Protein AF-0000000080650358 (afdb_homodimer)

Foldseek 3Di:
DVVVVVVVVVVVVVLVLQLLSVLVVVLVVLLVQQQDLFFFAAFFLQLLLLLLLVLLLQVVVVHFELQWADEPFFCPLSVLLNVSCVVRVNGQRLQSSLQSLCVQLSVLLSLLSVLQPPVPSVLNVLLSVLLCLLSRFQDFLFDLDDDFGGDNPQSLVSSLLSLLLSLLSLLLRHAEDLSSLCSLLSSLLSNRRRHPLSNVLSVLLVVLSPVQVSYDPVSPVSSVVSNVVVVVVVCVVSRNVVSNVVLVVVLCVLPVPDLVVLLVCLCVLQVQQLVLLVVLLVLQVVVCVVPPDPVGDPSRGLSNSSVSLSVSQSSSCSVRPGGNRSQSSSSSLSSVLVVPVPDDPVSNVSSVVSVCSNHVSSSCSSVVSRVVRVVCQVQWDFAPFDQCRSVSSYTHHPVLNVLLVVLLVVQLVVLVVQVVQLVVQHGPDNSQSRDPSNVNNVVVVVRLLLVQVVVVCVVQVFDQQEEAELDQRDSNCSSVVHHYQIHFYHSDQLSRRGDAQDPVSLVSLLPGFKYKQFPGNNHNSSVSSCVRNVVSLPPFDWADSDSGMIIRGRPPRHRDD/DVVVVVVVVVVVVLLVLQLLSVLVVVLVVLLVQQQDLFFFAAFFLQLLLLLLLVLLLQVVVVHFELQWADEPFFCPLSVLLNVSCVVRVNGQRLQSSLQSLCVQLSVLLSLLSVLQPPVPSVLNVLLSVLLCLLSRFQDFLFDLDDDFGGDNPQSLLSSLLSLLLSLLSLLLRHAEDLSSLCSLLSSLLSNRRRHPLSNVLSVLLVVLSPVQVSYDPVSPVSSVVSNVVVVVVVCVVSRNVVSNVVLVVVLCVLPVPDLVVLLVCLCVQLVQQLVLLVVLLVLQVVVCVVPPDPVGDPSRGLSNSSVSLSVSVSSSCSVRPRGSLSQSSSSSLSSVLVVPVPDDPVSNVSSVVSVCSNHVSSSCSSVVSRVSRVVCQVQWDFAPFDQQRSVRSYTHHPVLNVLLVVLLVVQLVVLVVQVVQLVVQHGPDNSQSRDPSNVNNVVVVVRLLLVQVVVVCVVQVFDQQEEAELDQRDSNCSSVVHHYQIHFYHSDQLSRRGDAQDPVNLVSLLPGFKYKQFPGNNHNSSVSSCVRNVVSLPPFDWADSDSGMIIRGRPPRHRDD

Sequence (1122 aa):
MNSFILSGRLGYAEIFKSPVFWLCLILVVLAGLLAMPLAVPIGPMYWDTYIYLDAAQRIKMGQIPGADFSTPVGPLGYYLFTAGLALFPKAQLLLLAQWSMLAAAAPLMAVVLGAIGPQRRALAFALLVPFLIFGIFPANVQAFHTYPGLDGFGIYNRQTSLLIYVLVSGLMFIREGRKLAVFCAIAMLCLFLTKITGFLVGGLIGLAALLAGRISVRSTILAAVLFLAVLAILELNGHMMTAYLADIARLVALNEEALLPRFLTVMSGKLDVILPSGLLVLALFWIDMTRPNRSIRFFDSNWIWLGVTLLGGIILETQNTGSQEFIFLWPVLLMIFQRIKLLDEKAKLAFLALAAIAVIPTFTQVMHKTLRAMAVAPTYIEPPTSNLKNMARVLARRDIMERASLLKDHYAKQNAAYMDLAEKGQLPSFRLYAELDFQVFWLLSADTMLKAPTQFETQNGIRLQSLMTLDFADPFPWLLGRDATRLIQIGADPFRTVPKMTPDVKAAVEATDGVLRPNCPATTAHYKLQEIYADALQNREVVKLNDCWDLLLRPGLKKAEMNSFILSGRLGYAEIFKSPVFWLCLILVVLAGLLAMPLAVPIGPMYWDTYIYLDAAQRIKMGQIPGADFSTPVGPLGYYLFTAGLALFPKAQLLLLAQWSMLAAAAPLMAVVLGAIGPQRRALAFALLVPFLIFGIFPANVQAFHTYPGLDGFGIYNRQTSLLIYVLVSGLMFIREGRKLAVFCAIAMLCLFLTKITGFLVGGLIGLAALLAGRISVRSTILAAVLFLAVLAILELNGHMMTAYLADIARLVALNEEALLPRFLTVMSGKLDVILPSGLLVLALFWIDMTRPNRSIRFFDSNWIWLGVTLLGGIILETQNTGSQEFIFLWPVLLMIFQRIKLLDEKAKLAFLALAAIAVIPTFTQVMHKTLRAMAVAPTYIEPPTSNLKNMARVLARRDIMERASLLKDHYAKQNAAYMDLAEKGQLPSFRLYAELDFQVFWLLSADTMLKAPTQFETQNGIRLQSLMTLDFADPFPWLLGRDATRLIQIGADPFRTVPKMTPDVKAAVEATDGVLRPNCPATTAHYKLQEIYADALQNREVVKLNDCWDLLLRPGLKKAE

pLDDT: mean 93.13, std 9.45, range [34.09, 98.81]

Organism: NCBI:txid520456

Solvent-accessible surface area (backbone atoms only — not comparable to full-atom values): 56700 Å² total; per-residue (Å²): 118,69,70,62,54,58,58,50,54,56,50,53,59,51,44,74,64,35,59,58,49,52,54,52,52,50,51,51,51,49,52,55,51,35,60,34,76,46,61,44,32,54,19,33,36,36,62,54,45,33,35,50,44,29,44,26,39,34,43,72,73,68,43,43,66,33,57,33,25,38,53,91,54,34,55,48,59,41,53,39,30,36,54,45,42,69,76,22,74,47,22,26,58,61,59,42,56,48,44,34,52,43,73,62,45,46,61,54,43,42,53,34,46,59,53,54,36,83,88,38,43,69,61,37,40,64,53,45,52,58,50,48,49,64,49,65,41,59,42,36,56,55,63,71,57,76,68,67,26,41,42,25,53,48,55,68,39,41,50,37,45,51,46,43,28,44,45,46,36,33,64,72,50,33,63,69,46,69,68,41,16,53,49,48,19,52,43,45,45,52,24,44,30,39,31,58,59,45,27,51,34,49,46,53,49,48,50,46,33,41,69,32,59,51,37,49,71,67,32,50,49,51,13,50,51,52,36,51,52,53,49,53,56,46,28,72,56,72,38,25,52,63,25,39,52,49,43,51,54,50,43,52,63,58,56,64,62,70,64,64,63,34,48,52,48,37,54,44,75,40,34,54,37,50,50,37,44,50,52,41,27,53,49,36,40,51,48,50,69,75,55,63,56,85,88,51,47,77,54,50,31,65,25,48,52,50,42,50,50,50,50,32,40,55,58,41,25,47,79,32,72,60,28,52,71,53,68,41,49,51,49,55,51,55,56,44,43,72,63,39,69,77,52,60,70,66,64,35,49,54,49,50,51,30,51,43,55,29,46,46,42,50,53,44,41,25,49,33,45,41,50,31,19,60,68,47,40,84,77,32,41,62,66,98,65,86,62,47,70,49,76,46,37,31,22,39,48,62,70,44,51,51,49,18,59,51,44,58,57,46,29,51,76,38,30,66,50,28,40,56,31,15,77,71,70,33,56,86,38,97,59,45,64,35,34,54,39,51,53,50,26,51,51,53,51,51,37,63,49,62,55,36,60,58,49,49,23,66,76,33,52,36,78,70,56,22,33,46,47,50,45,45,53,47,41,57,26,50,70,69,73,36,41,55,52,49,53,43,54,54,56,36,37,58,84,58,61,44,72,82,69,45,72,68,39,35,52,33,52,48,66,28,36,29,34,38,39,68,53,53,64,32,36,40,61,39,51,47,40,48,60,60,45,39,84,39,55,58,83,39,49,79,41,78,60,52,88,39,34,33,34,38,32,32,72,80,68,63,54,47,128,117,69,71,60,52,59,59,49,54,57,49,53,58,51,45,74,63,34,58,60,48,52,54,51,50,49,51,52,51,52,52,54,51,33,60,34,76,47,64,44,33,54,18,32,37,36,61,54,45,31,34,49,43,30,44,27,40,33,43,73,73,67,41,43,65,31,58,32,25,37,54,91,53,35,54,47,60,42,53,38,31,36,54,44,42,69,77,22,76,47,23,28,58,62,59,42,58,46,45,34,51,44,75,61,46,47,62,55,42,42,53,34,46,59,54,54,36,81,88,38,44,69,60,38,41,64,52,45,53,58,51,48,47,65,49,67,42,58,42,35,55,53,65,72,57,75,66,69,26,40,42,25,51,46,53,69,36,38,50,37,35,51,44,43,30,43,46,46,36,32,65,73,51,33,64,68,47,69,68,40,15,54,50,49,18,53,44,46,45,53,27,46,29,38,30,60,60,44,27,51,34,48,46,53,50,49,49,44,33,42,68,31,61,52,35,50,70,67,31,49,50,52,14,50,51,53,36,51,52,53,48,54,55,45,28,71,56,74,38,25,50,64,25,38,53,50,43,50,53,49,43,52,64,57,56,63,61,70,64,64,62,34,48,53,47,38,55,43,74,41,33,51,36,51,50,35,43,50,52,41,27,52,49,36,42,52,48,50,70,75,54,65,57,85,88,51,47,76,53,51,31,65,26,48,50,52,43,50,47,48,50,32,38,54,59,44,30,47,78,33,72,58,26,41,64,58,64,42,49,50,50,55,51,54,56,44,44,72,62,40,70,75,53,59,69,67,61,35,48,53,49,51,52,31,50,44,54,29,47,46,43,50,54,45,41,27,49,33,44,41,51,30,20,60,69,47,39,83,76,33,41,63,66,99,65,87,64,49,69,50,75,47,37,32,23,38,49,63,68,43,51,51,49,16,60,52,45,58,58,45,28,52,75,38,31,66,51,29,40,56,32,16,76,70,70,32,55,85,38,96,58,44,63,36,34,52,39,52,53,50,26,52,51,53,51,50,36,64,51,60,56,35,59,58,50,50,24,66,76,30,56,38,79,68,56,24,34,44,49,49,46,44,54,46,41,58,24,49,69,69,72,35,41,55,54,49,54,43,53,53,57,36,37,58,84,56,62,42,72,82,70,44,73,68,38,35,53,34,52,47,66,28,35,29,34,37,38,66,55,52,64,31,36,40,59,39,53,47,41,48,59,60,44,40,84,40,54,58,83,39,48,78,42,76,60,53,88,38,34,33,33,37,32,32,71,77,68,63,55,49,128

Radius of gyration: 32.13 Å; Cα contacts (8 Å, |Δi|>4): 1823; chains: 2; bounding box: 90×107×82 Å

Secondary structure (DSSP, 8-state):
--HHHHHHHHHHHHHTT-HHHHHHHHHHHHHHHHHS---EEB-TTGGGHHHHHHHHHHHHTT--BTTTBB-SS-SHHHHHHHHHHHH-TT--HHHHHHHTTHHHHHHHHHHHHHHH-GGGHHHHHHHHHHHHHHHH----SS-S-SS--B--TTHHHHHHHHHHHHHHHHHHHSPSSHHHHHHHHHHHHHHHTT-HHHHHHHHHHHHHHHHHTSS-HHHHHHHHHHHHHHHHHHHTTTSHHHHHHHHHHHHHHHT---HHHHHHHHHHHTHHHHHHHHHHHHHHHHHHHHS--TTS-GGG-HHHHHHHHHHHHHHHHHHSTTT---TTHHHHHHHHHHHHTTS-HHHHHHHHHHHHHHHHHHHHHHHHHHHHHHHHGGGSB----SS-GGGG-EEB-HHHHHHHHHHHHHHHHTHHHHHHHHHTT--SSTTGGG-HHHHHHHHHHHHHHHHHHHHHHHHHT----EEEESSS---HHHHHT-EEPTTPBSS--TTTT--PPPHHHHHHHHH-SEEEEE-SS--HHHHHHHHHTGGGSTTPEEEEEETTEEEEEPTT-----/-HHHHHHHHHHHHHHHT-HHHHHHHHHHHHHHHHHS---EEB-TTGGGGHHHHHHHHHHHTT--BTTTBB-SS-SHHHHHHHHHHHH-TT--HHHHHHHTTHHHHHHHHHHHHHHH-GGGHHHHHHHHHHHHHHHH----SS---SS--B--TTHHHHHHHHHHHHHHHHHHHSPSSHHHHHHHHHHHHHHHTT-HHHHHHHHHHHHHHHHHTSS-HHHHHHHHHHHHHHHHHHHTTTTHHHHHHHHHHHHHHHT-S-HHHHHHHHHHHTHHHHHHHHHHHHHHHHHHHHS--TTS-GGG-HHHHHHHHHHHHHHHHHHSTTT-TTTTHHHHHHHHHHHHTTS-HHHHHHHHHHHHHHHHHHHHHHHHHHHHHHHHGGGSB----SS-GGGG-EEB-HHHHHHHHHHHHHHHHTHHHHHHHHHTT--SSTTGGG-HHHHHHHHHHHHHHTHHHHHHHHHHT----EEEESSS---HHHHHT-EEPTTPBSS--TTTT--PPPHHHHHHHHH-SEEEEE-SS--HHHHHHHHHTGGGSTT-EEEEEETTEEEEEPTT-----

Structure (mmCIF, N/CA/C/O backbone):
data_AF-0000000080650358-model_v1
#
loop_
_entity.id
_entity.type
_entity.pdbx_description
1 polymer 'Uncharacterized protein'
#
loop_
_atom_site.group_PDB
_atom_site.id
_atom_site.type_symbol
_atom_site.label_atom_id
_atom_site.label_alt_id
_atom_site.label_comp_id
_atom_site.label_asym_id
_atom_site.label_entity_id
_atom_site.label_seq_id
_atom_site.pdbx_PDB_ins_code
_atom_site.Cartn_x
_atom_site.Cartn_y
_atom_site.Cartn_z
_atom_site.occupancy
_atom_site.B_iso_or_equiv
_atom_site.auth_seq_id
_atom_site.auth_comp_id
_atom_site.auth_asym_id
_atom_site.auth_atom_id
_atom_site.pdbx_PDB_model_num
ATOM 1 N N . MET A 1 1 ? 33 -15.414 -51.156 1 34.09 1 MET A N 1
ATOM 2 C CA . MET A 1 1 ? 32.406 -14.172 -50.656 1 34.09 1 MET A CA 1
ATOM 3 C C . MET A 1 1 ? 31.109 -14.438 -49.906 1 34.09 1 MET A C 1
ATOM 5 O O . MET A 1 1 ? 30.672 -13.609 -49.125 1 34.09 1 MET A O 1
ATOM 9 N N . ASN A 1 2 ? 30.391 -15.477 -50.406 1 39.25 2 ASN A N 1
ATOM 10 C CA . ASN A 1 2 ? 29.125 -15.836 -49.781 1 39.25 2 ASN A CA 1
ATOM 11 C C . ASN A 1 2 ? 29.344 -16.469 -48.406 1 39.25 2 ASN A C 1
ATOM 13 O O . ASN A 1 2 ? 28.391 -16.609 -47.625 1 39.25 2 ASN A O 1
ATOM 17 N N . SER A 1 3 ? 30.5 -17.219 -48.25 1 42.69 3 SER A N 1
ATOM 18 C CA . SER A 1 3 ? 30.688 -17.891 -46.969 1 42.69 3 SER A CA 1
ATOM 19 C C . SER A 1 3 ? 30.906 -16.891 -45.875 1 42.69 3 SER A C 1
ATOM 21 O O . SER A 1 3 ? 30.922 -17.25 -44.688 1 42.69 3 SER A O 1
ATOM 23 N N . PHE A 1 4 ? 31.531 -15.695 -46.25 1 41.53 4 PHE A N 1
ATOM 24 C CA . PHE A 1 4 ? 31.812 -14.719 -45.219 1 41.53 4 PHE A CA 1
ATOM 25 C C . PHE A 1 4 ? 30.531 -14.062 -44.719 1 41.53 4 PHE A C 1
ATOM 27 O O . PHE A 1 4 ? 30.5 -13.445 -43.656 1 41.53 4 PHE A O 1
ATOM 34 N N . ILE A 1 5 ? 29.484 -13.961 -45.656 1 39.5 5 ILE A N 1
ATOM 35 C CA . ILE A 1 5 ? 28.266 -13.266 -45.25 1 39.5 5 ILE A CA 1
ATOM 36 C C . ILE A 1 5 ? 27.484 -14.141 -44.25 1 39.5 5 ILE A C 1
ATOM 38 O O . ILE A 1 5 ? 26.75 -13.633 -43.406 1 39.5 5 ILE A O 1
ATOM 42 N N . LEU A 1 6 ? 27.438 -15.492 -44.469 1 42.5 6 LEU A N 1
ATOM 43 C CA . LEU A 1 6 ? 26.703 -16.359 -43.562 1 42.5 6 LEU A CA 1
ATOM 44 C C . LEU A 1 6 ? 27.375 -16.406 -42.188 1 42.5 6 LEU A C 1
ATOM 46 O O . LEU A 1 6 ? 26.719 -16.656 -41.188 1 42.5 6 LEU A O 1
ATOM 50 N N . SER A 1 7 ? 28.719 -16.297 -42.156 1 46.25 7 SER A N 1
ATOM 51 C CA . SER A 1 7 ? 29.391 -16.328 -40.844 1 46.25 7 SER A CA 1
ATOM 52 C C . SER A 1 7 ? 29.078 -15.07 -40.031 1 46.25 7 SER A C 1
ATOM 54 O O . SER A 1 7 ? 29.156 -15.086 -38.812 1 46.25 7 SER A O 1
ATOM 56 N N . GLY A 1 8 ? 28.812 -13.922 -40.688 1 46.19 8 GLY A N 1
ATOM 57 C CA . GLY A 1 8 ? 28.547 -12.664 -40 1 46.19 8 GLY A CA 1
ATOM 58 C C . GLY A 1 8 ? 27.156 -12.594 -39.375 1 46.19 8 GLY A C 1
ATOM 59 O O . GLY A 1 8 ? 26.906 -11.773 -38.5 1 46.19 8 GLY A O 1
ATOM 60 N N . ARG A 1 9 ? 26.156 -13.031 -40.062 1 47.53 9 ARG A N 1
ATOM 61 C CA . ARG A 1 9 ? 24.781 -13.047 -39.594 1 47.53 9 ARG A CA 1
ATOM 62 C C . ARG A 1 9 ? 24.625 -13.938 -38.375 1 47.53 9 ARG A C 1
ATOM 64 O O . ARG A 1 9 ? 23.844 -13.641 -37.469 1 47.53 9 ARG A O 1
ATOM 71 N N . LEU A 1 10 ? 25.281 -15.039 -38.438 1 52.06 10 LEU A N 1
ATOM 72 C CA . LEU A 1 10 ? 25.266 -15.93 -37.281 1 52.06 10 LEU A CA 1
ATOM 73 C C . LEU A 1 10 ? 25.891 -15.25 -36.062 1 52.06 10 LEU A C 1
ATOM 75 O O . LEU A 1 10 ? 25.422 -15.438 -34.938 1 52.06 10 LEU A O 1
ATOM 79 N N . GLY A 1 11 ? 26.844 -14.258 -36.375 1 59.12 11 GLY A N 1
ATOM 80 C CA . GLY A 1 11 ? 27.578 -13.57 -35.344 1 59.12 11 GLY A CA 1
ATOM 81 C C . GLY A 1 11 ? 26.766 -12.539 -34.594 1 59.12 11 GLY A C 1
ATOM 82 O O . GLY A 1 11 ? 26.859 -12.422 -33.375 1 59.12 11 GLY A O 1
ATOM 83 N N . TYR A 1 12 ? 25.953 -11.836 -35.438 1 63.22 12 TYR A N 1
ATOM 84 C CA . TYR A 1 12 ? 25.141 -10.812 -34.781 1 63.22 12 TYR A CA 1
ATOM 85 C C . TYR A 1 12 ? 23.969 -11.43 -34.031 1 63.22 12 TYR A C 1
ATOM 87 O O . TYR A 1 12 ? 23.641 -10.977 -32.906 1 63.22 12 TYR A O 1
ATOM 95 N N . ALA A 1 13 ? 23.375 -12.383 -34.625 1 72.38 13 ALA A N 1
ATOM 96 C CA . ALA A 1 13 ? 22.266 -13.047 -33.938 1 72.38 13 ALA A CA 1
ATOM 97 C C . ALA A 1 13 ? 22.719 -13.664 -32.625 1 72.38 13 ALA A C 1
ATOM 99 O O . ALA A 1 13 ? 21.969 -13.711 -31.656 1 72.38 13 ALA A O 1
ATOM 100 N N . GLU A 1 14 ? 23.953 -14.094 -32.594 1 80.88 14 GLU A N 1
ATOM 101 C CA . GLU A 1 14 ? 24.5 -14.688 -31.375 1 80.88 14 GLU A CA 1
ATOM 102 C C . GLU A 1 14 ? 24.75 -13.625 -30.312 1 80.88 14 GLU A C 1
ATOM 104 O O . GLU A 1 14 ? 24.656 -13.914 -29.109 1 80.88 14 GLU A O 1
ATOM 109 N N . ILE A 1 15 ? 24.969 -12.43 -30.797 1 83.12 15 ILE A N 1
ATOM 110 C CA . ILE A 1 15 ? 25.219 -11.328 -29.875 1 83.12 15 ILE A CA 1
ATOM 111 C C . ILE A 1 15 ? 23.953 -11.023 -29.078 1 83.12 15 ILE A C 1
ATOM 113 O O . ILE A 1 15 ? 24 -10.766 -27.875 1 83.12 15 ILE A O 1
ATOM 117 N N . PHE A 1 16 ? 22.859 -11.148 -29.734 1 87.56 16 PHE A N 1
ATOM 118 C CA . PHE A 1 16 ? 21.578 -10.82 -29.109 1 87.56 16 PHE A CA 1
ATOM 119 C C . PHE A 1 16 ? 21.141 -11.914 -28.156 1 87.56 16 PHE A C 1
ATOM 121 O O . PHE A 1 16 ? 20.234 -11.711 -27.344 1 87.56 16 PHE A O 1
ATOM 128 N N . LYS A 1 17 ? 21.828 -12.953 -28.234 1 90.62 17 LYS A N 1
ATOM 129 C CA . LYS A 1 17 ? 21.5 -14.039 -27.312 1 90.62 17 LYS A CA 1
ATOM 130 C C . LYS A 1 17 ? 22.344 -13.953 -26.031 1 90.62 17 LYS A C 1
ATOM 132 O O . LYS A 1 17 ? 22.078 -14.672 -25.078 1 90.62 17 LYS A O 1
ATOM 137 N N . SER A 1 18 ? 23.297 -13.07 -26.047 1 93.25 18 SER A N 1
ATOM 138 C CA . SER A 1 18 ? 24.188 -12.938 -24.906 1 93.25 18 SER A CA 1
ATOM 139 C C . SER A 1 18 ? 23.562 -12.062 -23.812 1 93.25 18 SER A C 1
ATOM 141 O O . SER A 1 18 ? 23.219 -10.906 -24.062 1 93.25 18 SER A O 1
ATOM 143 N N . PRO A 1 19 ? 23.438 -12.531 -22.562 1 96 19 PRO A N 1
ATOM 144 C CA . PRO A 1 19 ? 22.938 -11.711 -21.453 1 96 19 PRO A CA 1
ATOM 145 C C . PRO A 1 19 ? 23.797 -10.477 -21.188 1 96 19 PRO A C 1
ATOM 147 O O . PRO A 1 19 ? 23.281 -9.422 -20.828 1 96 19 PRO A O 1
ATOM 150 N N . VAL A 1 20 ? 25.062 -10.602 -21.391 1 96.19 20 VAL A N 1
ATOM 151 C CA . VAL A 1 20 ? 25.969 -9.492 -21.141 1 96.19 20 VAL A CA 1
ATOM 152 C C . VAL A 1 20 ? 25.703 -8.375 -22.156 1 96.19 20 VAL A C 1
ATOM 154 O O . VAL A 1 20 ? 25.812 -7.188 -21.812 1 96.19 20 VAL A O 1
ATOM 157 N N . PHE A 1 21 ? 25.391 -8.734 -23.391 1 96.06 21 PHE A N 1
ATOM 158 C CA . PHE A 1 21 ? 25.031 -7.742 -24.391 1 96.06 21 PHE A CA 1
ATOM 159 C C . PHE A 1 21 ? 23.844 -6.91 -23.922 1 96.06 21 PHE A C 1
ATOM 161 O O . PHE A 1 21 ? 23.859 -5.68 -24 1 96.06 21 PHE A O 1
ATOM 168 N N . TRP A 1 22 ? 22.844 -7.609 -23.438 1 97.19 22 TRP A N 1
ATOM 169 C CA . TRP A 1 22 ? 21.641 -6.918 -22.984 1 97.19 22 TRP A CA 1
ATOM 170 C C . TRP A 1 22 ? 21.922 -6.055 -21.766 1 97.19 22 TRP A C 1
ATOM 172 O O . TRP A 1 22 ? 21.375 -4.965 -21.609 1 97.19 22 TRP A O 1
ATOM 182 N N . LEU A 1 23 ? 22.75 -6.551 -20.859 1 98.31 23 LEU A N 1
ATOM 183 C CA . LEU A 1 23 ? 23.172 -5.746 -19.719 1 98.31 23 LEU A CA 1
ATOM 184 C C . LEU A 1 23 ? 23.828 -4.449 -20.188 1 98.31 23 LEU A C 1
ATOM 186 O O . LEU A 1 23 ? 23.469 -3.365 -19.719 1 98.31 23 LEU A O 1
ATOM 190 N N . CYS A 1 24 ? 24.75 -4.543 -21.141 1 97.94 24 CYS A N 1
ATOM 191 C CA . CYS A 1 24 ? 25.453 -3.377 -21.656 1 97.94 24 CYS A CA 1
ATOM 192 C C . CYS A 1 24 ? 24.5 -2.436 -22.375 1 97.94 24 CYS A C 1
ATOM 194 O O . CYS A 1 24 ? 24.578 -1.219 -22.203 1 97.94 24 CYS A O 1
ATOM 196 N N . LEU A 1 25 ? 23.672 -3.008 -23.234 1 98.06 25 LEU A N 1
ATOM 197 C CA . LEU A 1 25 ? 22.719 -2.199 -23.969 1 98.06 25 LEU A CA 1
ATOM 198 C C . LEU A 1 25 ? 21.828 -1.397 -23.031 1 98.06 25 LEU A C 1
ATOM 200 O O . LEU A 1 25 ? 21.594 -0.209 -23.25 1 98.06 25 LEU A O 1
ATOM 204 N N . ILE A 1 26 ? 21.359 -2.039 -22 1 98.38 26 ILE A N 1
ATOM 205 C CA . ILE A 1 26 ? 20.469 -1.38 -21.047 1 98.38 26 ILE A CA 1
ATOM 206 C C . ILE A 1 26 ? 21.219 -0.268 -20.312 1 98.38 26 ILE A C 1
ATOM 208 O O . ILE A 1 26 ? 20.656 0.8 -20.062 1 98.38 26 ILE A O 1
ATOM 212 N N . LEU A 1 27 ? 22.484 -0.512 -19.969 1 98.5 27 LEU A N 1
ATOM 213 C CA . LEU A 1 27 ? 23.281 0.526 -19.328 1 98.5 27 LEU A CA 1
ATOM 214 C C . LEU A 1 27 ? 23.422 1.742 -20.234 1 98.5 27 LEU A C 1
ATOM 216 O O . LEU A 1 27 ? 23.359 2.883 -19.766 1 98.5 27 LEU A O 1
ATOM 220 N N . VAL A 1 28 ? 23.594 1.512 -21.547 1 98.25 28 VAL A N 1
ATOM 221 C CA . VAL A 1 28 ? 23.703 2.596 -22.516 1 98.25 28 VAL A CA 1
ATOM 222 C C . VAL A 1 28 ? 22.391 3.365 -22.578 1 98.25 28 VAL A C 1
ATOM 224 O O . VAL A 1 28 ? 22.391 4.598 -22.625 1 98.25 28 VAL A O 1
ATOM 227 N N . VAL A 1 29 ? 21.328 2.641 -22.594 1 98.5 29 VAL A N 1
ATOM 228 C CA . VAL A 1 29 ? 20 3.268 -22.641 1 98.5 29 VAL A CA 1
ATOM 229 C C . VAL A 1 29 ? 19.797 4.117 -21.391 1 98.5 29 VAL A C 1
ATOM 231 O O . VAL A 1 29 ? 19.281 5.238 -21.469 1 98.5 29 VAL A O 1
ATOM 234 N N . LEU A 1 30 ? 20.141 3.615 -20.219 1 98.62 30 LEU A N 1
ATOM 235 C CA . LEU A 1 30 ? 19.984 4.352 -18.969 1 98.62 30 LEU A CA 1
ATOM 236 C C . LEU A 1 30 ? 20.844 5.609 -18.969 1 98.62 30 LEU A C 1
ATOM 238 O O . LEU A 1 30 ? 20.406 6.66 -18.484 1 98.62 30 LEU A O 1
ATOM 242 N N . ALA A 1 31 ? 22.062 5.469 -19.469 1 98.38 31 ALA A N 1
ATOM 243 C CA . ALA A 1 31 ? 22.922 6.641 -19.609 1 98.38 31 ALA A CA 1
ATOM 244 C C . ALA A 1 31 ? 22.281 7.691 -20.516 1 98.38 31 ALA A C 1
ATOM 246 O O . ALA A 1 31 ? 22.344 8.891 -20.219 1 98.38 31 ALA A O 1
ATOM 247 N N . GLY A 1 32 ? 21.734 7.227 -21.625 1 98.31 32 GLY A N 1
ATOM 248 C CA . GLY A 1 32 ? 21.016 8.133 -22.5 1 98.31 32 GLY A CA 1
ATOM 249 C C . GLY A 1 32 ? 19.844 8.82 -21.828 1 98.31 32 GLY A C 1
ATOM 250 O O . GLY A 1 32 ? 19.625 10.016 -22.031 1 98.31 32 GLY A O 1
ATOM 251 N N . LEU A 1 33 ? 19.125 8.094 -21 1 98.25 33 LEU A N 1
ATOM 252 C CA . LEU A 1 33 ? 17.984 8.656 -20.281 1 98.25 33 LEU A CA 1
ATOM 253 C C . LEU A 1 33 ? 18.453 9.672 -19.234 1 98.25 33 LEU A C 1
ATOM 255 O O . LEU A 1 33 ? 17.781 10.688 -19.016 1 98.25 33 LEU A O 1
ATOM 259 N N . LEU A 1 34 ? 19.562 9.406 -18.594 1 98.38 34 LEU A N 1
ATOM 260 C CA . LEU A 1 34 ? 20.094 10.336 -17.609 1 98.38 34 LEU A CA 1
ATOM 261 C C . LEU A 1 34 ? 20.562 11.625 -18.281 1 98.38 34 LEU A C 1
ATOM 263 O O . LEU A 1 34 ? 20.656 12.672 -17.625 1 98.38 34 LEU A O 1
ATOM 267 N N . ALA A 1 35 ? 20.891 11.539 -19.547 1 98.06 35 ALA A N 1
ATOM 268 C CA . ALA A 1 35 ? 21.359 12.711 -20.281 1 98.06 35 ALA A CA 1
ATOM 269 C C . ALA A 1 35 ? 20.188 13.617 -20.672 1 98.06 35 ALA A C 1
ATOM 271 O O . ALA A 1 35 ? 20.391 14.789 -21 1 98.06 35 ALA A O 1
ATOM 272 N N . MET A 1 36 ? 19.031 13.117 -20.609 1 97.31 36 MET A N 1
ATOM 273 C CA . MET A 1 36 ? 17.828 13.875 -20.953 1 97.31 36 MET A CA 1
ATOM 274 C C . MET A 1 36 ? 17.188 14.469 -19.703 1 97.31 36 MET A C 1
ATOM 276 O O . MET A 1 36 ? 17.297 13.898 -18.609 1 97.31 36 MET A O 1
ATOM 280 N N . PRO A 1 37 ? 16.609 15.57 -19.828 1 96.19 37 PRO A N 1
ATOM 281 C CA . PRO A 1 37 ? 15.914 16.172 -18.688 1 96.19 37 PRO A CA 1
ATOM 282 C C . PRO A 1 37 ? 14.555 15.539 -18.422 1 96.19 37 PRO A C 1
ATOM 284 O O . PRO A 1 37 ? 13.523 16.203 -18.531 1 96.19 37 PRO A O 1
ATOM 287 N N . LEU A 1 38 ? 14.594 14.32 -17.953 1 97.31 38 LEU A N 1
ATOM 288 C CA . LEU A 1 38 ? 13.367 13.586 -17.656 1 97.31 38 LEU A CA 1
ATOM 289 C C . LEU A 1 38 ? 12.727 14.086 -16.375 1 97.31 38 LEU A C 1
ATOM 291 O O . LEU A 1 38 ? 13.414 14.602 -15.492 1 97.31 38 LEU A O 1
ATOM 295 N N . ALA A 1 39 ? 11.406 14.07 -16.312 1 98.12 39 ALA A N 1
ATOM 296 C CA . ALA A 1 39 ? 10.648 14.305 -15.094 1 98.12 39 ALA A CA 1
ATOM 297 C C . ALA A 1 39 ? 9.875 13.055 -14.68 1 98.12 39 ALA A C 1
ATOM 299 O O . ALA A 1 39 ? 9.406 12.297 -15.531 1 98.12 39 ALA A O 1
ATOM 300 N N . VAL A 1 40 ? 9.789 12.812 -13.422 1 98.06 40 VAL A N 1
ATOM 301 C CA . VAL A 1 40 ? 9.109 11.609 -12.961 1 98.06 40 VAL A CA 1
ATOM 302 C C . VAL A 1 40 ? 8.047 11.984 -11.93 1 98.06 40 VAL A C 1
ATOM 304 O O . VAL A 1 40 ? 8.141 13.031 -11.289 1 98.06 40 VAL A O 1
ATOM 307 N N . PRO A 1 41 ? 6.977 11.125 -11.727 1 98.06 41 PRO A N 1
ATOM 308 C CA . PRO A 1 41 ? 5.973 11.375 -10.688 1 98.06 41 PRO A CA 1
ATOM 309 C C . PRO A 1 41 ? 6.555 11.336 -9.281 1 98.06 41 PRO A C 1
ATOM 311 O O . PRO A 1 41 ? 7.223 10.367 -8.914 1 98.06 41 PRO A O 1
ATOM 314 N N . ILE A 1 42 ? 6.262 12.344 -8.516 1 97.94 42 ILE A N 1
ATOM 315 C CA . ILE A 1 42 ? 6.797 12.477 -7.16 1 97.94 42 ILE A CA 1
ATOM 316 C C . ILE A 1 42 ? 6.109 11.477 -6.234 1 97.94 42 ILE A C 1
ATOM 318 O O . ILE A 1 42 ? 4.906 11.234 -6.359 1 97.94 42 ILE A O 1
ATOM 322 N N . GLY A 1 43 ? 6.898 10.758 -5.445 1 96.69 43 GLY A N 1
ATOM 323 C CA . GLY A 1 43 ? 6.367 9.781 -4.512 1 96.69 43 GLY A CA 1
ATOM 324 C C . GLY A 1 43 ? 6.617 10.141 -3.061 1 96.69 43 GLY A C 1
ATOM 325 O O . GLY A 1 43 ? 7.004 11.273 -2.754 1 96.69 43 GLY A O 1
ATOM 326 N N . PRO A 1 44 ? 6.363 9.211 -2.139 1 95.38 44 PRO A N 1
ATOM 327 C CA . PRO A 1 44 ? 6.527 9.461 -0.705 1 95.38 44 PRO A CA 1
ATOM 328 C C . PRO A 1 44 ? 7.988 9.68 -0.309 1 95.38 44 PRO A C 1
ATOM 330 O O . PRO A 1 44 ? 8.891 9.109 -0.927 1 95.38 44 PRO A O 1
ATOM 333 N N . MET A 1 45 ? 8.234 10.5 0.759 1 95.94 45 MET A N 1
ATOM 334 C CA . MET A 1 45 ? 9.555 10.836 1.288 1 95.94 45 MET A CA 1
ATOM 335 C C . MET A 1 45 ? 10.516 11.203 0.161 1 95.94 45 MET A C 1
ATOM 337 O O . MET A 1 45 ? 11.68 10.812 0.184 1 95.94 45 MET A O 1
ATOM 341 N N . TYR A 1 46 ? 9.961 11.867 -0.771 1 97.06 46 TYR A N 1
ATOM 342 C CA . TYR A 1 46 ? 10.75 12.172 -1.959 1 97.06 46 TYR A CA 1
ATOM 343 C C . TYR A 1 46 ? 11.938 13.062 -1.61 1 97.06 46 TYR A C 1
ATOM 345 O O . TYR A 1 46 ? 12.984 13 -2.26 1 97.06 46 TYR A O 1
ATOM 353 N N . TRP A 1 47 ? 11.852 13.875 -0.531 1 96.94 47 TRP A N 1
ATOM 354 C CA . TRP A 1 47 ? 12.898 14.812 -0.135 1 96.94 47 TRP A CA 1
ATOM 355 C C . TRP A 1 47 ? 14.156 14.062 0.308 1 96.94 47 TRP A C 1
ATOM 357 O O . TRP A 1 47 ? 15.227 14.656 0.433 1 96.94 47 TRP A O 1
ATOM 367 N N . ASP A 1 48 ? 14.078 12.734 0.492 1 95.25 48 ASP A N 1
ATOM 368 C CA . ASP A 1 48 ? 15.273 11.93 0.761 1 95.25 48 ASP A CA 1
ATOM 369 C C . ASP A 1 48 ? 16.266 12.016 -0.394 1 95.25 48 ASP A C 1
ATOM 371 O O . ASP A 1 48 ? 17.469 11.852 -0.196 1 95.25 48 ASP A O 1
ATOM 375 N N . THR A 1 49 ? 15.781 12.273 -1.574 1 96.69 49 THR A N 1
ATOM 376 C CA . THR A 1 49 ? 16.641 12.414 -2.746 1 96.69 49 THR A CA 1
ATOM 377 C C . THR A 1 49 ? 17.547 13.633 -2.613 1 96.69 49 THR A C 1
ATOM 379 O O . THR A 1 49 ? 18.656 13.641 -3.133 1 96.69 49 THR A O 1
ATOM 382 N N . TYR A 1 50 ? 17.141 14.609 -1.827 1 97.44 50 TYR A N 1
ATOM 383 C CA . TYR A 1 50 ? 17.891 15.867 -1.736 1 97.44 50 TYR A CA 1
ATOM 384 C C . TYR A 1 50 ? 19.094 15.727 -0.809 1 97.44 50 TYR A C 1
ATOM 386 O O . TYR A 1 50 ? 19.984 16.578 -0.817 1 97.44 50 TYR A O 1
ATOM 394 N N . ILE A 1 51 ? 19.078 14.672 -0.046 1 97.31 51 ILE A N 1
ATOM 395 C CA . ILE A 1 51 ? 20.234 14.375 0.777 1 97.31 51 ILE A CA 1
ATOM 396 C C . ILE A 1 51 ? 21.453 14.125 -0.117 1 97.31 51 ILE A C 1
ATOM 398 O O . ILE A 1 51 ? 22.578 14.508 0.223 1 97.31 51 ILE A O 1
ATOM 402 N N . TYR A 1 52 ? 21.203 13.523 -1.266 1 97.81 52 TYR A N 1
ATOM 403 C CA . TYR A 1 52 ? 22.266 13.25 -2.215 1 97.81 52 TYR A CA 1
ATOM 404 C C . TYR A 1 52 ? 22.797 14.539 -2.83 1 97.81 52 TYR A C 1
ATOM 406 O O . TYR A 1 52 ? 24 14.648 -3.121 1 97.81 52 TYR A O 1
ATOM 414 N N . LEU A 1 53 ? 21.953 15.5 -3.004 1 97.62 53 LEU A N 1
ATOM 415 C CA . LEU A 1 53 ? 22.375 16.797 -3.51 1 97.62 53 LEU A CA 1
ATOM 416 C C . LEU A 1 53 ? 23.234 17.531 -2.482 1 97.62 53 LEU A C 1
ATOM 418 O O . LEU A 1 53 ? 24.234 18.156 -2.84 1 97.62 53 LEU A O 1
ATOM 422 N N . ASP A 1 54 ? 22.734 17.438 -1.268 1 98.12 54 ASP A N 1
ATOM 423 C CA . ASP A 1 54 ? 23.516 18.016 -0.177 1 98.12 54 ASP A CA 1
ATOM 424 C C . ASP A 1 54 ? 24.922 17.406 -0.13 1 98.12 54 ASP A C 1
ATOM 426 O O . ASP A 1 54 ? 25.922 18.141 -0.078 1 98.12 54 ASP A O 1
ATOM 430 N N . ALA A 1 55 ? 25.031 16.141 -0.213 1 98.12 55 ALA A N 1
ATOM 431 C CA . ALA A 1 55 ? 26.312 15.43 -0.2 1 98.12 55 ALA A CA 1
ATOM 432 C C . ALA A 1 55 ? 27.156 15.812 -1.41 1 98.12 55 ALA A C 1
ATOM 434 O O . ALA A 1 55 ? 28.375 16.016 -1.288 1 98.12 55 ALA A O 1
ATOM 435 N N . ALA A 1 56 ? 26.531 15.875 -2.508 1 98.25 56 ALA A N 1
ATOM 436 C CA . ALA A 1 56 ? 27.25 16.203 -3.734 1 98.25 56 ALA A CA 1
ATOM 437 C C . ALA A 1 56 ? 27.906 17.578 -3.631 1 98.25 56 ALA A C 1
ATOM 439 O O . ALA A 1 56 ? 29.047 17.766 -4.062 1 98.25 56 ALA A O 1
ATOM 440 N N . GLN A 1 57 ? 27.188 18.531 -3.107 1 98.19 57 GLN A N 1
ATOM 441 C CA . GLN A 1 57 ? 27.719 19.875 -2.947 1 98.19 57 GLN A CA 1
ATOM 442 C C . GLN A 1 57 ? 28.906 19.875 -1.975 1 98.19 57 GLN A C 1
ATOM 444 O O . GLN A 1 57 ? 29.922 20.516 -2.234 1 98.19 57 GLN A O 1
ATOM 449 N N . ARG A 1 58 ? 28.766 19.203 -0.89 1 98.19 58 ARG A N 1
ATOM 450 C CA . ARG A 1 58 ? 29.828 19.109 0.11 1 98.19 58 ARG A CA 1
ATOM 451 C C . ARG A 1 58 ? 31.094 18.484 -0.481 1 98.19 58 ARG A C 1
ATOM 453 O O . ARG A 1 58 ? 32.188 19 -0.283 1 98.19 58 ARG A O 1
ATOM 460 N N . ILE A 1 59 ? 30.891 17.438 -1.205 1 97.62 59 ILE A N 1
ATOM 461 C CA . ILE A 1 59 ? 32 16.75 -1.841 1 97.62 59 ILE A CA 1
ATOM 462 C C . ILE A 1 59 ? 32.688 17.672 -2.859 1 97.62 59 ILE A C 1
ATOM 464 O O . ILE A 1 59 ? 33.906 17.734 -2.934 1 97.62 59 ILE A O 1
ATOM 468 N N . LYS A 1 60 ? 31.891 18.312 -3.607 1 97.12 60 LYS A N 1
ATOM 469 C CA . LYS A 1 60 ? 32.406 19.25 -4.586 1 97.12 60 LYS A CA 1
ATOM 470 C C . LYS A 1 60 ? 33.25 20.344 -3.906 1 97.12 60 LYS A C 1
ATOM 472 O O . LYS A 1 60 ? 34.219 20.828 -4.477 1 97.12 60 LYS A O 1
ATOM 477 N N . MET A 1 61 ? 32.844 20.734 -2.699 1 96 61 MET A N 1
ATOM 478 C CA . MET A 1 61 ? 33.531 21.781 -1.947 1 96 61 MET A CA 1
ATOM 479 C C . MET A 1 61 ? 34.75 21.219 -1.221 1 96 61 MET A C 1
ATOM 481 O O . MET A 1 61 ? 35.375 21.922 -0.419 1 96 61 MET A O 1
ATOM 485 N N . GLY A 1 62 ? 34.969 19.922 -1.433 1 95.25 62 GLY A N 1
ATOM 486 C CA . GLY A 1 62 ? 36.188 19.312 -0.907 1 95.25 62 GLY A CA 1
ATOM 487 C C . GLY A 1 62 ? 35.969 18.641 0.433 1 95.25 62 GLY A C 1
ATOM 488 O O . GLY A 1 62 ? 36.938 18.141 1.038 1 95.25 62 GLY A O 1
ATOM 489 N N . GLN A 1 63 ? 34.75 18.609 0.903 1 96.5 63 GLN A N 1
ATOM 490 C CA . GLN A 1 63 ? 34.469 17.922 2.162 1 96.5 63 GLN A CA 1
ATOM 491 C C . GLN A 1 63 ? 34.469 16.406 1.972 1 96.5 63 GLN A C 1
ATOM 493 O O . GLN A 1 63 ? 34.031 15.906 0.936 1 96.5 63 GLN A O 1
ATOM 498 N N . ILE A 1 64 ? 34.938 15.719 2.951 1 96.06 64 ILE A N 1
ATOM 499 C CA . ILE A 1 64 ? 35.031 14.266 2.936 1 96.06 64 ILE A CA 1
ATOM 500 C C . ILE A 1 64 ? 33.938 13.672 3.828 1 96.06 64 ILE A C 1
ATOM 502 O O . ILE A 1 64 ? 33.844 14.008 5.012 1 96.06 64 ILE A O 1
ATOM 506 N N . PRO A 1 65 ? 33.094 12.758 3.225 1 95.31 65 PRO A N 1
ATOM 507 C CA . PRO A 1 65 ? 32.062 12.109 4.051 1 95.31 65 PRO A CA 1
ATOM 508 C C . PRO A 1 65 ? 32.656 11.406 5.273 1 95.31 65 PRO A C 1
ATOM 510 O O . PRO A 1 65 ? 33.656 10.703 5.164 1 95.31 65 PRO A O 1
ATOM 513 N N . GLY A 1 66 ? 32 11.539 6.402 1 92.81 66 GLY A N 1
ATOM 514 C CA . GLY A 1 66 ? 32.5 10.977 7.652 1 92.81 66 GLY A CA 1
ATOM 515 C C . GLY A 1 66 ? 33.438 11.906 8.391 1 92.81 66 GLY A C 1
ATOM 516 O O . GLY A 1 66 ? 33.281 12.156 9.586 1 92.81 66 GLY A O 1
ATOM 517 N N . ALA A 1 67 ? 34.375 12.492 7.688 1 94.06 67 ALA A N 1
ATOM 518 C CA . ALA A 1 67 ? 35.406 13.32 8.305 1 94.06 67 ALA A CA 1
ATOM 519 C C . ALA A 1 67 ? 34.906 14.766 8.453 1 94.06 67 ALA A C 1
ATOM 521 O O . ALA A 1 67 ? 35.156 15.398 9.484 1 94.06 67 ALA A O 1
ATOM 522 N N . ASP A 1 68 ? 34.281 15.258 7.383 1 95.94 68 ASP A N 1
ATOM 523 C CA . ASP A 1 68 ? 33.938 16.672 7.363 1 95.94 68 ASP A CA 1
ATOM 524 C C . ASP A 1 68 ? 32.406 16.844 7.527 1 95.94 68 ASP A C 1
ATOM 526 O O . ASP A 1 68 ? 31.938 17.953 7.805 1 95.94 68 ASP A O 1
ATOM 530 N N . PHE A 1 69 ? 31.688 15.883 7.32 1 95.88 69 PHE A N 1
ATOM 531 C CA . PHE A 1 69 ? 30.266 15.875 7.621 1 95.88 69 PHE A CA 1
ATOM 532 C C . PHE A 1 69 ? 29.781 14.453 7.906 1 95.88 69 PHE A C 1
ATOM 534 O O . PHE A 1 69 ? 30.344 13.484 7.402 1 95.88 69 PHE A O 1
ATOM 541 N N . SER A 1 70 ? 28.766 14.336 8.672 1 94.25 70 SER A N 1
ATOM 542 C CA . SER A 1 70 ? 28.234 13.031 9.07 1 94.25 70 SER A CA 1
ATOM 543 C C . SER A 1 70 ? 27.188 12.531 8.078 1 94.25 70 SER A C 1
ATOM 545 O O . SER A 1 70 ? 26.406 13.32 7.543 1 94.25 70 SER A O 1
ATOM 547 N N . THR A 1 71 ? 27.25 11.242 7.832 1 92.88 71 THR A N 1
ATOM 548 C CA . THR A 1 71 ? 26.312 10.602 6.918 1 92.88 71 THR A CA 1
ATOM 549 C C . THR A 1 71 ? 25.609 9.43 7.598 1 92.88 71 THR A C 1
ATOM 551 O O . THR A 1 71 ? 26.172 8.797 8.492 1 92.88 71 THR A O 1
ATOM 554 N N . PRO A 1 72 ? 24.422 9.172 7.137 1 88 72 PRO A N 1
ATOM 555 C CA . PRO A 1 72 ? 23.703 8.031 7.715 1 88 72 PRO A CA 1
ATOM 556 C C . PRO A 1 72 ? 24.172 6.691 7.145 1 88 72 PRO A C 1
ATOM 558 O O . PRO A 1 72 ? 23.922 5.641 7.734 1 88 72 PRO A O 1
ATOM 561 N N . VAL A 1 73 ? 24.812 6.707 6.031 1 92.62 73 VAL A N 1
ATOM 562 C CA . VAL A 1 73 ? 25.266 5.48 5.375 1 92.62 73 VAL A CA 1
ATOM 563 C C . VAL A 1 73 ? 26.672 5.672 4.824 1 92.62 73 VAL A C 1
ATOM 565 O O . VAL A 1 73 ? 27.328 6.672 5.121 1 92.62 73 VAL A O 1
ATOM 568 N N . GLY A 1 74 ? 27.234 4.648 4.105 1 94.94 74 GLY A N 1
ATOM 569 C CA . GLY A 1 74 ? 28.594 4.707 3.576 1 94.94 74 GLY A CA 1
ATOM 570 C C . GLY A 1 74 ? 28.75 5.695 2.436 1 94.94 74 GLY A C 1
ATOM 571 O O . GLY A 1 74 ? 27.75 6.16 1.873 1 94.94 74 GLY A O 1
ATOM 572 N N . PRO A 1 75 ? 29.906 6.012 2.111 1 96.44 75 PRO A N 1
ATOM 573 C CA . PRO A 1 75 ? 30.188 7.125 1.2 1 96.44 75 PRO A CA 1
ATOM 574 C C . PRO A 1 75 ? 30.016 6.742 -0.268 1 96.44 75 PRO A C 1
ATOM 576 O O . PRO A 1 75 ? 29.922 7.621 -1.131 1 96.44 75 PRO A O 1
ATOM 579 N N . LEU A 1 76 ? 29.969 5.484 -0.608 1 97.69 76 LEU A N 1
ATOM 580 C CA . LEU A 1 76 ? 30.031 5.055 -2 1 97.69 76 LEU A CA 1
ATOM 581 C C . LEU A 1 76 ? 28.891 5.668 -2.809 1 97.69 76 LEU A C 1
ATOM 583 O O . LEU A 1 76 ? 29.109 6.227 -3.885 1 97.69 76 LEU A O 1
ATOM 587 N N . GLY A 1 77 ? 27.656 5.543 -2.291 1 97.62 77 GLY A N 1
ATOM 588 C CA . GLY A 1 77 ? 26.516 6.082 -3 1 97.62 77 GLY A CA 1
ATOM 589 C C . GLY A 1 77 ? 26.609 7.57 -3.264 1 97.62 77 GLY A C 1
ATOM 590 O O . GLY A 1 77 ? 26.188 8.055 -4.316 1 97.62 77 GLY A O 1
ATOM 591 N N . TYR A 1 78 ? 27.156 8.359 -2.363 1 97.88 78 TYR A N 1
ATOM 592 C CA . TYR A 1 78 ? 27.297 9.805 -2.496 1 97.88 78 TYR A CA 1
ATOM 593 C C . TYR A 1 78 ? 28.344 10.156 -3.537 1 97.88 78 TYR A C 1
ATOM 595 O O . TYR A 1 78 ? 28.156 11.078 -4.332 1 97.88 78 TYR A O 1
ATOM 603 N N . TYR A 1 79 ? 29.453 9.398 -3.525 1 97.88 79 TYR A N 1
ATOM 604 C CA . TYR A 1 79 ? 30.484 9.648 -4.523 1 97.88 79 TYR A CA 1
ATOM 605 C C . TYR A 1 79 ? 29.984 9.305 -5.922 1 97.88 79 TYR A C 1
ATOM 607 O O . TYR A 1 79 ? 30.25 10.047 -6.879 1 97.88 79 TYR A O 1
ATOM 615 N N . LEU A 1 80 ? 29.328 8.164 -6.02 1 98.62 80 LEU A N 1
ATOM 616 C CA . LEU A 1 80 ? 28.797 7.762 -7.316 1 98.62 80 LEU A CA 1
ATOM 617 C C . LEU A 1 80 ? 27.766 8.773 -7.82 1 98.62 80 LEU A C 1
ATOM 619 O O . LEU A 1 80 ? 27.75 9.117 -9.008 1 98.62 80 LEU A O 1
ATOM 623 N N . PHE A 1 81 ? 26.906 9.227 -6.98 1 98.5 81 PHE A N 1
ATOM 624 C CA . PHE A 1 81 ? 25.906 10.234 -7.34 1 98.5 81 PHE A CA 1
ATOM 625 C C . PHE A 1 81 ? 26.594 11.523 -7.789 1 98.5 81 PHE A C 1
ATOM 627 O O . PHE A 1 81 ? 26.188 12.125 -8.789 1 98.5 81 PHE A O 1
ATOM 634 N N . THR A 1 82 ? 27.594 11.969 -7.02 1 98.62 82 THR A N 1
ATOM 635 C CA . THR A 1 82 ? 28.328 13.195 -7.336 1 98.62 82 THR A CA 1
ATOM 636 C C . THR A 1 82 ? 28.984 13.094 -8.711 1 98.62 82 THR A C 1
ATOM 638 O O . THR A 1 82 ? 28.891 14.016 -9.516 1 98.62 82 THR A O 1
ATOM 641 N N . ALA A 1 83 ? 29.625 11.961 -8.953 1 98.44 83 ALA A N 1
ATOM 642 C CA . ALA A 1 83 ? 30.234 11.727 -10.266 1 98.44 83 ALA A CA 1
ATOM 643 C C . ALA A 1 83 ? 29.172 11.703 -11.359 1 98.44 83 ALA A C 1
ATOM 645 O O . ALA A 1 83 ? 29.391 12.242 -12.453 1 98.44 83 ALA A O 1
ATOM 646 N N . GLY A 1 84 ? 28.062 11.078 -11.086 1 98.5 84 GLY A N 1
ATOM 647 C CA . GLY A 1 84 ? 26.969 11.031 -12.039 1 98.5 84 GLY A CA 1
ATOM 648 C C . GLY A 1 84 ? 26.391 12.398 -12.352 1 98.5 84 GLY A C 1
ATOM 649 O O . GLY A 1 84 ? 26.062 12.695 -13.508 1 98.5 84 GLY A O 1
ATOM 650 N N . LEU A 1 85 ? 26.266 13.172 -11.305 1 97.94 85 LEU A N 1
ATOM 651 C CA . LEU A 1 85 ? 25.719 14.516 -11.484 1 97.94 85 LEU A CA 1
ATOM 652 C C . LEU A 1 85 ? 26.656 15.367 -12.344 1 97.94 85 LEU A C 1
ATOM 654 O O . LEU A 1 85 ? 26.203 16.219 -13.109 1 97.94 85 LEU A O 1
ATOM 658 N N . ALA A 1 86 ? 27.922 15.18 -12.188 1 97.56 86 ALA A N 1
ATOM 659 C CA . ALA A 1 86 ? 28.906 15.875 -13.016 1 97.56 86 ALA A CA 1
ATOM 660 C C . ALA A 1 86 ? 28.812 15.43 -14.469 1 97.56 86 ALA A C 1
ATOM 662 O O . ALA A 1 86 ? 28.922 16.25 -15.383 1 97.56 86 ALA A O 1
ATOM 663 N N . LEU A 1 87 ? 28.625 14.156 -14.695 1 98.06 87 LEU A N 1
ATOM 664 C CA . LEU A 1 87 ? 28.547 13.578 -16.031 1 98.06 87 LEU A CA 1
ATOM 665 C C . LEU A 1 87 ? 27.234 13.93 -16.703 1 98.06 87 LEU A C 1
ATOM 667 O O . LEU A 1 87 ? 27.188 14.094 -17.922 1 98.06 87 LEU A O 1
ATOM 671 N N . PHE A 1 88 ? 26.156 13.992 -15.953 1 98.31 88 PHE A N 1
ATOM 672 C CA . PHE A 1 88 ? 24.812 14.273 -16.453 1 98.31 88 PHE A CA 1
ATOM 673 C C . PHE A 1 88 ? 24.188 15.43 -15.68 1 98.31 88 PHE A C 1
ATOM 675 O O . PHE A 1 88 ? 23.297 15.227 -14.859 1 98.31 88 PHE A O 1
ATOM 682 N N . PRO A 1 89 ? 24.5 16.641 -16 1 96.88 89 PRO A N 1
ATOM 683 C CA . PRO A 1 89 ? 24.094 17.812 -15.211 1 96.88 89 PRO A CA 1
ATOM 684 C C . PRO A 1 89 ? 22.578 18.031 -15.219 1 96.88 89 PRO A C 1
ATOM 686 O O . PRO A 1 89 ? 22.047 18.688 -14.328 1 96.88 89 PRO A O 1
ATOM 689 N N . LYS A 1 90 ? 21.906 17.438 -16.172 1 96.56 90 LYS A N 1
ATOM 690 C CA . LYS A 1 90 ? 20.469 17.641 -16.25 1 96.56 90 LYS A CA 1
ATOM 691 C C . LYS A 1 90 ? 19.703 16.406 -15.812 1 96.56 90 LYS A C 1
ATOM 693 O O . LYS A 1 90 ? 18.484 16.328 -16 1 96.56 90 LYS A O 1
ATOM 698 N N . ALA A 1 91 ? 20.344 15.523 -15.141 1 98.31 91 ALA A N 1
ATOM 699 C CA . ALA A 1 91 ? 19.766 14.219 -14.805 1 98.31 91 ALA A CA 1
ATOM 700 C C . ALA A 1 91 ? 18.641 14.367 -13.789 1 98.31 91 ALA A C 1
ATOM 702 O O . ALA A 1 91 ? 18.672 15.266 -12.938 1 98.31 91 ALA A O 1
ATOM 703 N N . GLN A 1 92 ? 17.594 13.516 -13.984 1 98.31 92 GLN A N 1
ATOM 704 C CA . GLN A 1 92 ? 16.609 13.344 -12.922 1 98.31 92 GLN A CA 1
ATOM 705 C C . GLN A 1 92 ? 17.234 12.781 -11.656 1 98.31 92 GLN A C 1
ATOM 707 O O . GLN A 1 92 ? 17.906 11.734 -11.703 1 98.31 92 GLN A O 1
ATOM 712 N N . LEU A 1 93 ? 17.031 13.375 -10.531 1 98.25 93 LEU A N 1
ATOM 713 C CA . LEU A 1 93 ? 17.828 13.148 -9.328 1 98.25 93 LEU A CA 1
ATOM 714 C C . LEU A 1 93 ? 17.562 11.758 -8.75 1 98.25 93 LEU A C 1
ATOM 716 O O . LEU A 1 93 ? 18.484 11.062 -8.336 1 98.25 93 LEU A O 1
ATOM 720 N N . LEU A 1 94 ? 16.297 11.367 -8.656 1 98.19 94 LEU A N 1
ATOM 721 C CA . LEU A 1 94 ? 15.969 10.062 -8.094 1 98.19 94 LEU A CA 1
ATOM 722 C C . LEU A 1 94 ? 16.547 8.938 -8.945 1 98.19 94 LEU A C 1
ATOM 724 O O . LEU A 1 94 ? 17.109 7.977 -8.422 1 98.19 94 LEU A O 1
ATOM 728 N N . LEU A 1 95 ? 16.375 9.039 -10.266 1 98.38 95 LEU A N 1
ATOM 729 C CA . LEU A 1 95 ? 16.891 8.031 -11.18 1 98.38 95 LEU A CA 1
ATOM 730 C C . LEU A 1 95 ? 18.422 7.957 -11.094 1 98.38 95 LEU A C 1
ATOM 732 O O . LEU A 1 95 ? 18.984 6.867 -11.086 1 98.38 95 LEU A O 1
ATOM 736 N N . LEU A 1 96 ? 19.016 9.102 -11.031 1 98.62 96 LEU A N 1
ATOM 737 C CA . LEU A 1 96 ? 20.469 9.141 -10.914 1 98.62 96 LEU A CA 1
ATOM 738 C C . LEU A 1 96 ? 20.922 8.461 -9.625 1 98.62 96 LEU A C 1
ATOM 740 O O . LEU A 1 96 ? 21.859 7.664 -9.633 1 98.62 96 LEU A O 1
ATOM 744 N N . ALA A 1 97 ? 20.281 8.844 -8.523 1 97.94 97 ALA A N 1
ATOM 745 C CA . ALA A 1 97 ? 20.641 8.227 -7.246 1 97.94 97 ALA A CA 1
ATOM 746 C C . ALA A 1 97 ? 20.484 6.715 -7.301 1 97.94 97 ALA A C 1
ATOM 748 O O . ALA A 1 97 ? 21.344 5.977 -6.828 1 97.94 97 ALA A O 1
ATOM 749 N N . GLN A 1 98 ? 19.438 6.242 -7.871 1 96.94 98 GLN A N 1
ATOM 750 C CA . GLN A 1 98 ? 19.156 4.812 -7.98 1 96.94 98 GLN A CA 1
ATOM 751 C C . GLN A 1 98 ? 20.125 4.129 -8.945 1 96.94 98 GLN A C 1
ATOM 753 O O . GLN A 1 98 ? 20.719 3.105 -8.609 1 96.94 98 GLN A O 1
ATOM 758 N N . TRP A 1 99 ? 20.344 4.684 -10.117 1 98.38 99 TRP A N 1
ATOM 759 C CA . TRP A 1 99 ? 21.062 4.027 -11.211 1 98.38 99 TRP A CA 1
ATOM 760 C C . TRP A 1 99 ? 22.578 4.156 -11.031 1 98.38 99 TRP A C 1
ATOM 762 O O . TRP A 1 99 ? 23.344 3.391 -11.617 1 98.38 99 TRP A O 1
ATOM 772 N N . SER A 1 100 ? 23 5.109 -10.227 1 98.25 100 SER A N 1
ATOM 773 C CA . SER A 1 100 ? 24.438 5.309 -10.055 1 98.25 100 SER A CA 1
ATOM 774 C C . SER A 1 100 ? 25.109 4.055 -9.5 1 98.25 100 SER A C 1
ATOM 776 O O . SER A 1 100 ? 26.25 3.758 -9.836 1 98.25 100 SER A O 1
ATOM 778 N N . MET A 1 101 ? 24.359 3.271 -8.703 1 98.25 101 MET A N 1
ATOM 779 C CA . MET A 1 101 ? 24.938 2.072 -8.102 1 98.25 101 MET A CA 1
ATOM 780 C C . MET A 1 101 ? 25.234 1.017 -9.164 1 98.25 101 MET A C 1
ATOM 782 O O . MET A 1 101 ? 26 0.082 -8.914 1 98.25 101 MET A O 1
ATOM 786 N N . LEU A 1 102 ? 24.594 1.145 -10.32 1 98.62 102 LEU A N 1
ATOM 787 C CA . LEU A 1 102 ? 24.844 0.195 -11.398 1 98.62 102 LEU A CA 1
ATOM 788 C C . LEU A 1 102 ? 26.281 0.305 -11.898 1 98.62 102 LEU A C 1
ATOM 790 O O . LEU A 1 102 ? 26.812 -0.639 -12.492 1 98.62 102 LEU A O 1
ATOM 794 N N . ALA A 1 103 ? 26.938 1.461 -11.664 1 98.31 103 ALA A N 1
ATOM 795 C CA . ALA A 1 103 ? 28.344 1.596 -12.023 1 98.31 103 ALA A CA 1
ATOM 796 C C . ALA A 1 103 ? 29.188 0.567 -11.297 1 98.31 103 ALA A C 1
ATOM 798 O O . ALA A 1 103 ? 30.203 0.105 -11.828 1 98.31 103 ALA A O 1
ATOM 799 N N . ALA A 1 104 ? 28.797 0.183 -10.094 1 98.31 104 ALA A N 1
ATOM 800 C CA . ALA A 1 104 ? 29.5 -0.824 -9.305 1 98.31 104 ALA A CA 1
ATOM 801 C C . ALA A 1 104 ? 28.875 -2.207 -9.508 1 98.31 104 ALA A C 1
ATOM 803 O O . ALA A 1 104 ? 29.594 -3.188 -9.711 1 98.31 104 ALA A O 1
ATOM 804 N N . ALA A 1 105 ? 27.562 -2.311 -9.531 1 98.75 105 ALA A N 1
ATOM 805 C CA . ALA A 1 105 ? 26.859 -3.586 -9.5 1 98.75 105 ALA A CA 1
ATOM 806 C C . ALA A 1 105 ? 26.891 -4.262 -10.867 1 98.75 105 ALA A C 1
ATOM 808 O O . ALA A 1 105 ? 27 -5.484 -10.961 1 98.75 105 ALA A O 1
ATOM 809 N N . ALA A 1 106 ? 26.766 -3.461 -11.945 1 98.81 106 ALA A N 1
ATOM 810 C CA . ALA A 1 106 ? 26.609 -4.027 -13.281 1 98.81 106 ALA A CA 1
ATOM 811 C C . ALA A 1 106 ? 27.875 -4.77 -13.711 1 98.81 106 ALA A C 1
ATOM 813 O O . ALA A 1 106 ? 27.797 -5.875 -14.25 1 98.81 106 ALA A O 1
ATOM 814 N N . PRO A 1 107 ? 29.125 -4.188 -13.555 1 98.56 107 PRO A N 1
ATOM 815 C CA . PRO A 1 107 ? 30.328 -4.945 -13.906 1 98.56 107 PRO A CA 1
ATOM 816 C C . PRO A 1 107 ? 30.438 -6.258 -13.133 1 98.56 107 PRO A C 1
ATOM 818 O O . PRO A 1 107 ? 30.875 -7.27 -13.688 1 98.56 107 PRO A O 1
ATOM 821 N N . LEU A 1 108 ? 30.078 -6.234 -11.859 1 98.81 108 LEU A N 1
ATOM 822 C CA . LEU A 1 108 ? 30.109 -7.457 -11.055 1 98.81 108 LEU A CA 1
ATOM 823 C C . LEU A 1 108 ? 29.109 -8.477 -11.586 1 98.81 108 LEU A C 1
ATOM 825 O O . LEU A 1 108 ? 29.422 -9.664 -11.68 1 98.81 108 LEU A O 1
ATOM 829 N N . MET A 1 109 ? 27.891 -8 -11.961 1 98.75 109 MET A N 1
ATOM 830 C CA . MET A 1 109 ? 26.875 -8.906 -12.516 1 98.75 109 MET A CA 1
ATOM 831 C C . MET A 1 109 ? 27.359 -9.484 -13.844 1 98.75 109 MET A C 1
ATOM 833 O O . MET A 1 109 ? 27.062 -10.641 -14.164 1 98.75 109 MET A O 1
ATOM 837 N N . ALA A 1 110 ? 28.078 -8.641 -14.602 1 98.44 110 ALA A N 1
ATOM 838 C CA . ALA A 1 110 ? 28.656 -9.125 -15.859 1 98.44 110 ALA A CA 1
ATOM 839 C C . ALA A 1 110 ? 29.594 -10.297 -15.625 1 98.44 110 ALA A C 1
ATOM 841 O O . ALA A 1 110 ? 29.641 -11.242 -16.422 1 98.44 110 ALA A O 1
ATOM 842 N N . VAL A 1 111 ? 30.391 -10.234 -14.578 1 98.25 111 VAL A N 1
ATOM 843 C CA . VAL A 1 111 ? 31.312 -11.312 -14.227 1 98.25 111 VAL A CA 1
ATOM 844 C C . VAL A 1 111 ? 30.531 -12.586 -13.938 1 98.25 111 VAL A C 1
ATOM 846 O O . VAL A 1 111 ? 30.906 -13.672 -14.383 1 98.25 111 VAL A O 1
ATOM 849 N N . VAL A 1 112 ? 29.406 -12.477 -13.195 1 98.56 112 VAL A N 1
ATOM 850 C CA . VAL A 1 112 ? 28.562 -13.625 -12.875 1 98.56 112 VAL A CA 1
ATOM 851 C C . VAL A 1 112 ? 27.984 -14.227 -14.156 1 98.56 112 VAL A C 1
ATOM 853 O O . VAL A 1 112 ? 28.062 -15.438 -14.359 1 98.56 112 VAL A O 1
ATOM 856 N N . LEU A 1 113 ? 27.438 -13.352 -15.008 1 98.12 113 LEU A N 1
ATOM 857 C CA . LEU A 1 113 ? 26.844 -13.805 -16.25 1 98.12 113 LEU A CA 1
ATOM 858 C C . LEU A 1 113 ? 27.875 -14.484 -17.141 1 98.12 113 LEU A C 1
ATOM 860 O O . LEU A 1 113 ? 27.578 -15.492 -17.797 1 98.12 113 LEU A O 1
ATOM 864 N N . GLY A 1 114 ? 29.109 -13.914 -17.188 1 95.56 114 GLY A N 1
ATOM 865 C CA . GLY A 1 114 ? 30.203 -14.516 -17.953 1 95.56 114 GLY A CA 1
ATOM 866 C C . GLY A 1 114 ? 30.609 -15.883 -17.422 1 95.56 114 GLY A C 1
ATOM 867 O O . GLY A 1 114 ? 30.969 -16.766 -18.203 1 95.56 114 GLY A O 1
ATOM 868 N N . ALA A 1 115 ? 30.531 -16.062 -16.125 1 96 115 ALA A N 1
ATOM 869 C CA . ALA A 1 115 ? 30.906 -17.328 -15.484 1 96 115 ALA A CA 1
ATOM 870 C C . ALA A 1 115 ? 29.906 -18.422 -15.812 1 96 115 ALA A C 1
ATOM 872 O O . ALA A 1 115 ? 30.281 -19.594 -15.898 1 96 115 ALA A O 1
ATOM 873 N N . ILE A 1 116 ? 28.641 -18.141 -15.891 1 94.38 116 ILE A N 1
ATOM 874 C CA . ILE A 1 116 ? 27.609 -19.109 -16.219 1 94.38 116 ILE A CA 1
ATOM 875 C C . ILE A 1 116 ? 27.812 -19.609 -17.656 1 94.38 116 ILE A C 1
ATOM 877 O O . ILE A 1 116 ? 27.625 -20.797 -17.938 1 94.38 116 ILE A O 1
ATOM 881 N N . GLY A 1 117 ? 28.312 -18.828 -18.578 1 85.88 117 GLY A N 1
ATOM 882 C CA . GLY A 1 117 ? 28.688 -19.25 -19.922 1 85.88 117 GLY A CA 1
ATOM 883 C C . GLY A 1 117 ? 27.516 -19.328 -20.875 1 85.88 117 GLY A C 1
ATOM 884 O O . GLY A 1 117 ? 26.359 -19.219 -20.469 1 85.88 117 GLY A O 1
ATOM 885 N N . PRO A 1 118 ? 27.797 -19.547 -22.047 1 86.88 118 PRO A N 1
ATOM 886 C CA . PRO A 1 118 ? 26.766 -19.516 -23.094 1 86.88 118 PRO A CA 1
ATOM 887 C C . PRO A 1 118 ? 25.906 -20.781 -23.109 1 86.88 118 PRO A C 1
ATOM 889 O O . PRO A 1 118 ? 24.859 -20.797 -23.75 1 86.88 118 PRO A O 1
ATOM 892 N N . GLN A 1 119 ? 26.312 -21.812 -22.359 1 88.12 119 GLN A N 1
ATOM 893 C CA . GLN A 1 119 ? 25.594 -23.078 -22.391 1 88.12 119 GLN A CA 1
ATOM 894 C C . GLN A 1 119 ? 24.328 -23.016 -21.531 1 88.12 119 GLN A C 1
ATOM 896 O O . GLN A 1 119 ? 23.406 -23.812 -21.703 1 88.12 119 GLN A O 1
ATOM 901 N N . ARG A 1 120 ? 24.312 -22.094 -20.688 1 93.31 120 ARG A N 1
ATOM 902 C CA . ARG A 1 120 ? 23.172 -21.953 -19.781 1 93.31 120 ARG A CA 1
ATOM 903 C C . ARG A 1 120 ? 22.594 -20.547 -19.844 1 93.31 120 ARG A C 1
ATOM 905 O O . ARG A 1 120 ? 22.422 -19.906 -18.797 1 93.31 120 ARG A O 1
ATOM 912 N N . ARG A 1 121 ? 22.156 -20.172 -20.969 1 92.62 121 ARG A N 1
ATOM 913 C CA . ARG A 1 121 ? 21.688 -18.812 -21.219 1 92.62 121 ARG A CA 1
ATOM 914 C C . ARG A 1 121 ? 20.391 -18.531 -20.453 1 92.62 121 ARG A C 1
ATOM 916 O O . ARG A 1 121 ? 20.188 -17.422 -19.953 1 92.62 121 ARG A O 1
ATOM 923 N N . ALA A 1 122 ? 19.547 -19.547 -20.391 1 91.69 122 ALA A N 1
ATOM 924 C CA . ALA A 1 122 ? 18.281 -19.375 -19.672 1 91.69 122 ALA A CA 1
ATOM 925 C C . ALA A 1 122 ? 18.531 -19.016 -18.219 1 91.69 122 ALA A C 1
ATOM 927 O O . ALA A 1 122 ? 17.844 -18.172 -17.641 1 91.69 122 ALA A O 1
ATOM 928 N N . LEU A 1 123 ? 19.484 -19.672 -17.656 1 95.25 123 LEU A N 1
ATOM 929 C CA . LEU A 1 123 ? 19.859 -19.406 -16.266 1 95.25 123 LEU A CA 1
ATOM 930 C C . LEU A 1 123 ? 20.422 -18 -16.125 1 95.25 123 LEU A C 1
ATOM 932 O O . LEU A 1 123 ? 20.094 -17.281 -15.172 1 95.25 123 LEU A O 1
ATOM 936 N N . ALA A 1 124 ? 21.266 -17.625 -17.078 1 97.19 124 ALA A N 1
ATOM 937 C CA . ALA A 1 124 ? 21.859 -16.297 -17.062 1 97.19 124 ALA A CA 1
ATOM 938 C C . ALA A 1 124 ? 20.797 -15.203 -17.156 1 97.19 124 ALA A C 1
ATOM 940 O O . ALA A 1 124 ? 20.844 -14.219 -16.422 1 97.19 124 ALA A O 1
ATOM 941 N N . PHE A 1 125 ? 19.828 -15.414 -18 1 96.5 125 PHE A N 1
ATOM 942 C CA . PHE A 1 125 ? 18.766 -14.438 -18.156 1 96.5 125 PHE A CA 1
ATOM 943 C C . PHE A 1 125 ? 17.875 -14.43 -16.906 1 96.5 125 PHE A C 1
ATOM 945 O O . PHE A 1 125 ? 17.344 -13.375 -16.531 1 96.5 125 PHE A O 1
ATOM 952 N N . ALA A 1 126 ? 17.672 -15.641 -16.328 1 96 126 ALA A N 1
ATOM 953 C CA . ALA A 1 126 ? 16.875 -15.727 -15.117 1 96 126 ALA A CA 1
ATOM 954 C C . ALA A 1 126 ? 17.484 -14.914 -13.984 1 96 126 ALA A C 1
ATOM 956 O O . ALA A 1 126 ? 16.781 -14.43 -13.102 1 96 126 ALA A O 1
ATOM 957 N N . LEU A 1 127 ? 18.781 -14.711 -14.008 1 97.81 127 LEU A N 1
ATOM 958 C CA . LEU A 1 127 ? 19.469 -13.891 -13.016 1 97.81 127 LEU A CA 1
ATOM 959 C C . LEU A 1 127 ? 19.469 -12.422 -13.438 1 97.81 127 LEU A C 1
ATOM 961 O O . LEU A 1 127 ? 19.297 -11.531 -12.602 1 97.81 127 LEU A O 1
ATOM 965 N N . LEU A 1 128 ? 19.609 -12.188 -14.711 1 98.31 128 LEU A N 1
ATOM 966 C CA . LEU A 1 128 ? 19.797 -10.836 -15.234 1 98.31 128 LEU A CA 1
ATOM 967 C C . LEU A 1 128 ? 18.5 -10.039 -15.141 1 98.31 128 LEU A C 1
ATOM 969 O O . LEU A 1 128 ? 18.516 -8.867 -14.75 1 98.31 128 LEU A O 1
ATOM 973 N N . VAL A 1 129 ? 17.375 -10.633 -15.461 1 96.75 129 VAL A N 1
ATOM 974 C CA . VAL A 1 129 ? 16.109 -9.914 -15.586 1 96.75 129 VAL A CA 1
ATOM 975 C C . VAL A 1 129 ? 15.727 -9.328 -14.227 1 96.75 129 VAL A C 1
ATOM 977 O O . VAL A 1 129 ? 15.477 -8.125 -14.117 1 96.75 129 VAL A O 1
ATOM 980 N N . PRO A 1 130 ? 15.68 -10.156 -13.148 1 96.81 130 PRO A N 1
ATOM 981 C CA . PRO A 1 130 ? 15.375 -9.547 -11.852 1 96.81 130 PRO A CA 1
ATOM 982 C C . PRO A 1 130 ? 16.422 -8.516 -11.43 1 96.81 130 PRO A C 1
ATOM 984 O O . PRO A 1 130 ? 16.078 -7.48 -10.844 1 96.81 130 PRO A O 1
ATOM 987 N N . PHE A 1 131 ? 17.719 -8.758 -11.742 1 98.06 131 PHE A N 1
ATOM 988 C CA . PHE A 1 131 ? 18.766 -7.797 -11.43 1 98.06 131 PHE A CA 1
ATOM 989 C C . PHE A 1 131 ? 18.469 -6.438 -12.047 1 98.06 131 PHE A C 1
ATOM 991 O O . PHE A 1 131 ? 18.547 -5.406 -11.375 1 98.06 131 PHE A O 1
ATOM 998 N N . LEU A 1 132 ? 18.062 -6.477 -13.312 1 98.19 132 LEU A N 1
ATOM 999 C CA . LEU A 1 132 ? 17.781 -5.242 -14.039 1 98.19 132 LEU A CA 1
ATOM 1000 C C . LEU A 1 132 ? 16.516 -4.578 -13.508 1 98.19 132 LEU A C 1
ATOM 1002 O O . LEU A 1 132 ? 16.484 -3.359 -13.312 1 98.19 132 LEU A O 1
ATOM 1006 N N . ILE A 1 133 ? 15.547 -5.355 -13.227 1 96.62 133 ILE A N 1
ATOM 1007 C CA . ILE A 1 133 ? 14.289 -4.793 -12.742 1 96.62 133 ILE A CA 1
ATOM 1008 C C . ILE A 1 133 ? 14.523 -4.09 -11.406 1 96.62 133 ILE A C 1
ATOM 1010 O O . ILE A 1 133 ? 14.141 -2.93 -11.234 1 96.62 133 ILE A O 1
ATOM 1014 N N . PHE A 1 134 ? 15.18 -4.727 -10.461 1 96.44 134 PHE A N 1
ATOM 1015 C CA . PHE A 1 134 ? 15.391 -4.172 -9.125 1 96.44 134 PHE A CA 1
ATOM 1016 C C . PHE A 1 134 ? 16.438 -3.059 -9.164 1 96.44 134 PHE A C 1
ATOM 1018 O O . PHE A 1 134 ? 16.406 -2.143 -8.344 1 96.44 134 PHE A O 1
ATOM 1025 N N . GLY A 1 135 ? 17.359 -3.156 -10.156 1 97.06 135 GLY A N 1
ATOM 1026 C CA . GLY A 1 135 ? 18.359 -2.115 -10.297 1 97.06 135 GLY A CA 1
ATOM 1027 C C . GLY A 1 135 ? 17.828 -0.854 -10.953 1 97.06 135 GLY A C 1
ATOM 1028 O O . GLY A 1 135 ? 18.281 0.249 -10.648 1 97.06 135 GLY A O 1
ATOM 1029 N N . ILE A 1 136 ? 16.828 -1.007 -11.812 1 97.44 136 ILE A N 1
ATOM 1030 C CA . ILE A 1 136 ? 16.359 0.105 -12.625 1 97.44 136 ILE A CA 1
ATOM 1031 C C . ILE A 1 136 ? 15.133 0.745 -11.961 1 97.44 136 ILE A C 1
ATOM 1033 O O . ILE A 1 136 ? 15.008 1.972 -11.945 1 97.44 136 ILE A O 1
ATOM 1037 N N . PHE A 1 137 ? 14.203 -0.023 -11.359 1 96.19 137 PHE A N 1
ATOM 1038 C CA . PHE A 1 137 ? 12.922 0.473 -10.867 1 96.19 137 PHE A CA 1
ATOM 1039 C C . PHE A 1 137 ? 13.062 1.063 -9.469 1 96.19 137 PHE A C 1
ATOM 1041 O O . PHE A 1 137 ? 13.375 0.345 -8.516 1 96.19 137 PHE A O 1
ATOM 1048 N N . PRO A 1 138 ? 12.852 2.363 -9.344 1 95.38 138 PRO A N 1
ATOM 1049 C CA . PRO A 1 138 ? 13.023 3.021 -8.047 1 95.38 138 PRO A CA 1
ATOM 1050 C C . PRO A 1 138 ? 11.781 2.92 -7.16 1 95.38 138 PRO A C 1
ATOM 1052 O O . PRO A 1 138 ? 11.234 3.943 -6.742 1 95.38 138 PRO A O 1
ATOM 1055 N N . ALA A 1 139 ? 11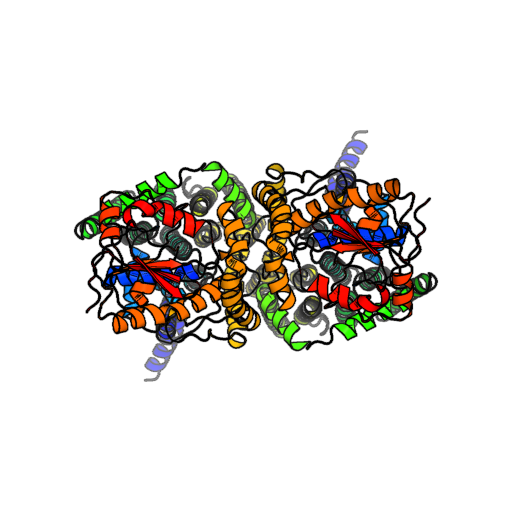.352 1.709 -6.891 1 94.5 139 ALA A N 1
ATOM 1056 C CA . ALA A 1 139 ? 10.156 1.481 -6.078 1 94.5 139 ALA A CA 1
ATOM 1057 C C . ALA A 1 139 ? 10.461 0.559 -4.902 1 94.5 139 ALA A C 1
ATOM 1059 O O . ALA A 1 139 ? 11.203 -0.414 -5.043 1 94.5 139 ALA A O 1
ATOM 1060 N N . ASN A 1 140 ? 9.992 0.962 -3.734 1 93.56 140 ASN A N 1
ATOM 1061 C CA . ASN A 1 140 ? 10.016 0.081 -2.57 1 93.56 140 ASN A CA 1
ATOM 1062 C C . ASN A 1 140 ? 8.898 -0.962 -2.635 1 93.56 140 ASN A C 1
ATOM 1064 O O . ASN A 1 140 ? 7.918 -0.783 -3.354 1 93.56 140 ASN A O 1
ATOM 1068 N N . VAL A 1 141 ? 9.078 -1.994 -1.946 1 91.25 141 VAL A N 1
ATOM 1069 C CA . VAL A 1 141 ? 8.055 -3.035 -1.924 1 91.25 141 VAL A CA 1
ATOM 1070 C C . VAL A 1 141 ? 6.867 -2.574 -1.087 1 91.25 141 VAL A C 1
ATOM 1072 O O . VAL A 1 141 ? 5.715 -2.766 -1.479 1 91.25 141 VAL A O 1
ATOM 1075 N N . GLN A 1 142 ? 7.121 -1.984 -0.023 1 88.12 142 GLN A N 1
ATOM 1076 C CA . GLN A 1 142 ? 6.051 -1.469 0.826 1 88.12 142 GLN A CA 1
ATOM 1077 C C . GLN A 1 142 ? 5.422 -0.218 0.219 1 88.12 142 GLN A C 1
ATOM 1079 O O . GLN A 1 142 ? 6.125 0.652 -0.294 1 88.12 142 GLN A O 1
ATOM 1084 N N . ALA A 1 143 ? 4.105 -0.171 0.263 1 86.06 143 ALA A N 1
ATOM 1085 C CA . ALA A 1 143 ? 3.391 0.993 -0.252 1 86.06 143 ALA A CA 1
ATOM 1086 C C . ALA A 1 143 ? 3.145 2.018 0.851 1 86.06 143 ALA A C 1
ATOM 1088 O O . ALA A 1 143 ? 2.609 1.683 1.91 1 86.06 143 ALA A O 1
ATOM 1089 N N . PHE A 1 144 ? 3.482 3.24 0.521 1 88.81 144 PHE A N 1
ATOM 1090 C CA . PHE A 1 144 ? 3.314 4.297 1.511 1 88.81 144 PHE A CA 1
ATOM 1091 C C . PHE A 1 144 ? 2.225 5.27 1.082 1 88.81 144 PHE A C 1
ATOM 1093 O O . PHE A 1 144 ? 1.79 6.113 1.872 1 88.81 144 PHE A O 1
ATOM 1100 N N . HIS A 1 145 ? 1.84 5.184 -0.17 1 91.06 145 HIS A N 1
ATOM 1101 C CA . HIS A 1 145 ? 0.774 6.02 -0.711 1 91.06 145 HIS A CA 1
ATOM 1102 C C . HIS A 1 145 ? -0.001 5.289 -1.802 1 91.06 145 HIS A C 1
ATOM 1104 O O . HIS A 1 145 ? 0.56 4.449 -2.51 1 91.06 145 HIS A O 1
ATOM 1110 N N . THR A 1 146 ? -1.264 5.629 -1.982 1 88.5 146 THR A N 1
ATOM 1111 C CA . THR A 1 146 ? -2.098 4.898 -2.93 1 88.5 146 THR A CA 1
ATOM 1112 C C . THR A 1 146 ? -1.957 5.48 -4.332 1 88.5 146 THR A C 1
ATOM 1114 O O . THR A 1 146 ? -2.115 4.77 -5.328 1 88.5 146 THR A O 1
ATOM 1117 N N . TYR A 1 147 ? -1.671 6.777 -4.441 1 92.62 147 TYR A N 1
ATOM 1118 C CA . TYR A 1 147 ? -1.486 7.414 -5.742 1 92.62 147 TYR A CA 1
ATOM 1119 C C . TYR A 1 147 ? -0.104 7.105 -6.309 1 92.62 147 TYR A C 1
ATOM 1121 O O . TYR A 1 147 ? 0.859 6.941 -5.555 1 92.62 147 TYR A O 1
ATOM 1129 N N . PRO A 1 148 ? -0.085 6.992 -7.559 1 93.75 148 PRO A N 1
ATOM 1130 C CA . PRO A 1 148 ? 1.167 6.547 -8.172 1 93.75 148 PRO A CA 1
ATOM 1131 C C . PRO A 1 148 ? 2.283 7.582 -8.055 1 93.75 148 PRO A C 1
ATOM 1133 O O . PRO A 1 148 ? 2.039 8.781 -8.211 1 93.75 148 PRO A O 1
ATOM 1136 N N . GLY A 1 149 ? 3.43 7.184 -7.777 1 95.69 149 GLY A N 1
ATOM 1137 C CA . GLY A 1 149 ? 4.672 7.934 -7.668 1 95.69 149 GLY A CA 1
ATOM 1138 C C . GLY A 1 149 ? 5.879 7.059 -7.406 1 95.69 149 GLY A C 1
ATOM 1139 O O . GLY A 1 149 ? 5.738 5.871 -7.102 1 95.69 149 GLY A O 1
ATOM 1140 N N . LEU A 1 150 ? 7.059 7.609 -7.605 1 96.31 150 LEU A N 1
ATOM 1141 C CA . LEU A 1 150 ? 8.297 6.875 -7.359 1 96.31 150 LEU A CA 1
ATOM 1142 C C . LEU A 1 150 ? 8.875 7.234 -5.996 1 96.31 150 LEU A C 1
ATOM 1144 O O . LEU A 1 150 ? 8.883 8.406 -5.605 1 96.31 150 LEU A O 1
ATOM 1148 N N . ASP A 1 151 ? 9.375 6.285 -5.289 1 93.69 151 ASP A N 1
ATOM 1149 C CA . ASP A 1 151 ? 9.719 6.422 -3.879 1 93.69 151 ASP A CA 1
ATOM 1150 C C . ASP A 1 151 ? 11.078 7.102 -3.709 1 93.69 151 ASP A C 1
ATOM 1152 O O . ASP A 1 151 ? 12.086 6.625 -4.234 1 93.69 151 ASP A O 1
ATOM 1156 N N . GLY A 1 152 ? 11.078 8.117 -2.916 1 92.44 152 GLY A N 1
ATOM 1157 C CA . GLY A 1 152 ? 12.352 8.734 -2.561 1 92.44 152 GLY A CA 1
ATOM 1158 C C . GLY A 1 152 ? 13 8.094 -1.348 1 92.44 152 GLY A C 1
ATOM 1159 O O . GLY A 1 152 ? 14.195 8.289 -1.107 1 92.44 152 GLY A O 1
ATOM 1160 N N . PHE A 1 153 ? 12.234 7.27 -0.716 1 88.5 153 PHE A N 1
ATOM 1161 C CA . PHE A 1 153 ? 12.641 6.645 0.537 1 88.5 153 PHE A CA 1
ATOM 1162 C C . PHE A 1 153 ? 13.43 5.367 0.274 1 88.5 153 PHE A C 1
ATOM 1164 O O . PHE A 1 153 ? 13.102 4.609 -0.642 1 88.5 153 PHE A O 1
ATOM 1171 N N . GLY A 1 154 ? 14.508 5.109 0.999 1 90.5 154 GLY A N 1
ATOM 1172 C CA . GLY A 1 154 ? 15.164 3.814 1.057 1 90.5 154 GLY A CA 1
ATOM 1173 C C . GLY A 1 154 ? 16.031 3.527 -0.156 1 90.5 154 GLY A C 1
ATOM 1174 O O . GLY A 1 154 ? 16.203 2.369 -0.539 1 90.5 154 GLY A O 1
ATOM 1175 N N . ILE A 1 155 ? 16.641 4.535 -0.767 1 94.81 155 ILE A N 1
ATOM 1176 C CA . ILE A 1 155 ? 17.453 4.348 -1.961 1 94.81 155 ILE A CA 1
ATOM 1177 C C . ILE A 1 155 ? 18.672 3.486 -1.624 1 94.81 155 ILE A C 1
ATOM 1179 O O . ILE A 1 155 ? 18.938 2.49 -2.299 1 94.81 155 ILE A O 1
ATOM 1183 N N . TYR A 1 156 ? 19.375 3.832 -0.562 1 94.31 156 TYR A N 1
ATOM 1184 C CA . TYR A 1 156 ? 20.578 3.084 -0.193 1 94.31 156 TYR A CA 1
ATOM 1185 C C . TYR A 1 156 ? 20.219 1.669 0.249 1 94.31 156 TYR A C 1
ATOM 1187 O O . TYR A 1 156 ? 21.031 0.749 0.122 1 94.31 156 TYR A O 1
ATOM 1195 N N . ASN A 1 157 ? 19 1.478 0.784 1 94.75 157 ASN A N 1
ATOM 1196 C CA . ASN A 1 157 ? 18.547 0.131 1.122 1 94.75 157 ASN A CA 1
ATOM 1197 C C . ASN A 1 157 ? 18.344 -0.723 -0.127 1 94.75 157 ASN A C 1
ATOM 1199 O O . ASN A 1 157 ? 18.734 -1.895 -0.151 1 94.75 157 ASN A O 1
ATOM 1203 N N . ARG A 1 158 ? 17.75 -0.152 -1.142 1 95.12 158 ARG A N 1
ATOM 1204 C CA . ARG A 1 158 ? 17.594 -0.855 -2.41 1 95.12 158 ARG A CA 1
ATOM 1205 C C . ARG A 1 158 ? 18.953 -1.187 -3.023 1 95.12 158 ARG A C 1
ATOM 1207 O O . ARG A 1 158 ? 19.141 -2.289 -3.539 1 95.12 158 ARG A O 1
ATOM 1214 N N . GLN A 1 159 ? 19.844 -0.232 -2.93 1 96.12 159 GLN A N 1
ATOM 1215 C CA . GLN A 1 159 ? 21.203 -0.436 -3.455 1 96.12 159 GLN A CA 1
ATOM 1216 C C . GLN A 1 159 ? 21.906 -1.578 -2.73 1 96.12 159 GLN A C 1
ATOM 1218 O O . GLN A 1 159 ? 22.547 -2.416 -3.365 1 96.12 159 GLN A O 1
ATOM 1223 N N . THR A 1 160 ? 21.734 -1.595 -1.442 1 96.38 160 THR A N 1
ATOM 1224 C CA . THR A 1 160 ? 22.344 -2.639 -0.629 1 96.38 160 THR A CA 1
ATOM 1225 C C . THR A 1 160 ? 21.781 -4.012 -0.997 1 96.38 160 THR A C 1
ATOM 1227 O O . THR A 1 160 ? 22.547 -4.969 -1.162 1 96.38 160 THR A O 1
ATOM 1230 N N . SER A 1 161 ? 20.516 -4.066 -1.135 1 96.44 161 SER A N 1
ATOM 1231 C CA . SER A 1 161 ? 19.891 -5.324 -1.511 1 96.44 161 SER A CA 1
ATOM 1232 C C . SER A 1 161 ? 20.359 -5.793 -2.883 1 96.44 161 SER A C 1
ATOM 1234 O O . SER A 1 161 ? 20.562 -6.992 -3.096 1 96.44 161 SER A O 1
ATOM 1236 N N . LEU A 1 162 ? 20.5 -4.855 -3.789 1 97.25 162 LEU A N 1
ATOM 1237 C CA . LEU A 1 162 ? 20.984 -5.188 -5.129 1 97.25 162 LEU A CA 1
ATOM 1238 C C . LEU A 1 162 ? 22.391 -5.762 -5.074 1 97.25 162 LEU A C 1
ATOM 1240 O O . LEU A 1 162 ? 22.703 -6.73 -5.77 1 97.25 162 LEU A O 1
ATOM 1244 N N . LEU A 1 163 ? 23.234 -5.188 -4.238 1 98.31 163 LEU A N 1
ATOM 1245 C CA . LEU A 1 163 ? 24.609 -5.648 -4.109 1 98.31 163 LEU A CA 1
ATOM 1246 C C . LEU A 1 163 ? 24.656 -7.035 -3.48 1 98.31 163 LEU A C 1
ATOM 1248 O O . LEU A 1 163 ? 25.484 -7.867 -3.867 1 98.31 163 LEU A O 1
ATOM 1252 N N . ILE A 1 164 ? 23.781 -7.273 -2.525 1 98.31 164 ILE A N 1
ATOM 1253 C CA . ILE A 1 164 ? 23.734 -8.609 -1.942 1 98.31 164 ILE A CA 1
ATOM 1254 C C . ILE A 1 164 ? 23.266 -9.617 -2.994 1 98.31 164 ILE A C 1
ATOM 1256 O O . ILE A 1 164 ? 23.766 -10.742 -3.049 1 98.31 164 ILE A O 1
ATOM 1260 N N . TYR A 1 165 ? 22.25 -9.195 -3.781 1 98.31 165 TYR A N 1
ATOM 1261 C CA . TYR A 1 165 ? 21.812 -10.039 -4.887 1 98.31 165 TYR A CA 1
ATOM 1262 C C . TYR A 1 165 ? 22.984 -10.453 -5.766 1 98.31 165 TYR A C 1
ATOM 1264 O O . TYR A 1 165 ? 23.109 -11.625 -6.121 1 98.31 165 TYR A O 1
ATOM 1272 N N . VAL A 1 166 ? 23.844 -9.547 -6.09 1 98.75 166 VAL A N 1
ATOM 1273 C CA . VAL A 1 166 ? 25.016 -9.781 -6.934 1 98.75 166 VAL A CA 1
ATOM 1274 C C . VAL A 1 166 ? 25.984 -10.711 -6.215 1 98.75 166 VAL A C 1
ATOM 1276 O O . VAL A 1 166 ? 26.484 -11.68 -6.797 1 98.75 166 VAL A O 1
ATOM 1279 N N . LEU A 1 167 ? 26.281 -10.391 -4.941 1 98.81 167 LEU A N 1
ATOM 1280 C CA . LEU A 1 167 ? 27.203 -11.211 -4.16 1 98.81 167 LEU A CA 1
ATOM 1281 C C . LEU A 1 167 ? 26.734 -12.664 -4.121 1 98.81 167 LEU A C 1
ATOM 1283 O O . LEU A 1 167 ? 27.516 -13.578 -4.383 1 98.81 167 LEU A O 1
ATOM 1287 N N . VAL A 1 168 ? 25.438 -12.828 -3.789 1 98.75 168 VAL A N 1
ATOM 1288 C CA . VAL A 1 168 ? 24.891 -14.18 -3.666 1 98.75 168 VAL A CA 1
ATOM 1289 C C . VAL A 1 168 ? 24.922 -14.875 -5.02 1 98.75 168 VAL A C 1
ATOM 1291 O O . VAL A 1 168 ? 25.219 -16.078 -5.102 1 98.75 168 VAL A O 1
ATOM 1294 N N . SER A 1 169 ? 24.625 -14.164 -6.094 1 98.75 169 SER A N 1
ATOM 1295 C CA . SER A 1 169 ? 24.703 -14.727 -7.434 1 98.75 169 SER A CA 1
ATOM 1296 C C . SER A 1 169 ? 26.125 -15.227 -7.727 1 98.75 169 SER A C 1
ATOM 1298 O O . SER A 1 169 ? 26.297 -16.312 -8.289 1 98.75 169 SER A O 1
ATOM 1300 N N . GLY A 1 170 ? 27.156 -14.414 -7.375 1 98.5 170 GLY A N 1
ATOM 1301 C CA . GLY A 1 170 ? 28.531 -14.844 -7.566 1 98.5 170 GLY A CA 1
ATOM 1302 C C . GLY A 1 170 ? 28.906 -16.062 -6.75 1 98.5 170 GLY A C 1
ATOM 1303 O O . GLY A 1 170 ? 29.516 -17 -7.27 1 98.5 170 GLY A O 1
ATOM 1304 N N . LEU A 1 171 ? 28.484 -16.109 -5.492 1 98.19 171 LEU A N 1
ATOM 1305 C CA . LEU A 1 171 ? 28.781 -17.219 -4.602 1 98.19 171 LEU A CA 1
ATOM 1306 C C . LEU A 1 171 ? 28.141 -18.516 -5.109 1 98.19 171 LEU A C 1
ATOM 1308 O O . LEU A 1 171 ? 28.688 -19.594 -4.914 1 98.19 171 LEU A O 1
ATOM 1312 N N . MET A 1 172 ? 27.016 -18.391 -5.789 1 97.56 172 MET A N 1
ATOM 1313 C CA . MET A 1 172 ? 26.281 -19.562 -6.254 1 97.56 172 MET A CA 1
ATOM 1314 C C . MET A 1 172 ? 26.828 -20.031 -7.598 1 97.56 172 MET A C 1
ATOM 1316 O O . MET A 1 172 ? 26.797 -21.234 -7.891 1 97.56 172 MET A O 1
ATOM 1320 N N . PHE A 1 173 ? 27.391 -19.125 -8.445 1 97.44 173 PHE A N 1
ATOM 1321 C CA . PHE A 1 173 ? 27.5 -19.547 -9.836 1 97.44 173 PHE A CA 1
ATOM 1322 C C . PHE A 1 173 ? 28.906 -19.312 -10.375 1 97.44 173 PHE A C 1
ATOM 1324 O O . PHE A 1 173 ? 29.234 -19.719 -11.484 1 97.44 173 PHE A O 1
ATOM 1331 N N . ILE A 1 174 ? 29.75 -18.594 -9.641 1 97.75 174 ILE A N 1
ATOM 1332 C CA . ILE A 1 174 ? 31.141 -18.484 -10.031 1 97.75 174 ILE A CA 1
ATOM 1333 C C . ILE A 1 174 ? 31.953 -19.625 -9.422 1 97.75 174 ILE A C 1
ATOM 1335 O O . ILE A 1 174 ? 31.797 -19.938 -8.234 1 97.75 174 ILE A O 1
ATOM 1339 N N . ARG A 1 175 ? 32.75 -20.25 -10.219 1 96.19 175 ARG A N 1
ATOM 1340 C CA . ARG A 1 175 ? 33.562 -21.375 -9.75 1 96.19 175 ARG A CA 1
ATOM 1341 C C . ARG A 1 175 ? 34.594 -20.891 -8.75 1 96.19 175 ARG A C 1
ATOM 1343 O O . ARG A 1 175 ? 35.125 -19.781 -8.883 1 96.19 175 ARG A O 1
ATOM 1350 N N . GLU A 1 176 ? 34.875 -21.734 -7.859 1 95.62 176 GLU A N 1
ATOM 1351 C CA . GLU A 1 176 ? 35.906 -21.453 -6.871 1 95.62 176 GLU A CA 1
ATOM 1352 C C . GLU A 1 176 ? 37.25 -21.109 -7.543 1 95.62 176 GLU A C 1
ATOM 1354 O O . GLU A 1 176 ? 37.625 -21.75 -8.531 1 95.62 176 GLU A O 1
ATOM 1359 N N . GLY A 1 177 ? 37.969 -20.094 -6.988 1 96 177 GLY A N 1
ATOM 1360 C CA . GLY A 1 177 ? 39.25 -19.672 -7.508 1 96 177 GLY A CA 1
ATOM 1361 C C . GLY A 1 177 ? 39.531 -18.188 -7.301 1 96 177 GLY A C 1
ATOM 1362 O O . GLY A 1 177 ? 38.844 -17.531 -6.535 1 96 177 GLY A O 1
ATOM 1363 N N . ARG A 1 178 ? 40.531 -17.703 -7.973 1 96.62 178 ARG A N 1
ATOM 1364 C CA . ARG A 1 178 ? 40.969 -16.312 -7.824 1 96.62 178 ARG A CA 1
ATOM 1365 C C . ARG A 1 178 ? 39.875 -15.344 -8.297 1 96.62 178 ARG A C 1
ATOM 1367 O O . ARG A 1 178 ? 39.719 -14.266 -7.727 1 96.62 178 ARG A O 1
ATOM 1374 N N . LYS A 1 179 ? 39.219 -15.773 -9.305 1 97.31 179 LYS A N 1
ATOM 1375 C CA . LYS A 1 179 ? 38.156 -14.93 -9.828 1 97.31 179 LYS A CA 1
ATOM 1376 C C . LYS A 1 179 ? 37.062 -14.695 -8.781 1 97.31 179 LYS A C 1
ATOM 1378 O O . LYS A 1 179 ? 36.625 -13.562 -8.586 1 97.31 179 LYS A O 1
ATOM 1383 N N . LEU A 1 180 ? 36.656 -15.742 -8.117 1 98.44 180 LEU A N 1
ATOM 1384 C CA . LEU A 1 180 ? 35.625 -15.625 -7.07 1 98.44 180 LEU A CA 1
ATOM 1385 C C . LEU A 1 180 ? 36.156 -14.805 -5.895 1 98.44 180 LEU A C 1
ATOM 1387 O O . LEU A 1 180 ? 35.406 -14.016 -5.309 1 98.44 180 LEU A O 1
ATOM 1391 N N . ALA A 1 181 ? 37.406 -15 -5.559 1 98.38 181 ALA A N 1
ATOM 1392 C CA . ALA A 1 181 ? 38.031 -14.258 -4.461 1 98.38 181 ALA A CA 1
ATOM 1393 C C . ALA A 1 181 ? 38 -12.758 -4.738 1 98.38 181 ALA A C 1
ATOM 1395 O O . ALA A 1 181 ? 37.594 -11.969 -3.883 1 98.38 181 ALA A O 1
ATOM 1396 N N . VAL A 1 182 ? 38.469 -12.375 -5.941 1 98.5 182 VAL A N 1
ATOM 1397 C CA . VAL A 1 182 ? 38.5 -10.969 -6.324 1 98.5 182 VAL A CA 1
ATOM 1398 C C . VAL A 1 182 ? 37.062 -10.414 -6.398 1 98.5 182 VAL A C 1
ATOM 1400 O O . VAL A 1 182 ? 36.812 -9.297 -5.949 1 98.5 182 VAL A O 1
ATOM 1403 N N . PHE A 1 183 ? 36.188 -11.211 -6.949 1 98.69 183 PHE A N 1
ATOM 1404 C CA . PHE A 1 183 ? 34.781 -10.844 -7.035 1 98.69 183 PHE A CA 1
ATOM 1405 C C . PHE A 1 183 ? 34.219 -10.547 -5.652 1 98.69 183 PHE A C 1
ATOM 1407 O O . PHE A 1 183 ? 33.594 -9.508 -5.441 1 98.69 183 PHE A O 1
ATOM 1414 N N . CYS A 1 184 ? 34.438 -11.438 -4.691 1 98.75 184 CYS A N 1
ATOM 1415 C CA . CYS A 1 184 ? 33.906 -11.281 -3.332 1 98.75 184 CYS A CA 1
ATOM 1416 C C . CYS A 1 184 ? 34.531 -10.062 -2.654 1 98.75 184 CYS A C 1
ATOM 1418 O O . CYS A 1 184 ? 33.844 -9.352 -1.916 1 98.75 184 CYS A O 1
ATOM 1420 N N . ALA A 1 185 ? 35.812 -9.844 -2.91 1 98.75 185 ALA A N 1
ATOM 1421 C CA . ALA A 1 185 ? 36.469 -8.688 -2.326 1 98.75 185 ALA A CA 1
ATOM 1422 C C . ALA A 1 185 ? 35.812 -7.391 -2.77 1 98.75 185 ALA A C 1
ATOM 1424 O O . ALA A 1 185 ? 35.531 -6.52 -1.944 1 98.75 185 ALA A O 1
ATOM 1425 N N . ILE A 1 186 ? 35.531 -7.258 -4.078 1 98.81 186 ILE A N 1
ATOM 1426 C CA . ILE A 1 186 ? 34.969 -6.035 -4.625 1 98.81 186 ILE A CA 1
ATOM 1427 C C . ILE A 1 186 ? 33.531 -5.891 -4.168 1 98.81 186 ILE A C 1
ATOM 1429 O O . ILE A 1 186 ? 33.094 -4.805 -3.77 1 98.81 186 ILE A O 1
ATOM 1433 N N . ALA A 1 187 ? 32.75 -6.988 -4.199 1 98.81 187 ALA A N 1
ATOM 1434 C CA . ALA A 1 187 ? 31.344 -6.949 -3.777 1 98.81 187 ALA A CA 1
ATOM 1435 C C . ALA A 1 187 ? 31.219 -6.559 -2.307 1 98.81 187 ALA A C 1
ATOM 1437 O O . ALA A 1 187 ? 30.391 -5.719 -1.945 1 98.81 187 ALA A O 1
ATOM 1438 N N . MET A 1 188 ? 32.062 -7.16 -1.477 1 98.81 188 MET A N 1
ATOM 1439 C CA . MET A 1 188 ? 32.031 -6.871 -0.046 1 98.81 188 MET A CA 1
ATOM 1440 C C . MET A 1 188 ? 32.5 -5.445 0.231 1 98.81 188 MET A C 1
ATOM 1442 O O . MET A 1 188 ? 32.031 -4.797 1.157 1 98.81 188 MET A O 1
ATOM 1446 N N . LEU A 1 189 ? 33.469 -5 -0.538 1 98.62 189 LEU A N 1
ATOM 1447 C CA . LEU A 1 189 ? 33.906 -3.611 -0.417 1 98.62 189 LEU A CA 1
ATOM 1448 C C . LEU A 1 189 ? 32.75 -2.656 -0.736 1 98.62 189 LEU A C 1
ATOM 1450 O O . LEU A 1 189 ? 32.531 -1.689 -0.006 1 98.62 189 LEU A O 1
ATOM 1454 N N . CYS A 1 190 ? 32.031 -2.914 -1.828 1 98.75 190 CYS A N 1
ATOM 1455 C CA . CYS A 1 190 ? 30.891 -2.092 -2.201 1 98.75 190 CYS A CA 1
ATOM 1456 C C . CYS A 1 190 ? 29.828 -2.111 -1.11 1 98.75 190 CYS A C 1
ATOM 1458 O O . CYS A 1 190 ? 29.25 -1.073 -0.784 1 98.75 190 CYS A O 1
ATOM 1460 N N . LEU A 1 191 ? 29.578 -3.293 -0.549 1 98.5 191 LEU A N 1
ATOM 1461 C CA . LEU A 1 191 ? 28.594 -3.406 0.529 1 98.5 191 LEU A CA 1
ATOM 1462 C C . LEU A 1 191 ? 29.031 -2.594 1.744 1 98.5 191 LEU A C 1
ATOM 1464 O O . LEU A 1 191 ? 28.234 -1.852 2.32 1 98.5 191 LEU A O 1
ATOM 1468 N N . PHE A 1 192 ? 30.312 -2.707 2.082 1 97.94 192 PHE A N 1
ATOM 1469 C CA . PHE A 1 192 ? 30.859 -1.996 3.232 1 97.94 192 PHE A CA 1
ATOM 1470 C C . PHE A 1 192 ? 30.734 -0.489 3.051 1 97.94 192 PHE A C 1
ATOM 1472 O O . PHE A 1 192 ? 30.375 0.226 3.988 1 97.94 192 PHE A O 1
ATOM 1479 N N . LEU A 1 193 ? 30.953 -0.034 1.877 1 97.81 193 LEU A N 1
ATOM 1480 C CA . LEU A 1 193 ? 30.969 1.396 1.586 1 97.81 193 LEU A CA 1
ATOM 1481 C C . LEU A 1 193 ? 29.578 1.896 1.23 1 97.81 193 LEU A C 1
ATOM 1483 O O . LEU A 1 193 ? 29.406 3.064 0.882 1 97.81 193 LEU A O 1
ATOM 1487 N N . THR A 1 194 ? 28.578 1.079 1.234 1 96.81 194 THR A N 1
ATOM 1488 C CA . THR A 1 194 ? 27.188 1.493 1.007 1 96.81 194 THR A CA 1
ATOM 1489 C C . THR A 1 194 ? 26.406 1.507 2.316 1 96.81 194 THR A C 1
ATOM 1491 O O . THR A 1 194 ? 25.844 2.533 2.693 1 96.81 194 THR A O 1
ATOM 1494 N N . LYS A 1 195 ? 26.438 0.401 2.957 1 94.69 195 LYS A N 1
ATOM 1495 C CA . LYS A 1 195 ? 25.75 0.277 4.238 1 94.69 195 LYS A CA 1
ATOM 1496 C C . LYS A 1 195 ? 26.312 -0.88 5.055 1 94.69 195 LYS A C 1
ATOM 1498 O O . LYS A 1 195 ? 26.391 -2.012 4.574 1 94.69 195 LYS A O 1
ATOM 1503 N N . ILE A 1 196 ? 26.594 -0.719 6.289 1 94.88 196 ILE A N 1
ATOM 1504 C CA . ILE A 1 196 ? 27.281 -1.672 7.148 1 94.88 196 ILE A CA 1
ATOM 1505 C C . ILE A 1 196 ? 26.406 -2.908 7.355 1 94.88 196 ILE A C 1
ATOM 1507 O O . ILE A 1 196 ? 26.922 -4.023 7.48 1 94.88 196 ILE A O 1
ATOM 1511 N N . THR A 1 197 ? 25.125 -2.742 7.465 1 93.56 197 THR A N 1
ATOM 1512 C CA . THR A 1 197 ? 24.25 -3.879 7.695 1 93.56 197 THR A CA 1
ATOM 1513 C C . THR A 1 197 ? 24.281 -4.848 6.516 1 93.56 197 THR A C 1
ATOM 1515 O O . THR A 1 197 ? 24.203 -6.062 6.699 1 93.56 197 THR A O 1
ATOM 1518 N N . GLY A 1 198 ? 24.375 -4.297 5.301 1 95.69 198 GLY A N 1
ATOM 1519 C CA . GLY A 1 198 ? 24.562 -5.156 4.137 1 95.69 198 GLY A CA 1
ATOM 1520 C C . GLY A 1 198 ? 25.859 -5.934 4.16 1 95.69 198 GLY A C 1
ATOM 1521 O O . GLY A 1 198 ? 25.891 -7.102 3.773 1 95.69 198 GLY A O 1
ATOM 1522 N N . PHE A 1 199 ? 26.922 -5.277 4.617 1 97.25 199 PHE A N 1
ATOM 1523 C CA . PHE A 1 199 ? 28.219 -5.906 4.746 1 97.25 199 PHE A CA 1
ATOM 1524 C C . PHE A 1 199 ? 28.172 -7.078 5.719 1 97.25 199 PHE A C 1
ATOM 1526 O O . PHE A 1 199 ? 28.719 -8.148 5.445 1 97.25 199 PHE A O 1
ATOM 1533 N N . LEU A 1 200 ? 27.469 -6.895 6.809 1 96.69 200 LEU A N 1
ATOM 1534 C CA . LEU A 1 200 ? 27.344 -7.941 7.82 1 96.69 200 LEU A CA 1
ATOM 1535 C C . LEU A 1 200 ? 26.547 -9.125 7.281 1 96.69 200 LEU A C 1
ATOM 1537 O O . LEU A 1 200 ? 26.938 -10.281 7.477 1 96.69 200 LEU A O 1
ATOM 1541 N N . VAL A 1 201 ? 25.5 -8.867 6.613 1 97.44 201 VAL A N 1
ATOM 1542 C CA . VAL A 1 201 ? 24.688 -9.93 6.035 1 97.44 201 VAL A CA 1
ATOM 1543 C C . VAL A 1 201 ? 25.469 -10.641 4.93 1 97.44 201 VAL A C 1
ATOM 1545 O O . VAL A 1 201 ? 25.422 -11.867 4.816 1 97.44 201 VAL A O 1
ATOM 1548 N N . GLY A 1 202 ? 26.109 -9.812 4.062 1 98.19 202 GLY A N 1
ATOM 1549 C CA . GLY A 1 202 ? 27 -10.43 3.084 1 98.19 202 GLY A CA 1
ATOM 1550 C C . GLY A 1 202 ? 28.031 -11.352 3.709 1 98.19 202 GLY A C 1
ATOM 1551 O O . GLY A 1 202 ? 28.328 -12.422 3.174 1 98.19 202 GLY A O 1
ATOM 1552 N N . GLY A 1 203 ? 28.578 -10.93 4.844 1 98.19 203 GLY A N 1
ATOM 1553 C CA . GLY A 1 203 ? 29.516 -11.758 5.582 1 98.19 203 GLY A CA 1
ATOM 1554 C C . GLY A 1 203 ? 28.906 -13.047 6.086 1 98.19 203 GLY A C 1
ATOM 1555 O O . GLY A 1 203 ? 29.547 -14.102 6.043 1 98.19 203 GLY A O 1
ATOM 1556 N N . LEU A 1 204 ? 27.719 -12.961 6.57 1 98.19 204 LEU A N 1
ATOM 1557 C CA . LEU A 1 204 ? 27.016 -14.148 7.039 1 98.19 204 LEU A CA 1
ATOM 1558 C C . LEU A 1 204 ? 26.844 -15.156 5.91 1 98.19 204 LEU A C 1
ATOM 1560 O O . LEU A 1 204 ? 27.109 -16.344 6.098 1 98.19 204 LEU A O 1
ATOM 1564 N N . ILE A 1 205 ? 26.453 -14.719 4.785 1 98.44 205 ILE A N 1
ATOM 1565 C CA . ILE A 1 205 ? 26.266 -15.594 3.637 1 98.44 205 ILE A CA 1
ATOM 1566 C C . ILE A 1 205 ? 27.609 -16.109 3.146 1 98.44 205 ILE A C 1
ATOM 1568 O O . ILE A 1 205 ? 27.719 -17.281 2.75 1 98.44 205 ILE A O 1
ATOM 1572 N N . GLY A 1 206 ? 28.641 -15.234 3.174 1 98.25 206 GLY A N 1
ATOM 1573 C CA . GLY A 1 206 ? 29.984 -15.664 2.848 1 98.25 206 GLY A CA 1
ATOM 1574 C C . GLY A 1 206 ? 30.516 -16.75 3.77 1 98.25 206 GLY A C 1
ATOM 1575 O O . GLY A 1 206 ? 31.172 -17.688 3.32 1 98.25 206 GLY A O 1
ATOM 1576 N N . LEU A 1 207 ? 30.188 -16.594 5.047 1 98.06 207 LEU A N 1
ATOM 1577 C CA . LEU A 1 207 ? 30.578 -17.625 6.008 1 98.06 207 LEU A CA 1
ATOM 1578 C C . LEU A 1 207 ? 29.922 -18.953 5.676 1 98.06 207 LEU A C 1
ATOM 1580 O O . LEU A 1 207 ? 30.562 -20.016 5.762 1 98.06 207 LEU A O 1
ATOM 1584 N N . ALA A 1 208 ? 28.656 -18.875 5.34 1 98.06 208 ALA A N 1
ATOM 1585 C CA . ALA A 1 208 ? 27.969 -20.094 4.914 1 98.06 208 ALA A CA 1
ATOM 1586 C C . ALA A 1 208 ? 28.641 -20.703 3.686 1 98.06 208 ALA A C 1
ATOM 1588 O O . ALA A 1 208 ? 28.766 -21.922 3.578 1 98.06 208 ALA A O 1
ATOM 1589 N N . ALA A 1 209 ? 29.047 -19.828 2.77 1 98.19 209 ALA A N 1
ATOM 1590 C CA . ALA A 1 209 ? 29.719 -20.297 1.563 1 98.19 209 ALA A CA 1
ATOM 1591 C C . ALA A 1 209 ? 31.047 -20.969 1.906 1 98.19 209 ALA A C 1
ATOM 1593 O O . ALA A 1 209 ? 31.406 -21.984 1.302 1 98.19 209 ALA A O 1
ATOM 1594 N N . LEU A 1 210 ? 31.734 -20.438 2.844 1 97.75 210 LEU A N 1
ATOM 1595 C CA . LEU A 1 210 ? 33 -21.016 3.303 1 97.75 210 LEU A CA 1
ATOM 1596 C C . LEU A 1 210 ? 32.75 -22.375 3.945 1 97.75 210 LEU A C 1
ATOM 1598 O O . LEU A 1 210 ? 33.469 -23.344 3.625 1 97.75 210 LEU A O 1
ATOM 1602 N N . LEU A 1 211 ? 31.766 -22.453 4.801 1 97.56 211 LEU A N 1
ATOM 1603 C CA . LEU A 1 211 ? 31.453 -23.703 5.484 1 97.56 211 LEU A CA 1
ATOM 1604 C C . LEU A 1 211 ? 30.938 -24.75 4.5 1 97.56 211 LEU A C 1
ATOM 1606 O O . LEU A 1 211 ? 31.188 -25.953 4.68 1 97.56 211 LEU A O 1
ATOM 1610 N N . ALA A 1 212 ? 30.312 -24.297 3.494 1 96.81 212 ALA A N 1
ATOM 1611 C CA . ALA A 1 212 ? 29.766 -25.188 2.471 1 96.81 212 ALA A CA 1
ATOM 1612 C C . ALA A 1 212 ? 30.844 -25.656 1.511 1 96.81 212 ALA A C 1
ATOM 1614 O O . ALA A 1 212 ? 30.641 -26.594 0.742 1 96.81 212 ALA A O 1
ATOM 1615 N N . GLY A 1 213 ? 32.031 -25.016 1.529 1 94.94 213 GLY A N 1
ATOM 1616 C CA . GLY A 1 213 ? 33.094 -25.375 0.638 1 94.94 213 GLY A CA 1
ATOM 1617 C C . GLY A 1 213 ? 33 -24.75 -0.736 1 94.94 213 GLY A C 1
ATOM 1618 O O . GLY A 1 213 ? 33.688 -25.141 -1.666 1 94.94 213 GLY A O 1
ATOM 1619 N N . ARG A 1 214 ? 32.125 -23.859 -0.866 1 94.69 214 ARG A N 1
ATOM 1620 C CA . ARG A 1 214 ? 31.953 -23.188 -2.143 1 94.69 214 ARG A CA 1
ATOM 1621 C C . ARG A 1 214 ? 33.094 -22.188 -2.389 1 94.69 214 ARG A C 1
ATOM 1623 O O . ARG A 1 214 ? 33.438 -21.891 -3.537 1 94.69 214 ARG A O 1
ATOM 1630 N N . ILE A 1 215 ? 33.562 -21.609 -1.338 1 97.12 215 ILE A N 1
ATOM 1631 C CA . ILE A 1 215 ? 34.75 -20.766 -1.4 1 97.12 215 ILE A CA 1
ATOM 1632 C C . ILE A 1 215 ? 35.812 -21.297 -0.436 1 97.12 215 ILE A C 1
ATOM 1634 O O . ILE A 1 215 ? 35.5 -21.688 0.685 1 97.12 215 ILE A O 1
ATOM 1638 N N . SER A 1 216 ? 37.031 -21.375 -0.845 1 97.69 216 SER A N 1
ATOM 1639 C CA . SER A 1 216 ? 38.094 -21.938 -0.025 1 97.69 216 SER A CA 1
ATOM 1640 C C . SER A 1 216 ? 38.625 -20.906 0.981 1 97.69 216 SER A C 1
ATOM 1642 O O . SER A 1 216 ? 38.375 -19.719 0.832 1 97.69 216 SER A O 1
ATOM 1644 N N . VAL A 1 217 ? 39.281 -21.375 1.972 1 97.81 217 VAL A N 1
ATOM 1645 C CA . VAL A 1 217 ? 39.906 -20.516 2.965 1 97.81 217 VAL A CA 1
ATOM 1646 C C . VAL A 1 217 ? 40.938 -19.609 2.285 1 97.81 217 VAL A C 1
ATOM 1648 O O . VAL A 1 217 ? 41.062 -18.438 2.613 1 97.81 217 VAL A O 1
ATOM 1651 N N . ARG A 1 218 ? 41.656 -20.156 1.348 1 97.75 218 ARG A N 1
ATOM 1652 C CA . ARG A 1 218 ? 42.656 -19.406 0.604 1 97.75 218 ARG A CA 1
ATOM 1653 C C . ARG A 1 218 ? 42.031 -18.234 -0.145 1 97.75 218 ARG A C 1
ATOM 1655 O O . ARG A 1 218 ? 42.531 -17.109 -0.097 1 97.75 218 ARG A O 1
ATOM 1662 N N . SER A 1 219 ? 40.969 -18.531 -0.845 1 97.75 219 SER A N 1
ATOM 1663 C CA . SER A 1 219 ? 40.25 -17.5 -1.576 1 97.75 219 SER A CA 1
ATOM 1664 C C . SER A 1 219 ? 39.656 -16.453 -0.628 1 97.75 219 SER A C 1
ATOM 1666 O O . SER A 1 219 ? 39.625 -15.273 -0.953 1 97.75 219 SER A O 1
ATOM 1668 N N . THR A 1 220 ? 39.188 -16.938 0.502 1 98.19 220 THR A N 1
ATOM 1669 C CA . THR A 1 220 ? 38.625 -16.016 1.496 1 98.19 220 THR A CA 1
ATOM 1670 C C . THR A 1 220 ? 39.719 -15.078 2.031 1 98.19 220 THR A C 1
ATOM 1672 O O . THR A 1 220 ? 39.469 -13.883 2.197 1 98.19 220 THR A O 1
ATOM 1675 N N . ILE A 1 221 ? 40.844 -15.633 2.293 1 98.19 221 ILE A N 1
ATOM 1676 C CA . ILE A 1 221 ? 41.969 -14.828 2.773 1 98.19 221 ILE A CA 1
ATOM 1677 C C . ILE A 1 221 ? 42.375 -13.828 1.695 1 98.19 221 ILE A C 1
ATOM 1679 O O . ILE A 1 221 ? 42.625 -12.656 1.988 1 98.19 221 ILE A O 1
ATOM 1683 N N . LEU A 1 222 ? 42.5 -14.266 0.489 1 98.25 222 LEU A N 1
ATOM 1684 C CA . LEU A 1 222 ? 42.812 -13.383 -0.619 1 98.25 222 LEU A CA 1
ATOM 1685 C C . LEU A 1 222 ? 41.812 -12.242 -0.722 1 98.25 222 LEU A C 1
ATOM 1687 O O . LEU A 1 222 ? 42.188 -11.078 -0.902 1 98.25 222 LEU A O 1
ATOM 1691 N N . ALA A 1 223 ? 40.531 -12.539 -0.649 1 98.5 223 ALA A N 1
ATOM 1692 C CA . ALA A 1 223 ? 39.5 -11.523 -0.693 1 98.5 223 ALA A CA 1
ATOM 1693 C C . ALA A 1 223 ? 39.656 -10.523 0.448 1 98.5 223 ALA A C 1
ATOM 1695 O O . ALA A 1 223 ? 39.5 -9.312 0.247 1 98.5 223 ALA A O 1
ATOM 1696 N N . ALA A 1 224 ? 39.906 -11.055 1.644 1 98.25 224 ALA A N 1
ATOM 1697 C CA . ALA A 1 224 ? 40.062 -10.203 2.82 1 98.25 224 ALA A CA 1
ATOM 1698 C C . ALA A 1 224 ? 41.281 -9.266 2.664 1 98.25 224 ALA A C 1
ATOM 1700 O O . ALA A 1 224 ? 41.188 -8.086 3.023 1 98.25 224 ALA A O 1
ATOM 1701 N N . VAL A 1 225 ? 42.344 -9.789 2.162 1 98.31 225 VAL A N 1
ATOM 1702 C CA . VAL A 1 225 ? 43.562 -8.992 1.978 1 98.31 225 VAL A CA 1
ATOM 1703 C C . VAL A 1 225 ? 43.312 -7.891 0.956 1 98.31 225 VAL A C 1
ATOM 1705 O O . VAL A 1 225 ? 43.719 -6.738 1.166 1 98.31 225 VAL A O 1
ATOM 1708 N N . LEU A 1 226 ? 42.688 -8.203 -0.119 1 98.25 226 LEU A N 1
ATOM 1709 C CA . LEU A 1 226 ? 42.375 -7.215 -1.136 1 98.25 226 LEU A CA 1
ATOM 1710 C C . LEU A 1 226 ? 41.438 -6.145 -0.572 1 98.25 226 LEU A C 1
ATOM 1712 O O . LEU A 1 226 ? 41.625 -4.953 -0.82 1 98.25 226 LEU A O 1
ATOM 1716 N N . PHE A 1 227 ? 40.469 -6.543 0.154 1 97.81 227 PHE A N 1
ATOM 1717 C CA . PHE A 1 227 ? 39.5 -5.66 0.823 1 97.81 227 PHE A CA 1
ATOM 1718 C C . PHE A 1 227 ? 40.219 -4.691 1.751 1 97.81 227 PHE A C 1
ATOM 1720 O O . PHE A 1 227 ? 40.031 -3.477 1.661 1 97.81 227 PHE A O 1
ATOM 1727 N N . LEU A 1 228 ? 41.062 -5.234 2.574 1 97.5 228 LEU A N 1
ATOM 1728 C CA . LEU A 1 228 ? 41.812 -4.43 3.553 1 97.5 228 LEU A CA 1
ATOM 1729 C C . LEU A 1 228 ? 42.781 -3.502 2.863 1 97.5 228 LEU A C 1
ATOM 1731 O O . LEU A 1 228 ? 43.031 -2.387 3.332 1 97.5 228 LEU A O 1
ATOM 1735 N N . ALA A 1 229 ? 43.375 -3.934 1.792 1 97.62 229 ALA A N 1
ATOM 1736 C CA . ALA A 1 229 ? 44.312 -3.102 1.043 1 97.62 229 ALA A CA 1
ATOM 1737 C C . ALA A 1 229 ? 43.625 -1.853 0.501 1 97.62 229 ALA A C 1
ATOM 1739 O O . ALA A 1 229 ? 44.188 -0.75 0.585 1 97.62 229 ALA A O 1
ATOM 1740 N N . VAL A 1 230 ? 42.469 -2.008 -0.02 1 96.94 230 VAL A N 1
ATOM 1741 C CA . VAL A 1 230 ? 41.719 -0.865 -0.556 1 96.94 230 VAL A CA 1
ATOM 1742 C C . VAL A 1 230 ? 41.312 0.058 0.584 1 96.94 230 VAL A C 1
ATOM 1744 O O . VAL A 1 230 ? 41.344 1.283 0.45 1 96.94 230 VAL A O 1
ATOM 1747 N N . LEU A 1 231 ? 40.875 -0.487 1.695 1 96.5 231 LEU A N 1
ATOM 1748 C CA . LEU A 1 231 ? 40.5 0.322 2.846 1 96.5 231 LEU A CA 1
ATOM 1749 C C . LEU A 1 231 ? 41.656 1.148 3.35 1 96.5 231 LEU A C 1
ATOM 1751 O O . LEU A 1 231 ? 41.5 2.297 3.764 1 96.5 231 LEU A O 1
ATOM 1755 N N . ALA A 1 232 ? 42.844 0.534 3.336 1 95.75 232 ALA A N 1
ATOM 1756 C CA . ALA A 1 232 ? 44.062 1.243 3.76 1 95.75 232 ALA A CA 1
ATOM 1757 C C . ALA A 1 232 ? 44.344 2.436 2.852 1 95.75 232 ALA A C 1
ATOM 1759 O O . ALA A 1 232 ? 44.75 3.502 3.322 1 95.75 232 ALA A O 1
ATOM 1760 N N . ILE A 1 233 ? 44.125 2.248 1.661 1 95.19 233 ILE A N 1
ATOM 1761 C CA . ILE A 1 233 ? 44.312 3.33 0.703 1 95.19 233 ILE A CA 1
ATOM 1762 C C . ILE A 1 233 ? 43.312 4.438 0.96 1 95.19 233 ILE A C 1
ATOM 1764 O O . ILE A 1 233 ? 43.656 5.621 0.951 1 95.19 233 ILE A O 1
ATOM 1768 N N . LEU A 1 234 ? 42.031 4.082 1.192 1 94.06 234 LEU A N 1
ATOM 1769 C CA . LEU A 1 234 ? 40.969 5.055 1.442 1 94.06 234 LEU A CA 1
ATOM 1770 C C . LEU A 1 234 ? 41.219 5.793 2.754 1 94.06 234 LEU A C 1
ATOM 1772 O O . LEU A 1 234 ? 40.844 6.961 2.889 1 94.06 234 LEU A O 1
ATOM 1776 N N . GLU A 1 235 ? 41.844 5.105 3.691 1 94 235 GLU A N 1
ATOM 1777 C CA . GLU A 1 235 ? 42.188 5.723 4.973 1 94 235 GLU A CA 1
ATOM 1778 C C . GLU A 1 235 ? 43.156 6.875 4.789 1 94 235 GLU A C 1
ATOM 1780 O O . GLU A 1 235 ? 43.125 7.844 5.555 1 94 235 GLU A O 1
ATOM 1785 N N . LEU A 1 236 ? 44.031 6.805 3.801 1 91.81 236 LEU A N 1
ATOM 1786 C CA . LEU A 1 236 ? 45 7.855 3.52 1 91.81 236 LEU A CA 1
ATOM 1787 C C . LEU A 1 236 ? 44.312 9.109 2.994 1 91.81 236 LEU A C 1
ATOM 1789 O O . LEU A 1 236 ? 44.906 10.195 2.994 1 91.81 236 LEU A O 1
ATOM 1793 N N . ASN A 1 237 ? 43.156 8.93 2.637 1 87.69 237 ASN A N 1
ATOM 1794 C CA . ASN A 1 237 ? 42.344 10.062 2.189 1 87.69 237 ASN A CA 1
ATOM 1795 C C . ASN A 1 237 ? 41.625 10.727 3.355 1 87.69 237 ASN A C 1
ATOM 1797 O O . ASN A 1 237 ? 40.375 10.695 3.43 1 87.69 237 ASN A O 1
ATOM 1801 N N . GLY A 1 238 ? 42.281 11.469 4.238 1 87.5 238 GLY A N 1
ATOM 1802 C CA . GLY A 1 238 ? 41.688 12.234 5.316 1 87.5 238 GLY A CA 1
ATOM 1803 C C . GLY A 1 238 ? 41.062 11.367 6.398 1 87.5 238 GLY A C 1
ATOM 1804 O O . GLY A 1 238 ? 40.062 11.727 6.98 1 87.5 238 GLY A O 1
ATOM 1805 N N . HIS A 1 239 ? 41.5 10.086 6.527 1 91.31 239 HIS A N 1
ATOM 1806 C CA . HIS A 1 239 ? 41.031 9.164 7.551 1 91.31 239 HIS A CA 1
ATOM 1807 C C . HIS A 1 239 ? 39.531 8.859 7.367 1 91.31 239 HIS A C 1
ATOM 1809 O O . HIS A 1 239 ? 38.781 8.789 8.344 1 91.31 239 HIS A O 1
ATOM 1815 N N . MET A 1 240 ? 39.156 8.734 6.16 1 91.31 240 MET A N 1
ATOM 1816 C CA . MET A 1 240 ? 37.75 8.523 5.773 1 91.31 240 MET A CA 1
ATOM 1817 C C . MET A 1 240 ? 37.188 7.281 6.449 1 91.31 240 MET A C 1
ATOM 1819 O O . MET A 1 240 ? 36.062 7.297 6.938 1 91.31 240 MET A O 1
ATOM 1823 N N . MET A 1 241 ? 37.938 6.254 6.535 1 93 241 MET A N 1
ATOM 1824 C CA . MET A 1 241 ? 37.406 4.988 7.031 1 93 241 MET A CA 1
ATOM 1825 C C . MET A 1 241 ? 37.25 5.016 8.547 1 93 241 MET A C 1
ATOM 1827 O O . MET A 1 241 ? 36.25 4.527 9.086 1 93 241 MET A O 1
ATOM 1831 N N . THR A 1 242 ? 38.25 5.547 9.195 1 93.88 242 THR A N 1
ATOM 1832 C CA . THR A 1 242 ? 38.125 5.707 10.641 1 93.88 242 THR A CA 1
ATOM 1833 C C . THR A 1 242 ? 36.938 6.609 10.992 1 93.88 242 THR A C 1
ATOM 1835 O O . THR A 1 242 ? 36.188 6.336 11.93 1 93.88 242 THR A O 1
ATOM 1838 N N . ALA A 1 243 ? 36.781 7.633 10.227 1 92.62 243 ALA A N 1
ATOM 1839 C CA . ALA A 1 243 ? 35.656 8.547 10.422 1 92.62 243 ALA A CA 1
ATOM 1840 C C . ALA A 1 243 ? 34.312 7.848 10.156 1 92.62 243 ALA A C 1
ATOM 1842 O O . ALA A 1 243 ? 33.344 8.07 10.867 1 92.62 243 ALA A O 1
ATOM 1843 N N . TYR A 1 244 ? 34.375 7.086 9.117 1 92.94 244 TYR A N 1
ATOM 1844 C CA . TYR A 1 244 ? 33.188 6.32 8.773 1 92.94 244 TYR A CA 1
ATOM 1845 C C . TYR A 1 244 ? 32.812 5.371 9.906 1 92.94 244 TYR A C 1
ATOM 1847 O O . TYR A 1 244 ? 31.641 5.301 10.297 1 92.94 244 TYR A O 1
ATOM 1855 N N . LEU A 1 245 ? 33.688 4.684 10.461 1 93.12 245 LEU A N 1
ATOM 1856 C CA . LEU A 1 245 ? 33.438 3.756 11.562 1 93.12 245 LEU A CA 1
ATOM 1857 C C . LEU A 1 245 ? 32.969 4.504 12.812 1 93.12 245 LEU A C 1
ATOM 1859 O O . LEU A 1 245 ? 32.156 3.996 13.57 1 93.12 245 LEU A O 1
ATOM 1863 N N . ALA A 1 246 ? 33.469 5.668 12.977 1 90.88 246 ALA A N 1
ATOM 1864 C CA . ALA A 1 246 ? 33.031 6.504 14.086 1 90.88 246 ALA A CA 1
ATOM 1865 C C . ALA A 1 246 ? 31.562 6.91 13.906 1 90.88 246 ALA A C 1
ATOM 1867 O O . ALA A 1 246 ? 30.812 6.941 14.867 1 90.88 246 ALA A O 1
ATOM 1868 N N . ASP A 1 247 ? 31.234 7.215 12.695 1 90.19 247 ASP A N 1
ATOM 1869 C CA . ASP A 1 247 ? 29.844 7.539 12.391 1 90.19 247 ASP A CA 1
ATOM 1870 C C . ASP A 1 247 ? 28.938 6.359 12.703 1 90.19 247 ASP A C 1
ATOM 1872 O O . ASP A 1 247 ? 27.844 6.539 13.266 1 90.19 247 ASP A O 1
ATOM 1876 N N . ILE A 1 248 ? 29.359 5.234 12.312 1 90.38 248 ILE A N 1
ATOM 1877 C CA . ILE A 1 248 ? 28.578 4.027 12.555 1 90.38 248 ILE A CA 1
ATOM 1878 C C . ILE A 1 248 ? 28.391 3.824 14.062 1 90.38 248 ILE A C 1
ATOM 1880 O O . ILE A 1 248 ? 27.297 3.535 14.531 1 90.38 248 ILE A O 1
ATOM 1884 N N . ALA A 1 249 ? 29.438 3.965 14.773 1 89.94 249 ALA A N 1
ATOM 1885 C CA . ALA A 1 249 ? 29.391 3.797 16.219 1 89.94 249 ALA A CA 1
ATOM 1886 C C . ALA A 1 249 ? 28.406 4.785 16.859 1 89.94 249 ALA A C 1
ATOM 1888 O O . ALA A 1 249 ? 27.656 4.426 17.75 1 89.94 249 ALA A O 1
ATOM 1889 N N . ARG A 1 250 ? 28.422 5.949 16.391 1 87.56 250 ARG A N 1
ATOM 1890 C CA . ARG A 1 250 ? 27.516 6.977 16.891 1 87.56 250 ARG A CA 1
ATOM 1891 C C . ARG A 1 250 ? 26.062 6.633 16.562 1 87.56 250 ARG A C 1
ATOM 1893 O O . ARG A 1 250 ? 25.188 6.789 17.422 1 87.56 250 ARG A O 1
ATOM 1900 N N . LEU A 1 251 ? 25.844 6.25 15.359 1 84.81 251 LEU A N 1
ATOM 1901 C CA . LEU A 1 251 ? 24.484 5.926 14.93 1 84.81 251 LEU A CA 1
ATOM 1902 C C . LEU A 1 251 ? 23.953 4.727 15.703 1 84.81 251 LEU A C 1
ATOM 1904 O O . LEU A 1 251 ? 22.766 4.68 16.047 1 84.81 251 LEU A O 1
ATOM 1908 N N . VAL A 1 252 ? 24.797 3.768 15.961 1 83.06 252 VAL A N 1
ATOM 1909 C CA . VAL A 1 252 ? 24.422 2.602 16.75 1 83.06 252 VAL A CA 1
ATOM 1910 C C . VAL A 1 252 ? 24.047 3.031 18.172 1 83.06 252 VAL A C 1
ATOM 1912 O O . VAL A 1 252 ? 23.078 2.545 18.75 1 83.06 252 VAL A O 1
ATOM 1915 N N . ALA A 1 253 ? 24.766 3.961 18.672 1 83 253 ALA A N 1
ATOM 1916 C CA . ALA A 1 253 ? 24.531 4.461 20.031 1 83 253 ALA A CA 1
ATOM 1917 C C . ALA A 1 253 ? 23.203 5.223 20.109 1 83 253 ALA A C 1
ATOM 1919 O O . ALA A 1 253 ? 22.5 5.156 21.109 1 83 253 ALA A O 1
ATOM 1920 N N . LEU A 1 254 ? 22.891 5.906 19.125 1 78.88 254 LEU A N 1
ATOM 1921 C CA . LEU A 1 254 ? 21.672 6.711 19.078 1 78.88 254 LEU A CA 1
ATOM 1922 C C . LEU A 1 254 ? 20.438 5.828 18.891 1 78.88 254 LEU A C 1
ATOM 1924 O O . LEU A 1 254 ? 19.328 6.223 19.234 1 78.88 254 LEU A O 1
ATOM 1928 N N . ASN A 1 255 ? 20.609 4.656 18.344 1 73.44 255 ASN A N 1
ATOM 1929 C CA . ASN A 1 255 ? 19.484 3.799 18 1 73.44 255 ASN A CA 1
ATOM 1930 C C . ASN A 1 255 ? 19.438 2.551 18.875 1 73.44 255 ASN A C 1
ATOM 1932 O O . ASN A 1 255 ? 19.078 1.47 18.406 1 73.44 255 ASN A O 1
ATOM 1936 N N . GLU A 1 256 ? 19.844 2.691 20.047 1 68.56 256 GLU A N 1
ATOM 1937 C CA . GLU A 1 256 ? 19.953 1.535 20.938 1 68.56 256 GLU A CA 1
ATOM 1938 C C . GLU A 1 256 ? 18.578 1.068 21.406 1 68.56 256 GLU A C 1
ATOM 1940 O O . GLU A 1 256 ? 18.469 0.113 22.172 1 68.56 256 GLU A O 1
ATOM 1945 N N . GLU A 1 257 ? 17.641 1.234 20.672 1 67.38 257 GLU A N 1
ATOM 1946 C CA . GLU A 1 257 ? 16.344 0.678 21.094 1 67.38 257 GLU A CA 1
ATOM 1947 C C . GLU A 1 257 ? 16.359 -0.845 20.984 1 67.38 257 GLU A C 1
ATOM 1949 O O . GLU A 1 257 ? 17.219 -1.432 20.344 1 67.38 257 GLU A O 1
ATOM 1954 N N . ALA A 1 258 ? 15.391 -1.413 21.609 1 67.25 258 ALA A N 1
ATOM 1955 C CA . ALA A 1 258 ? 15.25 -2.857 21.766 1 67.25 258 ALA A CA 1
ATOM 1956 C C . ALA A 1 258 ? 15.164 -3.555 20.422 1 67.25 258 ALA A C 1
ATOM 1958 O O . ALA A 1 258 ? 14.406 -3.129 19.531 1 67.25 258 ALA A O 1
ATOM 1959 N N . LEU A 1 259 ? 16.094 -4.461 20.062 1 74.31 259 LEU A N 1
ATOM 1960 C CA . LEU A 1 259 ? 16.234 -5.258 18.859 1 74.31 259 LEU A CA 1
ATOM 1961 C C . LEU A 1 259 ? 15.008 -6.148 18.641 1 74.31 259 LEU A C 1
ATOM 1963 O O . LEU A 1 259 ? 14.531 -6.301 17.516 1 74.31 259 LEU A O 1
ATOM 1967 N N . LEU A 1 260 ? 14.414 -6.582 19.719 1 76.75 260 LEU A N 1
ATOM 1968 C CA . LEU A 1 260 ? 13.344 -7.566 19.625 1 76.75 260 LEU A CA 1
ATOM 1969 C C . LEU A 1 260 ? 12.109 -6.977 18.953 1 76.75 260 LEU A C 1
ATOM 1971 O O . LEU A 1 260 ? 11.555 -7.578 18.016 1 76.75 260 LEU A O 1
ATOM 1975 N N . PRO A 1 261 ? 11.742 -5.766 19.297 1 80.81 261 PRO A N 1
ATOM 1976 C CA . PRO A 1 261 ? 10.578 -5.184 18.609 1 80.81 261 PRO A CA 1
ATOM 1977 C C . PRO A 1 261 ? 10.812 -4.988 17.125 1 80.81 261 PRO A C 1
ATOM 1979 O O . PRO A 1 261 ? 9.875 -5.109 16.328 1 80.81 261 PRO A O 1
ATOM 1982 N N . ARG A 1 262 ? 11.945 -4.758 16.734 1 85.06 262 ARG A N 1
ATOM 1983 C CA . ARG A 1 262 ? 12.258 -4.582 15.312 1 85.06 262 ARG A CA 1
ATOM 1984 C C . ARG A 1 262 ? 12.125 -5.898 14.555 1 85.06 262 ARG A C 1
ATOM 1986 O O . ARG A 1 262 ? 11.664 -5.918 13.414 1 85.06 262 ARG A O 1
ATOM 1993 N N . PHE A 1 263 ? 12.539 -6.965 15.242 1 86.88 263 PHE A N 1
ATOM 1994 C CA . PHE A 1 263 ? 12.391 -8.281 14.625 1 86.88 263 PHE A CA 1
ATOM 1995 C C . PHE A 1 263 ? 10.914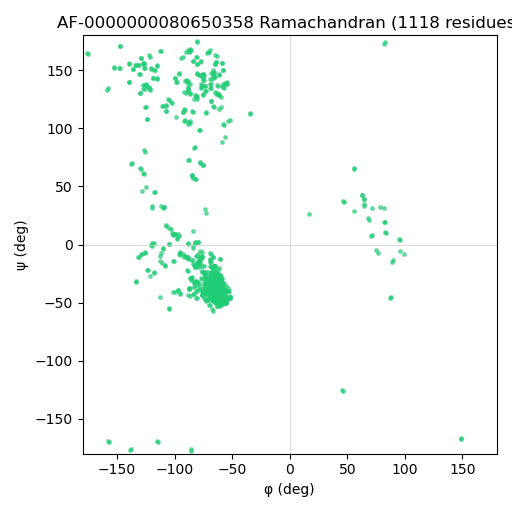 -8.625 14.445 1 86.88 263 PHE A C 1
ATOM 1997 O O . PHE A 1 263 ? 10.523 -9.172 13.414 1 86.88 263 PHE A O 1
ATOM 2004 N N . LEU A 1 264 ? 10.164 -8.305 15.438 1 83.94 264 LEU A N 1
ATOM 2005 C CA . LEU A 1 264 ? 8.734 -8.578 15.344 1 83.94 264 LEU A CA 1
ATOM 2006 C C . LEU A 1 264 ? 8.094 -7.758 14.227 1 83.94 264 LEU A C 1
ATOM 2008 O O . LEU A 1 264 ? 7.219 -8.25 13.508 1 83.94 264 LEU A O 1
ATOM 2012 N N . THR A 1 265 ? 8.57 -6.559 14.094 1 85.81 265 THR A N 1
ATOM 2013 C CA . THR A 1 265 ? 8.062 -5.691 13.039 1 85.81 265 THR A CA 1
ATOM 2014 C C . THR A 1 265 ? 8.391 -6.266 11.664 1 85.81 265 THR A C 1
ATOM 2016 O O . THR A 1 265 ? 7.535 -6.285 10.773 1 85.81 265 THR A O 1
ATOM 2019 N N . VAL A 1 266 ? 9.562 -6.754 11.578 1 88.88 266 VAL A N 1
ATOM 2020 C CA . VAL A 1 266 ? 9.977 -7.324 10.297 1 88.88 266 VAL A CA 1
ATOM 2021 C C . VAL A 1 266 ? 9.195 -8.609 10.031 1 88.88 266 VAL A C 1
ATOM 2023 O O . VAL A 1 266 ? 8.727 -8.844 8.914 1 88.88 266 VAL A O 1
ATOM 2026 N N . MET A 1 267 ? 9.031 -9.422 11.062 1 89.06 267 MET A N 1
ATOM 2027 C CA . MET A 1 267 ? 8.328 -10.688 10.922 1 89.06 267 MET A CA 1
ATOM 2028 C C . MET A 1 267 ? 6.887 -10.469 10.469 1 89.06 267 MET A C 1
ATOM 2030 O O . MET A 1 267 ? 6.379 -11.203 9.625 1 89.06 267 MET A O 1
ATOM 2034 N N . SER A 1 268 ? 6.348 -9.43 10.961 1 88.5 268 SER A N 1
ATOM 2035 C CA . SER A 1 268 ? 4.973 -9.133 10.578 1 88.5 268 SER A CA 1
ATOM 2036 C C . SER A 1 268 ? 4.918 -8.391 9.25 1 88.5 268 SER A C 1
ATOM 2038 O O . SER A 1 268 ? 4.078 -8.695 8.398 1 88.5 268 SER A O 1
ATOM 2040 N N . GLY A 1 269 ? 5.797 -7.461 9.086 1 88.88 269 GLY A N 1
ATOM 2041 C CA . GLY A 1 269 ? 5.785 -6.613 7.906 1 88.88 269 GLY A CA 1
ATOM 2042 C C . GLY A 1 269 ? 6.113 -7.363 6.629 1 88.88 269 GLY A C 1
ATOM 2043 O O . GLY A 1 269 ? 5.637 -7.004 5.551 1 88.88 269 GLY A O 1
ATOM 2044 N N . LYS A 1 270 ? 6.918 -8.43 6.773 1 92 270 LYS A N 1
ATOM 2045 C CA . LYS A 1 270 ? 7.34 -9.195 5.609 1 92 270 LYS A CA 1
ATOM 2046 C C . LYS A 1 270 ? 6.875 -10.648 5.707 1 92 270 LYS A C 1
ATOM 2048 O O . LYS A 1 270 ? 7.527 -11.547 5.18 1 92 270 LYS A O 1
ATOM 2053 N N . LEU A 1 271 ? 5.773 -10.773 6.336 1 91.5 271 LEU A N 1
ATOM 2054 C CA . LEU A 1 271 ? 5.215 -12.109 6.523 1 91.5 271 LEU A CA 1
ATOM 2055 C C . LEU A 1 271 ? 4.969 -12.789 5.184 1 91.5 271 LEU A C 1
ATOM 2057 O O . LEU A 1 271 ? 5.094 -14.008 5.07 1 91.5 271 LEU A O 1
ATOM 2061 N N . ASP A 1 272 ? 4.703 -12.039 4.152 1 90.56 272 ASP A N 1
ATOM 2062 C CA . ASP A 1 272 ? 4.371 -12.578 2.836 1 90.56 272 ASP A CA 1
ATOM 2063 C C . ASP A 1 272 ? 5.574 -13.273 2.203 1 90.56 272 ASP A C 1
ATOM 2065 O O . ASP A 1 272 ? 5.422 -14.133 1.335 1 90.56 272 ASP A O 1
ATOM 2069 N N . VAL A 1 273 ? 6.773 -12.938 2.586 1 94.5 273 VAL A N 1
ATOM 2070 C CA . VAL A 1 273 ? 7.984 -13.578 2.082 1 94.5 273 VAL A CA 1
ATOM 2071 C C . VAL A 1 273 ? 8.5 -14.586 3.107 1 94.5 273 VAL A C 1
ATOM 2073 O O . VAL A 1 273 ? 8.875 -15.703 2.752 1 94.5 273 VAL A O 1
ATOM 2076 N N . ILE A 1 274 ? 8.453 -14.211 4.387 1 95.5 274 ILE A N 1
ATOM 2077 C CA . ILE A 1 274 ? 9.086 -14.992 5.445 1 95.5 274 ILE A CA 1
ATOM 2078 C C . ILE A 1 274 ? 8.32 -16.297 5.652 1 95.5 274 ILE A C 1
ATOM 2080 O O . ILE A 1 274 ? 8.93 -17.359 5.805 1 95.5 274 ILE A O 1
ATOM 2084 N N . LEU A 1 275 ? 7.035 -16.219 5.605 1 95.31 275 LEU A N 1
ATOM 2085 C CA . LEU A 1 275 ? 6.23 -17.406 5.855 1 95.31 275 LEU A CA 1
ATOM 2086 C C . LEU A 1 275 ? 6.434 -18.438 4.754 1 95.31 275 LEU A C 1
ATOM 2088 O O . LEU A 1 275 ? 6.809 -19.594 5.027 1 95.31 275 LEU A O 1
ATOM 2092 N N . PRO A 1 276 ? 6.195 -18.141 3.492 1 96.62 276 PRO A N 1
ATOM 2093 C CA . PRO A 1 276 ? 6.418 -19.156 2.461 1 96.62 276 PRO A CA 1
ATOM 2094 C C . PRO A 1 276 ? 7.871 -19.609 2.379 1 96.62 276 PRO A C 1
ATOM 2096 O O . PRO A 1 276 ? 8.141 -20.781 2.115 1 96.62 276 PRO A O 1
ATOM 2099 N N . SER A 1 277 ? 8.836 -18.688 2.561 1 98 277 SER A N 1
ATOM 2100 C CA . SER A 1 277 ? 10.242 -19.062 2.551 1 98 277 SER A CA 1
ATOM 2101 C C . SER A 1 277 ? 10.57 -20 3.715 1 98 277 SER A C 1
ATOM 2103 O O . SER A 1 277 ? 11.352 -20.938 3.561 1 98 277 SER A O 1
ATOM 2105 N N . GLY A 1 278 ? 10 -19.656 4.883 1 97.94 278 GLY A N 1
ATOM 2106 C CA . GLY A 1 278 ? 10.188 -20.547 6.02 1 97.94 278 GLY A CA 1
ATOM 2107 C C . GLY A 1 278 ? 9.625 -21.938 5.793 1 97.94 278 GLY A C 1
ATOM 2108 O O . GLY A 1 278 ? 10.273 -22.922 6.109 1 97.94 278 GLY A O 1
ATOM 2109 N N . LEU A 1 279 ? 8.445 -22.016 5.254 1 97.88 279 LEU A N 1
ATOM 2110 C CA . LEU A 1 279 ? 7.844 -23.297 4.914 1 97.88 279 LEU A CA 1
ATOM 2111 C C . LEU A 1 279 ? 8.695 -24.047 3.889 1 97.88 279 LEU A C 1
ATOM 2113 O O . LEU A 1 279 ? 8.812 -25.266 3.949 1 97.88 279 LEU A O 1
ATOM 2117 N N . LEU A 1 280 ? 9.227 -23.266 2.959 1 98.25 280 LEU A N 1
ATOM 2118 C CA . LEU A 1 280 ? 10.078 -23.875 1.946 1 98.25 280 LEU A CA 1
ATOM 2119 C C . LEU A 1 280 ? 11.352 -24.438 2.574 1 98.25 280 LEU A C 1
ATOM 2121 O O . LEU A 1 280 ? 11.836 -25.484 2.17 1 98.25 280 LEU A O 1
ATOM 2125 N N . VAL A 1 281 ? 11.93 -23.719 3.529 1 98.44 281 VAL A N 1
ATOM 2126 C CA . VAL A 1 281 ? 13.094 -24.219 4.254 1 98.44 281 VAL A CA 1
ATOM 2127 C C . VAL A 1 281 ? 12.758 -25.562 4.895 1 98.44 281 VAL A C 1
ATOM 2129 O O . VAL A 1 281 ? 13.531 -26.516 4.797 1 98.44 281 VAL A O 1
ATOM 2132 N N . LEU A 1 282 ? 11.609 -25.688 5.539 1 97.88 282 LEU A N 1
ATOM 2133 C CA . LEU A 1 282 ? 11.18 -26.922 6.172 1 97.88 282 LEU A CA 1
ATOM 2134 C C . LEU A 1 282 ? 10.977 -28.016 5.137 1 97.88 282 LEU A C 1
ATOM 2136 O O . LEU A 1 282 ? 11.375 -29.172 5.355 1 97.88 282 LEU A O 1
ATOM 2140 N N . ALA A 1 283 ? 10.359 -27.656 4.047 1 96.69 283 ALA A N 1
ATOM 2141 C CA . ALA A 1 283 ? 10.164 -28.625 2.973 1 96.69 283 ALA A CA 1
ATOM 2142 C C . ALA A 1 283 ? 11.5 -29.141 2.436 1 96.69 283 ALA A C 1
ATOM 2144 O O . ALA A 1 283 ? 11.656 -30.328 2.193 1 96.69 283 ALA A O 1
ATOM 2145 N N . LEU A 1 284 ? 12.414 -28.219 2.203 1 96.88 284 LEU A N 1
ATOM 2146 C CA . LEU A 1 284 ? 13.727 -28.594 1.698 1 96.88 284 LEU A CA 1
ATOM 2147 C C . LEU A 1 284 ? 14.477 -29.453 2.715 1 96.88 284 LEU A C 1
ATOM 2149 O O . LEU A 1 284 ? 15.219 -30.359 2.342 1 96.88 284 LEU A O 1
ATOM 2153 N N . PHE A 1 285 ? 14.328 -29.094 3.98 1 96.25 285 PHE A N 1
ATOM 2154 C CA . PHE A 1 285 ? 14.914 -29.938 5.027 1 96.25 285 PHE A CA 1
ATOM 2155 C C . PHE A 1 285 ? 14.398 -31.359 4.93 1 96.25 285 PHE A C 1
ATOM 2157 O O . PHE A 1 285 ? 15.18 -32.312 4.973 1 96.25 285 PHE A O 1
ATOM 2164 N N . TRP A 1 286 ? 13.117 -31.469 4.82 1 94.62 286 TRP A N 1
ATOM 2165 C CA . TRP A 1 286 ? 12.508 -32.781 4.676 1 94.62 286 TRP A CA 1
ATOM 2166 C C . TRP A 1 286 ? 13.031 -33.5 3.438 1 94.62 286 TRP A C 1
ATOM 2168 O O . TRP A 1 286 ? 13.375 -34.688 3.494 1 94.62 286 TRP A O 1
ATOM 2178 N N . ILE A 1 287 ? 13.102 -32.812 2.336 1 92.31 287 ILE A N 1
ATOM 2179 C CA . ILE A 1 287 ? 13.57 -33.406 1.08 1 92.31 287 ILE A CA 1
ATOM 2180 C C . ILE A 1 287 ? 15.031 -33.812 1.218 1 92.31 287 ILE A C 1
ATOM 2182 O O . ILE A 1 287 ? 15.398 -34.938 0.836 1 92.31 287 ILE A O 1
ATOM 2186 N N . ASP A 1 288 ? 15.891 -32.938 1.783 1 91.81 288 ASP A N 1
ATOM 2187 C CA . ASP A 1 288 ? 17.312 -33.219 1.922 1 91.81 288 ASP A CA 1
ATOM 2188 C C . ASP A 1 288 ? 17.562 -34.375 2.887 1 91.81 288 ASP A C 1
ATOM 2190 O O . ASP A 1 288 ? 18.5 -35.156 2.715 1 91.81 288 ASP A O 1
ATOM 2194 N N . MET A 1 289 ? 16.672 -34.531 3.855 1 91.44 289 MET A N 1
ATOM 2195 C CA . MET A 1 289 ? 16.844 -35.594 4.848 1 91.44 289 MET A CA 1
ATOM 2196 C C . MET A 1 289 ? 16.312 -36.938 4.324 1 91.44 289 MET A C 1
ATOM 2198 O O . MET A 1 289 ? 16.828 -38 4.688 1 91.44 289 MET A O 1
ATOM 2202 N N . THR A 1 290 ? 15.289 -36.938 3.516 1 90.75 290 THR A N 1
ATOM 2203 C CA . THR A 1 290 ? 14.672 -38.156 3.031 1 90.75 290 THR A CA 1
ATOM 2204 C C . THR A 1 290 ? 15.344 -38.625 1.743 1 90.75 290 THR A C 1
ATOM 2206 O O . THR A 1 290 ? 15.258 -39.812 1.389 1 90.75 290 THR A O 1
ATOM 2209 N N . ARG A 1 291 ? 15.961 -37.75 1.084 1 87.06 291 ARG A N 1
ATOM 2210 C CA . ARG A 1 291 ? 16.672 -38.094 -0.143 1 87.06 291 ARG A CA 1
ATOM 2211 C C . ARG A 1 291 ? 18.094 -37.531 -0.106 1 87.06 291 ARG A C 1
ATOM 2213 O O . ARG A 1 291 ? 18.484 -36.719 -0.948 1 87.06 291 ARG A O 1
ATOM 2220 N N . PRO A 1 292 ? 18.781 -38.125 0.833 1 81 292 PRO A N 1
ATOM 2221 C CA . PRO A 1 292 ? 20.125 -37.562 1.019 1 81 292 PRO A CA 1
ATOM 2222 C C . PRO A 1 292 ? 21.031 -37.781 -0.183 1 81 292 PRO A C 1
ATOM 2224 O O . PRO A 1 292 ? 21.016 -38.875 -0.776 1 81 292 PRO A O 1
ATOM 2227 N N . ASN A 1 293 ? 21.438 -36.781 -0.726 1 81.12 293 ASN A N 1
ATOM 2228 C CA . ASN A 1 293 ? 22.531 -36.844 -1.699 1 81.12 293 ASN A CA 1
ATOM 2229 C C . ASN A 1 293 ? 23.891 -36.719 -1.023 1 81.12 293 ASN A C 1
ATOM 2231 O O . ASN A 1 293 ? 24.312 -35.625 -0.646 1 81.12 293 ASN A O 1
ATOM 2235 N N . ARG A 1 294 ? 24.625 -37.656 -0.864 1 80.06 294 ARG A N 1
ATOM 2236 C CA . ARG A 1 294 ? 25.844 -37.781 -0.081 1 80.06 294 ARG A CA 1
ATOM 2237 C C . ARG A 1 294 ? 26.969 -36.969 -0.714 1 80.06 294 ARG A C 1
ATOM 2239 O O . ARG A 1 294 ? 27.984 -36.688 -0.066 1 80.06 294 ARG A O 1
ATOM 2246 N N . SER A 1 295 ? 26.766 -36.531 -1.93 1 83.12 295 SER A N 1
ATOM 2247 C CA . SER A 1 295 ? 27.812 -35.75 -2.574 1 83.12 295 SER A CA 1
ATOM 2248 C C . SER A 1 295 ? 27.766 -34.281 -2.115 1 83.12 295 SER A C 1
ATOM 2250 O O . SER A 1 295 ? 28.719 -33.531 -2.305 1 83.12 295 SER A O 1
ATOM 2252 N N . ILE A 1 296 ? 26.734 -34 -1.44 1 87.19 296 ILE A N 1
ATOM 2253 C CA . ILE A 1 296 ? 26.547 -32.625 -0.991 1 87.19 296 ILE A CA 1
ATOM 2254 C C . ILE A 1 296 ? 26.906 -32.5 0.488 1 87.19 296 ILE A C 1
ATOM 2256 O O . ILE A 1 296 ? 26.391 -33.25 1.317 1 87.19 296 ILE A O 1
ATOM 2260 N N . ARG A 1 297 ? 27.844 -31.656 0.783 1 89 297 ARG A N 1
ATOM 2261 C CA . ARG A 1 297 ? 28.25 -31.406 2.162 1 89 297 ARG A CA 1
ATOM 2262 C C . ARG A 1 297 ? 27.078 -30.906 2.996 1 89 297 ARG A C 1
ATOM 2264 O O . ARG A 1 297 ? 26.156 -30.266 2.467 1 89 297 ARG A O 1
ATOM 2271 N N . PHE A 1 298 ? 27.203 -31.109 4.215 1 91 298 PHE A N 1
ATOM 2272 C CA . PHE A 1 298 ? 26.141 -30.734 5.137 1 91 298 PHE A CA 1
ATOM 2273 C C . PHE A 1 298 ? 25.781 -29.266 4.992 1 91 298 PHE A C 1
ATOM 2275 O O . PHE A 1 298 ? 24.625 -28.906 4.777 1 91 298 PHE A O 1
ATOM 2282 N N . PHE A 1 299 ? 26.766 -28.375 5.016 1 94.12 299 PHE A N 1
ATOM 2283 C CA . PHE A 1 299 ? 26.531 -26.938 5 1 94.12 299 PHE A CA 1
ATOM 2284 C C . PHE A 1 299 ? 26.188 -26.469 3.592 1 94.12 299 PHE A C 1
ATOM 2286 O O . PHE A 1 299 ? 25.781 -25.312 3.4 1 94.12 299 PHE A O 1
ATOM 2293 N N . ASP A 1 300 ? 26.281 -27.359 2.699 1 95.75 300 ASP A N 1
ATOM 2294 C CA . ASP A 1 300 ? 25.922 -27.016 1.325 1 95.75 300 ASP A CA 1
ATOM 2295 C C . ASP A 1 300 ? 24.516 -27.5 0.99 1 95.75 300 ASP A C 1
ATOM 2297 O O . ASP A 1 300 ? 24.125 -27.516 -0.178 1 95.75 300 ASP A O 1
ATOM 2301 N N . SER A 1 301 ? 23.812 -27.969 2.031 1 96.19 301 SER A N 1
ATOM 2302 C CA . SER A 1 301 ? 22.438 -28.422 1.836 1 96.19 301 SER A CA 1
ATOM 2303 C C . SER A 1 301 ? 21.531 -27.281 1.42 1 96.19 301 SER A C 1
ATOM 2305 O O . SER A 1 301 ? 21.797 -26.125 1.73 1 96.19 301 SER A O 1
ATOM 2307 N N . ASN A 1 302 ? 20.422 -27.688 0.716 1 96.69 302 ASN A N 1
ATOM 2308 C CA . ASN A 1 302 ? 19.5 -26.688 0.187 1 96.69 302 ASN A CA 1
ATOM 2309 C C . ASN A 1 302 ? 18.828 -25.891 1.306 1 96.69 302 ASN A C 1
ATOM 2311 O O . ASN A 1 302 ? 18.734 -24.656 1.221 1 96.69 302 ASN A O 1
ATOM 2315 N N . TRP A 1 303 ? 18.406 -26.562 2.355 1 97 303 TRP A N 1
ATOM 2316 C CA . TRP A 1 303 ? 17.672 -25.891 3.428 1 97 303 TRP A CA 1
ATOM 2317 C C . TRP A 1 303 ? 18.578 -24.953 4.215 1 97 303 TRP A C 1
ATOM 2319 O O . TRP A 1 303 ? 18.125 -23.938 4.746 1 97 303 TRP A O 1
ATOM 2329 N N . ILE A 1 304 ? 19.875 -25.203 4.254 1 97.69 304 ILE A N 1
ATOM 2330 C CA . ILE A 1 304 ? 20.828 -24.328 4.941 1 97.69 304 ILE A CA 1
ATOM 2331 C C . ILE A 1 304 ? 21.031 -23.062 4.125 1 97.69 304 ILE A C 1
ATOM 2333 O O . ILE A 1 304 ? 20.984 -21.953 4.672 1 97.69 304 ILE A O 1
ATOM 2337 N N . TRP A 1 305 ? 21.25 -23.219 2.795 1 98 305 TRP A N 1
ATOM 2338 C CA . TRP A 1 305 ? 21.422 -22.062 1.928 1 98 305 TRP A CA 1
ATOM 2339 C C . TRP A 1 305 ? 20.234 -21.109 2.023 1 98 305 TRP A C 1
ATOM 2341 O O . TRP A 1 305 ? 20.406 -19.906 2.227 1 98 305 TRP A O 1
ATOM 2351 N N . LEU A 1 306 ? 19.016 -21.688 1.9 1 98.5 306 LEU A N 1
ATOM 2352 C CA . LEU A 1 306 ? 17.812 -20.844 1.953 1 98.5 306 LEU A CA 1
ATOM 2353 C C . LEU A 1 306 ? 17.609 -20.281 3.354 1 98.5 306 LEU A C 1
ATOM 2355 O O . LEU A 1 306 ? 17.219 -19.125 3.51 1 98.5 306 LEU A O 1
ATOM 2359 N N . GLY A 1 307 ? 17.875 -21.109 4.332 1 98.38 307 GLY A N 1
ATOM 2360 C CA . GLY A 1 307 ? 17.719 -20.672 5.711 1 98.38 307 GLY A CA 1
ATOM 2361 C C . GLY A 1 307 ? 18.641 -19.516 6.074 1 98.38 307 GLY A C 1
ATOM 2362 O O . GLY A 1 307 ? 18.203 -18.516 6.664 1 98.38 307 GLY A O 1
ATOM 2363 N N . VAL A 1 308 ? 19.922 -19.594 5.727 1 98.38 308 VAL A N 1
ATOM 2364 C CA . VAL A 1 308 ? 20.906 -18.578 6.059 1 98.38 308 VAL A CA 1
ATOM 2365 C C . VAL A 1 308 ? 20.594 -17.297 5.293 1 98.38 308 VAL A C 1
ATOM 2367 O O . VAL A 1 308 ? 20.719 -16.188 5.836 1 98.38 308 VAL A O 1
ATOM 2370 N N . THR A 1 309 ? 20.219 -17.438 4.051 1 98.12 309 THR A N 1
ATOM 2371 C CA . THR A 1 309 ? 19.891 -16.25 3.252 1 98.12 309 THR A CA 1
ATOM 2372 C C . THR A 1 309 ? 18.625 -15.586 3.758 1 98.12 309 THR A C 1
ATOM 2374 O O . THR A 1 309 ? 18.531 -14.359 3.783 1 98.12 309 THR A O 1
ATOM 2377 N N . LEU A 1 310 ? 17.625 -16.406 4.121 1 97.75 310 LEU A N 1
ATOM 2378 C CA . LEU A 1 310 ? 16.406 -15.859 4.719 1 97.75 310 LEU A CA 1
ATOM 2379 C C . LEU A 1 310 ? 16.703 -15.141 6.023 1 97.75 310 LEU A C 1
ATOM 2381 O O . LEU A 1 310 ? 16.203 -14.039 6.258 1 97.75 310 LEU A O 1
ATOM 2385 N N . LEU A 1 311 ? 17.547 -15.789 6.859 1 97 311 LEU A N 1
ATOM 2386 C CA . LEU A 1 311 ? 17.969 -15.156 8.109 1 97 311 LEU A CA 1
ATOM 2387 C C . LEU A 1 311 ? 18.688 -13.844 7.836 1 97 311 LEU A C 1
ATOM 2389 O O . LEU A 1 311 ? 18.453 -12.852 8.531 1 97 311 LEU A O 1
ATOM 2393 N N . GLY A 1 312 ? 19.594 -13.867 6.867 1 96.56 312 GLY A N 1
ATOM 2394 C CA . GLY A 1 312 ? 20.266 -12.641 6.461 1 96.56 312 GLY A CA 1
ATOM 2395 C C . GLY A 1 312 ? 19.281 -11.547 6.062 1 96.56 312 GLY A C 1
ATOM 2396 O O . GLY A 1 312 ? 19.469 -10.383 6.434 1 96.56 312 GLY A O 1
ATOM 2397 N N . GLY A 1 313 ? 18.25 -11.953 5.234 1 95.38 313 GLY A N 1
ATOM 2398 C CA . GLY A 1 313 ? 17.234 -11 4.855 1 95.38 313 GLY A CA 1
ATOM 2399 C C . GLY A 1 313 ? 16.469 -10.43 6.047 1 95.38 313 GLY A C 1
ATOM 2400 O O . GLY A 1 313 ? 16.203 -9.227 6.094 1 95.38 313 GLY A O 1
ATOM 2401 N N . ILE A 1 314 ? 16.125 -11.234 7.031 1 94.69 314 ILE A N 1
ATOM 2402 C CA . ILE A 1 314 ? 15.414 -10.805 8.234 1 94.69 314 ILE A CA 1
ATOM 2403 C C . ILE A 1 314 ? 16.281 -9.82 9.016 1 94.69 314 ILE A C 1
ATOM 2405 O O . ILE A 1 314 ? 15.805 -8.75 9.406 1 94.69 314 ILE A O 1
ATOM 2409 N N . ILE A 1 315 ? 17.531 -10.117 9.164 1 93.81 315 ILE A N 1
ATOM 2410 C CA . ILE A 1 315 ? 18.469 -9.25 9.891 1 93.81 315 ILE A CA 1
ATOM 2411 C C . ILE A 1 315 ? 18.594 -7.918 9.156 1 93.81 315 ILE A C 1
ATOM 2413 O O . ILE A 1 315 ? 18.531 -6.852 9.773 1 93.81 315 ILE A O 1
ATOM 2417 N N . LEU A 1 316 ? 18.766 -7.977 7.891 1 94 316 LEU A N 1
ATOM 2418 C CA . LEU A 1 316 ? 18.922 -6.766 7.094 1 94 316 LEU A CA 1
ATOM 2419 C C . LEU A 1 316 ? 17.703 -5.855 7.234 1 94 316 LEU A C 1
ATOM 2421 O O . LEU A 1 316 ? 17.844 -4.641 7.375 1 94 316 LEU A O 1
ATOM 2425 N N . GLU A 1 317 ? 16.547 -6.441 7.262 1 91.69 317 GLU A N 1
ATOM 2426 C CA . GLU A 1 317 ? 15.305 -5.672 7.246 1 91.69 317 GLU A CA 1
ATOM 2427 C C . GLU A 1 317 ? 15.023 -5.055 8.617 1 91.69 317 GLU A C 1
ATOM 2429 O O . GLU A 1 317 ? 14.227 -4.121 8.727 1 91.69 317 GLU A O 1
ATOM 2434 N N . THR A 1 318 ? 15.625 -5.535 9.633 1 88.56 318 THR A N 1
ATOM 2435 C CA . THR A 1 318 ? 15.438 -4.949 10.953 1 88.56 318 THR A CA 1
ATOM 2436 C C . THR A 1 318 ? 15.953 -3.514 10.992 1 88.56 318 THR A C 1
ATOM 2438 O O . THR A 1 318 ? 15.438 -2.68 11.742 1 88.56 318 THR A O 1
ATOM 2441 N N . GLN A 1 319 ? 16.891 -3.207 10.094 1 81.94 319 GLN A N 1
ATOM 2442 C CA . GLN A 1 319 ? 17.469 -1.87 10.055 1 81.94 319 GLN A CA 1
ATOM 2443 C C . GLN A 1 319 ? 17.078 -1.137 8.773 1 81.94 319 GLN A C 1
ATOM 2445 O O . GLN A 1 319 ? 17.312 0.067 8.641 1 81.94 319 GLN A O 1
ATOM 2450 N N . ASN A 1 320 ? 16.5 -1.791 7.832 1 80.31 320 ASN A N 1
ATOM 2451 C CA . ASN A 1 320 ? 16.156 -1.24 6.523 1 80.31 320 ASN A CA 1
ATOM 2452 C C . ASN A 1 320 ? 14.68 -1.412 6.207 1 80.31 320 ASN A C 1
ATOM 2454 O O . ASN A 1 320 ? 14.32 -1.822 5.102 1 80.31 320 ASN A O 1
ATOM 2458 N N . THR A 1 321 ? 13.828 -1.054 7.102 1 72.31 321 THR A N 1
ATOM 2459 C CA . THR A 1 321 ? 12.414 -1.386 6.992 1 72.31 321 THR A CA 1
ATOM 2460 C C . THR A 1 321 ? 11.789 -0.692 5.785 1 72.31 321 THR A C 1
ATOM 2462 O O . THR A 1 321 ? 11.984 0.508 5.582 1 72.31 321 THR A O 1
ATOM 2465 N N . GLY A 1 322 ? 11.109 -1.441 5.055 1 68.88 322 GLY A N 1
ATOM 2466 C CA . GLY A 1 322 ? 10.211 -0.906 4.043 1 68.88 322 GLY A CA 1
ATOM 2467 C C . GLY A 1 322 ? 10.805 -0.925 2.648 1 68.88 322 GLY A C 1
ATOM 2468 O O . GLY A 1 322 ? 10.141 -0.55 1.681 1 68.88 322 GLY A O 1
ATOM 2469 N N . SER A 1 323 ? 12.031 -1.228 2.434 1 68.31 323 SER A N 1
ATOM 2470 C CA . SER A 1 323 ? 12.594 -1.097 1.094 1 68.31 323 SER A CA 1
ATOM 2471 C C . SER A 1 323 ? 13.133 -2.432 0.584 1 68.31 323 SER A C 1
ATOM 2473 O O . SER A 1 323 ? 13.117 -2.693 -0.62 1 68.31 323 SER A O 1
ATOM 2475 N N . GLN A 1 324 ? 13.57 -3.357 1.745 1 63.78 324 GLN A N 1
ATOM 2476 C CA . GLN A 1 324 ? 14.438 -4.477 1.41 1 63.78 324 GLN A CA 1
ATOM 2477 C C . GLN A 1 324 ? 13.641 -5.773 1.277 1 63.78 324 GLN A C 1
ATOM 2479 O O . GLN A 1 324 ? 13.211 -6.348 2.279 1 63.78 324 GLN A O 1
ATOM 2484 N N . GLU A 1 325 ? 13.492 -6.281 0.124 1 75.25 325 GLU A N 1
ATOM 2485 C CA . GLU A 1 325 ? 12.391 -7.18 -0.205 1 75.25 325 GLU A CA 1
ATOM 2486 C C . GLU A 1 325 ? 12.867 -8.625 -0.3 1 75.25 325 GLU A C 1
ATOM 2488 O O . GLU A 1 325 ? 12.078 -9.523 -0.62 1 75.25 325 GLU A O 1
ATOM 2493 N N . PHE A 1 326 ? 14.078 -8.977 0.185 1 92.88 326 PHE A N 1
ATOM 2494 C CA . PHE A 1 326 ? 14.492 -10.375 0.145 1 92.88 326 PHE A CA 1
ATOM 2495 C C . PHE A 1 326 ? 14.789 -10.812 -1.285 1 92.88 326 PHE A C 1
ATOM 2497 O O . PHE A 1 326 ? 14.602 -11.977 -1.634 1 92.88 326 PHE A O 1
ATOM 2504 N N . ILE A 1 327 ? 15.273 -9.844 -2.131 1 96.31 327 ILE A N 1
ATOM 2505 C CA . ILE A 1 327 ? 15.406 -10.141 -3.555 1 96.31 327 ILE A CA 1
ATOM 2506 C C . ILE A 1 327 ? 16.547 -11.133 -3.773 1 96.31 327 ILE A C 1
ATOM 2508 O O . ILE A 1 327 ? 16.578 -11.844 -4.781 1 96.31 327 ILE A O 1
ATOM 2512 N N . PHE A 1 328 ? 17.5 -11.18 -2.816 1 97.25 328 PHE A N 1
ATOM 2513 C CA . PHE A 1 328 ? 18.688 -12.016 -2.99 1 97.25 328 PHE A CA 1
ATOM 2514 C C . PHE A 1 328 ? 18.375 -13.469 -2.666 1 97.25 328 PHE A C 1
ATOM 2516 O O . PHE A 1 328 ? 19.25 -14.336 -2.77 1 97.25 328 PHE A O 1
ATOM 2523 N N . LEU A 1 329 ? 17.109 -13.805 -2.316 1 98.06 329 LEU A N 1
ATOM 2524 C CA . LEU A 1 329 ? 16.672 -15.195 -2.232 1 98.06 329 LEU A CA 1
ATOM 2525 C C . LEU A 1 329 ? 16.641 -15.836 -3.615 1 98.06 329 LEU A C 1
ATOM 2527 O O . LEU A 1 329 ? 16.812 -17.047 -3.742 1 98.06 329 LEU A O 1
ATOM 2531 N N . TRP A 1 330 ? 16.469 -15.031 -4.641 1 97.88 330 TRP A N 1
ATOM 2532 C CA . TRP A 1 330 ? 16.219 -15.484 -6.004 1 97.88 330 TRP A CA 1
ATOM 2533 C C . TRP A 1 330 ? 17.391 -16.312 -6.523 1 97.88 330 TRP A C 1
ATOM 2535 O O . TRP A 1 330 ? 17.203 -17.438 -7.004 1 97.88 330 TRP A O 1
ATOM 2545 N N . PRO A 1 331 ? 18.656 -15.852 -6.398 1 98.31 331 PRO A N 1
ATOM 2546 C CA . PRO A 1 331 ? 19.766 -16.672 -6.895 1 98.31 331 PRO A CA 1
ATOM 2547 C C . PRO A 1 331 ? 19.891 -18 -6.152 1 98.31 331 PRO A C 1
ATOM 2549 O O . PRO A 1 331 ? 20.25 -19.016 -6.75 1 98.31 331 PRO A O 1
ATOM 2552 N N . VAL A 1 332 ? 19.562 -18 -4.867 1 98.5 332 VAL A N 1
ATOM 2553 C CA . VAL A 1 332 ? 19.625 -19.234 -4.086 1 98.5 332 VAL A CA 1
ATOM 2554 C C . VAL A 1 332 ? 18.562 -20.203 -4.582 1 98.5 332 VAL A C 1
ATOM 2556 O O . VAL A 1 332 ? 18.828 -21.391 -4.762 1 98.5 332 VAL A O 1
ATOM 2559 N N . LEU A 1 333 ? 17.375 -19.672 -4.812 1 98.25 333 LEU A N 1
ATOM 2560 C CA . LEU A 1 333 ? 16.266 -20.5 -5.301 1 98.25 333 LEU A CA 1
ATOM 2561 C C . LEU A 1 333 ? 16.594 -21.062 -6.676 1 98.25 333 LEU A C 1
ATOM 2563 O O . LEU A 1 333 ? 16.234 -22.203 -6.977 1 98.25 333 LEU A O 1
ATOM 2567 N N . LEU A 1 334 ? 17.219 -20.266 -7.527 1 97.06 334 LEU A N 1
ATOM 2568 C CA . LEU A 1 334 ? 17.625 -20.75 -8.852 1 97.06 334 LEU A CA 1
ATOM 2569 C C . LEU A 1 334 ? 18.625 -21.891 -8.734 1 97.06 334 LEU A C 1
ATOM 2571 O O . LEU A 1 334 ? 18.547 -22.875 -9.469 1 97.06 334 LEU A O 1
ATOM 2575 N N . MET A 1 335 ? 19.609 -21.766 -7.84 1 96.69 335 MET A N 1
ATOM 2576 C CA . MET A 1 335 ? 20.594 -22.812 -7.613 1 96.69 335 MET A CA 1
ATOM 2577 C C . MET A 1 335 ? 19.922 -24.094 -7.109 1 96.69 335 MET A C 1
ATOM 2579 O O . MET A 1 335 ? 20.188 -25.188 -7.609 1 96.69 335 MET A O 1
ATOM 2583 N N . ILE A 1 336 ? 18.969 -23.938 -6.18 1 96.56 336 ILE A N 1
ATOM 2584 C CA . ILE A 1 336 ? 18.266 -25.078 -5.609 1 96.56 336 ILE A CA 1
ATOM 2585 C C . ILE A 1 336 ? 17.422 -25.734 -6.684 1 96.56 336 ILE A C 1
ATOM 2587 O O . ILE A 1 336 ? 17.312 -26.969 -6.727 1 96.56 336 ILE A O 1
ATOM 2591 N N . PHE A 1 337 ? 16.812 -24.969 -7.523 1 95 337 PHE A N 1
ATOM 2592 C CA . PHE A 1 337 ? 15.984 -25.516 -8.594 1 95 337 PHE A CA 1
ATOM 2593 C C . PHE A 1 337 ? 16.797 -26.469 -9.477 1 95 337 PHE A C 1
ATOM 2595 O O . PHE A 1 337 ? 16.281 -27.5 -9.922 1 95 337 PHE A O 1
ATOM 2602 N N . GLN A 1 338 ? 18.047 -26.141 -9.758 1 91.06 338 GLN A N 1
ATOM 2603 C CA . GLN A 1 338 ? 18.906 -27 -10.57 1 91.06 338 GLN A CA 1
ATOM 2604 C C . GLN A 1 338 ? 19.094 -28.359 -9.922 1 91.06 338 GLN A C 1
ATOM 2606 O O . GLN A 1 338 ? 19.25 -29.375 -10.617 1 91.06 338 GLN A O 1
ATOM 2611 N N . ARG A 1 339 ? 18.969 -28.406 -8.633 1 91.12 339 ARG A N 1
ATOM 2612 C CA . ARG A 1 339 ? 19.141 -29.656 -7.895 1 91.12 339 ARG A CA 1
ATOM 2613 C C . ARG A 1 339 ? 17.828 -30.438 -7.809 1 91.12 339 ARG A C 1
ATOM 2615 O O . ARG A 1 339 ? 17.828 -31.656 -7.922 1 91.12 339 ARG A O 1
ATOM 2622 N N . ILE A 1 340 ? 16.766 -29.719 -7.645 1 90.12 340 ILE A N 1
ATOM 2623 C CA . ILE A 1 340 ? 15.484 -30.312 -7.305 1 90.12 340 ILE A CA 1
ATOM 2624 C C . ILE A 1 340 ? 14.758 -30.75 -8.578 1 90.12 340 ILE A C 1
ATOM 2626 O O . ILE A 1 340 ? 13.953 -31.688 -8.562 1 90.12 340 ILE A O 1
ATOM 2630 N N . LYS A 1 341 ? 15.016 -30.078 -9.672 1 85.88 341 LYS A N 1
ATOM 2631 C CA . LYS A 1 341 ? 14.266 -30.328 -10.898 1 85.88 341 LYS A CA 1
ATOM 2632 C C . LYS A 1 341 ? 14.438 -31.781 -11.352 1 85.88 341 LYS A C 1
ATOM 2634 O O . LYS A 1 341 ? 13.641 -32.281 -12.148 1 85.88 341 LYS A O 1
ATOM 2639 N N . LEU A 1 342 ? 15.406 -32.531 -10.773 1 83.19 342 LEU A N 1
ATOM 2640 C CA . LEU A 1 342 ? 15.695 -33.906 -11.141 1 83.19 342 LEU A CA 1
ATOM 2641 C C . LEU A 1 342 ? 14.969 -34.875 -10.211 1 83.19 342 LEU A C 1
ATOM 2643 O O . LEU A 1 342 ? 14.977 -36.094 -10.445 1 83.19 342 LEU A O 1
ATOM 2647 N N . LEU A 1 343 ? 14.344 -34.344 -9.203 1 87.44 343 LEU A N 1
ATOM 2648 C CA . LEU A 1 343 ? 13.641 -35.188 -8.242 1 87.44 343 LEU A CA 1
ATOM 2649 C C . LEU A 1 343 ? 12.219 -35.5 -8.719 1 87.44 343 LEU A C 1
ATOM 2651 O O . LEU A 1 343 ? 11.867 -35.188 -9.852 1 87.44 343 LEU A O 1
ATOM 2655 N N . ASP A 1 344 ? 11.422 -36.219 -7.863 1 85.88 344 ASP A N 1
ATOM 2656 C CA . ASP A 1 344 ? 10.062 -36.625 -8.227 1 85.88 344 ASP A CA 1
ATOM 2657 C C . ASP A 1 344 ? 9.18 -35.375 -8.406 1 85.88 344 ASP A C 1
ATOM 2659 O O . ASP A 1 344 ? 9.516 -34.281 -7.938 1 85.88 344 ASP A O 1
ATOM 2663 N N . GLU A 1 345 ? 8.094 -35.562 -9.031 1 83.19 345 GLU A N 1
ATOM 2664 C CA . GLU A 1 345 ? 7.203 -34.469 -9.461 1 83.19 345 GLU A CA 1
ATOM 2665 C C . GLU A 1 345 ? 6.582 -33.75 -8.266 1 83.19 345 GLU A C 1
ATOM 2667 O O . GLU A 1 345 ? 6.398 -32.531 -8.281 1 83.19 345 GLU A O 1
ATOM 2672 N N . LYS A 1 346 ? 6.297 -34.469 -7.242 1 83.25 346 LYS A N 1
ATOM 2673 C CA . LYS A 1 346 ? 5.672 -33.875 -6.066 1 83.25 346 LYS A CA 1
ATOM 2674 C C . LYS A 1 346 ? 6.613 -32.875 -5.379 1 83.25 346 LYS A C 1
ATOM 2676 O O . LYS A 1 346 ? 6.211 -31.766 -5.027 1 83.25 346 LYS A O 1
ATOM 2681 N N . ALA A 1 347 ? 7.82 -33.312 -5.176 1 88.19 347 ALA A N 1
ATOM 2682 C CA . ALA A 1 347 ? 8.82 -32.438 -4.559 1 88.19 347 ALA A CA 1
ATOM 2683 C C . ALA A 1 347 ? 9.086 -31.203 -5.418 1 88.19 347 ALA A C 1
ATOM 2685 O O . ALA A 1 347 ? 9.203 -30.094 -4.898 1 88.19 347 ALA A O 1
ATOM 2686 N N . LYS A 1 348 ? 9.125 -31.391 -6.656 1 88.56 348 LYS A N 1
ATOM 2687 C CA . LYS A 1 348 ? 9.352 -30.312 -7.598 1 88.56 348 LYS A CA 1
ATOM 2688 C C . LYS A 1 348 ? 8.211 -29.297 -7.555 1 88.56 348 LYS A C 1
ATOM 2690 O O . LYS A 1 348 ? 8.453 -28.078 -7.527 1 88.56 348 LYS A O 1
ATOM 2695 N N . LEU A 1 349 ? 7.043 -29.812 -7.535 1 84.81 349 LEU A N 1
ATOM 2696 C CA . LEU A 1 349 ? 5.867 -28.938 -7.531 1 84.81 349 LEU A CA 1
ATOM 2697 C C . LEU A 1 349 ? 5.77 -28.156 -6.227 1 84.81 349 LEU A C 1
ATOM 2699 O O . LEU A 1 349 ? 5.41 -26.984 -6.227 1 84.81 349 LEU A O 1
ATOM 2703 N N . ALA A 1 350 ? 6.035 -28.812 -5.164 1 87.75 350 ALA A N 1
ATOM 2704 C CA . ALA A 1 350 ? 6.027 -28.141 -3.869 1 87.75 350 ALA A CA 1
ATOM 2705 C C . ALA A 1 350 ? 7.059 -27.016 -3.826 1 87.75 350 ALA A C 1
ATOM 2707 O O . ALA A 1 350 ? 6.77 -25.922 -3.338 1 87.75 350 ALA A O 1
ATOM 2708 N N . PHE A 1 351 ? 8.242 -27.359 -4.375 1 93.69 351 PHE A N 1
ATOM 2709 C CA . PHE A 1 351 ? 9.297 -26.359 -4.426 1 93.69 351 PHE A CA 1
ATOM 2710 C C . PHE A 1 351 ? 8.875 -25.156 -5.281 1 93.69 351 PHE A C 1
ATOM 2712 O O . PHE A 1 351 ? 8.977 -24.016 -4.852 1 93.69 351 PHE A O 1
ATOM 2719 N N . LEU A 1 352 ? 8.305 -25.438 -6.445 1 92 352 LEU A N 1
ATOM 2720 C CA . LEU A 1 352 ? 7.945 -24.375 -7.375 1 92 352 LEU A CA 1
ATOM 2721 C C . LEU A 1 352 ? 6.82 -23.516 -6.809 1 92 352 LEU A C 1
ATOM 2723 O O . LEU A 1 352 ? 6.852 -22.297 -6.926 1 92 352 LEU A O 1
ATOM 2727 N N . ALA A 1 353 ? 5.887 -24.141 -6.184 1 90.81 353 ALA A N 1
ATOM 2728 C CA . ALA A 1 353 ? 4.75 -23.422 -5.625 1 90.81 353 ALA A CA 1
ATOM 2729 C C . ALA A 1 353 ? 5.191 -22.484 -4.504 1 90.81 353 ALA A C 1
ATOM 2731 O O . ALA A 1 353 ? 4.879 -21.281 -4.527 1 90.81 353 ALA A O 1
ATOM 2732 N N . LEU A 1 354 ? 5.973 -23 -3.588 1 95.38 354 LEU A N 1
ATOM 2733 C CA . LEU A 1 354 ? 6.391 -22.203 -2.439 1 95.38 354 LEU A CA 1
ATOM 2734 C C . LEU A 1 354 ? 7.383 -21.125 -2.861 1 95.38 354 LEU A C 1
ATOM 2736 O O . LEU A 1 354 ? 7.344 -20 -2.35 1 95.38 354 LEU A O 1
ATOM 2740 N N . ALA A 1 355 ? 8.258 -21.5 -3.781 1 96.81 355 ALA A N 1
ATOM 2741 C CA . ALA A 1 355 ? 9.203 -20.5 -4.297 1 96.81 355 ALA A CA 1
ATOM 2742 C C . ALA A 1 355 ? 8.461 -19.359 -5.008 1 96.81 355 ALA A C 1
ATOM 2744 O O . ALA A 1 355 ? 8.797 -18.188 -4.828 1 96.81 355 ALA A O 1
ATOM 2745 N N . ALA A 1 356 ? 7.43 -19.75 -5.785 1 96 356 ALA A N 1
ATOM 2746 C CA . ALA A 1 356 ? 6.645 -18.75 -6.5 1 96 356 ALA A CA 1
ATOM 2747 C C . ALA A 1 356 ? 5.938 -17.812 -5.527 1 96 356 ALA A C 1
ATOM 2749 O O . ALA A 1 356 ? 5.977 -16.578 -5.699 1 96 356 ALA A O 1
ATOM 2750 N N . ILE A 1 357 ? 5.363 -18.328 -4.508 1 95.81 357 ILE A N 1
ATOM 2751 C CA . ILE A 1 357 ? 4.641 -17.531 -3.527 1 95.81 357 ILE A CA 1
ATOM 2752 C C . ILE A 1 357 ? 5.613 -16.625 -2.787 1 95.81 357 ILE A C 1
ATOM 2754 O O . ILE A 1 357 ? 5.266 -15.492 -2.422 1 95.81 357 ILE A O 1
ATOM 2758 N N . ALA A 1 358 ? 6.848 -17.031 -2.688 1 96 358 ALA A N 1
ATOM 2759 C CA . ALA A 1 358 ? 7.852 -16.297 -1.923 1 96 358 ALA A CA 1
ATOM 2760 C C . ALA A 1 358 ? 8.398 -15.117 -2.727 1 96 358 ALA A C 1
ATOM 2762 O O . ALA A 1 358 ? 8.719 -14.07 -2.162 1 96 358 ALA A O 1
ATOM 2763 N N . VAL A 1 359 ? 8.461 -15.273 -4.07 1 96.12 359 VAL A N 1
ATOM 2764 C CA . VAL A 1 359 ? 9.289 -14.289 -4.762 1 96.12 359 VAL A CA 1
ATOM 2765 C C . VAL A 1 359 ? 8.43 -13.484 -5.73 1 96.12 359 VAL A C 1
ATOM 2767 O O . VAL A 1 359 ? 8.742 -12.328 -6.031 1 96.12 359 VAL A O 1
ATOM 2770 N N . ILE A 1 360 ? 7.297 -14.008 -6.195 1 95.19 360 ILE A N 1
ATOM 2771 C CA . ILE A 1 360 ? 6.527 -13.352 -7.246 1 95.19 360 ILE A CA 1
ATOM 2772 C C . ILE A 1 360 ? 5.922 -12.055 -6.715 1 95.19 360 ILE A C 1
ATOM 2774 O O . ILE A 1 360 ? 5.953 -11.023 -7.391 1 95.19 360 ILE A O 1
ATOM 2778 N N . PRO A 1 361 ? 5.441 -12.031 -5.469 1 93.38 361 PRO A N 1
ATOM 2779 C CA . PRO A 1 361 ? 4.824 -10.797 -4.969 1 93.38 361 PRO A CA 1
ATOM 2780 C C . PRO A 1 361 ? 5.801 -9.625 -4.922 1 93.38 361 PRO A C 1
ATOM 2782 O O . PRO A 1 361 ? 5.457 -8.516 -5.332 1 93.38 361 PRO A O 1
ATOM 2785 N N . THR A 1 362 ? 7.016 -9.867 -4.473 1 94.31 362 THR A N 1
ATOM 2786 C CA . THR A 1 362 ? 8.023 -8.812 -4.422 1 94.31 362 THR A CA 1
ATOM 2787 C C . THR A 1 362 ? 8.305 -8.273 -5.82 1 94.31 362 THR A C 1
ATOM 2789 O O . THR A 1 362 ? 8.336 -7.055 -6.031 1 94.31 362 THR A O 1
ATOM 2792 N N . PHE A 1 363 ? 8.445 -9.148 -6.727 1 94 363 PHE A N 1
ATOM 2793 C CA . PHE A 1 363 ? 8.742 -8.797 -8.109 1 94 363 PHE A CA 1
ATOM 2794 C C . PHE A 1 363 ? 7.605 -7.992 -8.727 1 94 363 PHE A C 1
ATOM 2796 O O . PHE A 1 363 ? 7.836 -6.949 -9.336 1 94 363 PHE A O 1
ATOM 2803 N N . THR A 1 364 ? 6.383 -8.43 -8.531 1 92.94 364 THR A N 1
ATOM 2804 C CA . THR A 1 364 ? 5.227 -7.801 -9.164 1 92.94 364 THR A CA 1
ATOM 2805 C C . THR A 1 364 ? 4.918 -6.453 -8.516 1 92.94 364 THR A C 1
ATOM 2807 O O . THR A 1 364 ? 4.457 -5.527 -9.188 1 92.94 364 THR A O 1
ATOM 2810 N N . GLN A 1 365 ? 5.168 -6.305 -7.246 1 92.56 365 GLN A N 1
ATOM 2811 C CA . GLN A 1 365 ? 4.914 -5.039 -6.566 1 92.56 365 GLN A CA 1
ATOM 2812 C C . GLN A 1 365 ? 5.844 -3.943 -7.082 1 92.56 365 GLN A C 1
ATOM 2814 O O . GLN A 1 365 ? 5.406 -2.822 -7.344 1 92.56 365 GLN A O 1
ATOM 2819 N N . VAL A 1 366 ? 7.102 -4.312 -7.223 1 94.44 366 VAL A N 1
ATOM 2820 C CA . VAL A 1 366 ? 8.086 -3.35 -7.703 1 94.44 366 VAL A CA 1
ATOM 2821 C C . VAL A 1 366 ? 7.777 -2.971 -9.148 1 94.44 366 VAL A C 1
ATOM 2823 O O . VAL A 1 366 ? 7.785 -1.789 -9.508 1 94.44 366 VAL A O 1
ATOM 2826 N N . MET A 1 367 ? 7.461 -3.973 -9.953 1 94 367 MET A N 1
ATOM 2827 C CA . MET A 1 367 ? 7.137 -3.732 -11.359 1 94 367 MET A CA 1
ATOM 2828 C C . MET A 1 367 ? 5.863 -2.904 -11.484 1 94 367 MET A C 1
ATOM 2830 O O . MET A 1 367 ? 5.82 -1.937 -12.25 1 94 367 MET A O 1
ATOM 2834 N N . HIS A 1 368 ? 4.879 -3.25 -10.727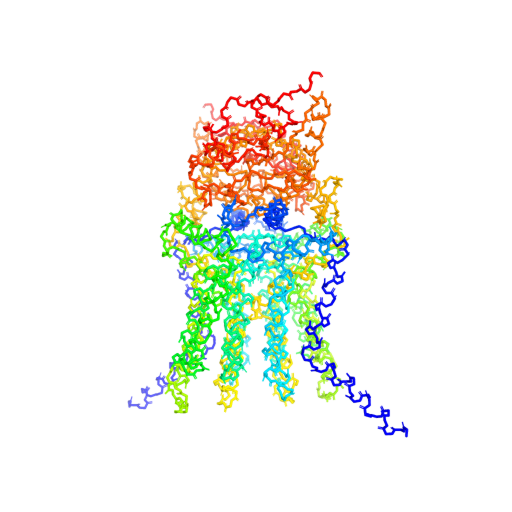 1 93.06 368 HIS A N 1
ATOM 2835 C CA . HIS A 1 368 ? 3.586 -2.578 -10.797 1 93.06 368 HIS A CA 1
ATOM 2836 C C . HIS A 1 368 ? 3.707 -1.112 -10.391 1 93.06 368 HIS A C 1
ATOM 2838 O O . HIS A 1 368 ? 3.217 -0.226 -11.094 1 93.06 368 HIS A O 1
ATOM 2844 N N . LYS A 1 369 ? 4.301 -0.819 -9.281 1 93.69 369 LYS A N 1
ATOM 2845 C CA . LYS A 1 369 ? 4.438 0.55 -8.797 1 93.69 369 LYS A CA 1
ATOM 2846 C C . LYS A 1 369 ? 5.156 1.428 -9.82 1 93.69 369 LYS A C 1
ATOM 2848 O O . LYS A 1 369 ? 4.738 2.559 -10.078 1 93.69 369 LYS A O 1
ATOM 2853 N N . THR A 1 370 ? 6.203 0.902 -10.422 1 96.06 370 THR A N 1
ATOM 2854 C CA . THR A 1 370 ? 7.004 1.677 -11.367 1 96.06 370 THR A CA 1
ATOM 2855 C C . THR A 1 370 ? 6.25 1.879 -12.672 1 96.06 370 THR A C 1
ATOM 2857 O O . THR A 1 370 ? 6.145 3.004 -13.172 1 96.06 370 THR A O 1
ATOM 2860 N N . LEU A 1 371 ? 5.707 0.816 -13.188 1 95.19 371 LEU A N 1
ATOM 2861 C CA . LEU A 1 371 ? 5.012 0.911 -14.469 1 95.19 371 LEU A CA 1
ATOM 2862 C C . LEU A 1 371 ? 3.754 1.763 -14.336 1 95.19 371 LEU A C 1
ATOM 2864 O O . LEU A 1 371 ? 3.396 2.492 -15.266 1 95.19 371 LEU A O 1
ATOM 2868 N N . ARG A 1 372 ? 3.09 1.613 -13.234 1 94.5 372 ARG A N 1
ATOM 2869 C CA . ARG A 1 372 ? 1.908 2.436 -12.984 1 94.5 372 ARG A CA 1
ATOM 2870 C C . ARG A 1 372 ? 2.27 3.918 -12.961 1 94.5 372 ARG A C 1
ATOM 2872 O O . ARG A 1 372 ? 1.572 4.742 -13.555 1 94.5 372 ARG A O 1
ATOM 2879 N N . ALA A 1 373 ? 3.322 4.273 -12.242 1 96.06 373 ALA A N 1
ATOM 2880 C CA . ALA A 1 373 ? 3.787 5.656 -12.188 1 96.06 373 ALA A CA 1
ATOM 2881 C C . ALA A 1 373 ? 4.133 6.18 -13.578 1 96.06 373 ALA A C 1
ATOM 2883 O O . ALA A 1 373 ? 3.787 7.309 -13.922 1 96.06 373 ALA A O 1
ATOM 2884 N N . MET A 1 374 ? 4.762 5.359 -14.383 1 94.12 374 MET A N 1
ATOM 2885 C CA . MET A 1 374 ? 5.148 5.77 -15.734 1 94.12 374 MET A CA 1
ATOM 2886 C C . MET A 1 374 ? 3.932 5.887 -16.641 1 94.12 374 MET A C 1
ATOM 2888 O O . MET A 1 374 ? 3.875 6.77 -17.5 1 94.12 374 MET A O 1
ATOM 2892 N N . ALA A 1 375 ? 3.031 5.062 -16.406 1 91.69 375 ALA A N 1
ATOM 2893 C CA . ALA A 1 375 ? 1.828 5.055 -17.234 1 91.69 375 ALA A CA 1
ATOM 2894 C C . ALA A 1 375 ? 1.012 6.328 -17.031 1 91.69 375 ALA A C 1
ATOM 2896 O O . ALA A 1 375 ? 0.385 6.828 -17.969 1 91.69 375 ALA A O 1
ATOM 2897 N N . VAL A 1 376 ? 0.997 6.844 -15.875 1 93.19 376 VAL A N 1
ATOM 2898 C CA . VAL A 1 376 ? 0.143 7.992 -15.586 1 93.19 376 VAL A CA 1
ATOM 2899 C C . VAL A 1 376 ? 0.946 9.281 -15.734 1 93.19 376 VAL A C 1
ATOM 2901 O O . VAL A 1 376 ? 0.375 10.375 -15.773 1 93.19 376 VAL A O 1
ATOM 2904 N N . ALA A 1 377 ? 2.213 9.195 -15.898 1 95.5 377 ALA A N 1
ATOM 2905 C CA . ALA A 1 377 ? 3.119 10.344 -15.93 1 95.5 377 ALA A CA 1
ATOM 2906 C C . ALA A 1 377 ? 2.654 11.375 -16.953 1 95.5 377 ALA A C 1
ATOM 2908 O O . ALA A 1 377 ? 2.676 12.578 -16.688 1 95.5 377 ALA A O 1
ATOM 2909 N N . PRO A 1 378 ? 2.156 10.992 -18.141 1 93.62 378 PRO A N 1
ATOM 2910 C CA . PRO A 1 378 ? 1.762 11.984 -19.141 1 93.62 378 PRO A CA 1
ATOM 2911 C C . PRO A 1 378 ? 0.547 12.805 -18.719 1 93.62 378 PRO A C 1
ATOM 2913 O O . PRO A 1 378 ? 0.303 13.883 -19.266 1 93.62 378 PRO A O 1
ATOM 2916 N N . THR A 1 379 ? -0.225 12.305 -17.75 1 93.25 379 THR A N 1
ATOM 2917 C CA . THR A 1 379 ? -1.408 13.023 -17.281 1 93.25 379 THR A CA 1
ATOM 2918 C C . THR A 1 379 ? -1.053 13.969 -16.141 1 93.25 379 THR A C 1
ATOM 2920 O O . THR A 1 379 ? -1.885 14.773 -15.711 1 93.25 379 THR A O 1
ATOM 2923 N N . TYR A 1 380 ? 0.141 13.883 -15.586 1 96.75 380 TYR A N 1
ATOM 2924 C CA . TYR A 1 380 ? 0.602 14.711 -14.477 1 96.75 380 TYR A CA 1
ATOM 2925 C C . TYR A 1 380 ? 1.232 16 -14.992 1 96.75 380 TYR A C 1
ATOM 2927 O O . TYR A 1 380 ? 1.469 16.156 -16.188 1 96.75 380 TYR A O 1
ATOM 2935 N N . ILE A 1 381 ? 1.465 16.969 -14.078 1 97.81 381 ILE A N 1
ATOM 2936 C CA . ILE A 1 381 ? 2.004 18.25 -14.484 1 97.81 381 ILE A CA 1
ATOM 2937 C C . ILE A 1 381 ? 3.246 18.578 -13.656 1 97.81 381 ILE A C 1
ATOM 2939 O O . ILE A 1 381 ? 3.412 18.062 -12.547 1 97.81 381 ILE A O 1
ATOM 2943 N N . GLU A 1 382 ? 4.133 19.406 -14.18 1 96.88 382 GLU A N 1
ATOM 2944 C CA . GLU A 1 382 ? 5.332 19.875 -13.492 1 96.88 382 GLU A CA 1
ATOM 2945 C C . GLU A 1 382 ? 5.008 21.016 -12.531 1 96.88 382 GLU A C 1
ATOM 2947 O O . GLU A 1 382 ? 4.062 21.766 -12.766 1 96.88 382 GLU A O 1
ATOM 2952 N N . PRO A 1 383 ? 5.723 21.062 -11.461 1 96.38 383 PRO A N 1
ATOM 2953 C CA . PRO A 1 383 ? 5.516 22.234 -10.594 1 96.38 383 PRO A CA 1
ATOM 2954 C C . PRO A 1 383 ? 5.941 23.547 -11.258 1 96.38 383 PRO A C 1
ATOM 2956 O O . PRO A 1 383 ? 6.879 23.562 -12.055 1 96.38 383 PRO A O 1
ATOM 2959 N N . PRO A 1 384 ? 5.195 24.625 -10.969 1 94.38 384 PRO A N 1
ATOM 2960 C CA . PRO A 1 384 ? 5.551 25.938 -11.523 1 94.38 384 PRO A CA 1
ATOM 2961 C C . PRO A 1 384 ? 6.754 26.562 -10.82 1 94.38 384 PRO A C 1
ATOM 2963 O O . PRO A 1 384 ? 6.621 27.609 -10.172 1 94.38 384 PRO A O 1
ATOM 2966 N N . THR A 1 385 ? 7.934 25.969 -11 1 94.44 385 THR A N 1
ATOM 2967 C CA . THR A 1 385 ? 9.148 26.406 -10.312 1 94.44 385 THR A CA 1
ATOM 2968 C C . THR A 1 385 ? 10.188 26.891 -11.32 1 94.44 385 THR A C 1
ATOM 2970 O O . THR A 1 385 ? 10.188 26.469 -12.477 1 94.44 385 THR A O 1
ATOM 2973 N N . SER A 1 386 ? 11.016 27.828 -10.906 1 93.44 386 SER A N 1
ATOM 2974 C CA . SER A 1 386 ? 12.016 28.391 -11.805 1 93.44 386 SER A CA 1
ATOM 2975 C C . SER A 1 386 ? 13.406 28.359 -11.188 1 93.44 386 SER A C 1
ATOM 2977 O O . SER A 1 386 ? 14.406 28.547 -11.883 1 93.44 386 SER A O 1
ATOM 2979 N N . ASN A 1 387 ? 13.516 28 -9.914 1 94.81 387 ASN A N 1
ATOM 2980 C CA . ASN A 1 387 ? 14.781 28.188 -9.227 1 94.81 387 ASN A CA 1
ATOM 2981 C C . ASN A 1 387 ? 15.352 26.859 -8.734 1 94.81 387 ASN A C 1
ATOM 2983 O O . ASN A 1 387 ? 16.422 26.828 -8.141 1 94.81 387 ASN A O 1
ATOM 2987 N N . LEU A 1 388 ? 14.734 25.766 -8.961 1 97.31 388 LEU A N 1
ATOM 2988 C CA . LEU A 1 388 ? 15.031 24.516 -8.266 1 97.31 388 LEU A CA 1
ATOM 2989 C C . LEU A 1 388 ? 15.953 23.641 -9.102 1 97.31 388 LEU A C 1
ATOM 2991 O O . LEU A 1 388 ? 16.266 22.516 -8.703 1 97.31 388 LEU A O 1
ATOM 2995 N N . LYS A 1 389 ? 16.484 24.094 -10.258 1 96.25 389 LYS A N 1
ATOM 2996 C CA . LYS A 1 389 ? 17.344 23.297 -11.133 1 96.25 389 LYS A CA 1
ATOM 2997 C C . LYS A 1 389 ? 16.766 21.906 -11.359 1 96.25 389 LYS A C 1
ATOM 2999 O O . LYS A 1 389 ? 15.602 21.766 -11.734 1 96.25 389 LYS A O 1
ATOM 3004 N N . ASN A 1 390 ? 17.531 20.859 -11.102 1 96.75 390 ASN A N 1
ATOM 3005 C CA . ASN A 1 390 ? 17.109 19.484 -11.336 1 96.75 390 ASN A CA 1
ATOM 3006 C C . ASN A 1 390 ? 15.977 19.078 -10.398 1 96.75 390 ASN A C 1
ATOM 3008 O O . ASN A 1 390 ? 15.234 18.141 -10.688 1 96.75 390 ASN A O 1
ATOM 3012 N N . MET A 1 391 ? 15.859 19.719 -9.242 1 97.31 391 MET A N 1
ATOM 3013 C CA . MET A 1 391 ? 14.828 19.375 -8.273 1 97.31 391 MET A CA 1
ATOM 3014 C C . MET A 1 391 ? 13.438 19.594 -8.859 1 97.31 391 MET A C 1
ATOM 3016 O O . MET A 1 391 ? 12.461 19.016 -8.375 1 97.31 391 MET A O 1
ATOM 3020 N N . ALA A 1 392 ? 13.359 20.438 -9.898 1 96.56 392 ALA A N 1
ATOM 3021 C CA . ALA A 1 392 ? 12.086 20.781 -10.523 1 96.56 392 ALA A CA 1
ATOM 3022 C C . ALA A 1 392 ? 11.594 19.641 -11.414 1 96.56 392 ALA A C 1
ATOM 3024 O O . ALA A 1 392 ? 10.43 19.625 -11.82 1 96.56 392 ALA A O 1
ATOM 3025 N N . ARG A 1 393 ? 12.43 18.656 -11.664 1 97.12 393 ARG A N 1
ATOM 3026 C CA . ARG A 1 393 ? 12.133 17.594 -12.617 1 97.12 393 ARG A CA 1
ATOM 3027 C C . ARG A 1 393 ? 11.25 16.531 -11.984 1 97.12 393 ARG A C 1
ATOM 3029 O O . ARG A 1 393 ? 11.586 15.336 -12.016 1 97.12 393 ARG A O 1
ATOM 3036 N N . VAL A 1 394 ? 10.117 16.922 -11.484 1 98 394 VAL A N 1
ATOM 3037 C CA . VAL A 1 394 ? 9.125 16.031 -10.891 1 98 394 VAL A CA 1
ATOM 3038 C C . VAL A 1 394 ? 7.742 16.344 -11.469 1 98 394 VAL A C 1
ATOM 3040 O O . VAL A 1 394 ? 7.523 17.422 -12.031 1 98 394 VAL A O 1
ATOM 3043 N N . LEU A 1 395 ? 6.891 15.352 -11.445 1 98.38 395 LEU A N 1
ATOM 3044 C CA . LEU A 1 395 ? 5.504 15.461 -11.875 1 98.38 395 LEU A CA 1
ATOM 3045 C C . LEU A 1 395 ? 4.551 15.156 -10.727 1 98.38 395 LEU A C 1
ATOM 3047 O O . LEU A 1 395 ? 4.852 14.32 -9.867 1 98.38 395 LEU A O 1
ATOM 3051 N N . ALA A 1 396 ? 3.482 15.828 -10.664 1 97.81 396 ALA A N 1
ATOM 3052 C CA . ALA A 1 396 ? 2.422 15.539 -9.703 1 97.81 396 ALA A CA 1
ATOM 3053 C C . ALA A 1 396 ? 1.045 15.68 -10.344 1 97.81 396 ALA A C 1
ATOM 3055 O O . ALA A 1 396 ? 0.895 16.359 -11.359 1 97.81 396 ALA A O 1
ATOM 3056 N N . ARG A 1 397 ? 0.075 14.992 -9.781 1 96 397 ARG A N 1
ATOM 3057 C CA . ARG A 1 397 ? -1.31 15.156 -10.211 1 96 397 ARG A CA 1
ATOM 3058 C C . ARG A 1 397 ? -1.764 16.609 -10.078 1 96 397 ARG A C 1
ATOM 3060 O O . ARG A 1 397 ? -1.332 17.312 -9.172 1 96 397 ARG A O 1
ATOM 3067 N N . ARG A 1 398 ? -2.658 17.031 -10.914 1 96 398 ARG A N 1
ATOM 3068 C CA . ARG A 1 398 ? -3.117 18.422 -10.945 1 96 398 ARG A CA 1
ATOM 3069 C C . ARG A 1 398 ? -3.76 18.812 -9.617 1 96 398 ARG A C 1
ATOM 3071 O O . ARG A 1 398 ? -3.512 19.906 -9.102 1 96 398 ARG A O 1
ATOM 3078 N N . ASP A 1 399 ? -4.574 17.938 -9.023 1 95.38 399 ASP A N 1
ATOM 3079 C CA . ASP A 1 399 ? -5.262 18.25 -7.773 1 95.38 399 ASP A CA 1
ATOM 3080 C C . ASP A 1 399 ? -4.277 18.312 -6.605 1 95.38 399 ASP A C 1
ATOM 3082 O O . ASP A 1 399 ? -4.461 19.094 -5.672 1 95.38 399 ASP A O 1
ATOM 3086 N N . ILE A 1 400 ? -3.262 17.516 -6.676 1 97 400 ILE A N 1
ATOM 3087 C CA . ILE A 1 400 ? -2.227 17.562 -5.648 1 97 400 ILE A CA 1
ATOM 3088 C C . ILE A 1 400 ? -1.438 18.859 -5.758 1 97 400 ILE A C 1
ATOM 3090 O O . ILE A 1 400 ? -1.124 19.484 -4.746 1 97 400 ILE A O 1
ATOM 3094 N N . MET A 1 401 ? -1.145 19.25 -7.004 1 97 401 MET A N 1
ATOM 3095 C CA . MET A 1 401 ? -0.434 20.5 -7.238 1 97 401 MET A CA 1
ATOM 3096 C C . MET A 1 401 ? -1.254 21.688 -6.75 1 97 401 MET A C 1
ATOM 3098 O O . MET A 1 401 ? -0.715 22.609 -6.125 1 97 401 MET A O 1
ATOM 3102 N N . GLU A 1 402 ? -2.496 21.656 -6.977 1 96.38 402 GLU A N 1
ATOM 3103 C CA . GLU A 1 402 ? -3.398 22.719 -6.539 1 96.38 402 GLU A CA 1
ATOM 3104 C C . GLU A 1 402 ? -3.477 22.781 -5.016 1 96.38 402 GLU A C 1
ATOM 3106 O O . GLU A 1 402 ? -3.424 23.875 -4.43 1 96.38 402 GLU A O 1
ATOM 3111 N N . ARG A 1 403 ? -3.59 21.656 -4.418 1 97.12 403 ARG A N 1
ATOM 3112 C CA . ARG A 1 403 ? -3.631 21.609 -2.959 1 97.12 403 ARG A CA 1
ATOM 3113 C C . ARG A 1 403 ? -2.33 22.125 -2.354 1 97.12 403 ARG A C 1
ATOM 3115 O O . ARG A 1 403 ? -2.348 22.891 -1.387 1 97.12 403 ARG A O 1
ATOM 3122 N N . ALA A 1 404 ? -1.228 21.719 -2.914 1 96.88 404 ALA A N 1
ATOM 3123 C CA . ALA A 1 404 ? 0.073 22.172 -2.414 1 96.88 404 ALA A CA 1
ATOM 3124 C C . ALA A 1 404 ? 0.204 23.688 -2.484 1 96.88 404 ALA A C 1
ATOM 3126 O O . ALA A 1 404 ? 0.752 24.312 -1.573 1 96.88 404 ALA A O 1
ATOM 3127 N N . SER A 1 405 ? -0.273 24.234 -3.518 1 95.62 405 SER A N 1
ATOM 3128 C CA . SER A 1 405 ? -0.237 25.688 -3.68 1 95.62 405 SER A CA 1
ATOM 3129 C C . SER A 1 405 ? -1.117 26.375 -2.645 1 95.62 405 SER A C 1
ATOM 3131 O O . SER A 1 405 ? -0.74 27.422 -2.098 1 95.62 405 SER A O 1
ATOM 3133 N N . LEU A 1 406 ? -2.229 25.781 -2.336 1 96.75 406 LEU A N 1
ATOM 3134 C CA . LEU A 1 406 ? -3.145 26.312 -1.333 1 96.75 406 LEU A CA 1
ATOM 3135 C C . LEU A 1 406 ? -2.533 26.219 0.062 1 96.75 406 LEU A C 1
ATOM 3137 O O . LEU A 1 406 ? -2.711 27.125 0.882 1 96.75 406 LEU A O 1
ATOM 3141 N N . LEU A 1 407 ? -1.785 25.188 0.323 1 96.44 407 LEU A N 1
ATOM 3142 C CA . LEU A 1 407 ? -1.216 24.938 1.64 1 96.44 407 LEU A CA 1
ATOM 3143 C C . LEU A 1 407 ? -0.16 25.969 1.993 1 96.44 407 LEU A C 1
ATOM 3145 O O . LEU A 1 407 ? 0.052 26.266 3.17 1 96.44 407 LEU A O 1
ATOM 3149 N N . LYS A 1 408 ? 0.481 26.516 0.973 1 92.88 408 LYS A N 1
ATOM 3150 C CA . LYS A 1 408 ? 1.472 27.547 1.23 1 92.88 408 LYS A CA 1
ATOM 3151 C C . LYS A 1 408 ? 0.869 28.703 2.037 1 92.88 408 LYS A C 1
ATOM 3153 O O . LYS A 1 408 ? 1.413 29.094 3.072 1 92.88 408 LYS A O 1
ATOM 3158 N N . ASP A 1 409 ? -0.239 29.172 1.62 1 94 409 ASP A N 1
ATOM 3159 C CA . ASP A 1 409 ? -0.928 30.266 2.293 1 94 409 ASP A CA 1
ATOM 3160 C C . ASP A 1 409 ? -1.581 29.781 3.59 1 94 409 ASP A C 1
ATOM 3162 O O . ASP A 1 409 ? -1.529 30.484 4.609 1 94 409 ASP A O 1
ATOM 3166 N N . HIS A 1 410 ? -2.105 28.625 3.572 1 97.12 410 HIS A N 1
ATOM 3167 C CA . HIS A 1 410 ? -2.816 28.078 4.723 1 97.12 410 HIS A CA 1
ATOM 3168 C C . HIS A 1 410 ? -1.876 27.875 5.906 1 97.12 410 HIS A C 1
ATOM 3170 O O . HIS A 1 410 ? -2.195 28.266 7.031 1 97.12 410 HIS A O 1
ATOM 3176 N N . TYR A 1 411 ? -0.727 27.281 5.656 1 96.81 411 TYR A N 1
ATOM 3177 C CA . TYR A 1 411 ? 0.218 27.016 6.734 1 96.81 411 TYR A CA 1
ATOM 3178 C C . TYR A 1 411 ? 0.74 28.312 7.344 1 96.81 411 TYR A C 1
ATOM 3180 O O . TYR A 1 411 ? 1.009 28.375 8.547 1 96.81 411 TYR A O 1
ATOM 3188 N N . ALA A 1 412 ? 0.892 29.297 6.5 1 95.19 412 ALA A N 1
ATOM 3189 C CA . ALA A 1 412 ? 1.359 30.594 6.984 1 95.19 412 ALA A CA 1
ATOM 3190 C C . ALA A 1 412 ? 0.302 31.266 7.852 1 95.19 412 ALA A C 1
ATOM 3192 O O . ALA A 1 412 ? 0.605 31.75 8.945 1 95.19 412 ALA A O 1
ATOM 3193 N N . LYS A 1 413 ? -0.914 31.219 7.465 1 95.75 413 LYS A N 1
ATOM 3194 C CA . LYS A 1 413 ? -1.994 31.953 8.117 1 95.75 413 LYS A CA 1
ATOM 3195 C C . LYS A 1 413 ? -2.516 31.203 9.336 1 95.75 413 LYS A C 1
ATOM 3197 O O . LYS A 1 413 ? -2.949 31.828 10.312 1 95.75 413 LYS A O 1
ATOM 3202 N N . GLN A 1 414 ? -2.547 29.891 9.266 1 96.56 414 GLN A N 1
ATOM 3203 C CA . GLN A 1 414 ? -3.121 29.078 10.328 1 96.56 414 GLN A CA 1
ATOM 3204 C C . GLN A 1 414 ? -2.035 28.312 11.094 1 96.56 414 GLN A C 1
ATOM 3206 O O . GLN A 1 414 ? -2.252 27.188 11.539 1 96.56 414 GLN A O 1
ATOM 3211 N N . ASN A 1 415 ? -0.875 28.875 11.219 1 94.25 415 ASN A N 1
ATOM 3212 C CA . ASN A 1 415 ? 0.284 28.188 11.781 1 94.25 415 ASN A CA 1
ATOM 3213 C C . ASN A 1 415 ? 0.066 27.828 13.242 1 94.25 415 ASN A C 1
ATOM 3215 O O . ASN A 1 415 ? 0.702 26.906 13.758 1 94.25 415 ASN A O 1
ATOM 3219 N N . ALA A 1 416 ? -0.797 28.578 13.922 1 94.81 416 ALA A N 1
ATOM 3220 C CA . ALA A 1 416 ? -1.06 28.328 15.344 1 94.81 416 ALA A CA 1
ATOM 3221 C C . ALA A 1 416 ? -1.562 26.906 15.562 1 94.81 416 ALA A C 1
ATOM 3223 O O . ALA A 1 416 ? -1.223 26.281 16.562 1 94.81 416 ALA A O 1
ATOM 3224 N N . ALA A 1 417 ? -2.402 26.422 14.703 1 96.81 417 ALA A N 1
ATOM 3225 C CA . ALA A 1 417 ? -2.939 25.078 14.805 1 96.81 417 ALA A CA 1
ATOM 3226 C C . ALA A 1 417 ? -1.829 24.031 14.703 1 96.81 417 ALA A C 1
ATOM 3228 O O . ALA A 1 417 ? -1.852 23.016 15.406 1 96.81 417 ALA A O 1
ATOM 3229 N N . TYR A 1 418 ? -0.878 24.312 13.859 1 97.12 418 TYR A N 1
ATOM 3230 C CA . TYR A 1 418 ? 0.198 23.359 13.641 1 97.12 418 TYR A CA 1
ATOM 3231 C C . TYR A 1 418 ? 1.257 23.453 14.727 1 97.12 418 TYR A C 1
ATOM 3233 O O . TYR A 1 418 ? 1.879 22.453 15.094 1 97.12 418 TYR A O 1
ATOM 3241 N N . MET A 1 419 ? 1.435 24.625 15.258 1 95.88 419 MET A N 1
ATOM 3242 C CA . MET A 1 419 ? 2.299 24.797 16.422 1 95.88 419 MET A CA 1
ATOM 3243 C C . MET A 1 419 ? 1.751 24.031 17.625 1 95.88 419 MET A C 1
ATOM 3245 O O . MET A 1 419 ? 2.512 23.422 18.375 1 95.88 419 MET A O 1
ATOM 3249 N N . ASP A 1 420 ? 0.436 24.047 17.766 1 96.75 420 ASP A N 1
ATOM 3250 C CA . ASP A 1 420 ? -0.215 23.312 18.844 1 96.75 420 ASP A CA 1
ATOM 3251 C C . ASP A 1 420 ? 0.102 21.828 18.781 1 96.75 420 ASP A C 1
ATOM 3253 O O . ASP A 1 420 ? 0.387 21.203 19.797 1 96.75 420 ASP A O 1
ATOM 3257 N N . LEU A 1 421 ? 0.033 21.281 17.594 1 97 421 LEU A N 1
ATOM 3258 C CA . LEU A 1 421 ? 0.347 19.875 17.391 1 97 421 LEU A CA 1
ATOM 3259 C C . LEU A 1 421 ? 1.828 19.609 17.641 1 97 421 LEU A C 1
ATOM 3261 O O . LEU A 1 421 ? 2.186 18.656 18.328 1 97 421 LEU A O 1
ATOM 3265 N N . ALA A 1 422 ? 2.658 20.438 17.078 1 96.25 422 ALA A N 1
ATOM 3266 C CA . ALA A 1 422 ? 4.102 20.25 17.188 1 96.25 422 ALA A CA 1
ATOM 3267 C C . ALA A 1 422 ? 4.555 20.281 18.641 1 96.25 422 ALA A C 1
ATOM 3269 O O . ALA A 1 422 ? 5.406 19.484 19.047 1 96.25 422 ALA A O 1
ATOM 3270 N N . GLU A 1 423 ? 4.035 21.172 19.406 1 94.62 423 GLU A N 1
ATOM 3271 C CA . GLU A 1 423 ? 4.391 21.312 20.828 1 94.62 423 GLU A CA 1
ATOM 3272 C C . GLU A 1 423 ? 4.012 20.062 21.609 1 94.62 423 GLU A C 1
ATOM 3274 O O . GLU A 1 423 ? 4.633 19.766 22.641 1 94.62 423 GLU A O 1
ATOM 3279 N N . LYS A 1 424 ? 3.066 19.375 21.141 1 95.38 424 LYS A N 1
ATOM 3280 C CA . LYS A 1 424 ? 2.623 18.156 21.797 1 95.38 424 LYS A CA 1
ATOM 3281 C C . LYS A 1 424 ? 3.262 16.922 21.172 1 95.38 424 LYS A C 1
ATOM 3283 O O . LYS A 1 424 ? 2.822 15.789 21.406 1 95.38 424 LYS A O 1
ATOM 3288 N N . GLY A 1 425 ? 4.168 17.141 20.312 1 94.19 425 GLY A N 1
ATOM 3289 C CA . GLY A 1 425 ? 4.934 16.062 19.719 1 94.19 425 GLY A CA 1
ATOM 3290 C C . GLY A 1 425 ? 4.223 15.398 18.547 1 94.19 425 GLY A C 1
ATOM 3291 O O . GLY A 1 425 ? 4.512 14.242 18.219 1 94.19 425 GLY A O 1
ATOM 3292 N N . GLN A 1 426 ? 3.221 16.094 17.953 1 96 426 GLN A N 1
ATOM 3293 C CA . GLN A 1 426 ? 2.432 15.5 16.875 1 96 426 GLN A CA 1
ATOM 3294 C C . GLN A 1 426 ? 2.641 16.234 15.562 1 96 426 GLN A C 1
ATOM 3296 O O . GLN A 1 426 ? 2.979 17.422 15.555 1 96 426 GLN A O 1
ATOM 3301 N N . LEU A 1 427 ? 2.463 15.57 14.445 1 96.06 427 LEU A N 1
ATOM 3302 C CA . LEU A 1 427 ? 2.572 16.125 13.102 1 96.06 427 LEU A CA 1
ATOM 3303 C C . LEU A 1 427 ? 1.21 16.594 12.594 1 96.06 427 LEU A C 1
ATOM 3305 O O . LEU A 1 427 ? 0.174 16.188 13.133 1 96.06 427 LEU A O 1
ATOM 3309 N N . PRO A 1 428 ? 1.217 17.469 11.547 1 95 428 PRO A N 1
ATOM 3310 C CA . PRO A 1 428 ? -0.06 17.859 10.953 1 95 428 PRO A CA 1
ATOM 3311 C C . PRO A 1 428 ? -0.896 16.656 10.5 1 95 428 PRO A C 1
ATOM 3313 O O . PRO A 1 428 ? -2.125 16.688 10.609 1 95 428 PRO A O 1
ATOM 3316 N N . SER A 1 429 ? -0.292 15.719 10.047 1 94.44 429 SER A N 1
ATOM 3317 C CA . SER A 1 429 ? -0.874 14.406 9.773 1 94.44 429 SER A CA 1
ATOM 3318 C C . SER A 1 429 ? 0.028 13.289 10.289 1 94.44 429 SER A C 1
ATOM 3320 O O . SER A 1 429 ? 1.24 13.469 10.422 1 94.44 429 SER A O 1
ATOM 3322 N N . PHE A 1 430 ? -0.605 12.148 10.578 1 92.69 430 PHE A N 1
ATOM 3323 C CA . PHE A 1 430 ? 0.147 11.039 11.164 1 92.69 430 PHE A CA 1
ATOM 3324 C C . PHE A 1 430 ? 1.259 10.586 10.219 1 92.69 430 PHE A C 1
ATOM 3326 O O . PHE A 1 430 ? 2.346 10.227 10.672 1 92.69 430 PHE A O 1
ATOM 3333 N N . ARG A 1 431 ? 1.022 10.625 8.938 1 91.31 431 ARG A N 1
ATOM 3334 C CA . ARG A 1 431 ? 1.984 10.188 7.938 1 91.31 431 ARG A CA 1
ATOM 3335 C C . ARG A 1 431 ? 2.412 11.344 7.039 1 91.31 431 ARG A C 1
ATOM 3337 O O . ARG A 1 431 ? 2.496 11.188 5.82 1 91.31 431 ARG A O 1
ATOM 3344 N N . LEU A 1 432 ? 2.693 12.406 7.586 1 95.62 432 LEU A N 1
ATOM 3345 C CA . LEU A 1 432 ? 2.93 13.656 6.879 1 95.62 432 LEU A CA 1
ATOM 3346 C C . LEU A 1 432 ? 3.957 13.477 5.77 1 95.62 432 LEU A C 1
ATOM 3348 O O . LEU A 1 432 ? 3.711 13.852 4.621 1 95.62 432 LEU A O 1
ATOM 3352 N N . TYR A 1 433 ? 5.035 12.828 6.031 1 94.38 433 TYR A N 1
ATOM 3353 C CA . TYR A 1 433 ? 6.176 12.789 5.121 1 94.38 433 TYR A CA 1
ATOM 3354 C C . TYR A 1 433 ? 5.926 11.82 3.973 1 94.38 433 TYR A C 1
ATOM 3356 O O . TYR A 1 433 ? 6.641 11.836 2.971 1 94.38 433 TYR A O 1
ATOM 3364 N N . ALA A 1 434 ? 4.879 10.984 4.102 1 94.25 434 ALA A N 1
ATOM 3365 C CA . ALA A 1 434 ? 4.48 10.094 3.02 1 94.25 434 ALA A CA 1
ATOM 3366 C C . ALA A 1 434 ? 3.447 10.758 2.111 1 94.25 434 ALA A C 1
ATOM 3368 O O . ALA A 1 434 ? 3.178 10.273 1.009 1 94.25 434 ALA A O 1
ATOM 3369 N N . GLU A 1 435 ? 2.908 11.898 2.496 1 96.12 435 GLU A N 1
ATOM 3370 C CA . GLU A 1 435 ? 1.879 12.586 1.721 1 96.12 435 GLU A CA 1
ATOM 3371 C C . GLU A 1 435 ? 2.484 13.32 0.527 1 96.12 435 GLU A C 1
ATOM 3373 O O . GLU A 1 435 ? 3.494 14.008 0.665 1 96.12 435 GLU A O 1
ATOM 3378 N N . LEU A 1 436 ? 1.837 13.164 -0.6 1 97.25 436 LEU A N 1
ATOM 3379 C CA . LEU A 1 436 ? 2.359 13.758 -1.826 1 97.25 436 LEU A CA 1
ATOM 3380 C C . LEU A 1 436 ? 2.176 15.273 -1.82 1 97.25 436 LEU A C 1
ATOM 3382 O O . LEU A 1 436 ? 3.012 16 -2.35 1 97.25 436 LEU A O 1
ATOM 3386 N N . ASP A 1 437 ? 1.097 15.75 -1.253 1 97.12 437 ASP A N 1
ATOM 3387 C CA . ASP A 1 437 ? 0.863 17.188 -1.19 1 97.12 437 ASP A CA 1
ATOM 3388 C C . ASP A 1 437 ? 1.931 17.891 -0.346 1 97.12 437 ASP A C 1
ATOM 3390 O O . ASP A 1 437 ? 2.359 19 -0.668 1 97.12 437 ASP A O 1
ATOM 3394 N N . PHE A 1 438 ? 2.361 17.234 0.739 1 97 438 PHE A N 1
ATOM 3395 C CA . PHE A 1 438 ? 3.439 17.797 1.538 1 97 438 PHE A CA 1
ATOM 3396 C C . PHE A 1 438 ? 4.734 17.859 0.738 1 97 438 PHE A C 1
ATOM 3398 O O . PHE A 1 438 ? 5.457 18.859 0.78 1 97 438 PHE A O 1
ATOM 3405 N N . GLN A 1 439 ? 5.09 16.781 0.058 1 97.44 439 GLN A N 1
ATOM 3406 C CA . GLN A 1 439 ? 6.324 16.734 -0.717 1 97.44 439 GLN A CA 1
ATOM 3407 C C . GLN A 1 439 ? 6.336 17.812 -1.798 1 97.44 439 GLN A C 1
ATOM 3409 O O . GLN A 1 439 ? 7.371 18.438 -2.045 1 97.44 439 GLN A O 1
ATOM 3414 N N . VAL A 1 440 ? 5.207 18.031 -2.459 1 97.62 440 VAL A N 1
ATOM 3415 C CA . VAL A 1 440 ? 5.09 19.062 -3.48 1 97.62 440 VAL A CA 1
ATOM 3416 C C . VAL A 1 440 ? 5.137 20.438 -2.826 1 97.62 440 VAL A C 1
ATOM 3418 O O . VAL A 1 440 ? 5.789 21.359 -3.334 1 97.62 440 VAL A O 1
ATOM 3421 N N . PHE A 1 441 ? 4.418 20.609 -1.694 1 97.44 441 PHE A N 1
ATOM 3422 C CA . PHE A 1 441 ? 4.449 21.875 -0.959 1 97.44 441 PHE A CA 1
ATOM 3423 C C . PHE A 1 441 ? 5.883 22.266 -0.618 1 97.44 441 PHE A C 1
ATOM 3425 O O . PHE A 1 441 ? 6.266 23.422 -0.764 1 97.44 441 PHE A O 1
ATOM 3432 N N . TRP A 1 442 ? 6.676 21.297 -0.109 1 96.94 442 TRP A N 1
ATOM 3433 C CA . TRP A 1 442 ? 8.055 21.562 0.29 1 96.94 442 TRP A CA 1
ATOM 3434 C C . TRP A 1 442 ? 8.852 22.141 -0.873 1 96.94 442 TRP A C 1
ATOM 3436 O O . TRP A 1 442 ? 9.602 23.094 -0.701 1 96.94 442 TRP A O 1
ATOM 3446 N N . LEU A 1 443 ? 8.656 21.594 -2.049 1 96.94 443 LEU A N 1
ATOM 3447 C CA . LEU A 1 443 ? 9.328 22.062 -3.256 1 96.94 443 LEU A CA 1
ATOM 3448 C C . LEU A 1 443 ? 8.914 23.5 -3.586 1 96.94 443 LEU A C 1
ATOM 3450 O O . LEU A 1 443 ? 9.758 24.344 -3.881 1 96.94 443 LEU A O 1
ATOM 3454 N N . LEU A 1 444 ? 7.637 23.719 -3.557 1 96.5 444 LEU A N 1
ATOM 3455 C CA . LEU A 1 444 ? 7.129 25.047 -3.879 1 96.5 444 LEU A CA 1
ATOM 3456 C C . LEU A 1 444 ? 7.605 26.078 -2.859 1 96.5 444 LEU A C 1
ATOM 3458 O O . LEU A 1 444 ? 7.961 27.203 -3.223 1 96.5 444 LEU A O 1
ATOM 3462 N N . SER A 1 445 ? 7.594 25.672 -1.624 1 96.31 445 SER A N 1
ATOM 3463 C CA . SER A 1 445 ? 8.078 26.531 -0.552 1 96.31 445 SER A CA 1
ATOM 3464 C C . SER A 1 445 ? 9.555 26.875 -0.742 1 96.31 445 SER A C 1
ATOM 3466 O O . SER A 1 445 ? 9.953 28.016 -0.586 1 96.31 445 SER A O 1
ATOM 3468 N N . ALA A 1 446 ? 10.367 25.875 -1.072 1 96.31 446 ALA A N 1
ATOM 3469 C CA . ALA A 1 446 ? 11.789 26.078 -1.332 1 96.31 446 ALA A CA 1
ATOM 3470 C C . ALA A 1 446 ? 12 27.031 -2.508 1 96.31 446 ALA A C 1
ATOM 3472 O O . ALA A 1 446 ? 12.859 27.922 -2.453 1 96.31 446 ALA A O 1
ATOM 3473 N N . ASP A 1 447 ? 11.219 26.859 -3.535 1 96.25 447 ASP A N 1
ATOM 3474 C CA . ASP A 1 447 ? 11.352 27.672 -4.738 1 96.25 447 ASP A CA 1
ATOM 3475 C C . ASP A 1 447 ? 11.094 29.141 -4.43 1 96.25 447 ASP A C 1
ATOM 3477 O O . ASP A 1 447 ? 11.852 30.016 -4.863 1 96.25 447 ASP A O 1
ATOM 3481 N N . THR A 1 448 ? 10.078 29.375 -3.678 1 93.69 448 THR A N 1
ATOM 3482 C CA . THR A 1 448 ? 9.695 30.734 -3.338 1 93.69 448 THR A CA 1
ATOM 3483 C C . THR A 1 448 ? 10.734 31.375 -2.412 1 93.69 448 THR A C 1
ATOM 3485 O O . THR A 1 448 ? 11.047 32.562 -2.543 1 93.69 448 THR A O 1
ATOM 3488 N N . MET A 1 449 ? 11.242 30.578 -1.556 1 95 449 MET A N 1
ATOM 3489 C CA . MET A 1 449 ? 12.195 31.062 -0.567 1 95 449 MET A CA 1
ATOM 3490 C C . MET A 1 449 ? 13.523 31.422 -1.225 1 95 449 MET A C 1
ATOM 3492 O O . MET A 1 449 ? 14.18 32.375 -0.823 1 95 449 MET A O 1
ATOM 3496 N N . LEU A 1 450 ? 13.938 30.781 -2.248 1 94.81 450 LEU A N 1
ATOM 3497 C CA . LEU A 1 450 ? 15.25 30.906 -2.865 1 94.81 450 LEU A CA 1
ATOM 3498 C C . LEU A 1 450 ? 15.438 32.281 -3.477 1 94.81 450 LEU A C 1
ATOM 3500 O O . LEU A 1 450 ? 16.562 32.75 -3.658 1 94.81 450 LEU A O 1
ATOM 3504 N N . LYS A 1 451 ? 14.445 32.969 -3.707 1 90.31 451 LYS A N 1
ATOM 3505 C CA . LYS A 1 451 ? 14.547 34.312 -4.258 1 90.31 451 LYS A CA 1
ATOM 3506 C C . LYS A 1 451 ? 14.977 35.312 -3.189 1 90.31 451 LYS A C 1
ATOM 3508 O O . LYS A 1 451 ? 15.664 36.312 -3.488 1 90.31 451 LYS A O 1
ATOM 3513 N N . ALA A 1 452 ? 14.75 35.031 -2.014 1 91.81 452 ALA A N 1
ATOM 3514 C CA . ALA A 1 452 ? 14.875 36 -0.921 1 91.81 452 ALA A CA 1
ATOM 3515 C C . ALA A 1 452 ? 16.328 36.156 -0.487 1 91.81 452 ALA A C 1
ATOM 3517 O O . ALA A 1 452 ? 16.797 37.281 -0.267 1 91.81 452 ALA A O 1
ATOM 3518 N N . PRO A 1 453 ? 17.078 35.062 -0.423 1 91 453 PRO A N 1
ATOM 3519 C CA . PRO A 1 453 ? 18.469 35.219 0.01 1 91 453 PRO A CA 1
ATOM 3520 C C . PRO A 1 453 ? 19.297 36.062 -0.961 1 91 453 PRO A C 1
ATOM 3522 O O . PRO A 1 453 ? 20.109 36.906 -0.534 1 91 453 PRO A O 1
ATOM 3525 N N . THR A 1 454 ? 19.141 35.844 -2.18 1 90.25 454 THR A N 1
ATOM 3526 C CA . THR A 1 454 ? 19.875 36.594 -3.178 1 90.25 454 THR A CA 1
ATOM 3527 C C . THR A 1 454 ? 19.5 38.062 -3.135 1 90.25 454 THR A C 1
ATOM 3529 O O . THR A 1 454 ? 20.344 38.938 -3.277 1 90.25 454 THR A O 1
ATOM 3532 N N . GLN A 1 455 ? 18.234 38.281 -2.998 1 92.44 455 GLN A N 1
ATOM 3533 C CA . GLN A 1 455 ? 17.766 39.656 -2.861 1 92.44 455 GLN A CA 1
ATOM 3534 C C . GLN A 1 455 ? 18.344 40.312 -1.609 1 92.44 455 GLN A C 1
ATOM 3536 O O . GLN A 1 455 ? 18.766 41.469 -1.646 1 92.44 455 GLN A O 1
ATOM 3541 N N . PHE A 1 456 ? 18.359 39.594 -0.572 1 93.44 456 PHE A N 1
ATOM 3542 C CA . PHE A 1 456 ? 18.906 40.094 0.687 1 93.44 456 PHE A CA 1
ATOM 3543 C C . PHE A 1 456 ? 20.375 40.469 0.531 1 93.44 456 PHE A C 1
ATOM 3545 O O . PHE A 1 456 ? 20.828 41.5 1.016 1 93.44 456 PHE A O 1
ATOM 3552 N N . GLU A 1 457 ? 21.156 39.594 -0.139 1 94.25 457 GLU A N 1
ATOM 3553 C CA . GLU A 1 457 ? 22.578 39.844 -0.4 1 94.25 457 GLU A CA 1
ATOM 3554 C C . GLU A 1 457 ? 22.781 41.125 -1.196 1 94.25 457 GLU A C 1
ATOM 3556 O O . GLU A 1 457 ? 23.625 41.938 -0.854 1 94.25 457 GLU A O 1
ATOM 3561 N N . THR A 1 458 ? 21.969 41.281 -2.201 1 92.69 458 THR A N 1
ATOM 3562 C CA . THR A 1 458 ? 22.094 42.438 -3.068 1 92.69 458 THR A CA 1
ATOM 3563 C C . THR A 1 458 ? 21.719 43.719 -2.314 1 92.69 458 THR A C 1
ATOM 3565 O O . THR A 1 458 ? 22.406 44.719 -2.424 1 92.69 458 THR A O 1
ATOM 3568 N N . GLN A 1 459 ? 20.719 43.656 -1.517 1 92.69 459 GLN A N 1
ATOM 3569 C CA . GLN A 1 459 ? 20.203 44.812 -0.803 1 92.69 459 GLN A CA 1
ATOM 3570 C C . GLN A 1 459 ? 21.172 45.25 0.305 1 92.69 459 GLN A C 1
ATOM 3572 O O . GLN A 1 459 ? 21.266 46.438 0.623 1 92.69 459 GLN A O 1
ATOM 3577 N N . ASN A 1 460 ? 21.891 44.312 0.846 1 92.38 460 ASN A N 1
ATOM 3578 C CA . ASN A 1 460 ? 22.719 44.594 2.01 1 92.38 460 ASN A CA 1
ATOM 3579 C C . ASN A 1 460 ? 24.203 44.562 1.664 1 92.38 460 ASN A C 1
ATOM 3581 O O . ASN A 1 460 ? 25.047 44.875 2.516 1 92.38 460 ASN A O 1
ATOM 3585 N N . GLY A 1 461 ? 24.516 44.219 0.421 1 91.38 461 GLY A N 1
ATOM 3586 C CA . GLY A 1 461 ? 25.906 44.188 -0.024 1 91.38 461 GLY A CA 1
ATOM 3587 C C . GLY A 1 461 ? 26.734 43.125 0.701 1 91.38 461 GLY A C 1
ATOM 3588 O O . GLY A 1 461 ? 27.875 43.406 1.097 1 91.38 461 GLY A O 1
ATOM 3589 N N . ILE A 1 462 ? 26.109 42.062 1.029 1 92.56 462 ILE A N 1
ATOM 3590 C CA . ILE A 1 462 ? 26.812 40.969 1.689 1 92.56 462 ILE A CA 1
ATOM 3591 C C . ILE A 1 462 ? 26.688 39.688 0.855 1 92.56 462 ILE A C 1
ATOM 3593 O O . ILE A 1 462 ? 25.891 39.625 -0.078 1 92.56 462 ILE A O 1
ATOM 3597 N N . ARG A 1 463 ? 27.594 38.75 1.134 1 93.44 463 ARG A N 1
ATOM 3598 C CA . ARG A 1 463 ? 27.531 37.438 0.51 1 93.44 463 ARG A CA 1
ATOM 3599 C C . ARG A 1 463 ? 27.5 36.344 1.563 1 93.44 463 ARG A C 1
ATOM 3601 O O . ARG A 1 463 ? 28.375 36.25 2.418 1 93.44 463 ARG A O 1
ATOM 3608 N N . LEU A 1 464 ? 26.469 35.625 1.558 1 96.06 464 LEU A N 1
ATOM 3609 C CA . LEU A 1 464 ? 26.391 34.438 2.426 1 96.06 464 LEU A CA 1
ATOM 3610 C C . LEU A 1 464 ? 27.172 33.281 1.832 1 96.06 464 LEU A C 1
ATOM 3612 O O . LEU A 1 464 ? 26.625 32.5 1.058 1 96.06 464 LEU A O 1
ATOM 3616 N N . GLN A 1 465 ? 28.328 33.062 2.254 1 95.81 465 GLN A N 1
ATOM 3617 C CA . GLN A 1 465 ? 29.219 32.062 1.655 1 95.81 465 GLN A CA 1
ATOM 3618 C C . GLN A 1 465 ? 28.859 30.672 2.127 1 95.81 465 GLN A C 1
ATOM 3620 O O . GLN A 1 465 ? 29.062 29.703 1.398 1 95.81 465 GLN A O 1
ATOM 3625 N N . SER A 1 466 ? 28.422 30.547 3.344 1 97.38 466 SER A N 1
ATOM 3626 C CA . SER A 1 466 ? 28.078 29.25 3.902 1 97.38 466 SER A CA 1
ATOM 3627 C C . SER A 1 466 ? 26.641 29.25 4.426 1 97.38 466 SER A C 1
ATOM 3629 O O . SER A 1 466 ? 26.172 30.25 4.977 1 97.38 466 SER A O 1
ATOM 3631 N N . LEU A 1 467 ? 26 28.203 4.156 1 97.75 467 LEU A N 1
ATOM 3632 C CA . LEU A 1 467 ? 24.594 28.078 4.539 1 97.75 467 LEU A CA 1
ATOM 3633 C C . LEU A 1 467 ? 24.344 26.75 5.25 1 97.75 467 LEU A C 1
ATOM 3635 O O . LEU A 1 467 ? 25.031 25.75 4.98 1 97.75 467 LEU A O 1
ATOM 3639 N N . MET A 1 468 ? 23.453 26.703 6.176 1 97.56 468 MET A N 1
ATOM 3640 C CA . MET A 1 468 ? 22.875 25.516 6.805 1 97.56 468 MET A CA 1
ATOM 3641 C C . MET A 1 468 ? 21.359 25.672 6.953 1 97.56 468 MET A C 1
ATOM 3643 O O . MET A 1 468 ? 20.844 26.781 6.961 1 97.56 468 MET A O 1
ATOM 3647 N N . THR A 1 469 ? 20.641 24.562 6.941 1 97.94 469 THR A N 1
ATOM 3648 C CA . THR A 1 469 ? 19.188 24.594 7.074 1 97.94 469 THR A CA 1
ATOM 3649 C C . THR A 1 469 ? 18.734 23.781 8.281 1 97.94 469 THR A C 1
ATOM 3651 O O . THR A 1 469 ? 19.219 22.672 8.508 1 97.94 469 THR A O 1
ATOM 3654 N N . LEU A 1 470 ? 17.844 24.328 9.094 1 97.81 470 LEU A N 1
ATOM 3655 C CA . LEU A 1 470 ? 17.266 23.609 10.234 1 97.81 470 LEU A CA 1
ATOM 3656 C C . LEU A 1 470 ? 16.062 22.766 9.797 1 97.81 470 LEU A C 1
ATOM 3658 O O . LEU A 1 470 ? 14.953 22.953 10.305 1 97.81 470 LEU A O 1
ATOM 3662 N N . ASP A 1 471 ? 16.281 21.906 8.938 1 97.31 471 ASP A N 1
ATOM 3663 C CA . ASP A 1 471 ? 15.305 20.969 8.391 1 97.31 471 ASP A CA 1
ATOM 3664 C C . ASP A 1 471 ? 15.977 19.641 8.031 1 97.31 471 ASP A C 1
ATOM 3666 O O . ASP A 1 471 ? 17.203 19.5 8.141 1 97.31 471 ASP A O 1
ATOM 3670 N N . PHE A 1 472 ? 15.211 18.719 7.723 1 96.94 472 PHE A N 1
ATOM 3671 C CA . PHE A 1 472 ? 15.688 17.391 7.348 1 96.94 472 PHE A CA 1
ATOM 3672 C C . PHE A 1 472 ? 16.578 17.469 6.117 1 96.94 472 PHE A C 1
ATOM 3674 O O . PHE A 1 472 ? 17.703 16.938 6.117 1 96.94 472 PHE A O 1
ATOM 3681 N N . ALA A 1 473 ? 16.078 18.109 5.047 1 95.75 473 ALA A N 1
ATOM 3682 C CA . ALA A 1 473 ? 16.797 18.25 3.787 1 95.75 473 ALA A CA 1
ATOM 3683 C C . ALA A 1 473 ? 17.453 19.625 3.682 1 95.75 473 ALA A C 1
ATOM 3685 O O . ALA A 1 473 ? 16.875 20.625 4.133 1 95.75 473 ALA A O 1
ATOM 3686 N N . ASP A 1 474 ? 18.641 19.656 3.092 1 97.38 474 ASP A N 1
ATOM 3687 C CA . ASP A 1 474 ? 19.375 20.906 2.941 1 97.38 474 ASP A CA 1
ATOM 3688 C C . ASP A 1 474 ? 20.016 21.016 1.556 1 97.38 474 ASP A C 1
ATOM 3690 O O . ASP A 1 474 ? 21.234 21.031 1.428 1 97.38 474 ASP A O 1
ATOM 3694 N N . PRO A 1 475 ? 19.219 21.172 0.525 1 97.62 475 PRO A N 1
ATOM 3695 C CA . PRO A 1 475 ? 19.75 21.266 -0.838 1 97.62 475 PRO A CA 1
ATOM 3696 C C . PRO A 1 475 ? 20.188 22.672 -1.203 1 97.62 475 PRO A C 1
ATOM 3698 O O . PRO A 1 475 ? 20.672 22.906 -2.312 1 97.62 475 PRO A O 1
ATOM 3701 N N . PHE A 1 476 ? 20.047 23.656 -0.345 1 98 476 PHE A N 1
ATOM 3702 C CA . PHE A 1 476 ? 20.125 25.078 -0.668 1 98 476 PHE A CA 1
ATOM 3703 C C . PHE A 1 476 ? 21.562 25.469 -0.99 1 98 476 PHE A C 1
ATOM 3705 O O . PHE A 1 476 ? 21.812 26.281 -1.891 1 98 476 PHE A O 1
ATOM 3712 N N . PRO A 1 477 ? 22.562 24.906 -0.225 1 97.81 477 PRO A N 1
ATOM 3713 C CA . PRO A 1 477 ? 23.938 25.203 -0.66 1 97.81 477 PRO A CA 1
ATOM 3714 C C . PRO A 1 477 ? 24.188 24.797 -2.111 1 97.81 477 PRO A C 1
ATOM 3716 O O . PRO A 1 477 ? 24.906 25.516 -2.832 1 97.81 477 PRO A O 1
ATOM 3719 N N . TRP A 1 478 ? 23.656 23.688 -2.531 1 97.56 478 TRP A N 1
ATOM 3720 C CA . TRP A 1 478 ? 23.812 23.266 -3.916 1 97.56 478 TRP A CA 1
ATOM 3721 C C . TRP A 1 478 ? 23.078 24.203 -4.863 1 97.56 478 TRP A C 1
ATOM 3723 O O . TRP A 1 478 ? 23.609 24.594 -5.906 1 97.56 478 TRP A O 1
ATOM 3733 N N . LEU A 1 479 ? 21.875 24.594 -4.527 1 97.44 479 LEU A N 1
ATOM 3734 C CA . LEU A 1 479 ? 21.031 25.422 -5.371 1 97.44 479 LEU A CA 1
ATOM 3735 C C . LEU A 1 479 ? 21.656 26.812 -5.559 1 97.44 479 LEU A C 1
ATOM 3737 O O . LEU A 1 479 ? 21.547 27.406 -6.633 1 97.44 479 LEU A O 1
ATOM 3741 N N . LEU A 1 480 ? 22.344 27.312 -4.516 1 96.12 480 LEU A N 1
ATOM 3742 C CA . LEU A 1 480 ? 22.844 28.688 -4.527 1 96.12 480 LEU A CA 1
ATOM 3743 C C . LEU A 1 480 ? 24.359 28.703 -4.777 1 96.12 480 LEU A C 1
ATOM 3745 O O . LEU A 1 480 ? 24.953 29.781 -4.871 1 96.12 480 LEU A O 1
ATOM 3749 N N . GLY A 1 481 ? 24.938 27.516 -4.938 1 94.88 481 GLY A N 1
ATOM 3750 C CA . GLY A 1 481 ? 26.375 27.453 -5.137 1 94.88 481 GLY A CA 1
ATOM 3751 C C . GLY A 1 481 ? 27.172 27.969 -3.949 1 94.88 481 GLY A C 1
ATOM 3752 O O . GLY A 1 481 ? 28.062 28.812 -4.109 1 94.88 481 GLY A O 1
ATOM 3753 N N . ARG A 1 482 ? 26.75 27.609 -2.715 1 97.25 482 ARG A N 1
ATOM 3754 C CA . ARG A 1 482 ? 27.375 28.031 -1.472 1 97.25 482 ARG A CA 1
ATOM 3755 C C . ARG A 1 482 ? 28.047 26.859 -0.759 1 97.25 482 ARG A C 1
ATOM 3757 O O . ARG A 1 482 ? 27.859 25.703 -1.141 1 97.25 482 ARG A O 1
ATOM 3764 N N . ASP A 1 483 ? 28.875 27.125 0.239 1 97.31 483 ASP A N 1
ATOM 3765 C CA . ASP A 1 483 ? 29.484 26.109 1.091 1 97.31 483 ASP A CA 1
ATOM 3766 C C . ASP A 1 483 ? 28.469 25.594 2.111 1 97.31 483 ASP A C 1
ATOM 3768 O O . ASP A 1 483 ? 27.688 26.359 2.662 1 97.31 483 ASP A O 1
ATOM 3772 N N . ALA A 1 484 ? 28.516 24.312 2.283 1 98.06 484 ALA A N 1
ATOM 3773 C CA . ALA A 1 484 ? 27.688 23.719 3.326 1 98.06 484 ALA A CA 1
ATOM 3774 C C . ALA A 1 484 ? 28.438 23.625 4.645 1 98.06 484 ALA A C 1
ATOM 3776 O O . ALA A 1 484 ? 29.641 23.344 4.656 1 98.06 484 ALA A O 1
ATOM 3777 N N . THR A 1 485 ? 27.75 23.891 5.695 1 98.12 485 THR A N 1
ATOM 3778 C CA . THR A 1 485 ? 28.344 23.891 7.031 1 98.12 485 THR A CA 1
ATOM 3779 C C . THR A 1 485 ? 28.984 22.547 7.336 1 98.12 485 THR A C 1
ATOM 3781 O O . THR A 1 485 ? 28.375 21.5 7.137 1 98.12 485 THR A O 1
ATOM 3784 N N . ARG A 1 486 ? 30.156 22.484 7.871 1 97.12 486 ARG A N 1
ATOM 3785 C CA . ARG A 1 486 ? 30.938 21.281 8.141 1 97.12 486 ARG A CA 1
ATOM 3786 C C . ARG A 1 486 ? 30.469 20.594 9.422 1 97.12 486 ARG A C 1
ATOM 3788 O O . ARG A 1 486 ? 29.844 21.234 10.273 1 97.12 486 ARG A O 1
ATOM 3795 N N . LEU A 1 487 ? 30.719 19.297 9.492 1 96.12 487 LEU A N 1
ATOM 3796 C CA . LEU A 1 487 ? 30.688 18.453 10.68 1 96.12 487 LEU A CA 1
ATOM 3797 C C . LEU A 1 487 ? 29.25 18.125 11.07 1 96.12 487 LEU A C 1
ATOM 3799 O O . LEU A 1 487 ? 29.016 17.312 11.961 1 96.12 487 LEU A O 1
ATOM 3803 N N . ILE A 1 488 ? 28.297 18.75 10.406 1 96.44 488 ILE A N 1
ATOM 3804 C CA . ILE A 1 488 ? 26.922 18.469 10.773 1 96.44 488 ILE A CA 1
ATOM 3805 C C . ILE A 1 488 ? 26.406 17.25 10 1 96.44 488 ILE A C 1
ATOM 3807 O O . ILE A 1 488 ? 27.016 16.844 9.016 1 96.44 488 ILE A O 1
ATOM 3811 N N . GLN A 1 489 ? 25.297 16.734 10.469 1 95.88 489 GLN A N 1
ATOM 3812 C CA . GLN A 1 489 ? 24.641 15.562 9.898 1 95.88 489 GLN A CA 1
ATOM 3813 C C . GLN A 1 489 ? 23.812 15.945 8.68 1 95.88 489 GLN A C 1
ATOM 3815 O O . GLN A 1 489 ? 23.047 16.906 8.719 1 95.88 489 GLN A O 1
ATOM 3820 N N . ILE A 1 490 ? 24.016 15.266 7.531 1 95.94 490 ILE A N 1
ATOM 3821 C CA . ILE A 1 490 ? 23.062 15.406 6.438 1 95.94 490 ILE A CA 1
ATOM 3822 C C . ILE A 1 490 ? 21.875 14.453 6.648 1 95.94 490 ILE A C 1
ATOM 3824 O O . ILE A 1 490 ? 22.031 13.406 7.273 1 95.94 490 ILE A O 1
ATOM 3828 N N . GLY A 1 491 ? 20.672 14.781 5.984 1 95.31 491 GLY A N 1
ATOM 3829 C CA . GLY A 1 491 ? 19.5 14.039 6.41 1 95.31 491 GLY A CA 1
ATOM 3830 C C . GLY A 1 491 ? 19.234 14.156 7.898 1 95.31 491 GLY A C 1
ATOM 3831 O O . GLY A 1 491 ? 19.25 13.148 8.617 1 95.31 491 GLY A O 1
ATOM 3832 N N . ALA A 1 492 ? 18.922 15.344 8.359 1 96.5 492 ALA A N 1
ATOM 3833 C CA . ALA A 1 492 ? 18.922 15.695 9.781 1 96.5 492 ALA A CA 1
ATOM 3834 C C . ALA A 1 492 ? 17.625 15.266 10.461 1 96.5 492 ALA A C 1
ATOM 3836 O O . ALA A 1 492 ? 16.719 16.078 10.641 1 96.5 492 ALA A O 1
ATOM 3837 N N . ASP A 1 493 ? 17.578 14.07 10.852 1 94 493 ASP A N 1
ATOM 3838 C CA . ASP A 1 493 ? 16.516 13.57 11.711 1 94 493 ASP A CA 1
ATOM 3839 C C . ASP A 1 493 ? 16.891 13.688 13.188 1 94 493 ASP A C 1
ATOM 3841 O O . ASP A 1 493 ? 17.688 12.898 13.695 1 94 493 ASP A O 1
ATOM 3845 N N . PRO A 1 494 ? 16.312 14.594 13.859 1 94.69 494 PRO A N 1
ATOM 3846 C CA . PRO A 1 494 ? 16.766 14.867 15.227 1 94.69 494 PRO A CA 1
ATOM 3847 C C . PRO A 1 494 ? 16.438 13.719 16.188 1 94.69 494 PRO A C 1
ATOM 3849 O O . PRO A 1 494 ? 16.953 13.688 17.312 1 94.69 494 PRO A O 1
ATOM 3852 N N . PHE A 1 495 ? 15.711 12.766 15.734 1 89.5 495 PHE A N 1
ATOM 3853 C CA . PHE A 1 495 ? 15.312 11.664 16.609 1 89.5 495 PHE A CA 1
ATOM 3854 C C . PHE A 1 495 ? 16.172 10.438 16.359 1 89.5 495 PHE A C 1
ATOM 3856 O O . PHE A 1 495 ? 16.188 9.5 17.156 1 89.5 495 PHE A O 1
ATOM 3863 N N . ARG A 1 496 ? 16.891 10.5 15.234 1 87 496 ARG A N 1
ATOM 3864 C CA . ARG A 1 496 ? 17.547 9.25 14.867 1 87 496 ARG A CA 1
ATOM 3865 C C . ARG A 1 496 ? 19 9.492 14.477 1 87 496 ARG A C 1
ATOM 3867 O O . ARG A 1 496 ? 19.859 8.625 14.695 1 87 496 ARG A O 1
ATOM 3874 N N . THR A 1 497 ? 19.266 10.648 13.891 1 91.25 497 THR A N 1
ATOM 3875 C CA . THR A 1 497 ? 20.562 10.734 13.242 1 91.25 497 THR A CA 1
ATOM 3876 C C . THR A 1 497 ? 21.375 11.906 13.789 1 91.25 497 THR A C 1
ATOM 3878 O O . THR A 1 497 ? 22.594 11.93 13.68 1 91.25 497 THR A O 1
ATOM 3881 N N . VAL A 1 498 ? 20.75 12.93 14.398 1 94.44 498 VAL A N 1
ATOM 3882 C CA . VAL A 1 498 ? 21.453 14.125 14.844 1 94.44 498 VAL A CA 1
ATOM 3883 C C . VAL A 1 498 ? 21.875 13.961 16.297 1 94.44 498 VAL A C 1
ATOM 3885 O O . VAL A 1 498 ? 21.047 13.938 17.203 1 94.44 498 VAL A O 1
ATOM 3888 N N . PRO A 1 499 ? 23.188 13.906 16.484 1 91.69 499 PRO A N 1
ATOM 3889 C CA . PRO A 1 499 ? 23.656 13.805 17.875 1 91.69 499 PRO A CA 1
ATOM 3890 C C . PRO A 1 499 ? 23.672 15.148 18.594 1 91.69 499 PRO A C 1
ATOM 3892 O O . PRO A 1 499 ? 23.391 16.188 17.984 1 91.69 499 PRO A O 1
ATOM 3895 N N . LYS A 1 500 ? 24 15.031 19.891 1 91.56 500 LYS A N 1
ATOM 3896 C CA . LYS A 1 500 ? 24.219 16.266 20.656 1 91.56 500 LYS A CA 1
ATOM 3897 C C . LYS A 1 500 ? 25.375 17.062 20.062 1 91.56 500 LYS A C 1
ATOM 3899 O O . LYS A 1 500 ? 26.359 16.484 19.609 1 91.56 500 LYS A O 1
ATOM 3904 N N . MET A 1 501 ? 25.234 18.312 20.156 1 94.56 501 MET A N 1
ATOM 3905 C CA . MET A 1 501 ? 26.219 19.219 19.562 1 94.56 501 MET A CA 1
ATOM 3906 C C . MET A 1 501 ? 27.547 19.125 20.312 1 94.56 501 MET A C 1
ATOM 3908 O O . MET A 1 501 ? 27.594 19.297 21.531 1 94.56 501 MET A O 1
ATOM 3912 N N . THR A 1 502 ? 28.641 18.828 19.672 1 94.19 502 THR A N 1
ATOM 3913 C CA . THR A 1 502 ? 29.984 18.875 20.219 1 94.19 502 THR A CA 1
ATOM 3914 C C . THR A 1 502 ? 30.578 20.266 20.094 1 94.19 502 THR A C 1
ATOM 3916 O O . THR A 1 502 ? 30.062 21.109 19.344 1 94.19 502 THR A O 1
ATOM 3919 N N . PRO A 1 503 ? 31.672 20.516 20.766 1 97.19 503 PRO A N 1
ATOM 3920 C CA . PRO A 1 503 ? 32.312 21.828 20.641 1 97.19 503 PRO A CA 1
ATOM 3921 C C . PRO A 1 503 ? 32.75 22.141 19.219 1 97.19 503 PRO A C 1
ATOM 3923 O O . PRO A 1 503 ? 32.625 23.281 18.766 1 97.19 503 PRO A O 1
ATOM 3926 N N . ASP A 1 504 ? 33.156 21.156 18.5 1 96.62 504 ASP A N 1
ATOM 3927 C CA . ASP A 1 504 ? 33.594 21.359 17.109 1 96.62 504 ASP A CA 1
ATOM 3928 C C . ASP A 1 504 ? 32.406 21.703 16.219 1 96.62 504 ASP A C 1
ATOM 3930 O O . ASP A 1 504 ? 32.5 22.562 15.344 1 96.62 504 ASP A O 1
ATOM 3934 N N . VAL A 1 505 ? 31.359 21 16.438 1 97.06 505 VAL A N 1
ATOM 3935 C CA . VAL A 1 505 ? 30.141 21.281 15.672 1 97.06 505 VAL A CA 1
ATOM 3936 C C . VAL A 1 505 ? 29.641 22.672 15.992 1 97.06 505 VAL A C 1
ATOM 3938 O O . VAL A 1 505 ? 29.203 23.406 15.102 1 97.06 505 VAL A O 1
ATOM 3941 N N . LYS A 1 506 ? 29.641 23.031 17.312 1 97.88 506 LYS A N 1
ATOM 3942 C CA . LYS A 1 506 ? 29.234 24.359 17.734 1 97.88 506 LYS A CA 1
ATOM 3943 C C . LYS A 1 506 ? 30.031 25.438 17.016 1 97.88 506 LYS A C 1
ATOM 3945 O O . LYS A 1 506 ? 29.469 26.391 16.484 1 97.88 506 LYS A O 1
ATOM 3950 N N . ALA A 1 507 ? 31.312 25.25 16.969 1 97.81 507 ALA A N 1
ATOM 3951 C CA . ALA A 1 507 ? 32.188 26.219 16.312 1 97.81 507 ALA A CA 1
ATOM 3952 C C . ALA A 1 507 ? 31.859 26.328 14.82 1 97.81 507 ALA A C 1
ATOM 3954 O O . ALA A 1 507 ? 31.859 27.422 14.258 1 97.81 507 ALA A O 1
ATOM 3955 N N . ALA A 1 508 ? 31.594 25.219 14.203 1 97.88 508 ALA A N 1
ATOM 3956 C CA . ALA A 1 508 ? 31.281 25.188 12.781 1 97.88 508 ALA A CA 1
ATOM 3957 C C . ALA A 1 508 ? 29.953 25.906 12.508 1 97.88 508 ALA A C 1
ATOM 3959 O O . ALA A 1 508 ? 29.844 26.656 11.531 1 97.88 508 ALA A O 1
ATOM 3960 N N . VAL A 1 509 ? 28.969 25.688 13.328 1 98.12 509 VAL A N 1
ATOM 3961 C CA . VAL A 1 509 ? 27.656 26.297 13.164 1 98.12 509 VAL A CA 1
ATOM 3962 C C . VAL A 1 509 ? 27.75 27.797 13.438 1 98.12 509 VAL A C 1
ATOM 3964 O O . VAL A 1 509 ? 27.156 28.609 12.719 1 98.12 509 VAL A O 1
ATOM 3967 N N . GLU A 1 510 ? 28.5 28.203 14.453 1 97.38 510 GLU A N 1
ATOM 3968 C CA . GLU A 1 510 ? 28.703 29.609 14.766 1 97.38 510 GLU A CA 1
ATOM 3969 C C . GLU A 1 510 ? 29.391 30.344 13.609 1 97.38 510 GLU A C 1
ATOM 3971 O O . GLU A 1 510 ? 29.109 31.516 13.359 1 97.38 510 GLU A O 1
ATOM 3976 N N . ALA A 1 511 ? 30.172 29.625 12.922 1 96.31 511 ALA A N 1
ATOM 3977 C CA . ALA A 1 511 ? 30.938 30.219 11.836 1 96.31 511 ALA A CA 1
ATOM 3978 C C . ALA A 1 511 ? 30.125 30.281 10.555 1 96.31 511 ALA A C 1
ATOM 3980 O O . ALA A 1 511 ? 30.531 30.938 9.586 1 96.31 511 ALA A O 1
ATOM 3981 N N . THR A 1 512 ? 29.016 29.609 10.477 1 97.88 512 THR A N 1
ATOM 3982 C CA . THR A 1 512 ? 28.172 29.578 9.281 1 97.88 512 THR A CA 1
ATOM 3983 C C . THR A 1 512 ? 27.516 30.938 9.062 1 97.88 512 THR A C 1
ATOM 3985 O O . THR A 1 512 ? 26.906 31.5 9.977 1 97.88 512 THR A O 1
ATOM 3988 N N . ASP A 1 513 ? 27.516 31.453 7.816 1 97.5 513 ASP A N 1
ATOM 3989 C CA . ASP A 1 513 ? 27.031 32.812 7.512 1 97.5 513 ASP A CA 1
ATOM 3990 C C . ASP A 1 513 ? 25.516 32.875 7.672 1 97.5 513 ASP A C 1
ATOM 3992 O O . ASP A 1 513 ? 25 33.812 8.273 1 97.5 513 ASP A O 1
ATOM 3996 N N . GLY A 1 514 ? 24.828 32 7.062 1 97.75 514 GLY A N 1
ATOM 3997 C CA . GLY A 1 514 ? 23.375 32.031 7.105 1 97.75 514 GLY A CA 1
ATOM 3998 C C . GLY A 1 514 ? 22.781 30.672 7.473 1 97.75 514 GLY A C 1
ATOM 3999 O O . GLY A 1 514 ? 23.141 29.641 6.902 1 97.75 514 GLY A O 1
ATOM 4000 N N . VAL A 1 515 ? 21.875 30.641 8.438 1 98.25 515 VAL A N 1
ATOM 4001 C CA . VAL A 1 515 ? 21.094 29.469 8.797 1 98.25 515 VAL A CA 1
ATOM 4002 C C . VAL A 1 515 ? 19.625 29.672 8.406 1 98.25 515 VAL A C 1
ATOM 4004 O O . VAL A 1 515 ? 18.984 30.625 8.852 1 98.25 515 VAL A O 1
ATOM 4007 N N . LEU A 1 516 ? 19.125 28.812 7.52 1 97.88 516 LEU A N 1
ATOM 4008 C CA . LEU A 1 516 ? 17.734 28.875 7.078 1 97.88 516 LEU A CA 1
ATOM 4009 C C . LEU A 1 516 ? 16.828 28.094 8.031 1 97.88 516 LEU A C 1
ATOM 4011 O O . LEU A 1 516 ? 17.125 26.953 8.398 1 97.88 516 LEU A O 1
ATOM 4015 N N . ARG A 1 517 ? 15.766 28.688 8.477 1 97.38 517 ARG A N 1
ATOM 4016 C CA . ARG A 1 517 ? 14.82 28.094 9.414 1 97.38 517 ARG A CA 1
ATOM 4017 C C . ARG A 1 517 ? 13.406 28.094 8.844 1 97.38 517 ARG A C 1
ATOM 4019 O O . ARG A 1 517 ? 12.773 29.141 8.727 1 97.38 517 ARG A O 1
ATOM 4026 N N . PRO A 1 518 ? 12.93 26.922 8.469 1 96 518 PRO A N 1
ATOM 4027 C CA . PRO A 1 518 ? 11.531 26.828 8.047 1 96 518 PRO A CA 1
ATOM 4028 C C . PRO A 1 518 ? 10.547 26.891 9.219 1 96 518 PRO A C 1
ATOM 4030 O O . PRO A 1 518 ? 10.828 26.328 10.281 1 96 518 PRO A O 1
ATOM 4033 N N . ASN A 1 519 ? 9.344 27.531 8.945 1 93.06 519 ASN A N 1
ATOM 4034 C CA . ASN A 1 519 ? 8.367 27.719 10.016 1 93.06 519 ASN A CA 1
ATOM 4035 C C . ASN A 1 519 ? 7.004 27.156 9.625 1 93.06 519 ASN A C 1
ATOM 4037 O O . ASN A 1 519 ? 6.078 27.125 10.438 1 93.06 519 ASN A O 1
ATOM 4041 N N . CYS A 1 520 ? 6.863 26.688 8.312 1 93.56 520 CYS A N 1
ATOM 4042 C CA . CYS A 1 520 ? 5.57 26.203 7.84 1 93.56 520 CYS A CA 1
ATOM 4043 C C . CYS A 1 520 ? 5.691 24.812 7.25 1 93.56 520 CYS A C 1
ATOM 4045 O O . CYS A 1 520 ? 6.578 24.547 6.434 1 93.56 520 CYS A O 1
ATOM 4047 N N . PRO A 1 521 ? 4.758 23.891 7.551 1 94 521 PRO A N 1
ATOM 4048 C CA . PRO A 1 521 ? 4.074 23.938 8.844 1 94 521 PRO A CA 1
ATOM 4049 C C . PRO A 1 521 ? 5.02 23.703 10.023 1 94 521 PRO A C 1
ATOM 4051 O O . PRO A 1 521 ? 6.113 23.172 9.836 1 94 521 PRO A O 1
ATOM 4054 N N . ALA A 1 522 ? 4.613 24.172 11.109 1 94.19 522 ALA A N 1
ATOM 4055 C CA . ALA A 1 522 ? 5.387 23.844 12.297 1 94.19 522 ALA A CA 1
ATOM 4056 C C . ALA A 1 522 ? 5.406 22.344 12.547 1 94.19 522 ALA A C 1
ATOM 4058 O O . ALA A 1 522 ? 4.375 21.672 12.43 1 94.19 522 ALA A O 1
ATOM 4059 N N . THR A 1 523 ? 6.598 21.766 12.734 1 95.25 523 THR A N 1
ATOM 4060 C CA . THR A 1 523 ? 6.715 20.359 13.055 1 95.25 523 THR A CA 1
ATOM 4061 C C . THR A 1 523 ? 7.602 20.141 14.281 1 95.25 523 THR A C 1
ATOM 4063 O O . THR A 1 523 ? 8.391 21.016 14.641 1 95.25 523 THR A O 1
ATOM 4066 N N . THR A 1 524 ? 7.453 19 14.859 1 95 524 THR A N 1
ATOM 4067 C CA . THR A 1 524 ? 8.25 18.609 16.016 1 95 524 THR A CA 1
ATOM 4068 C C . THR A 1 524 ? 9.734 18.547 15.648 1 95 524 THR A C 1
ATOM 4070 O O . THR A 1 524 ? 10.594 18.906 16.469 1 95 524 THR A O 1
ATOM 4073 N N . ALA A 1 525 ? 10.055 18.172 14.477 1 95.25 525 ALA A N 1
ATOM 4074 C CA . ALA A 1 525 ? 11.445 18.031 14.031 1 95.25 525 ALA A CA 1
ATOM 4075 C C . ALA A 1 525 ? 12.117 19.406 13.938 1 95.25 525 ALA A C 1
ATOM 4077 O O . ALA A 1 525 ? 13.297 19.547 14.273 1 95.25 525 ALA A O 1
ATOM 4078 N N . HIS A 1 526 ? 11.406 20.406 13.477 1 94.38 526 HIS A N 1
ATOM 4079 C CA . HIS A 1 526 ? 11.945 21.75 13.406 1 94.38 526 HIS A CA 1
ATOM 4080 C C . HIS A 1 526 ? 12.312 22.281 14.789 1 94.38 526 HIS A C 1
ATOM 4082 O O . HIS A 1 526 ? 13.398 22.828 14.984 1 94.38 526 HIS A O 1
ATOM 4088 N N . TYR A 1 527 ? 11.484 22.016 15.727 1 93.12 527 TYR A N 1
ATOM 4089 C CA . TYR A 1 527 ? 11.703 22.484 17.094 1 93.12 527 TYR A CA 1
ATOM 4090 C C . TYR A 1 527 ? 12.883 21.766 17.734 1 93.12 527 TYR A C 1
ATOM 4092 O O . TYR A 1 527 ? 13.703 22.391 18.406 1 93.12 527 TYR A O 1
ATOM 4100 N N . LYS A 1 528 ? 12.898 20.516 17.484 1 95.75 528 LYS A N 1
ATOM 4101 C CA . LYS A 1 528 ? 13.977 19.719 18.078 1 95.75 528 LYS A CA 1
ATOM 4102 C C . LYS A 1 528 ? 15.328 20.109 17.5 1 95.75 528 LYS A C 1
ATOM 4104 O O . LYS A 1 528 ? 16.328 20.141 18.219 1 95.75 528 LYS A O 1
ATOM 4109 N N . LEU A 1 529 ? 15.414 20.375 16.219 1 96.94 529 LEU A N 1
ATOM 4110 C CA . LEU A 1 529 ? 16.656 20.812 15.602 1 96.94 529 LEU A CA 1
ATOM 4111 C C . LEU A 1 529 ? 17.094 22.172 16.156 1 96.94 529 LEU A C 1
ATOM 4113 O O . LEU A 1 529 ? 18.266 22.391 16.422 1 96.94 529 LEU A O 1
ATOM 4117 N N . GLN A 1 530 ? 16.109 23.062 16.297 1 95.06 530 GLN A N 1
ATOM 4118 C CA . GLN A 1 530 ? 16.406 24.359 16.891 1 95.06 530 GLN A CA 1
ATOM 4119 C C . GLN A 1 530 ? 16.953 24.203 18.312 1 95.06 530 GLN A C 1
ATOM 4121 O O . GLN A 1 530 ? 17.875 24.922 18.703 1 95.06 530 GLN A O 1
ATOM 4126 N N . GLU A 1 531 ? 16.375 23.297 19.016 1 95.44 531 GLU A N 1
ATOM 4127 C CA . GLU A 1 531 ? 16.828 23.047 20.375 1 95.44 531 GLU A CA 1
ATOM 4128 C C . GLU A 1 531 ? 18.25 22.516 20.406 1 95.44 531 GLU A C 1
ATOM 4130 O O . GLU A 1 531 ? 19.078 22.953 21.203 1 95.44 531 GLU A O 1
ATOM 4135 N N . ILE A 1 532 ? 18.562 21.609 19.531 1 96.75 532 ILE A N 1
ATOM 4136 C CA . ILE A 1 532 ? 19.875 20.953 19.484 1 96.75 532 ILE A CA 1
ATOM 4137 C C . ILE A 1 532 ? 20.938 22 19.172 1 96.75 532 ILE A C 1
ATOM 4139 O O . ILE A 1 532 ? 22.031 21.984 19.766 1 96.75 532 ILE A O 1
ATOM 4143 N N . TYR A 1 533 ? 20.656 22.953 18.312 1 97.5 533 TYR A N 1
ATOM 4144 C CA . TYR A 1 533 ? 21.656 23.906 17.859 1 97.5 533 TYR A CA 1
ATOM 4145 C C . TYR A 1 533 ? 21.516 25.234 18.578 1 97.5 533 TYR A C 1
ATOM 4147 O O . TYR A 1 533 ? 22.156 26.219 18.219 1 97.5 533 TYR A O 1
ATOM 4155 N N . ALA A 1 534 ? 20.688 25.328 19.578 1 96.69 534 ALA A N 1
ATOM 4156 C CA . ALA A 1 534 ? 20.297 26.578 20.234 1 96.69 534 ALA A CA 1
ATOM 4157 C C . ALA A 1 534 ? 21.516 27.359 20.703 1 96.69 534 ALA A C 1
ATOM 4159 O O . ALA A 1 534 ? 21.594 28.578 20.516 1 96.69 534 ALA A O 1
ATOM 4160 N N . ASP A 1 535 ? 22.453 26.672 21.328 1 97.12 535 ASP A N 1
ATOM 4161 C CA . ASP A 1 535 ? 23.625 27.328 21.906 1 97.12 535 ASP A CA 1
ATOM 4162 C C . ASP A 1 535 ? 24.484 27.969 20.812 1 97.12 535 ASP A C 1
ATOM 4164 O O . ASP A 1 535 ? 25.125 29 21.047 1 97.12 535 ASP A O 1
ATOM 4168 N N . ALA A 1 536 ? 24.5 27.375 19.656 1 97.44 536 ALA A N 1
ATOM 4169 C CA . ALA A 1 536 ? 25.312 27.891 18.547 1 97.44 536 ALA A CA 1
ATOM 4170 C C . ALA A 1 536 ? 24.594 29 17.812 1 97.44 536 ALA A C 1
ATOM 4172 O O . ALA A 1 536 ? 25.203 29.766 17.062 1 97.44 536 ALA A O 1
ATOM 4173 N N . LEU A 1 537 ? 23.344 29.094 17.984 1 97.25 537 LEU A N 1
ATOM 4174 C CA . LEU A 1 537 ? 22.531 30.016 17.188 1 97.25 537 LEU A CA 1
ATOM 4175 C C . LEU A 1 537 ? 22.172 31.25 18 1 97.25 537 LEU A C 1
ATOM 4177 O O . LEU A 1 537 ? 21.438 32.125 17.531 1 97.25 537 LEU A O 1
ATOM 4181 N N . GLN A 1 538 ? 22.875 31.344 19.094 1 92.81 538 GLN A N 1
ATOM 4182 C CA . GLN A 1 538 ? 22.594 32.5 19.953 1 92.81 538 GLN A CA 1
ATOM 4183 C C . GLN A 1 538 ? 23.031 33.781 19.297 1 92.81 538 GLN A C 1
ATOM 4185 O O . GLN A 1 538 ? 24.016 33.812 18.562 1 92.81 538 GLN A O 1
ATOM 4190 N N . ASN A 1 539 ? 22.391 34.875 19.5 1 90.19 539 ASN A N 1
ATOM 4191 C CA . ASN A 1 539 ? 22.734 36.25 19.141 1 90.19 539 ASN A CA 1
ATOM 4192 C C . ASN A 1 539 ? 22.641 36.469 17.641 1 90.19 539 ASN A C 1
ATOM 4194 O O . ASN A 1 539 ? 23.125 37.5 17.141 1 90.19 539 ASN A O 1
ATOM 4198 N N . ARG A 1 540 ? 22.141 35.5 16.906 1 96.12 540 ARG A N 1
ATOM 4199 C CA . ARG A 1 540 ? 21.984 35.719 15.469 1 96.12 540 ARG A CA 1
ATOM 4200 C C . ARG A 1 540 ? 20.797 36.656 15.18 1 96.12 540 ARG A C 1
ATOM 4202 O O . ARG A 1 540 ? 19.781 36.594 15.875 1 96.12 540 ARG A O 1
ATOM 4209 N N . GLU A 1 541 ? 21 37.469 14.234 1 94.88 541 GLU A N 1
ATOM 4210 C CA . GLU A 1 541 ? 19.891 38.312 13.781 1 94.88 541 GLU A CA 1
ATOM 4211 C C . GLU A 1 541 ? 18.906 37.5 12.938 1 94.88 541 GLU A C 1
ATOM 4213 O O . GLU A 1 541 ? 19.297 36.812 12 1 94.88 541 GLU A O 1
ATOM 4218 N N . VAL A 1 542 ? 17.656 37.625 13.32 1 96.06 542 VAL A N 1
ATOM 4219 C CA . VAL A 1 542 ? 16.625 36.906 12.57 1 96.06 542 VAL A CA 1
ATOM 4220 C C . VAL A 1 542 ? 16.078 37.812 11.461 1 96.06 542 VAL A C 1
ATOM 4222 O O . VAL A 1 542 ? 15.539 38.875 11.734 1 96.06 542 VAL A O 1
ATOM 4225 N N . VAL A 1 543 ? 16.281 37.406 10.234 1 95.12 543 VAL A N 1
ATOM 4226 C CA . VAL A 1 543 ? 15.781 38.125 9.055 1 95.12 543 VAL A CA 1
ATOM 4227 C C . VAL A 1 543 ? 14.625 37.344 8.438 1 95.12 543 VAL A C 1
ATOM 4229 O O . VAL A 1 543 ? 14.789 36.156 8.055 1 95.12 543 VAL A O 1
ATOM 4232 N N . LYS A 1 544 ? 13.477 37.938 8.375 1 95.19 544 LYS A N 1
ATOM 4233 C CA . LYS A 1 544 ? 12.328 37.281 7.734 1 95.19 544 LYS A CA 1
ATOM 4234 C C . LYS A 1 544 ? 12.484 37.25 6.219 1 95.19 544 LYS A C 1
ATOM 4236 O O . LYS A 1 544 ? 12.523 38.312 5.57 1 95.19 544 LYS A O 1
ATOM 4241 N N . LEU A 1 545 ? 12.625 36.094 5.707 1 95.44 545 LEU A N 1
ATOM 4242 C CA . LEU A 1 545 ? 12.719 35.969 4.258 1 95.44 545 LEU A CA 1
ATOM 4243 C C . LEU A 1 545 ? 11.336 36 3.619 1 95.44 545 LEU A C 1
ATOM 4245 O O . LEU A 1 545 ? 11.133 36.656 2.596 1 95.44 545 LEU A O 1
ATOM 4249 N N . ASN A 1 546 ? 10.367 35.281 4.133 1 93.44 546 ASN A N 1
ATOM 4250 C CA . ASN A 1 546 ? 8.938 35.281 3.848 1 93.44 546 ASN A CA 1
ATOM 4251 C C . ASN A 1 546 ? 8.133 34.719 5.008 1 93.44 546 ASN A C 1
ATOM 4253 O O . ASN A 1 546 ? 8.656 34.562 6.113 1 93.44 546 ASN A O 1
ATOM 4257 N N . ASP A 1 547 ? 6.871 34.469 4.828 1 92.88 547 ASP A N 1
ATOM 4258 C CA . ASP A 1 547 ? 5.996 34.094 5.934 1 92.88 547 ASP A CA 1
ATOM 4259 C C . ASP A 1 547 ? 6.383 32.75 6.508 1 92.88 547 ASP A C 1
ATOM 4261 O O . ASP A 1 547 ? 6.062 32.438 7.656 1 92.88 547 ASP A O 1
ATOM 4265 N N . CYS A 1 548 ? 7.168 31.953 5.719 1 95.31 548 CYS A N 1
ATOM 4266 C CA . CYS A 1 548 ? 7.402 30.578 6.133 1 95.31 548 CYS A CA 1
ATOM 4267 C C . CYS A 1 548 ? 8.891 30.312 6.34 1 95.31 548 CYS A C 1
ATOM 4269 O O . CYS A 1 548 ? 9.281 29.203 6.711 1 95.31 548 CYS A O 1
ATOM 4271 N N . TRP A 1 549 ? 9.742 31.359 6.094 1 96.81 549 TRP A N 1
ATOM 4272 C CA . TRP A 1 549 ? 11.18 31.141 6.203 1 96.81 549 TRP A CA 1
ATOM 4273 C C . TRP A 1 549 ? 11.867 32.312 6.863 1 96.81 549 TRP A C 1
ATOM 4275 O O . TRP A 1 549 ? 11.531 33.469 6.582 1 96.81 549 TRP A O 1
ATOM 4285 N N . ASP A 1 550 ? 12.82 32 7.719 1 96.94 550 ASP A N 1
ATOM 4286 C CA . ASP A 1 550 ? 13.711 33 8.312 1 96.94 550 ASP A CA 1
ATOM 4287 C C . ASP A 1 550 ? 15.172 32.719 7.977 1 96.94 550 ASP A C 1
ATOM 4289 O O . ASP A 1 550 ? 15.531 31.562 7.684 1 96.94 550 ASP A O 1
ATOM 4293 N N . LEU A 1 551 ? 15.922 33.719 7.945 1 97.25 551 LEU A N 1
ATOM 4294 C CA . LEU A 1 551 ? 17.375 33.656 7.879 1 97.25 551 LEU A CA 1
ATOM 4295 C C . LEU A 1 551 ? 18 34.062 9.203 1 97.25 551 LEU A C 1
ATOM 4297 O O . LEU A 1 551 ? 17.734 35.156 9.695 1 97.25 551 LEU A O 1
ATOM 4301 N N . LEU A 1 552 ? 18.656 33.156 9.859 1 97.69 552 LEU A N 1
ATOM 4302 C CA . LEU A 1 552 ? 19.484 33.5 11.016 1 97.69 552 LEU A CA 1
ATOM 4303 C C . LEU A 1 552 ? 20.891 33.906 10.594 1 97.69 552 LEU A C 1
ATOM 4305 O O . LEU A 1 552 ? 21.719 33.062 10.281 1 97.69 552 LEU A O 1
ATOM 4309 N N . LEU A 1 553 ? 21.156 35.156 10.641 1 96.94 553 LEU A N 1
ATOM 4310 C CA . LEU A 1 553 ? 22.375 35.75 10.102 1 96.94 553 LEU A CA 1
ATOM 4311 C C . LEU A 1 553 ? 23.484 35.75 11.141 1 96.94 553 LEU A C 1
ATOM 4313 O O . LEU A 1 553 ? 23.266 36.125 12.289 1 96.94 553 LEU A O 1
ATOM 4317 N N . ARG A 1 554 ? 24.703 35.344 10.703 1 96.31 554 ARG A N 1
ATOM 4318 C CA . ARG A 1 554 ? 25.859 35.375 11.586 1 96.31 554 ARG A CA 1
ATOM 4319 C C . ARG A 1 554 ? 26.125 36.781 12.109 1 96.31 554 ARG A C 1
ATOM 4321 O O . ARG A 1 554 ? 26.094 37.75 11.336 1 96.31 554 ARG A O 1
ATOM 4328 N N . PRO A 1 555 ? 26.422 36.844 13.414 1 91.56 555 PRO A N 1
ATOM 4329 C CA . PRO A 1 555 ? 26.75 38.188 13.938 1 91.56 555 PRO A CA 1
ATOM 4330 C C . PRO A 1 555 ? 27.984 38.781 13.281 1 91.56 555 PRO A C 1
ATOM 4332 O O . PRO A 1 555 ? 28.969 38.062 13.055 1 91.56 555 PRO A O 1
ATOM 4335 N N . GLY A 1 556 ? 27.922 40 12.938 1 84.12 556 GLY A N 1
ATOM 4336 C CA . GLY A 1 556 ? 29.094 40.75 12.445 1 84.12 556 GLY A CA 1
ATOM 4337 C C . GLY A 1 556 ? 29.266 40.656 10.945 1 84.12 556 GLY A C 1
ATOM 4338 O O . GLY A 1 556 ? 30.188 41.25 10.383 1 84.12 556 GLY A O 1
ATOM 4339 N N . LEU A 1 557 ? 28.531 39.719 10.375 1 83.94 557 LEU A N 1
ATOM 4340 C CA . LEU A 1 557 ? 28.641 39.688 8.922 1 83.94 557 LEU A CA 1
ATOM 4341 C C . LEU A 1 557 ? 28.281 41.031 8.305 1 83.94 557 LEU A C 1
ATOM 4343 O O . LEU A 1 557 ? 27.188 41.562 8.562 1 83.94 557 LEU A O 1
ATOM 4347 N N . LYS A 1 558 ? 29.375 41.781 8.156 1 64.12 558 LYS A N 1
ATOM 4348 C CA . LYS A 1 558 ? 29.328 43.188 7.773 1 64.12 558 LYS A CA 1
ATOM 4349 C C . LYS A 1 558 ? 28.531 43.406 6.488 1 64.12 558 LYS A C 1
ATOM 4351 O O . LYS A 1 558 ? 28.797 42.719 5.48 1 64.12 558 LYS A O 1
ATOM 4356 N N . LYS A 1 559 ? 27.297 43.969 6.621 1 57.28 559 LYS A N 1
ATOM 4357 C CA . LYS A 1 559 ? 26.484 44.531 5.551 1 57.28 559 LYS A CA 1
ATOM 4358 C C . LYS A 1 559 ? 27.25 45.625 4.816 1 57.28 559 LYS A C 1
ATOM 4360 O O . LYS A 1 559 ? 28.047 46.375 5.422 1 57.28 559 LYS A O 1
ATOM 4365 N N . ALA A 1 560 ? 27.781 45.344 3.621 1 46.94 560 ALA A N 1
ATOM 4366 C CA . ALA A 1 560 ? 28.453 46.438 2.947 1 46.94 560 ALA A CA 1
ATOM 4367 C C . ALA A 1 560 ? 27.766 47.781 3.24 1 46.94 560 ALA A C 1
ATOM 4369 O O . ALA A 1 560 ? 26.531 47.875 3.145 1 46.94 560 ALA A O 1
ATOM 4370 N N . GLU A 1 561 ? 28.375 48.688 3.947 1 42.38 561 GLU A N 1
ATOM 4371 C CA . GLU A 1 561 ? 27.969 50.094 3.912 1 42.38 561 GLU A CA 1
ATOM 4372 C C . GLU A 1 561 ? 27.812 50.594 2.479 1 42.38 561 GLU A C 1
ATOM 4374 O O . GLU A 1 561 ? 28.594 50.219 1.598 1 42.38 561 GLU A O 1
ATOM 4379 N N . MET B 1 1 ? -17.016 -58.438 14.828 1 34.34 1 MET B N 1
ATOM 4380 C CA . MET B 1 1 ? -16.906 -57.156 15.562 1 34.34 1 MET B CA 1
ATOM 4381 C C . MET B 1 1 ? -15.727 -56.344 15.055 1 34.34 1 MET B C 1
ATOM 4383 O O . MET B 1 1 ? -15.711 -55.125 15.195 1 34.34 1 MET B O 1
ATOM 4387 N N . ASN B 1 2 ? -14.664 -57.094 14.625 1 40.09 2 ASN B N 1
ATOM 4388 C CA . ASN B 1 2 ? -13.469 -56.406 14.141 1 40.09 2 ASN B CA 1
ATOM 4389 C C . ASN B 1 2 ? -13.695 -55.781 12.758 1 40.09 2 ASN B C 1
ATOM 4391 O O . ASN B 1 2 ? -12.906 -54.938 12.305 1 40.09 2 ASN B O 1
ATOM 4395 N N . SER B 1 3 ? -14.555 -56.469 11.938 1 43.41 3 SER B N 1
ATOM 4396 C CA . SER B 1 3 ? -14.742 -55.938 10.594 1 43.41 3 SER B CA 1
ATOM 4397 C C . SER B 1 3 ? -15.477 -54.594 10.633 1 43.41 3 SER B C 1
ATOM 4399 O O . SER B 1 3 ? -15.578 -53.906 9.617 1 43.41 3 SER B O 1
ATOM 4401 N N . PHE B 1 4 ? -16.359 -54.469 11.727 1 41.84 4 PHE B N 1
ATOM 4402 C CA . PHE B 1 4 ? -17.125 -53.219 11.789 1 41.84 4 PHE B CA 1
ATOM 4403 C C . PHE B 1 4 ? -16.219 -52.062 12.195 1 41.84 4 PHE B C 1
ATOM 4405 O O . PHE B 1 4 ? -16.562 -50.875 11.977 1 41.84 4 PHE B O 1
ATOM 4412 N N . ILE B 1 5 ? -15.117 -52.375 13 1 40.53 5 ILE B N 1
ATOM 4413 C CA . ILE B 1 5 ? -14.289 -51.25 13.461 1 40.53 5 ILE B CA 1
ATOM 4414 C C . ILE B 1 5 ? -13.438 -50.75 12.305 1 40.53 5 ILE B C 1
ATOM 4416 O O . ILE B 1 5 ? -13.117 -49.562 12.258 1 40.53 5 ILE B O 1
ATOM 4420 N N . LEU B 1 6 ? -12.938 -51.625 11.398 1 43.06 6 LEU B N 1
ATOM 4421 C CA . LEU B 1 6 ? -12.125 -51.188 10.273 1 43.06 6 LEU B CA 1
ATOM 4422 C C . LEU B 1 6 ? -12.969 -50.375 9.281 1 43.06 6 LEU B C 1
ATOM 4424 O O . LEU B 1 6 ? -12.453 -49.531 8.562 1 43.06 6 LEU B O 1
ATOM 4428 N N . SER B 1 7 ? -14.258 -50.75 9.117 1 46.31 7 SER B N 1
ATOM 4429 C CA . SER B 1 7 ? -15.109 -50 8.195 1 46.31 7 SER B CA 1
ATOM 4430 C C . SER B 1 7 ? -15.383 -48.594 8.719 1 46.31 7 SER B C 1
ATOM 4432 O O . SER B 1 7 ? -15.648 -47.656 7.938 1 46.31 7 SER B O 1
ATOM 4434 N N . GLY B 1 8 ? -15.391 -48.375 10.039 1 46.44 8 GLY B N 1
ATOM 4435 C CA . GLY B 1 8 ? -15.672 -47.062 10.641 1 46.44 8 GLY B CA 1
ATOM 4436 C C . GLY B 1 8 ? -14.508 -46.094 10.531 1 46.44 8 GLY B C 1
ATOM 4437 O O . GLY B 1 8 ? -14.688 -44.875 10.648 1 46.44 8 GLY B O 1
ATOM 4438 N N . ARG B 1 9 ? -13.289 -46.562 10.797 1 48.47 9 ARG B N 1
ATOM 4439 C CA . ARG B 1 9 ? -12.078 -45.719 10.703 1 48.47 9 ARG B CA 1
ATOM 4440 C C . ARG B 1 9 ? -11.859 -45.25 9.281 1 48.47 9 ARG B C 1
ATOM 4442 O O . ARG B 1 9 ? -11.391 -44.125 9.07 1 48.47 9 ARG B O 1
ATOM 4449 N N . LEU B 1 10 ? -12.086 -46.094 8.367 1 52.09 10 LEU B N 1
ATOM 4450 C CA . LEU B 1 10 ? -11.984 -45.719 6.969 1 52.09 10 LEU B CA 1
ATOM 4451 C C . LEU B 1 10 ? -13 -44.625 6.637 1 52.09 10 LEU B C 1
ATOM 4453 O O . LEU B 1 10 ? -12.703 -43.719 5.859 1 52.09 10 LEU B O 1
ATOM 4457 N N . GLY B 1 11 ? -14.133 -44.625 7.445 1 59.16 11 GLY B N 1
ATOM 4458 C CA . GLY B 1 11 ? -15.219 -43.688 7.207 1 59.16 11 GLY B CA 1
ATOM 4459 C C . GLY B 1 11 ? -14.914 -42.281 7.68 1 59.16 11 GLY B C 1
ATOM 4460 O O . GLY B 1 11 ? -15.242 -41.312 7 1 59.16 11 GLY B O 1
ATOM 4461 N N . TYR B 1 12 ? -14.258 -42.281 8.867 1 62.81 12 TYR B N 1
ATOM 4462 C CA . TYR B 1 12 ? -13.938 -40.969 9.391 1 62.81 12 TYR B CA 1
ATOM 4463 C C . TYR B 1 12 ? -12.797 -40.344 8.617 1 62.81 12 TYR B C 1
ATOM 4465 O O . TYR B 1 12 ? -12.812 -39.125 8.336 1 62.81 12 TYR B O 1
ATOM 4473 N N . ALA B 1 13 ? -11.812 -41.125 8.336 1 70.88 13 ALA B N 1
ATOM 4474 C CA . ALA B 1 13 ? -10.688 -40.594 7.57 1 70.88 13 ALA B CA 1
ATOM 4475 C C . ALA B 1 13 ? -11.148 -40.094 6.211 1 70.88 13 ALA B C 1
ATOM 4477 O O . ALA B 1 13 ? -10.594 -39.094 5.691 1 70.88 13 ALA B O 1
ATOM 4478 N N . GLU B 1 14 ? -12.164 -40.688 5.68 1 80.56 14 GLU B N 1
ATOM 4479 C CA . GLU B 1 14 ? -12.688 -40.281 4.387 1 80.56 14 GLU B CA 1
ATOM 4480 C C . GLU B 1 14 ? -13.445 -38.969 4.508 1 80.56 14 GLU B C 1
ATOM 4482 O O . GLU B 1 14 ? -13.469 -38.156 3.566 1 80.56 14 GLU B O 1
ATOM 4487 N N . ILE B 1 15 ? -13.977 -38.75 5.711 1 82.69 15 ILE B N 1
ATOM 4488 C CA . ILE B 1 15 ? -14.719 -37.5 5.945 1 82.69 15 ILE B CA 1
ATOM 4489 C C . ILE B 1 15 ? -13.758 -36.312 5.902 1 82.69 15 ILE B C 1
ATOM 4491 O O . ILE B 1 15 ? -14.094 -35.281 5.348 1 82.69 15 ILE B O 1
ATOM 4495 N N . PHE B 1 16 ? -12.609 -36.531 6.406 1 87.31 16 PHE B N 1
ATOM 4496 C CA . PHE B 1 16 ? -11.641 -35.438 6.492 1 87.31 16 PHE B CA 1
ATOM 4497 C C . PHE B 1 16 ? -11.023 -35.156 5.125 1 87.31 16 PHE B C 1
ATOM 4499 O O . PHE B 1 16 ? -10.391 -34.125 4.926 1 87.31 16 PHE B O 1
ATOM 4506 N N . LYS B 1 17 ? -11.281 -36 4.266 1 90.12 17 LYS B N 1
ATOM 4507 C CA . LYS B 1 17 ? -10.766 -35.781 2.916 1 90.12 17 LYS B CA 1
ATOM 4508 C C . LYS B 1 17 ? -11.781 -35.031 2.057 1 90.12 17 LYS B C 1
ATOM 4510 O O . LYS B 1 17 ? -11.469 -34.625 0.942 1 90.12 17 LYS B O 1
ATOM 4515 N N . SER B 1 18 ? -12.977 -34.906 2.576 1 93.06 18 SER B N 1
ATOM 4516 C CA . SER B 1 18 ? -14.031 -34.219 1.822 1 93.06 18 SER B CA 1
ATOM 4517 C C . SER B 1 18 ? -13.922 -32.719 1.922 1 93.06 18 SER B C 1
ATOM 4519 O O . SER B 1 18 ? -13.945 -32.156 3.021 1 93.06 18 SER B O 1
ATOM 4521 N N . PRO B 1 19 ? -13.859 -31.969 0.81 1 95.88 19 PRO B N 1
ATOM 4522 C CA . PRO B 1 19 ? -13.844 -30.516 0.835 1 95.88 19 PRO B CA 1
ATOM 4523 C C . PRO B 1 19 ? -15.094 -29.922 1.482 1 95.88 19 PRO B C 1
ATOM 4525 O O . PRO B 1 19 ? -15.016 -28.875 2.146 1 95.88 19 PRO B O 1
ATOM 4528 N N . VAL B 1 20 ? -16.203 -30.531 1.316 1 96.12 20 VAL B N 1
ATOM 4529 C CA . VAL B 1 20 ? -17.453 -30.047 1.878 1 96.12 20 VAL B CA 1
ATOM 4530 C C . VAL B 1 20 ? -17.391 -30.109 3.402 1 96.12 20 VAL B C 1
ATOM 4532 O O . VAL B 1 20 ? -17.953 -29.234 4.086 1 96.12 20 VAL B O 1
ATOM 4535 N N . PHE B 1 21 ? -16.781 -31.156 3.941 1 96 21 PHE B N 1
ATOM 4536 C CA . PHE B 1 21 ? -16.594 -31.25 5.383 1 96 21 PHE B CA 1
ATOM 4537 C C . PHE B 1 21 ? -15.852 -30.031 5.918 1 96 21 PHE B C 1
ATOM 4539 O O . PHE B 1 21 ? -16.266 -29.438 6.91 1 96 21 PHE B O 1
ATOM 4546 N N . TRP B 1 22 ? -14.773 -29.719 5.246 1 97.12 22 TRP B N 1
ATOM 4547 C CA . TRP B 1 22 ? -13.961 -28.594 5.688 1 97.12 22 TRP B CA 1
ATOM 4548 C C . TRP B 1 22 ? -14.727 -27.281 5.543 1 97.12 22 TRP B C 1
ATOM 4550 O O . TRP B 1 22 ? -14.594 -26.391 6.379 1 97.12 22 TRP B O 1
ATOM 4560 N N . LEU B 1 23 ? -15.469 -27.125 4.469 1 98.31 23 LEU B N 1
ATOM 4561 C CA . LEU B 1 23 ? -16.312 -25.953 4.309 1 98.31 23 LEU B CA 1
ATOM 4562 C C . LEU B 1 23 ? -17.281 -25.812 5.488 1 98.31 23 LEU B C 1
ATOM 4564 O O . LEU B 1 23 ? -17.375 -24.734 6.086 1 98.31 23 LEU B O 1
ATOM 4568 N N . CYS B 1 24 ? -17.938 -26.906 5.859 1 97.94 24 CYS B N 1
ATOM 4569 C CA . CYS B 1 24 ? -18.906 -26.891 6.961 1 97.94 24 CYS B CA 1
ATOM 4570 C C . CYS B 1 24 ? -18.203 -26.609 8.289 1 97.94 24 CYS B C 1
ATOM 4572 O O . CYS B 1 24 ? -18.688 -25.812 9.094 1 97.94 24 CYS B O 1
ATOM 4574 N N . LEU B 1 25 ? -17.109 -27.297 8.516 1 98 25 LEU B N 1
ATOM 4575 C CA . LEU B 1 25 ? -16.359 -27.094 9.75 1 98 25 LEU B CA 1
ATOM 4576 C C . LEU B 1 25 ? -15.953 -25.641 9.914 1 98 25 LEU B C 1
ATOM 4578 O O . LEU B 1 25 ? -16.078 -25.078 11 1 98 25 LEU B O 1
ATOM 4582 N N . ILE B 1 26 ? -15.469 -25.047 8.844 1 98.31 26 ILE B N 1
ATOM 4583 C CA . ILE B 1 26 ? -15.016 -23.656 8.898 1 98.31 26 ILE B CA 1
ATOM 4584 C C . ILE B 1 26 ? -16.203 -22.734 9.18 1 98.31 26 ILE B C 1
ATOM 4586 O O . ILE B 1 26 ? -16.078 -21.766 9.922 1 98.31 26 ILE B O 1
ATOM 4590 N N . LEU B 1 27 ? -17.344 -23.031 8.586 1 98.44 27 LEU B N 1
ATOM 4591 C CA . LEU B 1 27 ? -18.547 -22.234 8.859 1 98.44 27 LEU B CA 1
ATOM 4592 C C . LEU B 1 27 ? -18.922 -22.297 10.336 1 98.44 27 LEU B C 1
ATOM 4594 O O . LEU B 1 27 ? -19.328 -21.297 10.922 1 98.44 27 LEU B O 1
ATOM 4598 N N . VAL B 1 28 ? -18.797 -23.484 10.93 1 98.25 28 VAL B N 1
ATOM 4599 C CA . VAL B 1 28 ? -19.094 -23.672 12.344 1 98.25 28 VAL B CA 1
ATOM 4600 C C . VAL B 1 28 ? -18.109 -22.859 13.188 1 98.25 28 VAL B C 1
ATOM 4602 O O . VAL B 1 28 ? -18.5 -22.219 14.156 1 98.25 28 VAL B O 1
ATOM 4605 N N . VAL B 1 29 ? -16.875 -22.906 12.805 1 98.44 29 VAL B N 1
ATOM 4606 C CA . VAL B 1 29 ? -15.852 -22.156 13.523 1 98.44 29 VAL B CA 1
ATOM 4607 C C . VAL B 1 29 ? -16.141 -20.672 13.43 1 98.44 29 VAL B C 1
ATOM 4609 O O . VAL B 1 29 ? -16.031 -19.938 14.422 1 98.44 29 VAL B O 1
ATOM 4612 N N . LEU B 1 30 ? -16.484 -20.156 12.258 1 98.62 30 LEU B N 1
ATOM 4613 C CA . LEU B 1 30 ? -16.797 -18.734 12.07 1 98.62 30 LEU B CA 1
ATOM 4614 C C . LEU B 1 30 ? -18.016 -18.328 12.898 1 98.62 30 LEU B C 1
ATOM 4616 O O . LEU B 1 30 ? -18.047 -17.25 13.477 1 98.62 30 LEU B O 1
ATOM 4620 N N . ALA B 1 31 ? -19.016 -19.219 12.922 1 98.38 31 ALA B N 1
ATOM 4621 C CA . ALA B 1 31 ? -20.172 -18.953 13.766 1 98.38 31 ALA B CA 1
ATOM 4622 C C . ALA B 1 31 ? -19.766 -18.844 15.234 1 98.38 31 ALA B C 1
ATOM 4624 O O . ALA B 1 31 ? -20.281 -17.984 15.969 1 98.38 31 ALA B O 1
ATOM 4625 N N . GLY B 1 32 ? -18.922 -19.766 15.656 1 98.31 32 GLY B N 1
ATOM 4626 C CA . GLY B 1 32 ? -18.406 -19.703 17.016 1 98.31 32 GLY B CA 1
ATOM 4627 C C . GLY B 1 32 ? -17.656 -18.422 17.297 1 98.31 32 GLY B C 1
ATOM 4628 O O . GLY B 1 32 ? -17.812 -17.828 18.375 1 98.31 32 GLY B O 1
ATOM 4629 N N . LEU B 1 33 ? -16.891 -17.953 16.344 1 98.25 33 LEU B N 1
ATOM 4630 C CA . LEU B 1 33 ? -16.125 -16.719 16.5 1 98.25 33 LEU B CA 1
ATOM 4631 C C . LEU B 1 33 ? -17.062 -15.508 16.562 1 98.25 33 LEU B C 1
ATOM 4633 O O . LEU B 1 33 ? -16.812 -14.555 17.297 1 98.25 33 LEU B O 1
ATOM 4637 N N . LEU B 1 34 ? -18.125 -15.531 15.789 1 98.38 34 LEU B N 1
ATOM 4638 C CA . LEU B 1 34 ? -19.094 -14.445 15.797 1 98.38 34 LEU B CA 1
ATOM 4639 C C . LEU B 1 34 ? -19.844 -14.391 17.125 1 98.38 34 LEU B C 1
ATOM 4641 O O . LEU B 1 34 ? -20.359 -13.344 17.5 1 98.38 34 LEU B O 1
ATOM 4645 N N . ALA B 1 35 ? -19.891 -15.523 17.812 1 98.06 35 ALA B N 1
ATOM 4646 C CA . ALA B 1 35 ? -20.594 -15.586 19.094 1 98.06 35 ALA B CA 1
ATOM 4647 C C . ALA B 1 35 ? -19.734 -14.992 20.203 1 98.06 35 ALA B C 1
ATOM 4649 O O . ALA B 1 35 ? -20.25 -14.656 21.281 1 98.06 35 ALA B O 1
ATOM 4650 N N . MET B 1 36 ? -18.5 -14.836 19.969 1 97.31 36 MET B N 1
ATOM 4651 C CA . MET B 1 36 ? -17.578 -14.281 20.953 1 97.31 36 MET B CA 1
ATOM 4652 C C . MET B 1 36 ? -17.375 -12.781 20.719 1 97.31 36 MET B C 1
ATOM 4654 O O . MET B 1 36 ? -17.469 -12.312 19.594 1 97.31 36 MET B O 1
ATOM 4658 N N . PRO B 1 37 ? -17.172 -12.078 21.75 1 96.12 37 PRO B N 1
ATOM 4659 C CA . PRO B 1 37 ? -16.906 -10.641 21.594 1 96.12 37 PRO B CA 1
ATOM 4660 C C . PRO B 1 37 ? -15.477 -10.344 21.156 1 96.12 37 PRO B C 1
ATOM 4662 O O . PRO B 1 37 ? -14.719 -9.719 21.906 1 96.12 37 PRO B O 1
ATOM 4665 N N . LEU B 1 38 ? -15.195 -10.672 19.922 1 97.31 38 LEU B N 1
ATOM 4666 C CA . LEU B 1 38 ? -13.859 -10.461 19.375 1 97.31 38 LEU B CA 1
ATOM 4667 C C . LEU B 1 38 ? -13.625 -8.984 19.062 1 97.31 38 LEU B C 1
ATOM 4669 O O . LEU B 1 38 ? -14.578 -8.242 18.812 1 97.31 38 LEU B O 1
ATOM 4673 N N . ALA B 1 39 ? -12.406 -8.523 19.219 1 98.12 39 ALA B N 1
ATOM 4674 C CA . ALA B 1 39 ? -11.969 -7.207 18.75 1 98.12 39 ALA B CA 1
ATOM 4675 C C . ALA B 1 39 ? -10.914 -7.328 17.656 1 98.12 39 ALA B C 1
ATOM 4677 O O . ALA B 1 39 ? -10.102 -8.25 17.672 1 98.12 39 ALA B O 1
ATOM 4678 N N . VAL B 1 40 ? -10.961 -6.473 16.703 1 98 40 VAL B N 1
ATOM 4679 C CA . VAL B 1 40 ? -10.008 -6.555 15.594 1 98 40 VAL B CA 1
ATOM 4680 C C . VAL B 1 40 ? -9.305 -5.215 15.422 1 98 40 VAL B C 1
ATOM 4682 O O . VAL B 1 40 ? -9.836 -4.172 15.82 1 98 40 VAL B O 1
ATOM 4685 N N . PRO B 1 41 ? -8.062 -5.184 14.805 1 98 41 PRO B N 1
ATOM 4686 C CA . PRO B 1 41 ? -7.379 -3.922 14.516 1 98 41 PRO B CA 1
ATOM 4687 C C . PRO B 1 41 ? -8.141 -3.057 13.516 1 98 41 PRO B C 1
ATOM 4689 O O . PRO B 1 41 ? -8.492 -3.527 12.43 1 98 41 PRO B O 1
ATOM 4692 N N . ILE B 1 42 ? -8.336 -1.819 13.867 1 97.88 42 ILE B N 1
ATOM 4693 C CA . ILE B 1 42 ? -9.102 -0.888 13.047 1 97.88 42 ILE B CA 1
ATOM 4694 C C . ILE B 1 42 ? -8.281 -0.495 11.812 1 97.88 42 ILE B C 1
ATOM 4696 O O . ILE B 1 42 ? -7.066 -0.323 11.898 1 97.88 42 ILE B O 1
ATOM 4700 N N . GLY B 1 43 ? -8.906 -0.551 10.648 1 96.44 43 GLY B N 1
ATOM 4701 C CA . GLY B 1 43 ? -8.242 -0.199 9.406 1 96.44 43 GLY B CA 1
ATOM 4702 C C . GLY B 1 43 ? -8.828 1.035 8.742 1 96.44 43 GLY B C 1
ATOM 4703 O O . GLY B 1 43 ? -9.609 1.76 9.359 1 96.44 43 GLY B O 1
ATOM 4704 N N . PRO B 1 44 ? -8.422 1.327 7.5 1 95.06 44 PRO B N 1
ATOM 4705 C CA . PRO B 1 44 ? -8.891 2.51 6.773 1 95.06 44 PRO B CA 1
ATOM 4706 C C . PRO B 1 44 ? -10.383 2.447 6.445 1 95.06 44 PRO B C 1
ATOM 4708 O O . PRO B 1 44 ? -10.922 1.362 6.219 1 95.06 44 PRO B O 1
ATOM 4711 N N . MET B 1 45 ? -11.062 3.633 6.395 1 95.44 45 MET B N 1
ATOM 4712 C CA . MET B 1 45 ? -12.484 3.777 6.102 1 95.44 45 MET B CA 1
ATOM 4713 C C . MET B 1 45 ? -13.312 2.795 6.922 1 95.44 45 MET B C 1
ATOM 4715 O O . MET B 1 45 ? -14.273 2.215 6.414 1 95.44 45 MET B O 1
ATOM 4719 N N . TYR B 1 46 ? -12.859 2.607 8.094 1 96.81 46 TYR B N 1
ATOM 4720 C CA . TYR B 1 46 ? -13.5 1.606 8.93 1 96.81 46 TYR B CA 1
ATOM 4721 C C . TYR B 1 46 ? -14.953 1.979 9.211 1 96.81 46 TYR B C 1
ATOM 4723 O O . TYR B 1 46 ? -15.805 1.104 9.383 1 96.81 46 TYR B O 1
ATOM 4731 N N . TRP B 1 47 ? -15.312 3.287 9.172 1 96.81 47 TRP B N 1
ATOM 4732 C CA . TRP B 1 47 ? -16.656 3.764 9.477 1 96.81 47 TRP B CA 1
ATOM 4733 C C . TRP B 1 47 ? -17.656 3.277 8.43 1 96.81 47 TRP B C 1
ATOM 4735 O O . TRP B 1 47 ? -18.859 3.352 8.641 1 96.81 47 TRP B O 1
ATOM 4745 N N . ASP B 1 48 ? -17.188 2.705 7.301 1 95 48 ASP B N 1
ATOM 4746 C CA . ASP B 1 48 ? -18.078 2.08 6.328 1 95 48 ASP B CA 1
ATOM 4747 C C . ASP B 1 48 ? -18.844 0.917 6.953 1 95 48 ASP B C 1
ATOM 4749 O O . ASP B 1 48 ? -19.938 0.589 6.516 1 95 48 ASP B O 1
ATOM 4753 N N . THR B 1 49 ? -18.281 0.314 7.953 1 96.56 49 THR B N 1
ATOM 4754 C CA . THR B 1 49 ? -18.938 -0.788 8.656 1 96.56 49 THR B CA 1
ATOM 4755 C C . THR B 1 49 ? -20.203 -0.306 9.367 1 96.56 49 THR B C 1
ATOM 4757 O O . THR B 1 49 ? -21.156 -1.064 9.523 1 96.56 49 THR B O 1
ATOM 4760 N N . TYR B 1 50 ? -20.281 0.966 9.703 1 97.5 50 TYR B N 1
ATOM 4761 C CA . TYR B 1 50 ? -21.375 1.49 10.492 1 97.5 50 TYR B CA 1
ATOM 4762 C C . TYR B 1 50 ? -22.609 1.731 9.625 1 97.5 50 TYR B C 1
ATOM 4764 O O . TYR B 1 50 ? -23.719 1.896 10.133 1 97.5 50 TYR B O 1
ATOM 4772 N N . ILE B 1 51 ? -22.375 1.738 8.336 1 97.25 51 ILE B N 1
ATOM 4773 C CA . ILE B 1 51 ? -23.5 1.825 7.418 1 97.25 51 ILE B CA 1
ATOM 4774 C C . ILE B 1 51 ? -24.406 0.605 7.59 1 97.25 51 ILE B C 1
ATOM 4776 O O . ILE B 1 51 ? -25.625 0.713 7.5 1 97.25 51 ILE B O 1
ATOM 4780 N N . TYR B 1 52 ? -23.797 -0.53 7.887 1 97.88 52 TYR B N 1
ATOM 4781 C CA . TYR B 1 52 ? -24.547 -1.76 8.094 1 97.88 52 TYR B CA 1
ATOM 4782 C C . TYR B 1 52 ? -25.359 -1.689 9.383 1 97.88 52 TYR B C 1
ATOM 4784 O O . TYR B 1 52 ? -26.453 -2.24 9.461 1 97.88 52 TYR B O 1
ATOM 4792 N N . LEU B 1 53 ? -24.859 -0.997 10.375 1 97.69 53 LEU B N 1
ATOM 4793 C CA . LEU B 1 53 ? -25.594 -0.801 11.609 1 97.69 53 LEU B CA 1
ATOM 4794 C C . LEU B 1 53 ? -26.812 0.101 11.383 1 97.69 53 LEU B C 1
ATOM 4796 O O . LEU B 1 53 ? -27.891 -0.151 11.93 1 97.69 53 LEU B O 1
ATOM 4800 N N . ASP B 1 54 ? -26.5 1.154 10.641 1 98.19 54 ASP B N 1
ATOM 4801 C CA . ASP B 1 54 ? -27.594 2.049 10.273 1 98.19 54 ASP B CA 1
ATOM 4802 C C . ASP B 1 54 ? -28.719 1.287 9.562 1 98.19 54 ASP B C 1
ATOM 4804 O O . ASP B 1 54 ? -29.891 1.4 9.93 1 98.19 54 ASP B O 1
ATOM 4808 N N . ALA B 1 55 ? -28.391 0.48 8.625 1 98.19 55 ALA B N 1
ATOM 4809 C CA . ALA B 1 55 ? -29.344 -0.322 7.871 1 98.19 55 ALA B CA 1
ATOM 4810 C C . ALA B 1 55 ? -30.062 -1.315 8.781 1 98.19 55 ALA B C 1
ATOM 4812 O O . ALA B 1 55 ? -31.281 -1.509 8.672 1 98.19 55 ALA B O 1
ATOM 4813 N N . ALA B 1 56 ? -29.328 -1.91 9.609 1 98.25 56 ALA B N 1
ATOM 4814 C CA . ALA B 1 56 ? -29.891 -2.906 10.516 1 98.25 56 ALA B CA 1
ATOM 4815 C C . ALA B 1 56 ? -30.969 -2.285 11.398 1 98.25 56 ALA B C 1
ATOM 4817 O O . ALA B 1 56 ? -32.031 -2.891 11.625 1 98.25 56 ALA B O 1
ATOM 4818 N N . GLN B 1 57 ? -30.703 -1.123 11.914 1 98.25 57 GLN B N 1
ATOM 4819 C CA . GLN B 1 57 ? -31.672 -0.438 12.758 1 98.25 57 GLN B CA 1
ATOM 4820 C C . GLN B 1 57 ? -32.938 -0.076 11.969 1 98.25 57 GLN B C 1
ATOM 4822 O O . GLN B 1 57 ? -34.031 -0.259 12.461 1 98.25 57 GLN B O 1
ATOM 4827 N N . ARG B 1 58 ? -32.75 0.432 10.805 1 98.19 58 ARG B N 1
ATOM 4828 C CA . ARG B 1 58 ? -33.875 0.799 9.945 1 98.19 58 ARG B CA 1
ATOM 4829 C C . ARG B 1 58 ? -34.75 -0.413 9.633 1 98.19 58 ARG B C 1
ATOM 4831 O O . ARG B 1 58 ? -35.969 -0.344 9.727 1 98.19 58 ARG B O 1
ATOM 4838 N N . ILE B 1 59 ? -34.094 -1.485 9.305 1 97.62 59 ILE B N 1
ATOM 4839 C CA . ILE B 1 59 ? -34.812 -2.721 8.992 1 97.62 59 ILE B CA 1
ATOM 4840 C C . ILE B 1 59 ? -35.562 -3.211 10.227 1 97.62 59 ILE B C 1
ATOM 4842 O O . ILE B 1 59 ? -36.719 -3.633 10.125 1 97.62 59 ILE B O 1
ATOM 4846 N N . LYS B 1 60 ? -34.906 -3.18 11.312 1 97.19 60 LYS B N 1
ATOM 4847 C CA . LYS B 1 60 ? -35.562 -3.572 12.562 1 97.19 60 LYS B CA 1
ATOM 4848 C C . LYS B 1 60 ? -36.781 -2.723 12.836 1 97.19 60 LYS B C 1
ATOM 4850 O O . LYS B 1 60 ? -37.781 -3.209 13.406 1 97.19 60 LYS B O 1
ATOM 4855 N N . MET B 1 61 ? -36.75 -1.451 12.453 1 96 61 MET B N 1
ATOM 4856 C CA . MET B 1 61 ? -37.844 -0.522 12.672 1 96 61 MET B CA 1
ATOM 4857 C C . MET B 1 61 ? -38.906 -0.674 11.594 1 96 61 MET B C 1
ATOM 4859 O O . MET B 1 61 ? -39.844 0.121 11.523 1 96 61 MET B O 1
ATOM 4863 N N . GLY B 1 62 ? -38.688 -1.621 10.695 1 95.25 62 GLY B N 1
ATOM 4864 C CA . GLY B 1 62 ? -39.688 -1.951 9.711 1 95.25 62 GLY B CA 1
ATOM 4865 C C . GLY B 1 62 ? -39.5 -1.235 8.391 1 95.25 62 GLY B C 1
ATOM 4866 O O . GLY B 1 62 ? -40.312 -1.357 7.48 1 95.25 62 GLY B O 1
ATOM 4867 N N . GLN B 1 63 ? -38.406 -0.484 8.273 1 96.5 63 GLN B N 1
ATOM 4868 C CA . GLN B 1 63 ? -38.125 0.186 7.004 1 96.5 63 GLN B CA 1
ATOM 4869 C C . GLN B 1 63 ? -37.594 -0.796 5.965 1 96.5 63 GLN B C 1
ATOM 4871 O O . GLN B 1 63 ? -36.844 -1.727 6.305 1 96.5 63 GLN B O 1
ATOM 4876 N N . ILE B 1 64 ? -37.969 -0.578 4.746 1 96.12 64 ILE B N 1
ATOM 4877 C CA . ILE B 1 64 ? -37.562 -1.428 3.631 1 96.12 64 ILE B CA 1
ATOM 4878 C C . ILE B 1 64 ? -36.5 -0.714 2.789 1 96.12 64 ILE B C 1
ATOM 4880 O O . ILE B 1 64 ? -36.719 0.408 2.326 1 96.12 64 ILE B O 1
ATOM 4884 N N . PRO B 1 65 ? -35.312 -1.396 2.598 1 95.38 65 PRO B N 1
ATOM 4885 C CA . PRO B 1 65 ? -34.281 -0.788 1.745 1 95.38 65 PRO B CA 1
ATOM 4886 C C . PRO B 1 65 ? -34.812 -0.435 0.354 1 95.38 65 PRO B C 1
ATOM 4888 O O . PRO B 1 65 ? -35.5 -1.245 -0.276 1 95.38 65 PRO B O 1
ATOM 4891 N N . GLY B 1 66 ? -34.438 0.716 -0.147 1 92.88 66 GLY B N 1
ATOM 4892 C CA . GLY B 1 66 ? -34.938 1.195 -1.433 1 92.88 66 GLY B CA 1
ATOM 4893 C C . GLY B 1 66 ? -36.219 1.959 -1.334 1 92.88 66 GLY B C 1
ATOM 4894 O O . GLY B 1 66 ? -36.344 3.061 -1.872 1 92.88 66 GLY B O 1
ATOM 4895 N N . ALA B 1 67 ? -37.156 1.448 -0.579 1 94.19 67 ALA B N 1
ATOM 4896 C CA . ALA B 1 67 ? -38.5 2.035 -0.49 1 94.19 67 ALA B CA 1
ATOM 4897 C C . ALA B 1 67 ? -38.562 3.102 0.599 1 94.19 67 ALA B C 1
ATOM 4899 O O . ALA B 1 67 ? -39.156 4.164 0.404 1 94.19 67 ALA B O 1
ATOM 4900 N N . ASP B 1 68 ? -37.938 2.762 1.743 1 96.06 68 ASP B N 1
ATOM 4901 C CA . ASP B 1 68 ? -38.062 3.65 2.895 1 96.06 68 ASP B CA 1
ATOM 4902 C C . ASP B 1 68 ? -36.75 4.379 3.166 1 96.06 68 ASP B C 1
ATOM 4904 O O . ASP B 1 68 ? -36.719 5.363 3.908 1 96.06 68 ASP B O 1
ATOM 4908 N N . PHE B 1 69 ? -35.719 3.918 2.672 1 96 69 PHE B N 1
ATOM 4909 C CA . PHE B 1 69 ? -34.438 4.613 2.707 1 96 69 PHE B CA 1
ATOM 4910 C C . PHE B 1 69 ? -33.562 4.207 1.523 1 96 69 PHE B C 1
ATOM 4912 O O . PHE B 1 69 ? -33.688 3.092 1.01 1 96 69 PHE B O 1
ATOM 4919 N N . SER B 1 70 ? -32.719 5.066 1.102 1 94.56 70 SER B N 1
ATOM 4920 C CA . SER B 1 70 ? -31.859 4.824 -0.058 1 94.56 70 SER B CA 1
ATOM 4921 C C . SER B 1 70 ? -30.562 4.133 0.344 1 94.56 70 SER B C 1
ATOM 4923 O O . SER B 1 70 ? -30.016 4.41 1.411 1 94.56 70 SER B O 1
ATOM 4925 N N . THR B 1 71 ? -30.141 3.209 -0.489 1 93.12 71 THR B N 1
ATOM 4926 C CA . THR B 1 71 ? -28.906 2.467 -0.263 1 93.12 71 THR B CA 1
ATOM 4927 C C . THR B 1 71 ? -28 2.561 -1.48 1 93.12 71 THR B C 1
ATOM 4929 O O . THR B 1 71 ? -28.469 2.707 -2.609 1 93.12 71 THR B O 1
ATOM 4932 N N . PRO B 1 72 ? -26.719 2.455 -1.205 1 88.25 72 PRO B N 1
ATOM 4933 C CA . PRO B 1 72 ? -25.797 2.488 -2.332 1 88.25 72 PRO B CA 1
ATOM 4934 C C . PRO B 1 72 ? -25.703 1.155 -3.072 1 88.25 72 PRO B C 1
ATOM 4936 O O . PRO B 1 72 ? -25.219 1.102 -4.203 1 88.25 72 PRO B O 1
ATOM 4939 N N . VAL B 1 73 ? -26.141 0.109 -2.475 1 92.56 73 VAL B N 1
ATOM 4940 C CA . VAL B 1 73 ? -26.047 -1.222 -3.068 1 92.56 73 VAL B CA 1
ATOM 4941 C C . VAL B 1 73 ? -27.344 -1.995 -2.803 1 92.56 73 VAL B C 1
ATOM 4943 O O . VAL B 1 73 ? -28.328 -1.425 -2.332 1 92.56 73 VAL B O 1
ATOM 4946 N N . GLY B 1 74 ? -27.406 -3.301 -3.23 1 95 74 GLY B N 1
ATOM 4947 C CA . GLY B 1 74 ? -28.609 -4.113 -3.066 1 95 74 GLY B CA 1
ATOM 4948 C C . GLY B 1 74 ? -28.875 -4.488 -1.621 1 95 74 GLY B C 1
ATOM 4949 O O . GLY B 1 74 ? -28.016 -4.328 -0.758 1 95 74 GLY B O 1
ATOM 4950 N N . PRO B 1 75 ? -30.016 -4.941 -1.354 1 96.44 75 PRO B N 1
ATOM 4951 C CA . PRO B 1 75 ? -30.484 -5.117 0.022 1 96.44 75 PRO B CA 1
ATOM 4952 C C . PRO B 1 75 ? -29.953 -6.395 0.67 1 96.44 75 PRO B C 1
ATOM 4954 O O . PRO B 1 75 ? -30.016 -6.539 1.895 1 96.44 75 PRO B O 1
ATOM 4957 N N . LEU B 1 76 ? -29.453 -7.332 -0.075 1 97.75 76 LEU B N 1
ATOM 4958 C CA . LEU B 1 76 ? -29.141 -8.656 0.453 1 97.75 76 LEU B CA 1
ATOM 4959 C C . LEU B 1 76 ? -28.141 -8.562 1.606 1 97.75 76 LEU B C 1
ATOM 4961 O O . LEU B 1 76 ? -28.359 -9.148 2.668 1 97.75 76 LEU B O 1
ATOM 4965 N N . GLY B 1 77 ? -27.047 -7.844 1.382 1 97.62 77 GLY B N 1
ATOM 4966 C CA . GLY B 1 77 ? -26.031 -7.711 2.42 1 97.62 77 GLY B CA 1
ATOM 4967 C C . GLY B 1 77 ? -26.578 -7.125 3.709 1 97.62 77 GLY B C 1
ATOM 4968 O O . GLY B 1 77 ? -26.172 -7.527 4.801 1 97.62 77 GLY B O 1
ATOM 4969 N N . TYR B 1 78 ? -27.469 -6.176 3.666 1 97.88 78 TYR B N 1
ATOM 4970 C CA . TYR B 1 78 ? -28.047 -5.523 4.836 1 97.88 78 TYR B CA 1
ATOM 4971 C C . TYR B 1 78 ? -28.984 -6.469 5.586 1 97.88 78 TYR B C 1
ATOM 4973 O O . TYR B 1 78 ? -28.969 -6.504 6.82 1 97.88 78 TYR B O 1
ATOM 4981 N N . TYR B 1 79 ? -29.766 -7.246 4.816 1 97.88 79 TYR B N 1
ATOM 4982 C CA . TYR B 1 79 ? -30.656 -8.211 5.461 1 97.88 79 TYR B CA 1
ATOM 4983 C C . TYR B 1 79 ? -29.844 -9.312 6.148 1 97.88 79 TYR B C 1
ATOM 4985 O O . TYR B 1 79 ? -30.172 -9.711 7.27 1 97.88 79 TYR B O 1
ATOM 4993 N N . LEU B 1 80 ? -28.844 -9.797 5.438 1 98.62 80 LEU B N 1
ATOM 4994 C CA . LEU B 1 80 ? -28 -10.844 6.02 1 98.62 80 LEU B CA 1
ATOM 4995 C C . LEU B 1 80 ? -27.297 -10.328 7.277 1 98.62 80 LEU B C 1
ATOM 4997 O O . LEU B 1 80 ? -27.219 -11.047 8.281 1 98.62 80 LEU B O 1
ATOM 5001 N N . PHE B 1 81 ? -26.781 -9.156 7.254 1 98.5 81 PHE B N 1
ATOM 5002 C CA . PHE B 1 81 ? -26.125 -8.547 8.406 1 98.5 81 PHE B CA 1
ATOM 5003 C C . PHE B 1 81 ? -27.109 -8.406 9.57 1 98.5 81 PHE B C 1
ATOM 5005 O O . PHE B 1 81 ? -26.766 -8.711 10.711 1 98.5 81 PHE B O 1
ATOM 5012 N N . THR B 1 82 ? -28.312 -7.887 9.266 1 98.62 82 THR B N 1
ATOM 5013 C CA . 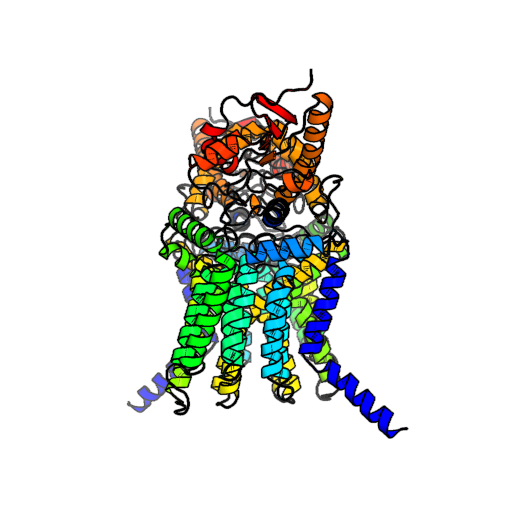THR B 1 82 ? -29.344 -7.695 10.281 1 98.62 82 THR B CA 1
ATOM 5014 C C . THR B 1 82 ? -29.688 -9.016 10.953 1 98.62 82 THR B C 1
ATOM 5016 O O . THR B 1 82 ? -29.781 -9.094 12.188 1 98.62 82 THR B O 1
ATOM 5019 N N . ALA B 1 83 ? -29.891 -10.047 10.133 1 98.44 83 ALA B N 1
ATOM 5020 C CA . ALA B 1 83 ? -30.156 -11.367 10.68 1 98.44 83 ALA B CA 1
ATOM 5021 C C . ALA B 1 83 ? -28.984 -11.875 11.508 1 98.44 83 ALA B C 1
ATOM 5023 O O . ALA B 1 83 ? -29.188 -12.492 12.562 1 98.44 83 ALA B O 1
ATOM 5024 N N . GLY B 1 84 ? -27.797 -11.648 11.031 1 98.5 84 GLY B N 1
ATOM 5025 C CA . GLY B 1 84 ? -26.594 -12.047 11.766 1 98.5 84 GLY B CA 1
ATOM 5026 C C . GLY B 1 84 ? -26.453 -11.344 13.102 1 98.5 84 GLY B C 1
ATOM 5027 O O . GLY B 1 84 ? -26.078 -11.961 14.094 1 98.5 84 GLY B O 1
ATOM 5028 N N . LEU B 1 85 ? -26.766 -10.078 13.062 1 98 85 LEU B N 1
ATOM 5029 C CA . LEU B 1 85 ? -26.672 -9.289 14.281 1 98 85 LEU B CA 1
ATOM 5030 C C . LEU B 1 85 ? -27.672 -9.781 15.32 1 98 85 LEU B C 1
ATOM 5032 O O . LEU B 1 85 ? -27.406 -9.742 16.516 1 98 85 LEU B O 1
ATOM 5036 N N . ALA B 1 86 ? -28.812 -10.172 14.883 1 97.62 86 ALA B N 1
ATOM 5037 C CA . ALA B 1 86 ? -29.828 -10.742 15.773 1 97.62 86 ALA B CA 1
ATOM 5038 C C . ALA B 1 86 ? -29.359 -12.07 16.359 1 97.62 86 ALA B C 1
ATOM 5040 O O . ALA B 1 86 ? -29.578 -12.352 17.531 1 97.62 86 ALA B O 1
ATOM 5041 N N . LEU B 1 87 ? -28.734 -12.883 15.547 1 98.06 87 LEU B N 1
ATOM 5042 C CA . LEU B 1 87 ? -28.266 -14.203 15.945 1 98.06 87 LEU B CA 1
ATOM 5043 C C . LEU B 1 87 ? -27.031 -14.094 16.844 1 98.06 87 LEU B C 1
ATOM 5045 O O . LEU B 1 87 ? -26.844 -14.922 17.75 1 98.06 87 LEU B O 1
ATOM 5049 N N . PHE B 1 88 ? -26.172 -13.141 16.594 1 98.38 88 PHE B N 1
ATOM 5050 C CA . PHE B 1 88 ? -24.922 -12.922 17.328 1 98.38 88 PHE B CA 1
ATOM 5051 C C . PHE B 1 88 ? -24.844 -11.484 17.844 1 98.38 88 PHE B C 1
ATOM 5053 O O . PHE B 1 88 ? -24.078 -10.68 17.312 1 98.38 88 PHE B O 1
ATOM 5060 N N . PRO B 1 89 ? -25.484 -11.156 18.922 1 97.06 89 PRO B N 1
ATOM 5061 C CA . PRO B 1 89 ? -25.609 -9.781 19.391 1 97.06 89 PRO B CA 1
ATOM 5062 C C . PRO B 1 89 ? -24.266 -9.172 19.797 1 97.06 89 PRO B C 1
ATOM 5064 O O . PRO B 1 89 ? -24.125 -7.945 19.828 1 97.06 89 PRO B O 1
ATOM 5067 N N . LYS B 1 90 ? -23.281 -10.008 20.031 1 96.69 90 LYS B N 1
ATOM 5068 C CA . LYS B 1 90 ? -22 -9.484 20.484 1 96.69 90 LYS B CA 1
ATOM 5069 C C . LYS B 1 90 ? -20.953 -9.57 19.375 1 96.69 90 LYS B C 1
ATOM 5071 O O . LYS B 1 90 ? -19.766 -9.352 19.609 1 96.69 90 LYS B O 1
ATOM 5076 N N . ALA B 1 91 ? -21.375 -9.766 18.188 1 98.38 91 ALA B N 1
ATOM 5077 C CA . ALA B 1 91 ? -20.484 -10.031 17.062 1 98.38 91 ALA B CA 1
ATOM 5078 C C . ALA B 1 91 ? -19.641 -8.805 16.734 1 98.38 91 ALA B C 1
ATOM 5080 O O . ALA B 1 91 ? -20.109 -7.668 16.875 1 98.38 91 ALA B O 1
ATOM 5081 N N . GLN B 1 92 ? -18.359 -9.078 16.359 1 98.31 92 GLN B N 1
ATOM 5082 C CA . GLN B 1 92 ? -17.562 -8.039 15.727 1 98.31 92 GLN B CA 1
ATOM 5083 C C . GLN B 1 92 ? -18.172 -7.594 14.406 1 98.31 92 GLN B C 1
ATOM 5085 O O . GLN B 1 92 ? -18.453 -8.422 13.531 1 98.31 92 GLN B O 1
ATOM 5090 N N . LEU B 1 93 ? -18.344 -6.328 14.203 1 98.25 93 LEU B N 1
ATOM 5091 C CA . LEU B 1 93 ? -19.203 -5.797 13.156 1 98.25 93 LEU B CA 1
ATOM 5092 C C . LEU B 1 93 ? -18.594 -6.039 11.773 1 98.25 93 LEU B C 1
ATOM 5094 O O . LEU B 1 93 ? -19.312 -6.41 10.836 1 98.25 93 LEU B O 1
ATOM 5098 N N . LEU B 1 94 ? -17.312 -5.773 11.609 1 98.06 94 LEU B N 1
ATOM 5099 C CA . LEU B 1 94 ? -16.672 -5.961 10.312 1 98.06 94 LEU B CA 1
ATOM 5100 C C . LEU B 1 94 ? -16.703 -7.426 9.898 1 98.06 94 LEU B C 1
ATOM 5102 O O . LEU B 1 94 ? -17 -7.742 8.742 1 98.06 94 LEU B O 1
ATOM 5106 N N . LEU B 1 95 ? -16.375 -8.32 10.82 1 98.25 95 LEU B N 1
ATOM 5107 C CA . LEU B 1 95 ? -16.391 -9.758 10.539 1 98.25 95 LEU B CA 1
ATOM 5108 C C . LEU B 1 95 ? -17.797 -10.227 10.188 1 98.25 95 LEU B C 1
ATOM 5110 O O . LEU B 1 95 ? -17.984 -11.008 9.25 1 98.25 95 LEU B O 1
ATOM 5114 N N . LEU B 1 96 ? -18.734 -9.727 10.93 1 98.62 96 LEU B N 1
ATOM 5115 C CA . LEU B 1 96 ? -20.125 -10.094 10.648 1 98.62 96 LEU B CA 1
ATOM 5116 C C . LEU B 1 96 ? -20.531 -9.633 9.258 1 98.62 96 LEU B C 1
ATOM 5118 O O . LEU B 1 96 ? -21.156 -10.391 8.508 1 98.62 96 LEU B O 1
ATOM 5122 N N . ALA B 1 97 ? -20.234 -8.375 8.969 1 97.81 97 ALA B N 1
ATOM 5123 C CA . ALA B 1 97 ? -20.578 -7.852 7.648 1 97.81 97 ALA B CA 1
ATOM 5124 C C . ALA B 1 97 ? -19.938 -8.688 6.543 1 97.81 97 ALA B C 1
ATOM 5126 O O . ALA B 1 97 ? -20.578 -9.016 5.547 1 97.81 97 ALA B O 1
ATOM 5127 N N . GLN B 1 98 ? -18.734 -9.047 6.703 1 96.44 98 GLN B N 1
ATOM 5128 C CA . GLN B 1 98 ? -17.984 -9.82 5.719 1 96.44 98 GLN B CA 1
ATOM 5129 C C . GLN B 1 98 ? -18.5 -11.258 5.648 1 96.44 98 GLN B C 1
ATOM 5131 O O . GLN B 1 98 ? -18.797 -11.766 4.562 1 96.44 98 GLN B O 1
ATOM 5136 N N . TRP B 1 99 ? -18.688 -11.922 6.766 1 98.12 99 TRP B N 1
ATOM 5137 C CA . TRP B 1 99 ? -18.953 -13.359 6.836 1 98.12 99 TRP B CA 1
ATOM 5138 C C . TRP B 1 99 ? -20.422 -13.648 6.582 1 98.12 99 TRP B C 1
ATOM 5140 O O . TRP B 1 99 ? -20.797 -14.773 6.238 1 98.12 99 TRP B O 1
ATOM 5150 N N . SER B 1 100 ? -21.266 -12.656 6.742 1 98.19 100 SER B N 1
ATOM 5151 C CA . SER B 1 100 ? -22.688 -12.891 6.555 1 98.19 100 SER B CA 1
ATOM 5152 C C . SER B 1 100 ? -23 -13.367 5.141 1 98.19 100 SER B C 1
ATOM 5154 O O . SER B 1 100 ? -23.906 -14.156 4.93 1 98.19 100 SER B O 1
ATOM 5156 N N . MET B 1 101 ? -22.172 -12.945 4.168 1 98.19 101 MET B N 1
ATOM 5157 C CA . MET B 1 101 ? -22.422 -13.328 2.781 1 98.19 101 MET B CA 1
ATOM 5158 C C . MET B 1 101 ? -22.172 -14.82 2.58 1 98.19 101 MET B C 1
ATOM 5160 O O . MET B 1 101 ? -22.625 -15.398 1.589 1 98.19 101 MET B O 1
ATOM 5164 N N . LEU B 1 102 ? -21.438 -15.422 3.502 1 98.5 102 LEU B N 1
ATOM 5165 C CA . LEU B 1 102 ? -21.188 -16.859 3.402 1 98.5 102 LEU B CA 1
ATOM 5166 C C . LEU B 1 102 ? -22.469 -17.641 3.568 1 98.5 102 LEU B C 1
ATOM 5168 O O . LEU B 1 102 ? -22.562 -18.797 3.127 1 98.5 102 LEU B O 1
ATOM 5172 N N . ALA B 1 103 ? -23.5 -17.031 4.199 1 98.31 103 ALA B N 1
ATOM 5173 C CA . ALA B 1 103 ? -24.797 -17.703 4.305 1 98.31 103 ALA B CA 1
ATOM 5174 C C . ALA B 1 103 ? -25.375 -17.984 2.924 1 98.31 103 ALA B C 1
ATOM 5176 O O . ALA B 1 103 ? -26.078 -18.984 2.734 1 98.31 103 ALA B O 1
ATOM 5177 N N . ALA B 1 104 ? -25.062 -17.141 1.951 1 98.31 104 ALA B N 1
ATOM 5178 C CA . ALA B 1 104 ? -25.516 -17.328 0.576 1 98.31 104 ALA B CA 1
ATOM 5179 C C . ALA B 1 104 ? -24.469 -18.047 -0.262 1 98.31 104 ALA B C 1
ATOM 5181 O O . ALA B 1 104 ? -24.797 -18.969 -1.01 1 98.31 104 ALA B O 1
ATOM 5182 N N . ALA B 1 105 ? -23.203 -17.703 -0.114 1 98.75 105 ALA B N 1
ATOM 5183 C CA . ALA B 1 105 ? -22.141 -18.156 -0.996 1 98.75 105 ALA B CA 1
ATOM 5184 C C . ALA B 1 105 ? -21.719 -19.578 -0.672 1 98.75 105 ALA B C 1
ATOM 5186 O O . ALA B 1 105 ? -21.422 -20.359 -1.574 1 98.75 105 ALA B O 1
ATOM 5187 N N . ALA B 1 106 ? -21.703 -19.922 0.626 1 98.81 106 ALA B N 1
ATOM 5188 C CA . ALA B 1 106 ? -21.156 -21.219 1.048 1 98.81 106 ALA B CA 1
ATOM 5189 C C . ALA B 1 106 ? -22.016 -22.375 0.541 1 98.81 106 ALA B C 1
ATOM 5191 O O . ALA B 1 106 ? -21.5 -23.375 0.04 1 98.81 106 ALA B O 1
ATOM 5192 N N . PRO B 1 107 ? -23.391 -22.328 0.685 1 98.56 107 PRO B N 1
ATOM 5193 C CA . PRO B 1 107 ? -24.203 -23.406 0.129 1 98.56 107 PRO B CA 1
ATOM 5194 C C . PRO B 1 107 ? -24 -23.578 -1.375 1 98.56 107 PRO B C 1
ATOM 5196 O O . PRO B 1 107 ? -23.984 -24.719 -1.872 1 98.56 107 PRO B O 1
ATOM 5199 N N . LEU B 1 108 ? -23.875 -22.484 -2.094 1 98.81 108 LEU B N 1
ATOM 5200 C CA . LEU B 1 108 ? -23.641 -22.547 -3.531 1 98.81 108 LEU B CA 1
ATOM 5201 C C . LEU B 1 108 ? -22.281 -23.203 -3.818 1 98.81 108 LEU B C 1
ATOM 5203 O O . LEU B 1 108 ? -22.172 -24.031 -4.723 1 98.81 108 LEU B O 1
ATOM 5207 N N . MET B 1 109 ? -21.234 -22.812 -3.025 1 98.75 109 MET B N 1
ATOM 5208 C CA . MET B 1 109 ? -19.922 -23.406 -3.207 1 98.75 109 MET B CA 1
ATOM 5209 C C . MET B 1 109 ? -19.953 -24.906 -2.902 1 98.75 109 MET B C 1
ATOM 5211 O O . MET B 1 109 ? -19.25 -25.688 -3.543 1 98.75 109 MET B O 1
ATOM 5215 N N . ALA B 1 110 ? -20.797 -25.266 -1.906 1 98.44 110 ALA B N 1
ATOM 5216 C CA . ALA B 1 110 ? -20.953 -26.672 -1.583 1 98.44 110 ALA B CA 1
ATOM 5217 C C . ALA B 1 110 ? -21.484 -27.453 -2.779 1 98.44 110 ALA B C 1
ATOM 5219 O O . ALA B 1 110 ? -21.094 -28.594 -3.018 1 98.44 110 ALA B O 1
ATOM 5220 N N . VAL B 1 111 ? -22.422 -26.875 -3.516 1 98.25 111 VAL B N 1
ATOM 5221 C CA . VAL B 1 111 ? -22.969 -27.5 -4.711 1 98.25 111 VAL B CA 1
ATOM 5222 C C . VAL B 1 111 ? -21.875 -27.719 -5.742 1 98.25 111 VAL B C 1
ATOM 5224 O O . VAL B 1 111 ? -21.781 -28.781 -6.355 1 98.25 111 VAL B O 1
ATOM 5227 N N . VAL B 1 112 ? -20.984 -26.734 -5.938 1 98.56 112 VAL B N 1
ATOM 5228 C CA . VAL B 1 112 ? -19.875 -26.828 -6.875 1 98.56 112 VAL B CA 1
ATOM 5229 C C . VAL B 1 112 ? -18.938 -27.969 -6.449 1 98.56 112 VAL B C 1
ATOM 5231 O O . VAL B 1 112 ? -18.562 -28.812 -7.262 1 98.56 112 VAL B O 1
ATOM 5234 N N . LEU B 1 113 ? -18.578 -27.953 -5.16 1 98.06 113 LEU B N 1
ATOM 5235 C CA . LEU B 1 113 ? -17.672 -28.969 -4.633 1 98.06 113 LEU B CA 1
ATOM 5236 C C . LEU B 1 113 ? -18.266 -30.359 -4.77 1 98.06 113 LEU B C 1
ATOM 5238 O O . LEU B 1 113 ? -17.547 -31.328 -5.09 1 98.06 113 LEU B O 1
ATOM 5242 N N . GLY B 1 114 ? -19.594 -30.484 -4.516 1 95.56 114 GLY B N 1
ATOM 5243 C CA . GLY B 1 114 ? -20.281 -31.766 -4.684 1 95.56 114 GLY B CA 1
ATOM 5244 C C . GLY B 1 114 ? -20.297 -32.25 -6.121 1 95.56 114 GLY B C 1
ATOM 5245 O O . GLY B 1 114 ? -20.188 -33.438 -6.379 1 95.56 114 GLY B O 1
ATOM 5246 N N . ALA B 1 115 ? -20.391 -31.312 -7.051 1 95.94 115 ALA B N 1
ATOM 5247 C CA . ALA B 1 115 ? -20.438 -31.656 -8.469 1 95.94 115 ALA B CA 1
ATOM 5248 C C . ALA B 1 115 ? -19.078 -32.188 -8.945 1 95.94 115 ALA B C 1
ATOM 5250 O O . ALA B 1 115 ? -19.016 -33.031 -9.852 1 95.94 115 ALA B O 1
ATOM 5251 N N . ILE B 1 116 ? -17.984 -31.656 -8.469 1 94.5 116 ILE B N 1
ATOM 5252 C CA . ILE B 1 116 ? -16.641 -32.125 -8.844 1 94.5 116 ILE B CA 1
ATOM 5253 C C . ILE B 1 116 ? -16.438 -33.562 -8.383 1 94.5 116 ILE B C 1
ATOM 5255 O O . ILE B 1 116 ? -15.812 -34.344 -9.086 1 94.5 116 ILE B O 1
ATOM 5259 N N . GLY B 1 117 ? -17.016 -34 -7.285 1 86.19 117 GLY B N 1
ATOM 5260 C CA . GLY B 1 117 ? -17.016 -35.375 -6.848 1 86.19 117 GLY B CA 1
ATOM 5261 C C . GLY B 1 117 ? -15.75 -35.781 -6.109 1 86.19 117 GLY B C 1
ATOM 5262 O O . GLY B 1 117 ? -14.789 -35 -6.07 1 86.19 117 GLY B O 1
ATOM 5263 N N . PRO B 1 118 ? -15.734 -36.906 -5.621 1 87.06 118 PRO B N 1
ATOM 5264 C CA . PRO B 1 118 ? -14.633 -37.344 -4.77 1 87.06 118 PRO B CA 1
ATOM 5265 C C . PRO B 1 118 ? -13.406 -37.781 -5.57 1 87.06 118 PRO B C 1
ATOM 5267 O O . PRO B 1 118 ? -12.312 -37.906 -5.012 1 87.06 118 PRO B O 1
ATOM 5270 N N . GLN B 1 119 ? -13.547 -37.875 -6.918 1 88.12 119 GLN B N 1
ATOM 5271 C CA . GLN B 1 119 ? -12.445 -38.375 -7.746 1 88.12 119 GLN B CA 1
ATOM 5272 C C . GLN B 1 119 ? -11.438 -37.25 -8.023 1 88.12 119 GLN B C 1
ATOM 5274 O O . GLN B 1 119 ? -10.289 -37.531 -8.375 1 88.12 119 GLN B O 1
ATOM 5279 N N . ARG B 1 120 ? -11.859 -36.094 -7.836 1 93.12 120 ARG B N 1
ATOM 5280 C CA . ARG B 1 120 ? -10.992 -34.969 -8.109 1 93.12 120 ARG B CA 1
ATOM 5281 C C . ARG B 1 120 ? -10.906 -34.031 -6.902 1 93.12 120 ARG B C 1
ATOM 5283 O O . ARG B 1 120 ? -11.133 -32.812 -7.02 1 93.12 120 ARG B O 1
ATOM 5290 N N . ARG B 1 121 ? -10.422 -34.562 -5.84 1 92.44 121 ARG B N 1
ATOM 5291 C CA . ARG B 1 121 ? -10.383 -33.844 -4.57 1 92.44 121 ARG B CA 1
ATOM 5292 C C . ARG B 1 121 ? -9.406 -32.656 -4.633 1 92.44 121 ARG B C 1
ATOM 5294 O O . ARG B 1 121 ? -9.656 -31.609 -4.059 1 92.44 121 ARG B O 1
ATOM 5301 N N . ALA B 1 122 ? -8.297 -32.906 -5.312 1 91.56 122 ALA B N 1
ATOM 5302 C CA . ALA B 1 122 ? -7.301 -31.844 -5.426 1 91.56 122 ALA B CA 1
ATOM 5303 C C . ALA B 1 122 ? -7.895 -30.609 -6.105 1 91.56 122 ALA B C 1
ATOM 5305 O O . ALA B 1 122 ? -7.617 -29.484 -5.699 1 91.56 122 ALA B O 1
ATOM 5306 N N . LEU B 1 123 ? -8.664 -30.859 -7.109 1 95.12 123 LEU B N 1
ATOM 5307 C CA . LEU B 1 123 ? -9.328 -29.766 -7.82 1 95.12 123 LEU B CA 1
ATOM 5308 C C . LEU B 1 123 ? -10.344 -29.062 -6.922 1 95.12 123 LEU B C 1
ATOM 5310 O O . LEU B 1 123 ? -10.43 -27.844 -6.914 1 95.12 123 LEU B O 1
ATOM 5314 N N . ALA B 1 124 ? -11.078 -29.875 -6.164 1 97.06 124 ALA B N 1
ATOM 5315 C CA . ALA B 1 124 ? -12.07 -29.312 -5.25 1 97.06 124 ALA B CA 1
ATOM 5316 C C . ALA B 1 124 ? -11.414 -28.438 -4.188 1 97.06 124 ALA B C 1
ATOM 5318 O O . ALA B 1 124 ? -11.898 -27.344 -3.889 1 97.06 124 ALA B O 1
ATOM 5319 N N . PHE B 1 125 ? -10.312 -28.891 -3.668 1 96.38 125 PHE B N 1
ATOM 5320 C CA . PHE B 1 125 ? -9.609 -28.109 -2.662 1 96.38 125 PHE B CA 1
ATOM 5321 C C . PHE B 1 125 ? -8.992 -26.859 -3.281 1 96.38 125 PHE B C 1
ATOM 5323 O O . PHE B 1 125 ? -8.914 -25.812 -2.637 1 96.38 125 PHE B O 1
ATOM 5330 N N . ALA B 1 126 ? -8.508 -27.016 -4.539 1 95.88 126 ALA B N 1
ATOM 5331 C CA . ALA B 1 126 ? -7.934 -25.859 -5.238 1 95.88 126 ALA B CA 1
ATOM 5332 C C . ALA B 1 126 ? -8.969 -24.75 -5.402 1 95.88 126 ALA B C 1
ATOM 5334 O O . ALA B 1 126 ? -8.609 -23.578 -5.461 1 95.88 126 ALA B O 1
ATOM 5335 N N . LEU B 1 127 ? -10.234 -25.078 -5.441 1 97.75 127 LEU B N 1
ATOM 5336 C CA . LEU B 1 127 ? -11.305 -24.094 -5.531 1 97.75 127 LEU B CA 1
ATOM 5337 C C . LEU B 1 127 ? -11.711 -23.609 -4.145 1 97.75 127 LEU B C 1
ATOM 5339 O O . LEU B 1 127 ? -11.984 -22.422 -3.953 1 97.75 127 LEU B O 1
ATOM 5343 N N . LEU B 1 128 ? -11.711 -24.516 -3.201 1 98.25 128 LEU B N 1
ATOM 5344 C CA . LEU B 1 128 ? -12.242 -24.234 -1.872 1 98.25 128 LEU B CA 1
ATOM 5345 C C . LEU B 1 128 ? -11.312 -23.297 -1.109 1 98.25 128 LEU B C 1
ATOM 5347 O O . LEU B 1 128 ? -11.773 -22.359 -0.454 1 98.25 128 LEU B O 1
ATOM 5351 N N . VAL B 1 129 ? -10.016 -23.484 -1.174 1 96.38 129 VAL B N 1
ATOM 5352 C CA . VAL B 1 129 ? -9.055 -22.766 -0.348 1 96.38 129 VAL B CA 1
ATOM 5353 C C . VAL B 1 129 ? -9.109 -21.266 -0.679 1 96.38 129 VAL B C 1
ATOM 5355 O O . VAL B 1 129 ? -9.305 -20.438 0.211 1 96.38 129 VAL B O 1
ATOM 5358 N N . PRO B 1 130 ? -8.977 -20.891 -1.981 1 96.31 130 PRO B N 1
ATOM 5359 C CA . PRO B 1 130 ? -9.102 -19.453 -2.266 1 96.31 130 PRO B CA 1
ATOM 5360 C C . PRO B 1 130 ? -10.484 -18.906 -1.907 1 96.31 130 PRO B C 1
ATOM 5362 O O . PRO B 1 130 ? -10.602 -17.781 -1.425 1 96.31 130 PRO B O 1
ATOM 5365 N N . PHE B 1 131 ? -11.562 -19.719 -2.104 1 97.81 131 PHE B N 1
ATOM 5366 C CA . PHE B 1 131 ? -12.906 -19.297 -1.729 1 97.81 131 PHE B CA 1
ATOM 5367 C C . PHE B 1 131 ? -12.969 -18.906 -0.254 1 97.81 131 PHE B C 1
ATOM 5369 O O . PHE B 1 131 ? -13.492 -17.859 0.1 1 97.81 131 PHE B O 1
ATOM 5376 N N . LEU B 1 132 ? -12.375 -19.766 0.563 1 97.88 132 LEU B N 1
ATOM 5377 C CA . LEU B 1 132 ? -12.398 -19.547 2.006 1 97.88 132 LEU B CA 1
ATOM 5378 C C . LEU B 1 132 ? -11.531 -18.359 2.389 1 97.88 132 LEU B C 1
ATOM 5380 O O . LEU B 1 132 ? -11.93 -17.531 3.209 1 97.88 132 LEU B O 1
ATOM 5384 N N . ILE B 1 133 ? -10.43 -18.25 1.768 1 96 133 ILE B N 1
ATOM 5385 C CA . ILE B 1 133 ? -9.523 -17.156 2.092 1 96 133 ILE B CA 1
ATOM 5386 C C . ILE B 1 133 ? -10.188 -15.82 1.759 1 96 133 ILE B C 1
ATOM 5388 O O . ILE B 1 133 ? -10.234 -14.914 2.596 1 96 133 ILE B O 1
ATOM 5392 N N . PHE B 1 134 ? -10.758 -15.68 0.587 1 95.75 134 PHE B N 1
ATOM 5393 C CA . PHE B 1 134 ? -11.359 -14.43 0.148 1 95.75 134 PHE B CA 1
ATOM 5394 C C . PHE B 1 134 ? -12.672 -14.172 0.882 1 95.75 134 PHE B C 1
ATOM 5396 O O . PHE B 1 134 ? -13.055 -13.023 1.104 1 95.75 134 PHE B O 1
ATOM 5403 N N . GLY B 1 135 ? -13.344 -15.289 1.264 1 96.56 135 GLY B N 1
ATOM 5404 C CA . GLY B 1 135 ? -14.594 -15.148 1.995 1 96.56 135 GLY B CA 1
ATOM 5405 C C . GLY B 1 135 ? -14.391 -14.773 3.451 1 96.56 135 GLY B C 1
ATOM 5406 O O . GLY B 1 135 ? -15.219 -14.07 4.035 1 96.56 135 GLY B O 1
ATOM 5407 N N . ILE B 1 136 ? -13.273 -15.188 4.023 1 97 136 ILE B N 1
ATOM 5408 C CA . ILE B 1 136 ? -13.062 -15.055 5.461 1 97 136 ILE B CA 1
ATOM 5409 C C . ILE B 1 136 ? -12.242 -13.789 5.742 1 97 136 ILE B C 1
ATOM 5411 O O . ILE B 1 136 ? -12.523 -13.062 6.699 1 97 136 ILE B O 1
ATOM 5415 N N . PHE B 1 137 ? -11.227 -13.445 4.926 1 95.75 137 PHE B N 1
ATOM 5416 C CA . PHE B 1 137 ? -10.281 -12.375 5.215 1 95.75 137 PHE B CA 1
ATOM 5417 C C . PHE B 1 137 ? -10.828 -11.023 4.77 1 95.75 137 PHE B C 1
ATOM 5419 O O . PHE B 1 137 ? -11.031 -10.797 3.578 1 95.75 137 PHE B O 1
ATOM 5426 N N . PRO B 1 138 ? -11.07 -10.141 5.719 1 94.75 138 PRO B N 1
ATOM 5427 C CA . PRO B 1 138 ? -11.648 -8.836 5.391 1 94.75 138 PRO B CA 1
ATOM 5428 C C . PRO B 1 138 ? -10.594 -7.812 4.973 1 94.75 138 PRO B C 1
ATOM 5430 O O . PRO B 1 138 ? -10.461 -6.77 5.621 1 94.75 138 PRO B O 1
ATOM 5433 N N . ALA B 1 139 ? -9.867 -8.094 3.922 1 94.06 139 ALA B N 1
ATOM 5434 C CA . ALA B 1 139 ? -8.805 -7.207 3.445 1 94.06 139 ALA B CA 1
ATOM 5435 C C . ALA B 1 139 ? -8.977 -6.895 1.962 1 94.06 139 ALA B C 1
ATOM 5437 O O . ALA B 1 139 ? -9.336 -7.77 1.174 1 94.06 139 ALA B O 1
ATOM 5438 N N . ASN B 1 140 ? -8.836 -5.621 1.643 1 92.81 140 ASN B N 1
ATOM 5439 C CA . ASN B 1 140 ? -8.773 -5.211 0.244 1 92.81 140 ASN B CA 1
ATOM 5440 C C . ASN B 1 140 ? -7.395 -5.48 -0.358 1 92.81 140 ASN B C 1
ATOM 5442 O O . ASN B 1 140 ? -6.41 -5.617 0.37 1 92.81 140 ASN B O 1
ATOM 5446 N N . VAL B 1 141 ? -7.359 -5.59 -1.579 1 90.19 141 VAL B N 1
ATOM 5447 C CA . VAL B 1 141 ? -6.086 -5.832 -2.248 1 90.19 141 VAL B CA 1
ATOM 5448 C C . VAL B 1 141 ? -5.242 -4.559 -2.24 1 90.19 141 VAL B C 1
ATOM 5450 O O . VAL B 1 141 ? -4.039 -4.605 -1.987 1 90.19 141 VAL B O 1
ATOM 5453 N N . GLN B 1 142 ? -5.836 -3.482 -2.477 1 87.31 142 GLN B N 1
ATOM 5454 C CA . GLN B 1 142 ? -5.125 -2.209 -2.439 1 87.31 142 GLN B CA 1
ATOM 5455 C C . GLN B 1 142 ? -4.824 -1.787 -1.004 1 87.31 142 GLN B C 1
ATOM 5457 O O . GLN B 1 142 ? -5.68 -1.917 -0.123 1 87.31 142 GLN B O 1
ATOM 5462 N N . ALA B 1 143 ? -3.615 -1.325 -0.8 1 85.44 143 ALA B N 1
ATOM 5463 C CA . ALA B 1 143 ? -3.229 -0.837 0.521 1 85.44 143 ALA B CA 1
ATOM 5464 C C . ALA B 1 143 ? -3.525 0.653 0.664 1 85.44 143 ALA B C 1
ATOM 5466 O O . ALA B 1 143 ? -3.088 1.46 -0.159 1 85.44 143 ALA B O 1
ATOM 5467 N N . PHE B 1 144 ? -4.191 0.96 1.75 1 88.69 144 PHE B N 1
ATOM 5468 C CA . PHE B 1 144 ? -4.566 2.352 1.97 1 88.69 144 PHE B CA 1
ATOM 5469 C C . PHE B 1 144 ? -3.785 2.943 3.137 1 88.69 144 PHE B C 1
ATOM 5471 O O . PHE B 1 144 ? -3.771 4.164 3.328 1 88.69 144 PHE B O 1
ATOM 5478 N N . HIS B 1 145 ? -3.197 2.061 3.93 1 91 145 HIS B N 1
ATOM 5479 C CA . HIS B 1 145 ? -2.393 2.475 5.074 1 91 145 HIS B CA 1
ATOM 5480 C C . HIS B 1 145 ? -1.249 1.498 5.328 1 91 145 HIS B C 1
ATOM 5482 O O . HIS B 1 145 ? -1.374 0.304 5.043 1 91 145 HIS B O 1
ATOM 5488 N N . THR B 1 146 ? -0.164 1.979 5.898 1 88.62 146 THR B N 1
ATOM 5489 C CA . THR B 1 146 ? 1.011 1.131 6.074 1 88.62 146 THR B CA 1
ATOM 5490 C C . THR B 1 146 ? 0.907 0.323 7.363 1 88.62 146 THR B C 1
ATOM 5492 O O . THR B 1 146 ? 1.444 -0.783 7.453 1 88.62 146 THR B O 1
ATOM 5495 N N . TYR B 1 147 ? 0.243 0.843 8.367 1 92.69 147 TYR B N 1
ATOM 5496 C CA . TYR B 1 147 ? 0.067 0.132 9.633 1 92.69 147 TYR B CA 1
ATOM 5497 C C . TYR B 1 147 ? -1.034 -0.916 9.516 1 92.69 147 TYR B C 1
ATOM 5499 O O . TYR B 1 147 ? -1.997 -0.734 8.766 1 92.69 147 TYR B O 1
ATOM 5507 N N . PRO B 1 148 ? -0.819 -1.948 10.203 1 93.69 148 PRO B N 1
ATOM 5508 C CA . PRO B 1 148 ? -1.739 -3.076 10.031 1 93.69 148 PRO B CA 1
ATOM 5509 C C . PRO B 1 148 ? -3.137 -2.783 10.578 1 93.69 148 PRO B C 1
ATOM 5511 O O . PRO B 1 148 ? -3.275 -2.176 11.641 1 93.69 148 PRO B O 1
ATOM 5514 N N . GLY B 1 149 ? -4.117 -3.152 9.914 1 95.44 149 GLY B N 1
ATOM 5515 C CA . GLY B 1 149 ? -5.535 -3.068 10.227 1 95.44 149 GLY B CA 1
ATOM 5516 C C . GLY B 1 149 ? -6.414 -3.748 9.195 1 95.44 149 GLY B C 1
ATOM 5517 O O . GLY B 1 149 ? -5.949 -4.109 8.117 1 95.44 149 GLY B O 1
ATOM 5518 N N . LEU B 1 150 ? -7.66 -4 9.562 1 95.88 150 LEU B N 1
ATOM 5519 C CA . LEU B 1 150 ? -8.609 -4.621 8.648 1 95.88 150 LEU B CA 1
ATOM 5520 C C . LEU B 1 150 ? -9.492 -3.572 7.98 1 95.88 150 LEU B C 1
ATOM 5522 O O . LEU B 1 150 ? -9.93 -2.623 8.633 1 95.88 150 LEU B O 1
ATOM 5526 N N . ASP B 1 151 ? -9.766 -3.719 6.738 1 93 151 ASP B N 1
ATOM 5527 C CA . ASP B 1 151 ? -10.367 -2.676 5.91 1 93 151 ASP B CA 1
ATOM 5528 C C . ASP B 1 151 ? -11.883 -2.631 6.094 1 93 151 ASP B C 1
ATOM 5530 O O . ASP B 1 151 ? -12.57 -3.633 5.887 1 93 151 ASP B O 1
ATOM 5534 N N . GLY B 1 152 ? -12.352 -1.453 6.371 1 91.56 152 GLY B N 1
ATOM 5535 C CA . GLY B 1 152 ? -13.789 -1.271 6.422 1 91.56 152 GLY B CA 1
ATOM 5536 C C . GLY B 1 152 ? -14.391 -0.923 5.074 1 91.56 152 GLY B C 1
ATOM 5537 O O . GLY B 1 152 ? -15.602 -1.063 4.875 1 91.56 152 GLY B O 1
ATOM 5538 N N . PHE B 1 153 ? -13.516 -0.621 4.176 1 88.44 153 PHE B N 1
ATOM 5539 C CA . PHE B 1 153 ? -13.922 -0.154 2.854 1 88.44 153 PHE B CA 1
ATOM 5540 C C . PHE B 1 153 ? -14.125 -1.328 1.904 1 88.44 153 PHE B C 1
ATOM 5542 O O . PHE B 1 153 ? -13.367 -2.299 1.938 1 88.44 153 PHE B O 1
ATOM 5549 N N . GLY B 1 154 ? -15.18 -1.32 1.082 1 90.06 1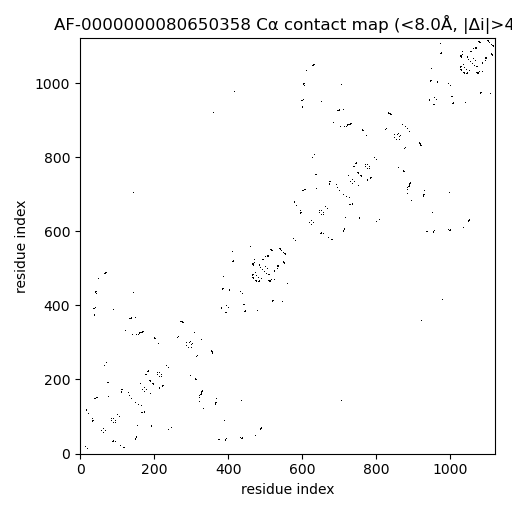54 GLY B N 1
ATOM 5550 C CA . GLY B 1 154 ? -15.344 -2.232 -0.039 1 90.06 154 GLY B CA 1
ATOM 5551 C C . GLY B 1 154 ? -15.883 -3.59 0.37 1 90.06 154 GLY B C 1
ATOM 5552 O O . GLY B 1 154 ? -15.617 -4.594 -0.292 1 90.06 154 GLY B O 1
ATOM 5553 N N . ILE B 1 155 ? -16.703 -3.65 1.417 1 94.31 155 ILE B N 1
ATOM 5554 C CA . ILE B 1 155 ? -17.219 -4.926 1.893 1 94.31 155 ILE B CA 1
ATOM 5555 C C . ILE B 1 155 ? -18.141 -5.535 0.831 1 94.31 155 ILE B C 1
ATOM 5557 O O . ILE B 1 155 ? -17.953 -6.691 0.442 1 94.31 155 ILE B O 1
ATOM 5561 N N . TYR B 1 156 ? -19.078 -4.762 0.332 1 94.06 156 TYR B N 1
ATOM 5562 C CA . TYR B 1 156 ? -20.016 -5.281 -0.66 1 94.06 156 TYR B CA 1
ATOM 5563 C C . TYR B 1 156 ? -19.297 -5.602 -1.967 1 94.06 156 TYR B C 1
ATOM 5565 O O . TYR B 1 156 ? -19.734 -6.473 -2.725 1 94.06 156 TYR B O 1
ATOM 5573 N N . ASN B 1 157 ? -18.203 -4.891 -2.256 1 94.38 157 ASN B N 1
ATOM 5574 C CA . ASN B 1 157 ? -17.406 -5.227 -3.43 1 94.38 157 ASN B CA 1
ATOM 5575 C C . ASN B 1 157 ? -16.734 -6.586 -3.279 1 94.38 157 ASN B C 1
ATOM 5577 O O . ASN B 1 157 ? -16.703 -7.375 -4.227 1 94.38 157 ASN B O 1
ATOM 5581 N N . ARG B 1 158 ? -16.188 -6.848 -2.115 1 94.69 158 ARG B N 1
ATOM 5582 C CA . ARG B 1 158 ? -15.594 -8.156 -1.847 1 94.69 158 ARG B CA 1
ATOM 5583 C C . ARG B 1 158 ? -16.656 -9.258 -1.927 1 94.69 158 ARG B C 1
ATOM 5585 O O . ARG B 1 158 ? -16.391 -10.328 -2.475 1 94.69 158 ARG B O 1
ATOM 5592 N N . GLN B 1 159 ? -17.812 -8.953 -1.388 1 95.81 159 GLN B N 1
ATOM 5593 C CA . GLN B 1 159 ? -18.906 -9.906 -1.431 1 95.81 159 GLN B CA 1
ATOM 5594 C C . GLN B 1 159 ? -19.312 -10.219 -2.869 1 95.81 159 GLN B C 1
ATOM 5596 O O . GLN B 1 159 ? -19.547 -11.383 -3.219 1 95.81 159 GLN B O 1
ATOM 5601 N N . THR B 1 160 ? -19.359 -9.195 -3.65 1 96.19 160 THR B N 1
ATOM 5602 C CA . THR B 1 160 ? -19.719 -9.352 -5.055 1 96.19 160 THR B CA 1
ATOM 5603 C C . THR B 1 160 ? -18.688 -10.211 -5.785 1 96.19 160 THR B C 1
ATOM 5605 O O . THR B 1 160 ? -19.047 -11.109 -6.543 1 96.19 160 THR B O 1
ATOM 5608 N N . SER B 1 161 ? -17.469 -9.93 -5.539 1 96 161 SER B N 1
ATOM 5609 C CA . SER B 1 161 ? -16.406 -10.695 -6.164 1 96 161 SER B CA 1
ATOM 5610 C C . SER B 1 161 ? -16.453 -12.164 -5.746 1 96 161 SER B C 1
ATOM 5612 O O . SER B 1 161 ? -16.219 -13.055 -6.562 1 96 161 SER B O 1
ATOM 5614 N N . LEU B 1 162 ? -16.75 -12.383 -4.484 1 96.88 162 LEU B N 1
ATOM 5615 C CA . LEU B 1 162 ? -16.875 -13.742 -3.986 1 96.88 162 LEU B CA 1
ATOM 5616 C C . LEU B 1 162 ? -18 -14.484 -4.695 1 96.88 162 LEU B C 1
ATOM 5618 O O . LEU B 1 162 ? -17.844 -15.656 -5.059 1 96.88 162 LEU B O 1
ATOM 5622 N N . LEU B 1 163 ? -19.094 -13.812 -4.914 1 98.19 163 LEU B N 1
ATOM 5623 C CA . LEU B 1 163 ? -20.25 -14.422 -5.57 1 98.19 163 LEU B CA 1
ATOM 5624 C C . LEU B 1 163 ? -19.938 -14.719 -7.035 1 98.19 163 LEU B C 1
ATOM 5626 O O . LEU B 1 163 ? -20.375 -15.75 -7.566 1 98.19 163 LEU B O 1
ATOM 5630 N N . ILE B 1 164 ? -19.203 -13.828 -7.664 1 98.06 164 ILE B N 1
ATOM 5631 C CA . ILE B 1 164 ? -18.812 -14.102 -9.039 1 98.06 164 ILE B CA 1
ATOM 5632 C C . ILE B 1 164 ? -17.875 -15.312 -9.078 1 98.06 164 ILE B C 1
ATOM 5634 O O . ILE B 1 164 ? -17.953 -16.141 -9.992 1 98.06 164 ILE B O 1
ATOM 5638 N N . TYR B 1 165 ? -16.953 -15.359 -8.109 1 98.06 165 TYR B N 1
ATOM 5639 C CA . TYR B 1 165 ? -16.078 -16.516 -7.996 1 98.06 165 TYR B CA 1
ATOM 5640 C C . TYR B 1 165 ? -16.891 -17.812 -7.961 1 98.06 165 TYR B C 1
ATOM 5642 O O . TYR B 1 165 ? -16.578 -18.766 -8.664 1 98.06 165 TYR B O 1
ATOM 5650 N N . VAL B 1 166 ? -17.938 -17.844 -7.203 1 98.69 166 VAL B N 1
ATOM 5651 C CA . VAL B 1 166 ? -18.812 -19 -7.051 1 98.69 166 VAL B CA 1
ATOM 5652 C C . VAL B 1 166 ? -19.531 -19.281 -8.367 1 98.69 166 VAL B C 1
ATOM 5654 O O . VAL B 1 166 ? -19.578 -20.422 -8.828 1 98.69 166 VAL B O 1
ATOM 5657 N N . LEU B 1 167 ? -20.109 -18.219 -8.953 1 98.81 167 LEU B N 1
ATOM 5658 C CA . LEU B 1 167 ? -20.812 -18.375 -10.211 1 98.81 167 LEU B CA 1
ATOM 5659 C C . LEU B 1 167 ? -19.906 -18.984 -11.273 1 98.81 167 LEU B C 1
ATOM 5661 O O . LEU B 1 167 ? -20.297 -19.953 -11.938 1 98.81 167 LEU B O 1
ATOM 5665 N N . VAL B 1 168 ? -18.719 -18.406 -11.406 1 98.69 168 VAL B N 1
ATOM 5666 C CA . VAL B 1 168 ? -17.781 -18.875 -12.422 1 98.69 168 VAL B CA 1
ATOM 5667 C C . VAL B 1 168 ? -17.359 -20.312 -12.125 1 98.69 168 VAL B C 1
ATOM 5669 O O . VAL B 1 168 ? -17.234 -21.125 -13.039 1 98.69 168 VAL B O 1
ATOM 5672 N N . SER B 1 169 ? -17.125 -20.641 -10.859 1 98.69 169 SER B N 1
ATOM 5673 C CA . SER B 1 169 ? -16.812 -22 -10.477 1 98.69 169 SER B CA 1
ATOM 5674 C C . SER B 1 169 ? -17.906 -22.969 -10.906 1 98.69 169 SER B C 1
ATOM 5676 O O . SER B 1 169 ? -17.625 -24.062 -11.422 1 98.69 169 SER B O 1
ATOM 5678 N N . GLY B 1 170 ? -19.188 -22.594 -10.672 1 98.44 170 GLY B N 1
ATOM 5679 C CA . GLY B 1 170 ? -20.297 -23.422 -11.102 1 98.44 170 GLY B CA 1
ATOM 5680 C C . GLY B 1 170 ? -20.375 -23.594 -12.609 1 98.44 170 GLY B C 1
ATOM 5681 O O . GLY B 1 170 ? -20.562 -24.703 -13.102 1 98.44 170 GLY B O 1
ATOM 5682 N N . LEU B 1 171 ? -20.188 -22.516 -13.352 1 98.12 171 LEU B N 1
ATOM 5683 C CA . LEU B 1 171 ? -20.25 -22.547 -14.805 1 98.12 171 LEU B CA 1
ATOM 5684 C C . LEU B 1 171 ? -19.141 -23.438 -15.375 1 98.12 171 LEU B C 1
ATOM 5686 O O . LEU B 1 171 ? -19.328 -24.062 -16.422 1 98.12 171 LEU B O 1
ATOM 5690 N N . MET B 1 172 ? -18.031 -23.516 -14.68 1 97.5 172 MET B N 1
ATOM 5691 C CA . MET B 1 172 ? -16.875 -24.281 -15.172 1 97.5 172 MET B CA 1
ATOM 5692 C C . MET B 1 172 ? -17 -25.75 -14.797 1 97.5 172 MET B C 1
ATOM 5694 O O . MET B 1 172 ? -16.547 -26.625 -15.531 1 97.5 172 MET B O 1
ATOM 5698 N N . PHE B 1 173 ? -17.703 -26.094 -13.664 1 97.38 173 PHE B N 1
ATOM 5699 C CA . PHE B 1 173 ? -17.438 -27.422 -13.148 1 97.38 173 PHE B CA 1
ATOM 5700 C C . PHE B 1 173 ? -18.734 -28.156 -12.852 1 97.38 173 PHE B C 1
ATOM 5702 O O . PHE B 1 173 ? -18.719 -29.359 -12.539 1 97.38 173 PHE B O 1
ATOM 5709 N N . ILE B 1 174 ? -19.875 -27.484 -12.883 1 97.75 174 ILE B N 1
ATOM 5710 C CA . ILE B 1 174 ? -21.156 -28.188 -12.781 1 97.75 174 ILE B CA 1
ATOM 5711 C C . ILE B 1 174 ? -21.625 -28.609 -14.164 1 97.75 174 ILE B C 1
ATOM 5713 O O . ILE B 1 174 ? -21.578 -27.828 -15.117 1 97.75 174 ILE B O 1
ATOM 5717 N N . ARG B 1 175 ? -22.016 -29.828 -14.281 1 96.12 175 ARG B N 1
ATOM 5718 C CA . ARG B 1 175 ? -22.484 -30.359 -15.562 1 96.12 175 ARG B CA 1
ATOM 5719 C C . ARG B 1 175 ? -23.781 -29.672 -15.992 1 96.12 175 ARG B C 1
ATOM 5721 O O . ARG B 1 175 ? -24.609 -29.344 -15.148 1 96.12 175 ARG B O 1
ATOM 5728 N N . GLU B 1 176 ? -23.891 -29.547 -17.234 1 95.31 176 GLU B N 1
ATOM 5729 C CA . GLU B 1 176 ? -25.109 -28.984 -17.797 1 95.31 176 GLU B CA 1
ATOM 5730 C C . GLU B 1 176 ? -26.344 -29.734 -17.328 1 95.31 176 GLU B C 1
ATOM 5732 O O . GLU B 1 176 ? -26.328 -30.969 -17.266 1 95.31 176 GLU B O 1
ATOM 5737 N N . GLY B 1 177 ? -27.453 -28.984 -17.016 1 95.75 177 GLY B N 1
ATOM 5738 C CA . GLY B 1 177 ? -28.703 -29.562 -16.578 1 95.75 177 GLY B CA 1
ATOM 5739 C C . GLY B 1 177 ? -29.484 -28.688 -15.617 1 95.75 177 GLY B C 1
ATOM 5740 O O . GLY B 1 177 ? -29.172 -27.5 -15.469 1 95.75 177 GLY B O 1
ATOM 5741 N N . ARG B 1 178 ? -30.469 -29.25 -14.992 1 96.44 178 ARG B N 1
ATOM 5742 C CA . ARG B 1 178 ? -31.344 -28.516 -14.086 1 96.44 178 ARG B CA 1
ATOM 5743 C C . ARG B 1 178 ? -30.578 -27.984 -12.875 1 96.44 178 ARG B C 1
ATOM 5745 O O . ARG B 1 178 ? -30.859 -26.891 -12.375 1 96.44 178 ARG B O 1
ATOM 5752 N N . LYS B 1 179 ? -29.672 -28.781 -12.484 1 97.25 179 LYS B N 1
ATOM 5753 C CA . LYS B 1 179 ? -28.859 -28.375 -11.336 1 97.25 179 LYS B CA 1
ATOM 5754 C C . LYS B 1 179 ? -28.094 -27.078 -11.633 1 97.25 179 LYS B C 1
ATOM 5756 O O . LYS B 1 179 ? -28.078 -26.156 -10.812 1 97.25 179 LYS B O 1
ATOM 5761 N N . LEU B 1 180 ? -27.453 -27.016 -12.781 1 98.38 180 LEU B N 1
ATOM 5762 C CA . LEU B 1 180 ? -26.734 -25.812 -13.18 1 98.38 180 LEU B CA 1
ATOM 5763 C C . LEU B 1 180 ? -27.672 -24.641 -13.359 1 98.38 180 LEU B C 1
ATOM 5765 O O . LEU B 1 180 ? -27.344 -23.5 -13 1 98.38 180 LEU B O 1
ATOM 5769 N N . ALA B 1 181 ? -28.828 -24.891 -13.922 1 98.38 181 ALA B N 1
ATOM 5770 C CA . ALA B 1 181 ? -29.828 -23.844 -14.125 1 98.38 181 ALA B CA 1
ATOM 5771 C C . ALA B 1 181 ? -30.25 -23.219 -12.805 1 98.38 181 ALA B C 1
ATOM 5773 O O . ALA B 1 181 ? -30.266 -21.984 -12.664 1 98.38 181 ALA B O 1
ATOM 5774 N N . VAL B 1 182 ? -30.609 -24.078 -11.836 1 98.5 182 VAL B N 1
ATOM 5775 C CA . VAL B 1 182 ? -31.047 -23.609 -10.523 1 98.5 182 VAL B CA 1
ATOM 5776 C C . VAL B 1 182 ? -29.891 -22.891 -9.82 1 98.5 182 VAL B C 1
ATOM 5778 O O . VAL B 1 182 ? -30.094 -21.844 -9.203 1 98.5 182 VAL B O 1
ATOM 5781 N N . PHE B 1 183 ? -28.734 -23.469 -9.953 1 98.69 183 PHE B N 1
ATOM 5782 C CA . PHE B 1 183 ? -27.531 -22.859 -9.383 1 98.69 1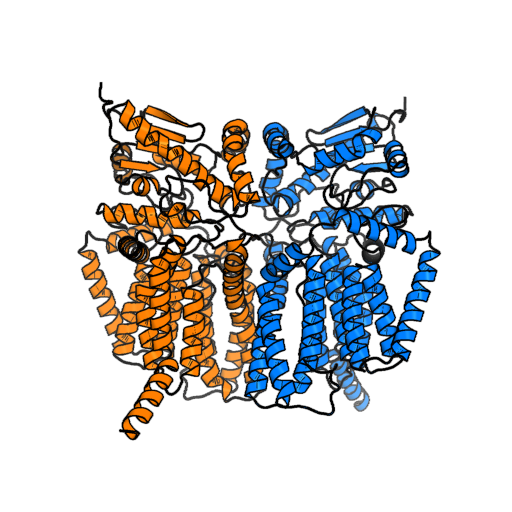83 PHE B CA 1
ATOM 5783 C C . PHE B 1 183 ? -27.328 -21.453 -9.93 1 98.69 183 PHE B C 1
ATOM 5785 O O . PHE B 1 183 ? -27.109 -20.516 -9.156 1 98.69 183 PHE B O 1
ATOM 5792 N N . CYS B 1 184 ? -27.375 -21.266 -11.242 1 98.75 184 CYS B N 1
ATOM 5793 C CA . CYS B 1 184 ? -27.172 -19.984 -11.883 1 98.75 184 CYS B CA 1
ATOM 5794 C C . CYS B 1 184 ? -28.25 -18.984 -11.469 1 98.75 184 CYS B C 1
ATOM 5796 O O . CYS B 1 184 ? -27.969 -17.812 -11.266 1 98.75 184 CYS B O 1
ATOM 5798 N N . ALA B 1 185 ? -29.469 -19.5 -11.352 1 98.69 185 ALA B N 1
ATOM 5799 C CA . ALA B 1 185 ? -30.578 -18.625 -10.938 1 98.69 185 ALA B CA 1
ATOM 5800 C C . ALA B 1 185 ? -30.297 -18.031 -9.555 1 98.69 185 ALA B C 1
ATOM 5802 O O . ALA B 1 185 ? -30.453 -16.812 -9.352 1 98.69 185 ALA B O 1
ATOM 5803 N N . ILE B 1 186 ? -29.891 -18.875 -8.602 1 98.81 186 ILE B N 1
ATOM 5804 C CA . ILE B 1 186 ? -29.672 -18.438 -7.23 1 98.81 186 ILE B CA 1
ATOM 5805 C C . ILE B 1 186 ? -28.453 -17.516 -7.172 1 98.81 186 ILE B C 1
ATOM 5807 O O . ILE B 1 186 ? -28.469 -16.484 -6.516 1 98.81 186 ILE B O 1
ATOM 5811 N N . ALA B 1 187 ? -27.359 -17.891 -7.867 1 98.81 187 ALA B N 1
ATOM 5812 C CA . ALA B 1 187 ? -26.141 -17.094 -7.875 1 98.81 187 ALA B CA 1
ATOM 5813 C C . ALA B 1 187 ? -26.391 -15.703 -8.469 1 98.81 187 ALA B C 1
ATOM 5815 O O . ALA B 1 187 ? -25.969 -14.695 -7.91 1 98.81 187 ALA B O 1
ATOM 5816 N N . MET B 1 188 ? -27.125 -15.672 -9.578 1 98.81 188 MET B N 1
ATOM 5817 C CA . MET B 1 188 ? -27.422 -14.406 -10.242 1 98.81 188 MET B CA 1
ATOM 5818 C C . MET B 1 188 ? -28.359 -13.562 -9.391 1 98.81 188 MET B C 1
ATOM 5820 O O . MET B 1 188 ? -28.281 -12.336 -9.391 1 98.81 188 MET B O 1
ATOM 5824 N N . LEU B 1 189 ? -29.281 -14.227 -8.727 1 98.62 189 LEU B N 1
ATOM 5825 C CA . LEU B 1 189 ? -30.156 -13.508 -7.805 1 98.62 189 LEU B CA 1
ATOM 5826 C C . LEU B 1 189 ? -29.359 -12.852 -6.691 1 98.62 189 LEU B C 1
ATOM 5828 O O . LEU B 1 189 ? -29.578 -11.68 -6.363 1 98.62 189 LEU B O 1
ATOM 5832 N N . CYS B 1 190 ? -28.422 -13.594 -6.098 1 98.75 190 CYS B N 1
ATOM 5833 C CA . CYS B 1 190 ? -27.562 -13.055 -5.047 1 98.75 190 CYS B CA 1
ATOM 5834 C C . CYS B 1 190 ? -26.75 -11.875 -5.566 1 98.75 190 CYS B C 1
ATOM 5836 O O . CYS B 1 190 ? -26.609 -10.867 -4.879 1 98.75 190 CYS B O 1
ATOM 5838 N N . LEU B 1 191 ? -26.219 -12.008 -6.785 1 98.44 191 LEU B N 1
ATOM 5839 C CA . LEU B 1 191 ? -25.453 -10.922 -7.383 1 98.44 191 LEU B CA 1
ATOM 5840 C C . LEU B 1 191 ? -26.312 -9.688 -7.582 1 98.44 191 LEU B C 1
ATOM 5842 O O . LEU B 1 191 ? -25.906 -8.578 -7.238 1 98.44 191 LEU B O 1
ATOM 5846 N N . PHE B 1 192 ? -27.531 -9.914 -8.086 1 97.94 192 PHE B N 1
ATOM 5847 C CA . PHE B 1 192 ? -28.453 -8.812 -8.344 1 97.94 192 PHE B CA 1
ATOM 5848 C C . PHE B 1 192 ? -28.797 -8.078 -7.055 1 97.94 192 PHE B C 1
ATOM 5850 O O . PHE B 1 192 ? -28.844 -6.848 -7.027 1 97.94 192 PHE B O 1
ATOM 5857 N N . LEU B 1 193 ? -28.969 -8.805 -6.016 1 97.81 193 LEU B N 1
ATOM 5858 C CA . LEU B 1 193 ? -29.406 -8.242 -4.742 1 97.81 193 LEU B CA 1
ATOM 5859 C C . LEU B 1 193 ? -28.203 -7.781 -3.916 1 97.81 193 LEU B C 1
ATOM 5861 O O . LEU B 1 193 ? -28.375 -7.348 -2.773 1 97.81 193 LEU B O 1
ATOM 5865 N N . THR B 1 194 ? -27.016 -7.902 -4.379 1 96.75 194 THR B N 1
ATOM 5866 C CA . THR B 1 194 ? -25.828 -7.395 -3.699 1 96.75 194 THR B CA 1
ATOM 5867 C C . THR B 1 194 ? -25.312 -6.133 -4.383 1 96.75 194 THR B C 1
ATOM 5869 O O . THR B 1 194 ? -25.172 -5.086 -3.742 1 96.75 194 THR B O 1
ATOM 5872 N N . LYS B 1 195 ? -25.062 -6.254 -5.617 1 94.56 195 LYS B N 1
ATOM 5873 C CA . LYS B 1 195 ? -24.594 -5.117 -6.402 1 94.56 195 LYS B CA 1
ATOM 5874 C C . LYS B 1 195 ? -24.875 -5.316 -7.887 1 94.56 195 LYS B C 1
ATOM 5876 O O . LYS B 1 195 ? -24.516 -6.344 -8.461 1 94.56 195 LYS B O 1
ATOM 5881 N N . ILE B 1 196 ? -25.359 -4.363 -8.562 1 94.69 196 ILE B N 1
ATOM 5882 C CA . ILE B 1 196 ? -25.844 -4.457 -9.945 1 94.69 196 ILE B CA 1
ATOM 5883 C C . ILE B 1 196 ? -24.656 -4.699 -10.883 1 94.69 196 ILE B C 1
ATOM 5885 O O . ILE B 1 196 ? -24.797 -5.391 -11.891 1 94.69 196 ILE B O 1
ATOM 5889 N N . THR B 1 197 ? -23.531 -4.109 -10.617 1 93.31 197 THR B N 1
ATOM 5890 C CA . THR B 1 197 ? -22.375 -4.273 -11.492 1 93.31 197 THR B CA 1
ATOM 5891 C C . THR B 1 197 ? -21.906 -5.727 -11.508 1 93.31 197 THR B C 1
ATOM 5893 O O . THR B 1 197 ? -21.484 -6.234 -12.547 1 93.31 197 THR B O 1
ATOM 5896 N N . GLY B 1 198 ? -21.984 -6.383 -10.352 1 95.62 198 GLY B N 1
ATOM 5897 C CA . GLY B 1 198 ? -21.688 -7.805 -10.312 1 95.62 198 GLY B CA 1
ATOM 5898 C C . GLY B 1 198 ? -22.656 -8.641 -11.125 1 95.62 198 GLY B C 1
ATOM 5899 O O . GLY B 1 198 ? -22.25 -9.602 -11.789 1 95.62 198 GLY B O 1
ATOM 5900 N N . PHE B 1 199 ? -23.922 -8.281 -11.07 1 97.12 199 PHE B N 1
ATOM 5901 C CA . PHE B 1 199 ? -24.953 -8.953 -11.844 1 97.12 199 PHE B CA 1
ATOM 5902 C C . PHE B 1 199 ? -24.672 -8.836 -13.344 1 97.12 199 PHE B C 1
ATOM 5904 O O . PHE B 1 199 ? -24.797 -9.82 -14.078 1 97.12 199 PHE B O 1
ATOM 5911 N N . LEU B 1 200 ? -24.25 -7.676 -13.766 1 96.5 200 LEU B N 1
ATOM 5912 C CA . LEU B 1 200 ? -23.953 -7.441 -15.18 1 96.5 200 LEU B CA 1
ATOM 5913 C C . LEU B 1 200 ? -22.75 -8.25 -15.617 1 96.5 200 LEU B C 1
ATOM 5915 O O . LEU B 1 200 ? -22.75 -8.867 -16.688 1 96.5 200 LEU B O 1
ATOM 5919 N N . VAL B 1 201 ? -21.75 -8.273 -14.836 1 97.25 201 VAL B N 1
ATOM 5920 C CA . VAL B 1 201 ? -20.547 -9.031 -15.156 1 97.25 201 VAL B CA 1
ATOM 5921 C C . VAL B 1 201 ? -20.844 -10.523 -15.141 1 97.25 201 VAL B C 1
ATOM 5923 O O . VAL B 1 201 ? -20.391 -11.273 -16 1 97.25 201 VAL B O 1
ATOM 5926 N N . GLY B 1 202 ? -21.578 -10.945 -14.078 1 98.06 202 GLY B N 1
ATOM 5927 C CA . GLY B 1 202 ? -22.047 -12.328 -14.086 1 98.06 202 GLY B CA 1
ATOM 5928 C C . GLY B 1 202 ? -22.812 -12.695 -15.344 1 98.06 202 GLY B C 1
ATOM 5929 O O . GLY B 1 202 ? -22.641 -13.789 -15.883 1 98.06 202 GLY B O 1
ATOM 5930 N N . GLY B 1 203 ? -23.641 -11.773 -15.805 1 98.12 203 GLY B N 1
ATOM 5931 C CA . GLY B 1 203 ? -24.359 -11.969 -17.047 1 98.12 203 GLY B CA 1
ATOM 5932 C C . GLY B 1 203 ? -23.453 -12.102 -18.25 1 98.12 203 GLY B C 1
ATOM 5933 O O . GLY B 1 203 ? -23.703 -12.93 -19.141 1 98.12 203 GLY B O 1
ATOM 5934 N N . LEU B 1 204 ? -22.469 -11.289 -18.297 1 98.12 204 LEU B N 1
ATOM 5935 C CA . LEU B 1 204 ? -21.484 -11.352 -19.391 1 98.12 204 LEU B CA 1
ATOM 5936 C C . LEU B 1 204 ? -20.828 -12.719 -19.438 1 98.12 204 LEU B C 1
ATOM 5938 O O . LEU B 1 204 ? -20.703 -13.32 -20.5 1 98.12 204 LEU B O 1
ATOM 5942 N N . ILE B 1 205 ? -20.422 -13.219 -18.328 1 98.31 205 ILE B N 1
ATOM 5943 C CA . ILE B 1 205 ? -19.766 -14.523 -18.266 1 98.31 205 ILE B CA 1
ATOM 5944 C C . ILE B 1 205 ? -20.766 -15.625 -18.578 1 98.31 205 ILE B C 1
ATOM 5946 O O . ILE B 1 205 ? -20.438 -16.609 -19.234 1 98.31 205 ILE B O 1
ATOM 5950 N N . GLY B 1 206 ? -22.016 -15.453 -18.078 1 98.19 206 GLY B N 1
ATOM 5951 C CA . GLY B 1 206 ? -23.078 -16.375 -18.422 1 98.19 206 GLY B CA 1
ATOM 5952 C C . GLY B 1 206 ? -23.359 -16.438 -19.906 1 98.19 206 GLY B C 1
ATOM 5953 O O . GLY B 1 206 ? -23.609 -17.516 -20.453 1 98.19 206 GLY B O 1
ATOM 5954 N N . LEU B 1 207 ? -23.328 -15.273 -20.531 1 98.06 207 LEU B N 1
ATOM 5955 C CA . LEU B 1 207 ? -23.516 -15.234 -21.984 1 98.06 207 LEU B CA 1
ATOM 5956 C C . LEU B 1 207 ? -22.406 -16 -22.703 1 98.06 207 LEU B C 1
ATOM 5958 O O . LEU B 1 207 ? -22.672 -16.734 -23.656 1 98.06 207 LEU B O 1
ATOM 5962 N N . ALA B 1 208 ? -21.203 -15.797 -22.219 1 98 208 ALA B N 1
ATOM 5963 C CA . ALA B 1 208 ? -20.094 -16.578 -22.781 1 98 208 ALA B CA 1
ATOM 5964 C C . ALA B 1 208 ? -20.312 -18.062 -22.594 1 98 208 ALA B C 1
ATOM 5966 O O . ALA B 1 208 ? -20.016 -18.859 -23.484 1 98 208 ALA B O 1
ATOM 5967 N N . ALA B 1 209 ? -20.828 -18.422 -21.422 1 98.12 209 ALA B N 1
ATOM 5968 C CA . ALA B 1 209 ? -21.109 -19.828 -21.141 1 98.12 209 ALA B CA 1
ATOM 5969 C C . ALA B 1 209 ? -22.172 -20.375 -22.094 1 98.12 209 ALA B C 1
ATOM 5971 O O . ALA B 1 209 ? -22.078 -21.516 -22.547 1 98.12 209 ALA B O 1
ATOM 5972 N N . LEU B 1 210 ? -23.141 -19.594 -22.375 1 97.75 210 LEU B N 1
ATOM 5973 C CA . LEU B 1 210 ? -24.203 -19.969 -23.312 1 97.75 210 LEU B CA 1
ATOM 5974 C C . LEU B 1 210 ? -23.641 -20.156 -24.719 1 97.75 210 LEU B C 1
ATOM 5976 O O . LEU B 1 210 ? -23.922 -21.172 -25.375 1 97.75 210 LEU B O 1
ATOM 5980 N N . LEU B 1 211 ? -22.828 -19.219 -25.156 1 97.56 211 LEU B N 1
ATOM 5981 C CA . LEU B 1 211 ? -22.234 -19.266 -26.484 1 97.56 211 LEU B CA 1
ATOM 5982 C C . LEU B 1 211 ? -21.266 -20.438 -26.594 1 97.56 211 LEU B C 1
ATOM 5984 O O . LEU B 1 211 ? -21.125 -21.031 -27.656 1 97.56 211 LEU B O 1
ATOM 5988 N N . ALA B 1 212 ? -20.656 -20.75 -25.516 1 96.75 212 ALA B N 1
ATOM 5989 C CA . ALA B 1 212 ? -19.688 -21.859 -25.469 1 96.75 212 ALA B CA 1
ATOM 5990 C C . ALA B 1 212 ? -20.406 -23.203 -25.406 1 96.75 212 ALA B C 1
ATOM 5992 O O . ALA B 1 212 ? -19.781 -24.25 -25.609 1 96.75 212 ALA B O 1
ATOM 5993 N N . GLY B 1 213 ? -21.703 -23.219 -25.125 1 94.88 213 GLY B N 1
ATOM 5994 C CA . GLY B 1 213 ? -22.453 -24.469 -25.016 1 94.88 213 GLY B CA 1
ATOM 5995 C C . GLY B 1 213 ? -22.328 -25.125 -23.656 1 94.88 213 GLY B C 1
ATOM 5996 O O . GLY B 1 213 ? -22.703 -26.297 -23.5 1 94.88 213 GLY B O 1
ATOM 5997 N N . ARG B 1 214 ? -21.797 -24.453 -22.766 1 94.69 214 ARG B N 1
ATOM 5998 C CA . ARG B 1 214 ? -21.656 -24.984 -21.422 1 94.69 214 ARG B CA 1
ATOM 5999 C C . ARG B 1 214 ? -23 -25.016 -20.703 1 94.69 214 ARG B C 1
ATOM 6001 O O . ARG B 1 214 ? -23.219 -25.828 -19.812 1 94.69 214 ARG B O 1
ATOM 6008 N N . ILE B 1 215 ? -23.812 -24.047 -20.969 1 97.06 215 ILE B N 1
ATOM 6009 C CA . ILE B 1 215 ? -25.188 -24.031 -20.484 1 97.06 215 ILE B CA 1
ATOM 6010 C C . ILE B 1 215 ? -26.156 -23.922 -21.656 1 97.06 215 ILE B C 1
ATOM 6012 O O . ILE B 1 215 ? -25.906 -23.172 -22.609 1 97.06 215 ILE B O 1
ATOM 6016 N N . SER B 1 216 ? -27.188 -24.672 -21.672 1 97.62 216 SER B N 1
ATOM 6017 C CA . SER B 1 216 ? -28.141 -24.703 -22.781 1 97.62 216 SER B CA 1
ATOM 6018 C C . SER B 1 216 ? -29.109 -23.547 -22.703 1 97.62 216 SER B C 1
ATOM 6020 O O . SER B 1 216 ? -29.266 -22.922 -21.656 1 97.62 216 SER B O 1
ATOM 6022 N N . VAL B 1 217 ? -29.734 -23.25 -23.781 1 97.81 217 VAL B N 1
ATOM 6023 C CA . VAL B 1 217 ? -30.766 -22.219 -23.844 1 97.81 217 VAL B CA 1
ATOM 6024 C C . VAL B 1 217 ? -31.906 -22.578 -22.906 1 97.81 217 VAL B C 1
ATOM 6026 O O . VAL B 1 217 ? -32.438 -21.719 -22.219 1 97.81 217 VAL B O 1
ATOM 6029 N N . ARG B 1 218 ? -32.25 -23.844 -22.859 1 97.69 218 ARG B N 1
ATOM 6030 C CA . ARG B 1 218 ? -33.312 -24.312 -21.969 1 97.69 218 ARG B CA 1
ATOM 6031 C C . ARG B 1 218 ? -32.969 -24.047 -20.516 1 97.69 218 ARG B C 1
ATOM 6033 O O . ARG B 1 218 ? -33.812 -23.547 -19.75 1 97.69 218 ARG B O 1
ATOM 6040 N N . SER B 1 219 ? -31.781 -24.406 -20.141 1 97.75 219 SER B N 1
ATOM 6041 C CA . SER B 1 219 ? -31.328 -24.156 -18.781 1 97.75 219 SER B CA 1
ATOM 6042 C C . SER B 1 219 ? -31.281 -22.656 -18.469 1 97.75 219 SER B C 1
ATOM 6044 O O . SER B 1 219 ? -31.578 -22.25 -17.344 1 97.75 219 SER B O 1
ATOM 6046 N N . THR B 1 220 ? -30.859 -21.906 -19.453 1 98.12 220 THR B N 1
ATOM 6047 C CA . THR B 1 220 ? -30.797 -20.453 -19.281 1 98.12 220 THR B CA 1
ATOM 6048 C C . THR B 1 220 ? -32.188 -19.875 -19.062 1 98.12 220 THR B C 1
ATOM 6050 O O . THR B 1 220 ? -32.375 -19 -18.203 1 98.12 220 THR B O 1
ATOM 6053 N N . ILE B 1 221 ? -33.125 -20.344 -19.828 1 98.19 221 ILE B N 1
ATOM 6054 C CA . ILE B 1 221 ? -34.5 -19.906 -19.703 1 98.19 221 ILE B CA 1
ATOM 6055 C C . ILE B 1 221 ? -35.031 -20.312 -18.328 1 98.19 221 ILE B C 1
ATOM 6057 O O . ILE B 1 221 ? -35.688 -19.516 -17.656 1 98.19 221 ILE B O 1
ATOM 6061 N N . LEU B 1 222 ? -34.781 -21.5 -17.938 1 98.25 222 LEU B N 1
ATOM 6062 C CA . LEU B 1 222 ? -35.219 -21.969 -16.625 1 98.25 222 LEU B CA 1
ATOM 6063 C C . LEU B 1 222 ? -34.625 -21.094 -15.523 1 98.25 222 LEU B C 1
ATOM 6065 O O . LEU B 1 222 ? -35.344 -20.719 -14.586 1 98.25 222 LEU B O 1
ATOM 6069 N N . ALA B 1 223 ? -33.375 -20.797 -15.578 1 98.44 223 ALA B N 1
ATOM 6070 C CA . ALA B 1 223 ? -32.719 -19.938 -14.602 1 98.44 223 ALA B CA 1
ATOM 6071 C C . ALA B 1 223 ? -33.375 -18.547 -14.57 1 98.44 223 ALA B C 1
ATOM 6073 O O . ALA B 1 223 ? -33.594 -18 -13.492 1 98.44 223 ALA B O 1
ATOM 6074 N N . ALA B 1 224 ? -33.656 -18.016 -15.766 1 98.25 224 ALA B N 1
ATOM 6075 C CA . ALA B 1 224 ? -34.25 -16.688 -15.867 1 98.25 224 ALA B CA 1
ATOM 6076 C C . ALA B 1 224 ? -35.656 -16.688 -15.242 1 98.25 224 ALA B C 1
ATOM 6078 O O . ALA B 1 224 ? -36.031 -15.734 -14.547 1 98.25 224 ALA B O 1
ATOM 6079 N N . VAL B 1 225 ? -36.406 -17.719 -15.508 1 98.31 225 VAL B N 1
ATOM 6080 C CA . VAL B 1 225 ? -37.75 -17.812 -14.977 1 98.31 225 VAL B CA 1
ATOM 6081 C C . VAL B 1 225 ? -37.719 -17.906 -13.453 1 98.31 225 VAL B C 1
ATOM 6083 O O . VAL B 1 225 ? -38.5 -17.234 -12.766 1 98.31 225 VAL B O 1
ATOM 6086 N N . LEU B 1 226 ? -36.875 -18.703 -12.938 1 98.25 226 LEU B N 1
ATOM 6087 C CA . LEU B 1 226 ? -36.719 -18.828 -11.492 1 98.25 226 LEU B CA 1
ATOM 6088 C C . LEU B 1 226 ? -36.281 -17.516 -10.867 1 98.25 226 LEU B C 1
ATOM 6090 O O . LEU B 1 226 ? -36.812 -17.109 -9.836 1 98.25 226 LEU B O 1
ATOM 6094 N N . PHE B 1 227 ? -35.375 -16.859 -11.469 1 97.88 227 PHE B N 1
ATOM 6095 C CA . PHE B 1 227 ? -34.875 -15.547 -11.055 1 97.88 227 PHE B CA 1
ATOM 6096 C C . PHE B 1 227 ? -36.031 -14.539 -11 1 97.88 227 PHE B C 1
ATOM 6098 O O . PHE B 1 227 ? -36.219 -13.883 -9.984 1 97.88 227 PHE B O 1
ATOM 6105 N N . LEU B 1 228 ? -36.781 -14.477 -12.062 1 97.5 228 LEU B N 1
ATOM 6106 C CA . LEU B 1 228 ? -37.875 -13.516 -12.164 1 97.5 228 LEU B CA 1
ATOM 6107 C C . LEU B 1 228 ? -39 -13.859 -11.188 1 97.5 228 LEU B C 1
ATOM 6109 O O . LEU B 1 228 ? -39.656 -12.961 -10.664 1 97.5 228 LEU B O 1
ATOM 6113 N N . ALA B 1 229 ? -39.219 -15.109 -10.953 1 97.69 229 ALA B N 1
ATOM 6114 C CA . ALA B 1 229 ? -40.25 -15.531 -10.008 1 97.69 229 ALA B CA 1
ATOM 6115 C C . ALA B 1 229 ? -39.938 -15.039 -8.594 1 97.69 229 ALA B C 1
ATOM 6117 O O . ALA B 1 229 ? -40.812 -14.547 -7.891 1 97.69 229 ALA B O 1
ATOM 6118 N N . VAL B 1 230 ? -38.719 -15.148 -8.203 1 97 230 VAL B N 1
ATOM 6119 C CA . VAL B 1 230 ? -38.312 -14.695 -6.871 1 97 230 VAL B CA 1
ATOM 6120 C C . VAL B 1 230 ? -38.406 -13.172 -6.797 1 97 230 VAL B C 1
ATOM 6122 O O . VAL B 1 230 ? -38.812 -12.617 -5.781 1 97 230 VAL B O 1
ATOM 6125 N N . LEU B 1 231 ? -38 -12.477 -7.84 1 96.5 231 LEU B N 1
ATOM 6126 C CA . LEU B 1 231 ? -38.094 -11.023 -7.867 1 96.5 231 LEU B CA 1
ATOM 6127 C C . LEU B 1 231 ? -39.531 -10.562 -7.738 1 96.5 231 LEU B C 1
ATOM 6129 O O . LEU B 1 231 ? -39.812 -9.555 -7.086 1 96.5 231 LEU B O 1
ATOM 6133 N N . ALA B 1 232 ? -40.438 -11.297 -8.391 1 95.81 232 ALA B N 1
ATOM 6134 C CA . ALA B 1 232 ? -41.844 -10.977 -8.305 1 95.81 232 ALA B CA 1
ATOM 6135 C C . ALA B 1 232 ? -42.375 -11.109 -6.871 1 95.81 232 ALA B C 1
ATOM 6137 O O . ALA B 1 232 ? -43.156 -10.289 -6.41 1 95.81 232 ALA B O 1
ATOM 6138 N N . ILE B 1 233 ? -41.906 -12.062 -6.246 1 95.25 233 ILE B N 1
ATOM 6139 C CA . ILE B 1 233 ? -42.312 -12.266 -4.855 1 95.25 233 ILE B CA 1
ATOM 6140 C C . ILE B 1 233 ? -41.75 -11.125 -3.996 1 95.25 233 ILE B C 1
ATOM 6142 O O . ILE B 1 233 ? -42.469 -10.594 -3.137 1 95.25 233 ILE B O 1
ATOM 6146 N N . LEU B 1 234 ? -40.5 -10.719 -4.203 1 94.19 234 LEU B N 1
ATOM 6147 C CA . LEU B 1 234 ? -39.875 -9.648 -3.439 1 94.19 234 LEU B CA 1
ATOM 6148 C C . LEU B 1 234 ? -40.531 -8.312 -3.719 1 94.19 234 LEU B C 1
ATOM 6150 O O . LEU B 1 234 ? -40.594 -7.445 -2.844 1 94.19 234 LEU B O 1
ATOM 6154 N N . GLU B 1 235 ? -41.062 -8.172 -4.93 1 93.94 235 GLU B N 1
ATOM 6155 C CA . GLU B 1 235 ? -41.781 -6.957 -5.301 1 93.94 235 GLU B CA 1
ATOM 6156 C C . GLU B 1 235 ? -43.031 -6.781 -4.457 1 93.94 235 GLU B C 1
ATOM 6158 O O . GLU B 1 235 ? -43.469 -5.652 -4.184 1 93.94 235 GLU B O 1
ATOM 6163 N N . LEU B 1 236 ? -43.656 -7.863 -4.031 1 91.81 236 LEU B N 1
ATOM 6164 C CA . LEU B 1 236 ? -44.844 -7.812 -3.199 1 91.81 236 LEU B CA 1
ATOM 6165 C C . LEU B 1 236 ? -44.531 -7.285 -1.807 1 91.81 236 LEU B C 1
ATOM 6167 O O . LEU B 1 236 ? -45.438 -6.875 -1.067 1 91.81 236 LEU B O 1
ATOM 6171 N N . ASN B 1 237 ? -43.344 -7.273 -1.544 1 87.62 237 ASN B N 1
ATOM 6172 C CA . ASN B 1 237 ? -42.875 -6.719 -0.275 1 87.62 237 ASN B CA 1
ATOM 6173 C C . ASN B 1 237 ? -42.625 -5.219 -0.38 1 87.62 237 ASN B C 1
ATOM 6175 O O . ASN B 1 237 ? -41.469 -4.777 -0.27 1 87.62 237 ASN B O 1
ATOM 6179 N N . GLY B 1 238 ? -43.625 -4.352 -0.464 1 87.5 238 GLY B N 1
ATOM 6180 C CA . GLY B 1 238 ? -43.5 -2.904 -0.455 1 87.5 238 GLY B CA 1
ATOM 6181 C C . GLY B 1 238 ? -42.844 -2.359 -1.701 1 87.5 238 GLY B C 1
ATOM 6182 O O . GLY B 1 238 ? -42.062 -1.389 -1.63 1 87.5 238 GLY B O 1
ATOM 6183 N N . HIS B 1 239 ? -42.844 -3.115 -2.828 1 91.44 239 HIS B N 1
ATOM 6184 C CA . HIS B 1 239 ? -42.25 -2.689 -4.098 1 91.44 239 HIS B CA 1
ATOM 6185 C C . HIS B 1 239 ? -40.75 -2.512 -3.979 1 91.44 239 HIS B C 1
ATOM 6187 O O . HIS B 1 239 ? -40.188 -1.561 -4.523 1 91.44 239 HIS B O 1
ATOM 6193 N N . MET B 1 240 ? -40.125 -3.375 -3.262 1 91.31 240 MET B N 1
ATOM 6194 C CA . MET B 1 240 ? -38.719 -3.328 -2.959 1 91.31 240 MET B CA 1
ATOM 6195 C C . MET B 1 240 ? -37.875 -3.316 -4.238 1 91.31 240 MET B C 1
ATOM 6197 O O . MET B 1 240 ? -36.906 -2.564 -4.348 1 91.31 240 MET B O 1
ATOM 6201 N N . MET B 1 241 ? -38.25 -4.062 -5.195 1 93 241 MET B N 1
ATOM 6202 C CA . MET B 1 241 ? -37.438 -4.207 -6.387 1 93 241 MET B CA 1
ATOM 6203 C C . MET B 1 241 ? -37.562 -2.979 -7.285 1 93 241 MET B C 1
ATOM 6205 O O . MET B 1 241 ? -36.562 -2.508 -7.832 1 93 241 MET B O 1
ATOM 6209 N N . THR B 1 242 ? -38.75 -2.514 -7.445 1 94 242 THR B N 1
ATOM 6210 C CA . THR B 1 242 ? -38.938 -1.278 -8.195 1 94 242 THR B CA 1
ATOM 6211 C C . THR B 1 242 ? -38.188 -0.127 -7.531 1 94 242 THR B C 1
ATOM 6213 O O . THR B 1 242 ? -37.562 0.688 -8.211 1 94 242 THR B O 1
ATOM 6216 N N . ALA B 1 243 ? -38.219 -0.085 -6.242 1 92.81 243 ALA B N 1
ATOM 6217 C CA . ALA B 1 243 ? -37.5 0.935 -5.48 1 92.81 243 ALA B CA 1
ATOM 6218 C C . ALA B 1 243 ? -36 0.777 -5.637 1 92.81 243 ALA B C 1
ATOM 6220 O O . ALA B 1 243 ? -35.281 1.768 -5.75 1 92.81 243 ALA B O 1
ATOM 6221 N N . TYR B 1 244 ? -35.625 -0.46 -5.59 1 93.31 244 TYR B N 1
ATOM 6222 C CA . TYR B 1 244 ? -34.219 -0.753 -5.777 1 93.31 244 TYR B CA 1
ATOM 6223 C C . TYR B 1 244 ? -33.719 -0.288 -7.145 1 93.31 244 TYR B C 1
ATOM 6225 O O . TYR B 1 244 ? -32.688 0.354 -7.258 1 93.31 244 TYR B O 1
ATOM 6233 N N . LEU B 1 245 ? -34.438 -0.533 -8.172 1 93.44 245 LEU B N 1
ATOM 6234 C CA . LEU B 1 245 ? -34.062 -0.121 -9.531 1 93.44 245 LEU B CA 1
ATOM 6235 C C . LEU B 1 245 ? -34.094 1.398 -9.656 1 93.44 245 LEU B C 1
ATOM 6237 O O . LEU B 1 245 ? -33.281 1.973 -10.383 1 93.44 245 LEU B O 1
ATOM 6241 N N . ALA B 1 246 ? -34.969 2.002 -8.945 1 91.19 246 ALA B N 1
ATOM 6242 C CA . ALA B 1 246 ? -35 3.461 -8.922 1 91.19 246 ALA B CA 1
ATOM 6243 C C . ALA B 1 246 ? -33.75 4.027 -8.266 1 91.19 246 ALA B C 1
ATOM 6245 O O . ALA B 1 246 ? -33.188 5.039 -8.719 1 91.19 246 ALA B O 1
ATOM 6246 N N . ASP B 1 247 ? -33.344 3.387 -7.23 1 90.56 247 ASP B N 1
ATOM 6247 C CA . ASP B 1 247 ? -32.094 3.791 -6.57 1 90.56 247 ASP B CA 1
ATOM 6248 C C . ASP B 1 247 ? -30.906 3.676 -7.52 1 90.56 247 ASP B C 1
ATOM 6250 O O . ASP B 1 247 ? -30.062 4.562 -7.562 1 90.56 247 ASP B O 1
ATOM 6254 N N . ILE B 1 248 ? -30.875 2.611 -8.203 1 90.62 248 ILE B N 1
ATOM 6255 C CA . ILE B 1 248 ? -29.797 2.393 -9.156 1 90.62 248 ILE B CA 1
ATOM 6256 C C . ILE B 1 248 ? -29.812 3.484 -10.219 1 90.62 248 ILE B C 1
ATOM 6258 O O . ILE B 1 248 ? -28.766 4.047 -10.562 1 90.62 248 ILE B O 1
ATOM 6262 N N . ALA B 1 249 ? -30.938 3.764 -10.719 1 90.31 249 ALA B N 1
ATOM 6263 C CA . ALA B 1 249 ? -31.078 4.797 -11.75 1 90.31 249 ALA B CA 1
ATOM 6264 C C . ALA B 1 249 ? -30.594 6.148 -11.227 1 90.31 249 ALA B C 1
ATOM 6266 O O . ALA B 1 249 ? -29.906 6.887 -11.945 1 90.31 249 ALA B O 1
ATOM 6267 N N . ARG B 1 250 ? -30.906 6.438 -10.047 1 87.94 250 ARG B N 1
ATOM 6268 C CA . ARG B 1 250 ? -30.484 7.691 -9.43 1 87.94 250 ARG B CA 1
ATOM 6269 C C . ARG B 1 250 ? -28.969 7.73 -9.258 1 87.94 250 ARG B C 1
ATOM 6271 O O . ARG B 1 250 ? -28.344 8.758 -9.523 1 87.94 250 ARG B O 1
ATOM 6278 N N . LEU B 1 251 ? -28.438 6.668 -8.75 1 85.25 251 LEU B N 1
ATOM 6279 C CA . LEU B 1 251 ? -27 6.605 -8.516 1 85.25 251 LEU B CA 1
ATOM 6280 C C . LEU B 1 251 ? -26.234 6.707 -9.828 1 85.25 251 LEU B C 1
ATOM 6282 O O . LEU B 1 251 ? -25.172 7.332 -9.875 1 85.25 251 LEU B O 1
ATOM 6286 N N . VAL B 1 252 ? -26.734 6.098 -10.859 1 83.62 252 VAL B N 1
ATOM 6287 C CA . VAL B 1 252 ? -26.125 6.18 -12.18 1 83.62 252 VAL B CA 1
ATOM 6288 C C . VAL B 1 252 ? -26.156 7.625 -12.68 1 83.62 252 VAL B C 1
ATOM 6290 O O . VAL B 1 252 ? -25.172 8.109 -13.242 1 83.62 252 VAL B O 1
ATOM 6293 N N . ALA B 1 253 ? -27.203 8.289 -12.406 1 83.5 253 ALA B N 1
ATOM 6294 C CA . ALA B 1 253 ? -27.359 9.68 -12.828 1 83.5 253 ALA B CA 1
ATOM 6295 C C . ALA B 1 253 ? -26.406 10.594 -12.07 1 83.5 253 ALA B C 1
ATOM 6297 O O . ALA B 1 253 ? -25.875 11.562 -12.641 1 83.5 253 ALA B O 1
ATOM 6298 N N . LEU B 1 254 ? -26.172 10.344 -10.883 1 79.25 254 LEU B N 1
ATOM 6299 C CA . LEU B 1 254 ? -25.297 11.148 -10.039 1 79.25 254 LEU B CA 1
ATOM 6300 C C . LEU B 1 254 ? -23.844 10.922 -10.391 1 79.25 254 LEU B C 1
ATOM 6302 O O . LEU B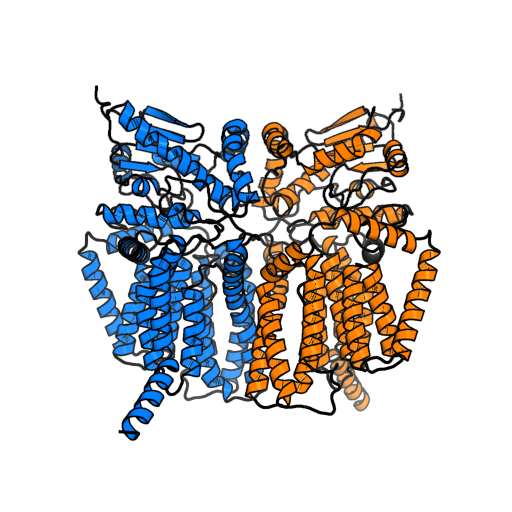 1 254 ? -22.984 11.781 -10.141 1 79.25 254 LEU B O 1
ATOM 6306 N N . ASN B 1 255 ? -23.516 9.789 -10.945 1 74.06 255 ASN 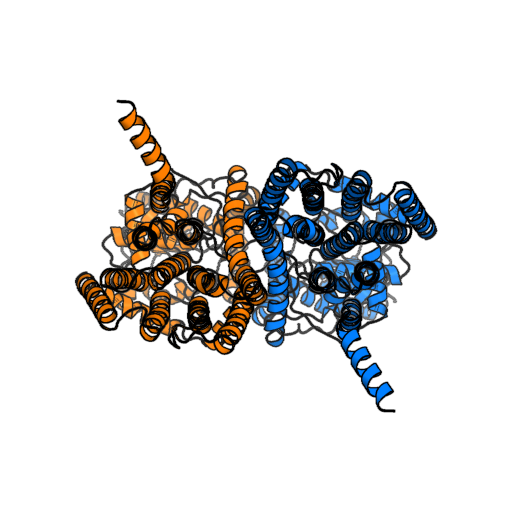B N 1
ATOM 6307 C CA . ASN B 1 255 ? -22.125 9.414 -11.195 1 74.06 255 ASN B CA 1
ATOM 6308 C C . ASN B 1 255 ? -21.812 9.414 -12.688 1 74.06 255 ASN B C 1
ATOM 6310 O O . ASN B 1 255 ? -21.031 8.578 -13.156 1 74.06 255 ASN B O 1
ATOM 6314 N N . GLU B 1 256 ? -22.438 10.234 -13.398 1 68.56 256 GLU B N 1
ATOM 6315 C CA . GLU B 1 256 ? -22.297 10.227 -14.852 1 68.56 256 GLU B CA 1
ATOM 6316 C C . GLU B 1 256 ? -20.938 10.781 -15.273 1 68.56 256 GLU B C 1
ATOM 6318 O O . GLU B 1 256 ? -20.641 10.852 -16.469 1 68.56 256 GLU B O 1
ATOM 6323 N N . GLU B 1 257 ? -20.016 10.672 -14.492 1 67.31 257 GLU B N 1
ATOM 6324 C CA . GLU B 1 257 ? -18.719 11.117 -14.977 1 67.31 257 GLU B CA 1
ATOM 6325 C C . GLU B 1 257 ? -18.188 10.188 -16.062 1 67.31 257 GLU B C 1
ATOM 6327 O O . GLU B 1 257 ? -18.703 9.078 -16.25 1 67.31 257 GLU B O 1
ATOM 6332 N N . ALA B 1 258 ? -17.188 10.625 -16.719 1 67 258 ALA B N 1
ATOM 6333 C CA . ALA B 1 258 ? -16.609 10 -17.906 1 67 258 ALA B CA 1
ATOM 6334 C C . ALA B 1 258 ? -16.078 8.609 -17.594 1 67 258 ALA B C 1
ATOM 6336 O O . ALA B 1 258 ? -15.359 8.414 -16.609 1 67 258 ALA B O 1
ATOM 6337 N N . LEU B 1 259 ? -16.625 7.547 -18.203 1 74 259 LEU B N 1
ATOM 6338 C CA . LEU B 1 259 ? -16.297 6.129 -18.094 1 74 259 LEU B CA 1
ATOM 6339 C C . LEU B 1 259 ? -14.836 5.883 -18.453 1 74 259 LEU B C 1
ATOM 6341 O O . LEU B 1 259 ? -14.156 5.09 -17.812 1 74 259 LEU B O 1
ATOM 6345 N N . LEU B 1 260 ? -14.32 6.656 -19.359 1 76.75 260 LEU B N 1
ATOM 6346 C CA . LEU B 1 260 ? -12.992 6.398 -19.906 1 76.75 260 LEU B CA 1
ATOM 6347 C C . LEU B 1 260 ? -11.922 6.609 -18.828 1 76.75 260 LEU B C 1
ATOM 6349 O O . LEU B 1 260 ? -11.055 5.754 -18.641 1 76.75 260 LEU B O 1
ATOM 6353 N N . PRO B 1 261 ? -12.039 7.672 -18.078 1 80.69 261 PRO B N 1
ATOM 6354 C CA . PRO B 1 261 ? -11.031 7.855 -17.016 1 80.69 261 PRO B CA 1
ATOM 6355 C C . PRO B 1 261 ? -11.062 6.742 -15.977 1 80.69 261 PRO B C 1
ATOM 6357 O O . PRO B 1 261 ? -10.016 6.371 -15.438 1 80.69 261 PRO B O 1
ATOM 6360 N N . ARG B 1 262 ? -12.133 6.191 -15.742 1 84.94 262 ARG B N 1
ATOM 6361 C CA . ARG B 1 262 ? -12.234 5.102 -14.781 1 84.94 262 ARG B CA 1
ATOM 6362 C C . ARG B 1 262 ? -11.562 3.84 -15.305 1 84.94 262 ARG B C 1
ATOM 6364 O O . ARG B 1 262 ? -10.93 3.104 -14.539 1 84.94 262 ARG B O 1
ATOM 6371 N N . PHE B 1 263 ? -11.727 3.633 -16.609 1 86.94 263 PHE B N 1
ATOM 6372 C CA . PHE B 1 263 ? -11.055 2.488 -17.219 1 86.94 263 PHE B CA 1
ATOM 6373 C C . PHE B 1 263 ? -9.539 2.646 -17.141 1 86.94 263 PHE B C 1
ATOM 6375 O O . PHE B 1 263 ? -8.82 1.684 -16.859 1 86.94 263 PHE B O 1
ATOM 6382 N N . LEU B 1 264 ? -9.109 3.832 -17.391 1 84.19 264 LEU B N 1
ATOM 6383 C CA . LEU B 1 264 ? -7.672 4.082 -17.328 1 84.19 264 LEU B CA 1
ATOM 6384 C C . LEU B 1 264 ? -7.152 3.885 -15.898 1 84.19 264 LEU B C 1
ATOM 6386 O O . LEU B 1 264 ? -6.059 3.354 -15.703 1 84.19 264 LEU B O 1
ATOM 6390 N N . THR B 1 265 ? -7.961 4.289 -14.969 1 85.88 265 THR B N 1
ATOM 6391 C CA . THR B 1 265 ? -7.59 4.121 -13.57 1 85.88 265 THR B CA 1
ATOM 6392 C C . THR B 1 265 ? -7.473 2.643 -13.211 1 85.88 265 THR B C 1
ATOM 6394 O O . THR B 1 265 ? -6.523 2.236 -12.547 1 85.88 265 THR B O 1
ATOM 6397 N N . VAL B 1 266 ? -8.391 1.917 -13.719 1 88.75 266 VAL B N 1
ATOM 6398 C CA . VAL B 1 266 ? -8.367 0.487 -13.43 1 88.75 266 VAL B CA 1
ATOM 6399 C C . VAL B 1 266 ? -7.184 -0.164 -14.141 1 88.75 266 VAL B C 1
ATOM 6401 O O . VAL B 1 266 ? -6.477 -0.991 -13.555 1 88.75 266 VAL B O 1
ATOM 6404 N N . MET B 1 267 ? -6.945 0.235 -15.375 1 89.12 267 MET B N 1
ATOM 6405 C CA . MET B 1 267 ? -5.855 -0.338 -16.156 1 89.12 267 MET B CA 1
ATOM 6406 C C . MET B 1 267 ? -4.512 -0.081 -15.492 1 89.12 267 MET B C 1
ATOM 6408 O O . MET B 1 267 ? -3.648 -0.962 -15.461 1 89.12 267 MET B O 1
ATOM 6412 N N . SER B 1 268 ? -4.438 1.045 -14.914 1 88.38 268 SER B N 1
ATOM 6413 C CA . SER B 1 268 ? -3.189 1.375 -14.234 1 88.38 268 SER B CA 1
ATOM 6414 C C . SER B 1 268 ? -3.15 0.787 -12.828 1 88.38 268 SER B C 1
ATOM 6416 O O . SER B 1 268 ? -2.125 0.255 -12.398 1 88.38 268 SER B O 1
ATOM 6418 N N . GLY B 1 269 ? -4.242 0.881 -12.148 1 88.69 269 GLY B N 1
ATOM 6419 C CA . GLY B 1 269 ? -4.309 0.454 -10.758 1 88.69 269 GLY B CA 1
ATOM 6420 C C . GLY B 1 269 ? -4.164 -1.047 -10.594 1 88.69 269 GLY B C 1
ATOM 6421 O O . GLY B 1 269 ? -3.668 -1.516 -9.562 1 88.69 269 GLY B O 1
ATOM 6422 N N . LYS B 1 270 ? -4.582 -1.786 -11.617 1 92.06 270 LYS B N 1
ATOM 6423 C CA . LYS B 1 270 ? -4.535 -3.244 -11.547 1 92.06 270 LYS B CA 1
ATOM 6424 C C . LYS B 1 270 ? -3.652 -3.818 -12.656 1 92.06 270 LYS B C 1
ATOM 6426 O O . LYS B 1 270 ? -3.898 -4.922 -13.141 1 92.06 270 LYS B O 1
ATOM 6431 N N . LEU B 1 271 ? -2.664 -3.049 -12.953 1 91.38 271 LEU B N 1
ATOM 6432 C CA . LEU B 1 271 ? -1.74 -3.461 -14.008 1 91.38 271 LEU B CA 1
ATOM 6433 C C . LEU B 1 271 ? -1.084 -4.793 -13.664 1 91.38 271 LEU B C 1
ATOM 6435 O O . LEU B 1 271 ? -0.792 -5.594 -14.555 1 91.38 271 LEU B O 1
ATOM 6439 N N . ASP B 1 272 ? -0.919 -5.09 -12.422 1 90.5 272 ASP B N 1
ATOM 6440 C CA . ASP B 1 272 ? -0.227 -6.293 -11.969 1 90.5 272 ASP B CA 1
ATOM 6441 C C . ASP B 1 272 ? -1.032 -7.547 -12.297 1 90.5 272 ASP B C 1
ATOM 6443 O O . ASP B 1 272 ? -0.472 -8.641 -12.406 1 90.5 272 ASP B O 1
ATOM 6447 N N . VAL B 1 273 ? -2.316 -7.441 -12.453 1 94.44 273 VAL B N 1
ATOM 6448 C CA . VAL B 1 273 ? -3.16 -8.57 -12.828 1 94.44 273 VAL B CA 1
ATOM 6449 C C . VAL B 1 273 ? -3.473 -8.516 -14.32 1 94.44 273 VAL B C 1
ATOM 6451 O O . VAL B 1 273 ? -3.408 -9.531 -15.016 1 94.44 273 VAL B O 1
ATOM 6454 N N . ILE B 1 274 ? -3.748 -7.324 -14.836 1 95.44 274 ILE B N 1
ATOM 6455 C CA . ILE B 1 274 ? -4.258 -7.145 -16.188 1 95.44 274 ILE B CA 1
ATOM 6456 C C . ILE B 1 274 ? -3.154 -7.461 -17.203 1 95.44 274 ILE B C 1
ATOM 6458 O O . ILE B 1 274 ? -3.4 -8.133 -18.203 1 95.44 274 ILE B O 1
ATOM 6462 N N . LEU B 1 275 ? -1.964 -7.031 -16.891 1 95.31 275 LEU B N 1
ATOM 6463 C CA . LEU B 1 275 ? -0.871 -7.234 -17.844 1 95.31 275 LEU B CA 1
ATOM 6464 C C . LEU B 1 275 ? -0.542 -8.719 -17.984 1 95.31 275 LEU B C 1
ATOM 6466 O O . LEU B 1 275 ? -0.564 -9.258 -19.094 1 95.31 275 LEU B O 1
ATOM 6470 N N . PRO B 1 276 ? -0.235 -9.438 -16.938 1 96.56 276 PRO B N 1
ATOM 6471 C CA . PRO B 1 276 ? 0.059 -10.867 -17.109 1 96.56 276 PRO B CA 1
ATOM 6472 C C . PRO B 1 276 ? -1.137 -11.656 -17.641 1 96.56 276 PRO B C 1
ATOM 6474 O O . PRO B 1 276 ? -0.964 -12.594 -18.422 1 96.56 276 PRO B O 1
ATOM 6477 N N . SER B 1 277 ? -2.363 -11.32 -17.203 1 97.94 277 SER B N 1
ATOM 6478 C CA . SER B 1 277 ? -3.549 -12 -17.719 1 97.94 277 SER B CA 1
ATOM 6479 C C . SER B 1 277 ? -3.74 -11.727 -19.203 1 97.94 277 SER B C 1
ATOM 6481 O O . SER B 1 277 ? -4.125 -12.625 -19.953 1 97.94 277 SER B O 1
ATOM 6483 N N . GLY B 1 278 ? -3.51 -10.461 -19.562 1 97.94 278 GLY B N 1
ATOM 6484 C CA . GLY B 1 278 ? -3.58 -10.133 -20.984 1 97.94 278 GLY B CA 1
ATOM 6485 C C . GLY B 1 278 ? -2.564 -10.891 -21.828 1 97.94 278 GLY B C 1
ATOM 6486 O O . GLY B 1 278 ? -2.896 -11.406 -22.891 1 97.94 278 GLY B O 1
ATOM 6487 N N . LEU B 1 279 ? -1.353 -10.953 -21.375 1 97.94 279 LEU B N 1
ATOM 6488 C CA . LEU B 1 279 ? -0.318 -11.727 -22.047 1 97.94 279 LEU B CA 1
ATOM 6489 C C . LEU B 1 279 ? -0.701 -13.203 -22.125 1 97.94 279 LEU B C 1
ATOM 6491 O O . LEU B 1 279 ? -0.425 -13.875 -23.125 1 97.94 279 LEU B O 1
ATOM 6495 N N . LEU B 1 280 ? -1.298 -13.664 -21.031 1 98.31 280 LEU B N 1
ATOM 6496 C CA . LEU B 1 280 ? -1.728 -15.062 -21 1 98.31 280 LEU B CA 1
ATOM 6497 C C . LEU B 1 280 ? -2.834 -15.305 -22.031 1 98.31 280 LEU B C 1
ATOM 6499 O O . LEU B 1 280 ? -2.875 -16.359 -22.672 1 98.31 280 LEU B O 1
ATOM 6503 N N . VAL B 1 281 ? -3.764 -14.359 -22.156 1 98.44 281 VAL B N 1
ATOM 6504 C CA . VAL B 1 281 ? -4.801 -14.461 -23.188 1 98.44 281 VAL B CA 1
ATOM 6505 C C . VAL B 1 281 ? -4.152 -14.602 -24.562 1 98.44 281 VAL B C 1
ATOM 6507 O O . VAL B 1 281 ? -4.551 -15.453 -25.359 1 98.44 281 VAL B O 1
ATOM 6510 N N . LEU B 1 282 ? -3.15 -13.789 -24.859 1 97.88 282 LEU B N 1
ATOM 6511 C CA . LEU B 1 282 ? -2.453 -13.844 -26.141 1 97.88 282 LEU B CA 1
ATOM 6512 C C . LEU B 1 282 ? -1.732 -15.18 -26.312 1 97.88 282 LEU B C 1
ATOM 6514 O O . LEU B 1 282 ? -1.764 -15.766 -27.391 1 97.88 282 LEU B O 1
ATOM 6518 N N . ALA B 1 283 ? -1.104 -15.609 -25.266 1 96.81 283 ALA B N 1
ATOM 6519 C CA . ALA B 1 283 ? -0.421 -16.906 -25.312 1 96.81 283 ALA B CA 1
ATOM 6520 C C . ALA B 1 283 ? -1.407 -18.031 -25.594 1 96.81 283 ALA B C 1
ATOM 6522 O O . ALA B 1 283 ? -1.128 -18.938 -26.391 1 96.81 283 ALA B O 1
ATOM 6523 N N . LEU B 1 284 ? -2.521 -18.031 -24.891 1 96.94 284 LEU B N 1
ATOM 6524 C CA . LEU B 1 284 ? -3.541 -19.047 -25.062 1 96.94 284 LEU B CA 1
ATOM 6525 C C . LEU B 1 284 ? -4.129 -18.984 -26.469 1 96.94 284 LEU B C 1
ATOM 6527 O O . LEU B 1 284 ? -4.461 -20.016 -27.062 1 96.94 284 LEU B O 1
ATOM 6531 N N . PHE B 1 285 ? -4.312 -17.766 -26.969 1 96.31 285 PHE B N 1
ATOM 6532 C CA . PHE B 1 285 ? -4.758 -17.609 -28.344 1 96.31 285 PHE B CA 1
ATOM 6533 C C . PHE B 1 285 ? -3.797 -18.297 -29.297 1 96.31 285 PHE B C 1
ATOM 6535 O O . PHE B 1 285 ? -4.223 -19.062 -30.188 1 96.31 285 PHE B O 1
ATOM 6542 N N . TRP B 1 286 ? -2.545 -18.016 -29.125 1 94.75 286 TRP B N 1
ATOM 6543 C CA . TRP B 1 286 ? -1.522 -18.656 -29.953 1 94.75 286 TRP B CA 1
ATOM 6544 C C . TRP B 1 286 ? -1.573 -20.172 -29.812 1 94.75 286 TRP B C 1
ATOM 6546 O O . TRP B 1 286 ? -1.519 -20.891 -30.812 1 94.75 286 TRP B O 1
ATOM 6556 N N . ILE B 1 287 ? -1.67 -20.656 -28.625 1 92.44 287 ILE B N 1
ATOM 6557 C CA . ILE B 1 287 ? -1.703 -22.094 -28.359 1 92.44 287 ILE B CA 1
ATOM 6558 C C . ILE B 1 287 ? -2.945 -22.719 -29 1 92.44 287 ILE B C 1
ATOM 6560 O O . ILE B 1 287 ? -2.861 -23.734 -29.672 1 92.44 287 ILE B O 1
ATOM 6564 N N . ASP B 1 288 ? -4.133 -22.078 -28.812 1 91.75 288 ASP B N 1
ATOM 6565 C CA . ASP B 1 288 ? -5.391 -22.594 -29.328 1 91.75 288 ASP B CA 1
ATOM 6566 C C . ASP B 1 288 ? -5.398 -22.562 -30.859 1 91.75 288 ASP B C 1
ATOM 6568 O O . ASP B 1 288 ? -6.004 -23.438 -31.5 1 91.75 288 ASP B O 1
ATOM 6572 N N . MET B 1 289 ? -4.68 -21.625 -31.438 1 91.5 289 MET B N 1
ATOM 6573 C CA . MET B 1 289 ? -4.656 -21.484 -32.906 1 91.5 289 MET B CA 1
ATOM 6574 C C . MET B 1 289 ? -3.648 -22.453 -33.5 1 91.5 289 MET B C 1
ATOM 6576 O O . MET B 1 289 ? -3.836 -22.922 -34.625 1 91.5 289 MET B O 1
ATOM 6580 N N . THR B 1 290 ? -2.564 -22.75 -32.844 1 90.81 290 THR B N 1
ATOM 6581 C CA . THR B 1 290 ? -1.51 -23.594 -33.375 1 90.81 290 THR B CA 1
ATOM 6582 C C . THR B 1 290 ? -1.771 -25.062 -33.062 1 90.81 290 THR B C 1
ATOM 6584 O O . THR B 1 290 ? -1.248 -25.953 -33.719 1 90.81 290 THR B O 1
ATOM 6587 N N . ARG B 1 291 ? -2.51 -25.281 -32.094 1 87.06 291 ARG B N 1
ATOM 6588 C CA . ARG B 1 291 ? -2.873 -26.641 -31.688 1 87.06 291 ARG B CA 1
ATOM 6589 C C . ARG B 1 291 ? -4.383 -26.781 -31.531 1 87.06 291 ARG B C 1
ATOM 6591 O O . ARG B 1 291 ? -4.863 -27.094 -30.438 1 87.06 291 ARG B O 1
ATOM 6598 N N . PRO B 1 292 ? -4.984 -26.625 -32.656 1 80.94 292 PRO B N 1
ATOM 6599 C CA . PRO B 1 292 ? -6.445 -26.594 -32.562 1 80.94 292 PRO B CA 1
ATOM 6600 C C . PRO B 1 292 ? -7.027 -27.938 -32.125 1 80.94 292 PRO B C 1
ATOM 6602 O O . PRO B 1 292 ? -6.559 -28.984 -32.562 1 80.94 292 PRO B O 1
ATOM 6605 N N . ASN B 1 293 ? -7.648 -27.938 -31.094 1 80.94 293 ASN B N 1
ATOM 6606 C CA . ASN B 1 293 ? -8.484 -29.062 -30.703 1 80.94 293 ASN B CA 1
ATOM 6607 C C . ASN B 1 293 ? -9.898 -28.938 -31.25 1 80.94 293 ASN B C 1
ATOM 6609 O O . ASN B 1 293 ? -10.719 -28.188 -30.719 1 80.94 293 ASN B O 1
ATOM 6613 N N . ARG B 1 294 ? -10.289 -29.578 -32.188 1 79.88 294 ARG B N 1
ATOM 6614 C CA . ARG B 1 294 ? -11.523 -29.438 -32.969 1 79.88 294 ARG B CA 1
ATOM 6615 C C . ARG B 1 294 ? -12.734 -29.844 -32.125 1 79.88 294 ARG B C 1
ATOM 6617 O O . ARG B 1 294 ? -13.875 -29.531 -32.469 1 79.88 294 ARG B O 1
ATOM 6624 N N . SER B 1 295 ? -12.492 -30.469 -31.016 1 83.31 295 SER B N 1
ATOM 6625 C CA . SER B 1 295 ? -13.617 -30.875 -30.172 1 83.31 295 SER B CA 1
ATOM 6626 C C . SER B 1 295 ? -14.125 -29.703 -29.328 1 83.31 295 SER B C 1
ATOM 6628 O O . SER B 1 295 ? -15.234 -29.75 -28.797 1 83.31 295 SER B O 1
ATOM 6630 N N . ILE B 1 296 ? -13.391 -28.688 -29.344 1 87 296 ILE B N 1
ATOM 6631 C CA . ILE B 1 296 ? -13.75 -27.531 -28.531 1 87 296 ILE B CA 1
ATOM 6632 C C . ILE B 1 296 ? -14.359 -26.453 -29.422 1 87 296 ILE B C 1
ATOM 6634 O O . ILE B 1 296 ? -13.773 -26.062 -30.438 1 87 296 ILE B O 1
ATOM 6638 N N . ARG B 1 297 ? -15.547 -26.062 -29.109 1 88.81 297 ARG B N 1
ATOM 6639 C CA . ARG B 1 297 ? -16.234 -25 -29.828 1 88.81 297 ARG B CA 1
ATOM 6640 C C . ARG B 1 297 ? -15.43 -23.703 -29.766 1 88.81 297 ARG B C 1
ATOM 6642 O O . ARG B 1 297 ? -14.688 -23.469 -28.812 1 88.81 297 ARG B O 1
ATOM 6649 N N . PHE B 1 298 ? -15.68 -22.922 -30.703 1 91.06 298 PHE B N 1
ATOM 6650 C CA . PHE B 1 298 ? -14.953 -21.656 -30.812 1 91.06 298 PHE B CA 1
ATOM 6651 C C . PHE B 1 298 ? -15.086 -20.844 -29.531 1 91.06 298 PHE B C 1
ATOM 6653 O O . PHE B 1 298 ? -14.078 -20.438 -28.953 1 91.06 298 PHE B O 1
ATOM 6660 N N . PHE B 1 299 ? -16.297 -20.656 -29.031 1 94.12 299 PHE B N 1
ATOM 6661 C CA . PHE B 1 299 ? -16.547 -19.812 -27.875 1 94.12 299 PHE B CA 1
ATOM 6662 C C . PHE B 1 299 ? -16.141 -20.516 -26.594 1 94.12 299 PHE B C 1
ATOM 6664 O O . PHE B 1 299 ? -16.109 -19.906 -25.531 1 94.12 299 PHE B O 1
ATOM 6671 N N . ASP B 1 300 ? -15.797 -21.734 -26.75 1 95.69 300 ASP B N 1
ATOM 6672 C CA . ASP B 1 300 ? -15.352 -22.484 -25.578 1 95.69 300 ASP B CA 1
ATOM 6673 C C . ASP B 1 300 ? -13.828 -22.547 -25.516 1 95.69 300 ASP B C 1
ATOM 6675 O O . ASP B 1 300 ? -13.258 -23.328 -24.75 1 95.69 300 ASP B O 1
ATOM 6679 N N . SER B 1 301 ? -13.188 -21.766 -26.406 1 96.12 301 SER B N 1
ATOM 6680 C CA . SER B 1 301 ? -11.734 -21.719 -26.422 1 96.12 301 SER B CA 1
ATOM 6681 C C . SER B 1 301 ? -11.18 -21.109 -25.125 1 96.12 301 SER B C 1
ATOM 6683 O O . SER B 1 301 ? -11.859 -20.312 -24.469 1 96.12 301 SER B O 1
ATOM 6685 N N . ASN B 1 302 ? -9.906 -21.5 -24.828 1 96.69 302 ASN B N 1
ATOM 6686 C CA . ASN B 1 302 ? -9.281 -21.062 -23.578 1 96.69 302 ASN B CA 1
ATOM 6687 C C . ASN B 1 302 ? -9.109 -19.547 -23.547 1 96.69 302 ASN B C 1
ATOM 6689 O O . ASN B 1 302 ? -9.406 -18.906 -22.547 1 96.69 302 ASN B O 1
ATOM 6693 N N . TRP B 1 303 ? -8.672 -18.953 -24.641 1 96.94 303 TRP B N 1
ATOM 6694 C CA . TRP B 1 303 ? -8.375 -17.531 -24.688 1 96.94 303 TRP B CA 1
ATOM 6695 C C . TRP B 1 303 ? -9.656 -16.703 -24.594 1 96.94 303 TRP B C 1
ATOM 6697 O O . TRP B 1 303 ? -9.648 -15.586 -24.062 1 96.94 303 TRP B O 1
ATOM 6707 N N . ILE B 1 304 ? -10.797 -17.234 -25.016 1 97.62 304 ILE B N 1
ATOM 6708 C CA . ILE B 1 304 ? -12.07 -16.531 -24.922 1 97.62 304 ILE B CA 1
ATOM 6709 C C . ILE B 1 304 ? -12.547 -16.531 -23.469 1 97.62 304 ILE B C 1
ATOM 6711 O O . ILE B 1 304 ? -12.961 -15.492 -22.953 1 97.62 304 ILE B O 1
ATOM 6715 N N . TRP B 1 305 ? -12.469 -17.719 -22.812 1 97.94 305 TRP B N 1
ATOM 6716 C CA . TRP B 1 305 ? -12.867 -17.797 -21.406 1 97.94 305 TRP B CA 1
ATOM 6717 C C . TRP B 1 305 ? -12.086 -16.812 -20.547 1 97.94 305 TRP B C 1
ATOM 6719 O O . TRP B 1 305 ? -12.664 -16.047 -19.781 1 97.94 305 TRP B O 1
ATOM 6729 N N . LEU B 1 306 ? -10.742 -16.812 -20.703 1 98.5 306 LEU B N 1
ATOM 6730 C CA . LEU B 1 306 ? -9.914 -15.93 -19.906 1 98.5 306 LEU B CA 1
ATOM 6731 C C . LEU B 1 306 ? -10.133 -14.469 -20.312 1 98.5 306 LEU B C 1
ATOM 6733 O O . LEU B 1 306 ? -10.172 -13.586 -19.453 1 98.5 306 LEU B O 1
ATOM 6737 N N . GLY B 1 307 ? -10.281 -14.25 -21.594 1 98.31 307 GLY B N 1
ATOM 6738 C CA . GLY B 1 307 ? -10.508 -12.898 -22.094 1 98.31 307 GLY B CA 1
ATOM 6739 C C . GLY B 1 307 ? -11.797 -12.289 -21.562 1 98.31 307 GLY B C 1
ATOM 6740 O O . GLY B 1 307 ? -11.805 -11.148 -21.094 1 98.31 307 GLY B O 1
ATOM 6741 N N . VAL B 1 308 ? -12.898 -13.031 -21.625 1 98.25 308 VAL B N 1
ATOM 6742 C CA . VAL B 1 308 ? -14.203 -12.539 -21.188 1 98.25 308 VAL B CA 1
ATOM 6743 C C . VAL B 1 308 ? -14.203 -12.32 -19.688 1 98.25 308 VAL B C 1
ATOM 6745 O O . VAL B 1 308 ? -14.766 -11.336 -19.188 1 98.25 308 VAL B O 1
ATOM 6748 N N . THR B 1 309 ? -13.602 -13.227 -18.969 1 98 309 THR B N 1
ATOM 6749 C CA . THR B 1 309 ? -13.555 -13.086 -17.516 1 98 309 THR B CA 1
ATOM 6750 C C . THR B 1 309 ? -12.664 -11.914 -17.109 1 98 309 THR B C 1
ATOM 6752 O O . THR B 1 309 ? -12.977 -11.188 -16.172 1 98 309 THR B O 1
ATOM 6755 N N . LEU B 1 310 ? -11.523 -11.758 -17.797 1 97.62 310 LEU B N 1
ATOM 6756 C CA . LEU B 1 310 ? -10.656 -10.602 -17.562 1 97.62 310 LEU B CA 1
ATOM 6757 C C . LEU B 1 310 ? -11.398 -9.305 -17.859 1 97.62 310 LEU B C 1
ATOM 6759 O O . LEU B 1 310 ? -11.328 -8.352 -17.078 1 97.62 310 LEU B O 1
ATOM 6763 N N . LEU B 1 311 ? -12.102 -9.273 -19 1 96.81 311 LEU B N 1
ATOM 6764 C CA . LEU B 1 311 ? -12.906 -8.109 -19.344 1 96.81 311 LEU B CA 1
ATOM 6765 C C . LEU B 1 311 ? -13.953 -7.828 -18.281 1 96.81 311 LEU B C 1
ATOM 6767 O O . LEU B 1 311 ? -14.172 -6.672 -17.906 1 96.81 311 LEU B O 1
ATOM 6771 N N . GLY B 1 312 ? -14.633 -8.898 -17.859 1 96.25 312 GLY B N 1
ATOM 6772 C CA . GLY B 1 312 ? -15.578 -8.75 -16.75 1 96.25 312 GLY B CA 1
ATOM 6773 C C . GLY B 1 312 ? -14.953 -8.141 -15.516 1 96.25 312 GLY B C 1
ATOM 6774 O O . GLY B 1 312 ? -15.547 -7.266 -14.875 1 96.25 312 GLY B O 1
ATOM 6775 N N . GLY B 1 313 ? -13.719 -8.664 -15.164 1 94.94 313 GLY B N 1
ATOM 6776 C CA . GLY B 1 313 ? -13.008 -8.094 -14.031 1 94.94 313 GLY B CA 1
ATOM 6777 C C . GLY B 1 313 ? -12.688 -6.625 -14.211 1 94.94 313 GLY B C 1
ATOM 6778 O O . GLY B 1 313 ? -12.812 -5.84 -13.266 1 94.94 313 GLY B O 1
ATOM 6779 N N . ILE B 1 314 ? -12.266 -6.188 -15.375 1 94.5 314 ILE B N 1
ATOM 6780 C CA . ILE B 1 314 ? -11.945 -4.793 -15.672 1 94.5 314 ILE B CA 1
ATOM 6781 C C . ILE B 1 314 ? -13.203 -3.934 -15.523 1 94.5 314 ILE B C 1
ATOM 6783 O O . ILE B 1 314 ? -13.172 -2.891 -14.867 1 94.5 314 ILE B O 1
ATOM 6787 N N . ILE B 1 315 ? -14.32 -4.402 -16.047 1 93.56 315 ILE B N 1
ATOM 6788 C CA . ILE B 1 315 ? -15.578 -3.674 -15.969 1 93.56 315 ILE B CA 1
ATOM 6789 C C . ILE B 1 315 ? -16.016 -3.547 -14.508 1 93.56 315 ILE B C 1
ATOM 6791 O O . ILE B 1 315 ? -16.391 -2.463 -14.055 1 93.56 315 ILE B O 1
ATOM 6795 N N . LEU B 1 316 ? -15.93 -4.598 -13.805 1 93.69 316 LEU B N 1
ATOM 6796 C CA . LEU B 1 316 ? -16.344 -4.598 -12.406 1 93.69 316 LEU B CA 1
ATOM 6797 C C . LEU B 1 316 ? -15.508 -3.602 -11.602 1 93.69 316 LEU B C 1
ATOM 6799 O O . LEU B 1 316 ? -16.047 -2.873 -10.758 1 93.69 316 LEU B O 1
ATOM 6803 N N . GLU B 1 317 ? -14.234 -3.541 -11.883 1 91.44 317 GLU B N 1
ATOM 6804 C CA . GLU B 1 317 ? -13.312 -2.723 -11.109 1 91.44 317 GLU B CA 1
ATOM 6805 C C . GLU B 1 317 ? -13.484 -1.24 -11.422 1 91.44 317 GLU B C 1
ATOM 6807 O O . GLU B 1 317 ? -13.062 -0.381 -10.641 1 91.44 317 GLU B O 1
ATOM 6812 N N . THR B 1 318 ? -14.078 -0.91 -12.5 1 88.31 318 THR B N 1
ATOM 6813 C CA . THR B 1 318 ? -14.305 0.492 -12.836 1 88.31 318 THR B CA 1
ATOM 6814 C C . THR B 1 318 ? -15.242 1.145 -11.82 1 88.31 318 THR B C 1
ATOM 6816 O O . THR B 1 318 ? -15.133 2.342 -11.547 1 88.31 318 THR B O 1
ATOM 6819 N N . GLN B 1 319 ? -16.078 0.33 -11.18 1 81.06 319 GLN B N 1
ATOM 6820 C CA . GLN B 1 319 ? -17.031 0.856 -10.203 1 81.06 319 GLN B CA 1
ATOM 6821 C C . GLN B 1 319 ? -16.672 0.402 -8.789 1 81.06 319 GLN B C 1
ATOM 6823 O O . GLN B 1 319 ? -17.266 0.871 -7.816 1 81.06 319 GLN B O 1
ATOM 6828 N N . ASN B 1 320 ? -15.727 -0.466 -8.641 1 79.31 320 ASN B N 1
ATOM 6829 C CA . ASN B 1 320 ? -15.367 -1.062 -7.359 1 79.31 320 ASN B CA 1
ATOM 6830 C C . ASN B 1 320 ? -13.867 -0.936 -7.086 1 79.31 320 ASN B C 1
ATOM 6832 O O . ASN B 1 320 ? -13.234 -1.888 -6.633 1 79.31 320 ASN B O 1
ATOM 6836 N N . THR B 1 321 ? -13.344 0.202 -7.305 1 68.5 321 THR B N 1
ATOM 6837 C CA . THR B 1 321 ? -11.898 0.377 -7.34 1 68.5 321 THR B CA 1
ATOM 6838 C C . THR B 1 321 ? -11.273 -0.02 -6.004 1 68.5 321 THR B C 1
ATOM 6840 O O . THR B 1 321 ? -11.711 0.437 -4.945 1 68.5 321 THR B O 1
ATOM 6843 N N . GLY B 1 322 ? -10.305 -0.884 -6.094 1 66.88 322 GLY B N 1
ATOM 6844 C CA . GLY B 1 322 ? -9.398 -1.169 -4.992 1 66.88 322 GLY B CA 1
ATOM 6845 C C . GLY B 1 322 ? -9.812 -2.381 -4.18 1 66.88 322 GLY B C 1
ATOM 6846 O O . GLY B 1 322 ? -9.109 -2.773 -3.24 1 66.88 322 GLY B O 1
ATOM 6847 N N . SER B 1 323 ? -11.016 -3.051 -4.426 1 65.25 323 SER B N 1
ATOM 6848 C CA . SER B 1 323 ? -11.492 -4.082 -3.508 1 65.25 323 SER B CA 1
ATOM 6849 C C . SER B 1 323 ? -11.461 -5.457 -4.16 1 65.25 323 SER B C 1
ATOM 6851 O O . SER B 1 323 ? -11.297 -6.473 -3.48 1 65.25 323 SER B O 1
ATOM 6853 N N . GLN B 1 324 ? -12.031 -5.52 -5.629 1 62.31 324 GLN B N 1
ATOM 6854 C CA . GLN B 1 324 ? -12.648 -6.672 -6.273 1 62.31 324 GLN B CA 1
ATOM 6855 C C . GLN B 1 324 ? -11.594 -7.605 -6.863 1 62.31 324 GLN B C 1
ATOM 6857 O O . GLN B 1 324 ? -11.758 -8.828 -6.852 1 62.31 324 GLN B O 1
ATOM 6862 N N . GLU B 1 325 ? -10.641 -7.727 -6.828 1 72.81 325 GLU B N 1
ATOM 6863 C CA . GLU B 1 325 ? -9.289 -8.266 -6.969 1 72.81 325 GLU B CA 1
ATOM 6864 C C . GLU B 1 325 ? -9.25 -9.375 -8.016 1 72.81 325 GLU B C 1
ATOM 6866 O O . GLU B 1 325 ? -8.297 -10.156 -8.062 1 72.81 325 GLU B O 1
ATOM 6871 N N . PHE B 1 326 ? -10.18 -9.477 -9.125 1 91.81 326 PHE B N 1
ATOM 6872 C CA . PHE B 1 326 ? -9.984 -10.43 -10.219 1 91.81 326 PHE B CA 1
ATOM 6873 C C . PHE B 1 326 ? -9.859 -11.852 -9.688 1 91.81 326 PHE B C 1
ATOM 6875 O O . PHE B 1 326 ? -9.258 -12.711 -10.336 1 91.81 326 PHE B O 1
ATOM 6882 N N . ILE B 1 327 ? -10.492 -12.18 -8.531 1 95.38 327 ILE B N 1
ATOM 6883 C CA . ILE B 1 327 ? -10.281 -13.477 -7.898 1 95.38 327 ILE B CA 1
ATOM 6884 C C . ILE B 1 327 ? -10.977 -14.57 -8.711 1 95.38 327 ILE B C 1
ATOM 6886 O O . ILE B 1 327 ? -10.594 -15.742 -8.641 1 95.38 327 ILE B O 1
ATOM 6890 N N . PHE B 1 328 ? -11.992 -14.188 -9.484 1 96.81 328 PHE B N 1
ATOM 6891 C CA . PHE B 1 328 ? -12.789 -15.164 -10.211 1 96.81 328 PHE B CA 1
ATOM 6892 C C . PHE B 1 328 ? -12.078 -15.609 -11.484 1 96.81 328 PHE B C 1
ATOM 6894 O O . PHE B 1 328 ? -12.594 -16.438 -12.234 1 96.81 328 PHE B O 1
ATOM 6901 N N . LEU B 1 329 ? -10.852 -15.102 -11.734 1 97.88 329 LEU B N 1
ATOM 6902 C CA . LEU B 1 329 ? -10 -15.656 -12.781 1 97.88 329 LEU B CA 1
ATOM 6903 C C . LEU B 1 329 ? -9.539 -17.062 -12.422 1 97.88 329 LEU B C 1
ATOM 6905 O O . LEU B 1 329 ? -9.289 -17.891 -13.305 1 97.88 329 LEU B O 1
ATOM 6909 N N . TRP B 1 330 ? -9.477 -17.359 -11.148 1 97.69 330 TRP B N 1
ATOM 6910 C CA . TRP B 1 330 ? -8.867 -18.578 -10.625 1 97.69 330 TRP B CA 1
ATOM 6911 C C . TRP B 1 330 ? -9.609 -19.812 -11.117 1 97.69 330 TRP B C 1
ATOM 6913 O O . TRP B 1 330 ? -9 -20.734 -11.656 1 97.69 330 TRP B O 1
ATOM 6923 N N . PRO B 1 331 ? -10.969 -19.875 -11.031 1 98.19 331 PRO B N 1
ATOM 6924 C CA . PRO B 1 331 ? -11.648 -21.062 -11.539 1 98.19 331 PRO B CA 1
ATOM 6925 C C . PRO B 1 331 ? -11.453 -21.266 -13.039 1 98.19 331 PRO B C 1
ATOM 6927 O O . PRO B 1 331 ? -11.383 -22.406 -13.508 1 98.19 331 PRO B O 1
ATOM 6930 N N . VAL B 1 332 ? -11.375 -20.188 -13.773 1 98.44 332 VAL B N 1
ATOM 6931 C CA . VAL B 1 332 ? -11.156 -20.281 -15.211 1 98.44 332 VAL B CA 1
ATOM 6932 C C . VAL B 1 332 ? -9.766 -20.844 -15.484 1 98.44 332 VAL B C 1
ATOM 6934 O O . VAL B 1 332 ? -9.602 -21.734 -16.328 1 98.44 332 VAL B O 1
ATOM 6937 N N . LEU B 1 333 ? -8.797 -20.328 -14.742 1 98.19 333 LEU B N 1
ATOM 6938 C CA . LEU B 1 333 ? -7.426 -20.797 -14.906 1 98.19 333 LEU B CA 1
ATOM 6939 C C . LEU B 1 333 ? -7.309 -22.281 -14.539 1 98.19 333 LEU B C 1
ATOM 6941 O O . LEU B 1 333 ? -6.559 -23.016 -15.18 1 98.19 333 LEU B O 1
ATOM 6945 N N . LEU B 1 334 ? -8.016 -22.703 -13.5 1 97.06 334 LEU B N 1
ATOM 6946 C CA . LEU B 1 334 ? -8.008 -24.109 -13.117 1 97.06 334 LEU B CA 1
ATOM 6947 C C . LEU B 1 334 ? -8.602 -24.969 -14.227 1 97.06 334 LEU B C 1
ATOM 6949 O O . LEU B 1 334 ? -8.086 -26.047 -14.516 1 97.06 334 LEU B O 1
ATOM 6953 N N . MET B 1 335 ? -9.703 -24.547 -14.836 1 96.62 335 MET B N 1
ATOM 6954 C CA . MET B 1 335 ? -10.312 -25.281 -15.945 1 96.62 335 MET B CA 1
ATOM 6955 C C . MET B 1 335 ? -9.352 -25.359 -17.125 1 96.62 335 MET B C 1
ATOM 6957 O O . MET B 1 335 ? -9.156 -26.438 -17.703 1 96.62 335 MET B O 1
ATOM 6961 N N . ILE B 1 336 ? -8.672 -24.25 -17.438 1 96.56 336 ILE B N 1
ATOM 6962 C CA . ILE B 1 336 ? -7.738 -24.219 -18.547 1 96.56 336 ILE B CA 1
ATOM 6963 C C . ILE B 1 336 ? -6.547 -25.125 -18.25 1 96.56 336 ILE B C 1
ATOM 6965 O O . ILE B 1 336 ? -6.039 -25.797 -19.156 1 96.56 336 ILE B O 1
ATOM 6969 N N . PHE B 1 337 ? -6.094 -25.141 -17.047 1 94.94 337 PHE B N 1
ATOM 6970 C CA . PHE B 1 337 ? -4.973 -25.984 -16.656 1 94.94 337 PHE B CA 1
ATOM 6971 C C . PHE B 1 337 ? -5.27 -27.453 -16.969 1 94.94 337 PHE B C 1
ATOM 6973 O O . PHE B 1 337 ? -4.387 -28.188 -17.406 1 94.94 337 PHE B O 1
ATOM 6980 N N . GLN B 1 338 ? -6.504 -27.906 -16.766 1 91.12 338 GLN B N 1
ATOM 6981 C CA . GLN B 1 338 ? -6.883 -29.297 -17.047 1 91.12 338 GLN B CA 1
ATOM 6982 C C . GLN B 1 338 ? -6.715 -29.609 -18.531 1 91.12 338 GLN B C 1
ATOM 6984 O O . GLN B 1 338 ? -6.426 -30.75 -18.906 1 91.12 338 GLN B O 1
ATOM 6989 N N . ARG B 1 339 ? -6.789 -28.594 -19.344 1 91.06 339 ARG B N 1
ATOM 6990 C CA . ARG B 1 339 ? -6.668 -28.766 -20.781 1 91.06 339 ARG B CA 1
ATOM 6991 C C . ARG B 1 339 ? -5.207 -28.703 -21.219 1 91.06 339 ARG B C 1
ATOM 6993 O O . ARG B 1 339 ? -4.777 -29.469 -22.094 1 91.06 339 ARG B O 1
ATOM 7000 N N . ILE B 1 340 ? -4.473 -27.844 -20.609 1 90.25 340 ILE B N 1
ATOM 7001 C CA . ILE B 1 340 ? -3.137 -27.484 -21.062 1 90.25 340 ILE B CA 1
ATOM 7002 C C . ILE B 1 340 ? -2.113 -28.453 -20.5 1 90.25 340 ILE B C 1
ATOM 7004 O O . ILE B 1 340 ? -1.061 -28.688 -21.094 1 90.25 340 ILE B O 1
ATOM 7008 N N . LYS B 1 341 ? -2.396 -29.016 -19.344 1 85.94 341 LYS B N 1
ATOM 7009 C CA . LYS B 1 341 ? -1.418 -29.844 -18.656 1 85.94 341 LYS B CA 1
ATOM 7010 C C . LYS B 1 341 ? -1.024 -31.047 -19.516 1 85.94 341 LYS B C 1
ATOM 7012 O O . LYS B 1 341 ? 0.014 -31.672 -19.281 1 85.94 341 LYS B O 1
ATOM 7017 N N . LEU B 1 342 ? -1.773 -31.328 -20.609 1 83.06 342 LEU B N 1
ATOM 7018 C CA . LEU B 1 342 ? -1.525 -32.469 -21.5 1 83.06 342 LEU B CA 1
ATOM 7019 C C . LEU B 1 342 ? -0.684 -32.031 -22.688 1 83.06 342 LEU B C 1
ATOM 7021 O O . LEU B 1 342 ? -0.256 -32.875 -23.484 1 83.06 342 LEU B O 1
ATOM 7025 N N . LEU B 1 343 ? -0.437 -30.781 -22.828 1 87.44 343 LEU B N 1
ATOM 7026 C CA . LEU B 1 343 ? 0.338 -30.266 -23.953 1 87.44 343 LEU B CA 1
ATOM 7027 C C . LEU B 1 343 ? 1.833 -30.328 -23.656 1 87.44 343 LEU B C 1
ATOM 7029 O O . LEU B 1 343 ? 2.246 -30.922 -22.656 1 87.44 343 LEU B O 1
ATOM 7033 N N . ASP B 1 344 ? 2.67 -29.812 -24.625 1 85.81 344 ASP B N 1
ATOM 7034 C CA . ASP B 1 344 ? 4.121 -29.859 -24.469 1 85.81 344 ASP B CA 1
ATOM 7035 C C . ASP B 1 344 ? 4.57 -29.031 -23.266 1 85.81 344 ASP B C 1
ATOM 7037 O O . ASP B 1 344 ? 3.824 -28.188 -22.766 1 85.81 344 ASP B O 1
ATOM 7041 N N . GLU B 1 345 ? 5.742 -29.266 -22.828 1 83.25 345 GLU B N 1
ATOM 7042 C CA . GLU B 1 345 ? 6.285 -28.719 -21.594 1 83.25 345 GLU B CA 1
ATOM 7043 C C . GLU B 1 345 ? 6.438 -27.203 -21.688 1 83.25 345 GLU B C 1
ATOM 7045 O O . GLU B 1 345 ? 6.211 -26.484 -20.703 1 83.25 345 GLU B O 1
ATOM 7050 N N . LYS B 1 346 ? 6.762 -26.703 -22.797 1 83.12 346 LYS B N 1
ATOM 7051 C CA . LYS B 1 346 ? 6.957 -25.266 -22.969 1 83.12 346 LYS B CA 1
ATOM 7052 C C . LYS B 1 346 ? 5.645 -24.5 -22.797 1 83.12 346 LYS B C 1
ATOM 7054 O O . LYS B 1 346 ? 5.598 -23.484 -22.094 1 83.12 346 LYS B O 1
ATOM 7059 N N . ALA B 1 347 ? 4.625 -24.984 -23.438 1 88.25 347 ALA B N 1
ATOM 7060 C CA . ALA B 1 347 ? 3.311 -24.359 -23.312 1 88.25 347 ALA B CA 1
ATOM 7061 C C . ALA B 1 347 ? 2.799 -24.422 -21.875 1 88.25 347 ALA B C 1
ATOM 7063 O O . ALA B 1 347 ? 2.242 -23.453 -21.359 1 88.25 347 ALA B O 1
ATOM 7064 N N . LYS B 1 348 ? 3.027 -25.5 -21.281 1 88.62 348 LYS B N 1
ATOM 7065 C CA . LYS B 1 348 ? 2.605 -25.688 -19.891 1 88.62 348 LYS B CA 1
ATOM 7066 C C . LYS B 1 348 ? 3.33 -24.734 -18.953 1 88.62 348 LYS B C 1
ATOM 7068 O O . LYS B 1 348 ? 2.707 -24.109 -18.078 1 88.62 348 LYS B O 1
ATOM 7073 N N . LEU B 1 349 ? 4.586 -24.609 -19.156 1 84.69 349 LEU B N 1
ATOM 7074 C CA . LEU B 1 349 ? 5.398 -23.734 -18.312 1 84.69 349 LEU B CA 1
ATOM 7075 C C . LEU B 1 349 ? 5.02 -22.281 -18.5 1 84.69 349 LEU B C 1
ATOM 7077 O O . LEU B 1 349 ? 4.965 -21.516 -17.547 1 84.69 349 LEU B O 1
ATOM 7081 N N . ALA B 1 350 ? 4.816 -21.906 -19.719 1 87.88 350 ALA B N 1
ATOM 7082 C CA . ALA B 1 350 ? 4.395 -20.547 -20 1 87.88 350 ALA B CA 1
ATOM 7083 C C . ALA B 1 350 ? 3.059 -20.219 -19.328 1 87.88 350 ALA B C 1
ATOM 7085 O O . ALA B 1 350 ? 2.885 -19.156 -18.75 1 87.88 350 ALA B O 1
ATOM 7086 N N . PHE B 1 351 ? 2.152 -21.234 -19.438 1 93.88 351 PHE B N 1
ATOM 7087 C CA . PHE B 1 351 ? 0.848 -21.062 -18.812 1 93.88 351 PHE B CA 1
ATOM 7088 C C . PHE B 1 351 ? 0.992 -20.922 -17.297 1 93.88 351 PHE B C 1
ATOM 7090 O O . PHE B 1 351 ? 0.444 -20 -16.703 1 93.88 351 PHE B O 1
ATOM 7097 N N . LEU B 1 352 ? 1.791 -21.781 -16.703 1 92 352 LEU B N 1
ATOM 7098 C CA . LEU B 1 352 ? 1.929 -21.781 -15.25 1 92 352 LEU B CA 1
ATOM 7099 C C . LEU B 1 352 ? 2.6 -20.516 -14.758 1 92 352 LEU B C 1
ATOM 7101 O O . LEU B 1 352 ? 2.182 -19.922 -13.75 1 92 352 LEU B O 1
ATOM 7105 N N . ALA B 1 353 ? 3.578 -20.062 -15.469 1 90.88 353 ALA B N 1
ATOM 7106 C CA . ALA B 1 353 ? 4.309 -18.859 -15.078 1 90.88 353 ALA B CA 1
ATOM 7107 C C . ALA B 1 353 ? 3.406 -17.625 -15.133 1 90.88 353 ALA B C 1
ATOM 7109 O O . ALA B 1 353 ? 3.307 -16.891 -14.156 1 90.88 353 ALA B O 1
ATOM 7110 N N . LEU B 1 354 ? 2.701 -17.469 -16.219 1 95.44 354 LEU B N 1
ATOM 7111 C CA . LEU B 1 354 ? 1.865 -16.281 -16.391 1 95.44 354 LEU B CA 1
ATOM 7112 C C . LEU B 1 354 ? 0.654 -16.328 -15.469 1 95.44 354 LEU B C 1
ATOM 7114 O O . LEU B 1 354 ? 0.238 -15.305 -14.93 1 95.44 354 LEU B O 1
ATOM 7118 N N . ALA B 1 355 ? 0.101 -17.531 -15.336 1 96.88 355 ALA B N 1
ATOM 7119 C CA . ALA B 1 355 ? -1.018 -17.688 -14.406 1 96.88 355 ALA B CA 1
ATOM 7120 C C . ALA B 1 355 ? -0.596 -17.359 -12.977 1 96.88 355 ALA B C 1
ATOM 7122 O O . ALA B 1 355 ? -1.326 -16.688 -12.25 1 96.88 355 ALA B O 1
ATOM 7123 N N . ALA B 1 356 ? 0.618 -17.844 -12.617 1 96 356 ALA B N 1
ATOM 7124 C CA . ALA B 1 356 ? 1.128 -17.578 -11.273 1 96 356 ALA B CA 1
ATOM 7125 C C . ALA B 1 356 ? 1.316 -16.078 -11.039 1 96 356 ALA B C 1
ATOM 7127 O O . ALA B 1 356 ? 0.905 -15.547 -10.008 1 96 356 ALA B O 1
ATOM 7128 N N . ILE B 1 357 ? 1.867 -15.391 -11.984 1 95.94 357 ILE B N 1
ATOM 7129 C CA . ILE B 1 357 ? 2.115 -13.961 -11.859 1 95.94 357 ILE B CA 1
ATOM 7130 C C . ILE B 1 357 ? 0.787 -13.211 -11.789 1 95.94 357 ILE B C 1
ATOM 7132 O O . ILE B 1 357 ? 0.682 -12.188 -11.109 1 95.94 357 ILE B O 1
ATOM 7136 N N . ALA B 1 358 ? -0.238 -13.766 -12.367 1 96 358 ALA B N 1
ATOM 7137 C CA . ALA B 1 358 ? -1.538 -13.109 -12.453 1 96 358 ALA B CA 1
ATOM 7138 C C . ALA B 1 358 ? -2.311 -13.25 -11.141 1 96 358 ALA B C 1
ATOM 7140 O O . ALA B 1 358 ? -3.043 -12.336 -10.742 1 96 358 ALA B O 1
ATOM 7141 N N . VAL B 1 359 ? -2.104 -14.391 -10.438 1 95.88 359 VAL B N 1
ATOM 7142 C CA . VAL B 1 359 ? -3.09 -14.648 -9.398 1 95.88 359 VAL B CA 1
ATOM 7143 C C . VAL B 1 359 ? -2.406 -14.656 -8.031 1 95.88 359 VAL B C 1
ATOM 7145 O O . VAL B 1 359 ? -3.033 -14.352 -7.016 1 95.88 359 VAL B O 1
ATOM 7148 N N . ILE B 1 360 ? -1.113 -14.93 -7.949 1 94.94 360 ILE B N 1
ATOM 7149 C CA . ILE B 1 360 ? -0.447 -15.125 -6.664 1 94.94 360 ILE B CA 1
ATOM 7150 C C . ILE B 1 360 ? -0.403 -13.797 -5.906 1 94.94 360 ILE B C 1
ATOM 7152 O O . ILE B 1 360 ? -0.661 -13.758 -4.699 1 94.94 360 ILE B O 1
ATOM 7156 N N . PRO B 1 361 ? -0.17 -12.672 -6.594 1 93.12 361 PRO B N 1
ATOM 7157 C CA . PRO B 1 361 ? -0.076 -11.406 -5.863 1 93.12 361 PRO B CA 1
ATOM 7158 C C . PRO B 1 361 ? -1.376 -11.039 -5.148 1 93.12 361 PRO B C 1
ATOM 7160 O O . PRO B 1 361 ? -1.351 -10.633 -3.984 1 93.12 361 PRO B O 1
ATOM 7163 N N . THR B 1 362 ? -2.512 -11.227 -5.797 1 93.56 362 THR B N 1
ATOM 7164 C CA . THR B 1 362 ? -3.797 -10.938 -5.172 1 93.56 362 THR B CA 1
ATOM 7165 C C . THR B 1 362 ? -4.008 -11.805 -3.938 1 93.56 362 THR B C 1
ATOM 7167 O O . THR B 1 362 ? -4.398 -11.305 -2.879 1 93.56 362 THR B O 1
ATOM 7170 N N . PHE B 1 363 ? -3.688 -13.023 -4.074 1 93.25 363 PHE B N 1
ATOM 7171 C CA . PHE B 1 363 ? -3.855 -13.984 -2.99 1 93.25 363 PHE B CA 1
ATOM 7172 C C . PHE B 1 363 ? -2.953 -13.633 -1.812 1 93.25 363 PHE B C 1
ATOM 7174 O O . PHE B 1 363 ? -3.404 -13.609 -0.666 1 93.25 363 PHE B O 1
ATOM 7181 N N . THR B 1 364 ? -1.715 -13.328 -2.072 1 92.5 364 THR B N 1
ATOM 7182 C CA . THR B 1 364 ? -0.741 -13.086 -1.015 1 92.5 364 THR B CA 1
ATOM 7183 C C . THR B 1 364 ? -1.005 -11.75 -0.333 1 92.5 364 THR B C 1
ATOM 7185 O O . THR B 1 364 ? -0.77 -11.602 0.868 1 92.5 364 THR B O 1
ATOM 7188 N N . GLN B 1 365 ? -1.495 -10.781 -1.042 1 92.06 365 GLN B N 1
ATOM 7189 C CA . GLN B 1 365 ? -1.79 -9.477 -0.449 1 92.06 365 GLN B CA 1
ATOM 7190 C C . GLN B 1 365 ? -2.918 -9.586 0.574 1 92.06 365 GLN B C 1
ATOM 7192 O O . GLN B 1 365 ? -2.822 -9.023 1.669 1 92.06 365 GLN B O 1
ATOM 7197 N N . VAL B 1 366 ? -3.938 -10.312 0.188 1 93.75 366 VAL B N 1
ATOM 7198 C CA . VAL B 1 366 ? -5.082 -10.484 1.078 1 93.75 366 VAL B CA 1
ATOM 7199 C C . VAL B 1 366 ? -4.66 -11.281 2.311 1 93.75 366 VAL B C 1
ATOM 7201 O O . VAL B 1 366 ? -4.996 -10.914 3.439 1 93.75 366 VAL B O 1
ATOM 7204 N N . MET B 1 367 ? -3.896 -12.328 2.088 1 93.44 367 MET B N 1
ATOM 7205 C CA . MET B 1 367 ? -3.424 -13.164 3.189 1 93.44 367 MET B CA 1
ATOM 7206 C C . MET B 1 367 ? -2.49 -12.375 4.102 1 93.44 367 MET B C 1
ATOM 7208 O O . MET B 1 367 ? -2.639 -12.406 5.324 1 93.44 367 MET B O 1
ATOM 7212 N N . HIS B 1 368 ? -1.594 -11.656 3.51 1 92.62 368 HIS B N 1
ATOM 7213 C CA . HIS B 1 368 ? -0.598 -10.914 4.27 1 92.62 368 HIS B CA 1
ATOM 7214 C C . HIS B 1 368 ? -1.254 -9.828 5.125 1 92.62 368 HIS B C 1
ATOM 7216 O O . HIS B 1 368 ? -0.961 -9.719 6.316 1 92.62 368 HIS B O 1
ATOM 7222 N N . LYS B 1 369 ? -2.088 -9.023 4.574 1 93.31 369 LYS B N 1
ATOM 7223 C CA . LYS B 1 369 ? -2.742 -7.945 5.305 1 93.31 369 LYS B CA 1
ATOM 7224 C C . LYS B 1 369 ? -3.523 -8.484 6.5 1 93.31 369 LYS B C 1
ATOM 7226 O O . LYS B 1 369 ? -3.461 -7.918 7.594 1 93.31 369 LYS B O 1
ATOM 7231 N N . THR B 1 370 ? -4.215 -9.57 6.305 1 95.69 370 THR B N 1
ATOM 7232 C CA . THR B 1 370 ? -5.051 -10.133 7.359 1 95.69 370 THR B CA 1
ATOM 7233 C C . THR B 1 370 ? -4.195 -10.773 8.445 1 95.69 370 THR B C 1
ATOM 7235 O O . THR B 1 370 ? -4.379 -10.5 9.633 1 95.69 370 THR B O 1
ATOM 7238 N N . LEU B 1 371 ? -3.262 -11.578 8.031 1 94.94 371 LEU B N 1
ATOM 7239 C CA . LEU B 1 371 ? -2.428 -12.273 9.008 1 94.94 371 LEU B CA 1
ATOM 7240 C C . LEU B 1 371 ? -1.558 -11.281 9.781 1 94.94 371 LEU B C 1
ATOM 7242 O O . LEU B 1 371 ? -1.306 -11.469 10.969 1 94.94 371 LEU B O 1
ATOM 7246 N N . ARG B 1 372 ? -1.078 -10.297 9.078 1 94.38 372 ARG B N 1
ATOM 7247 C CA . ARG B 1 372 ? -0.292 -9.266 9.742 1 94.38 372 ARG B CA 1
ATOM 7248 C C . ARG B 1 372 ? -1.117 -8.547 10.805 1 94.38 372 ARG B C 1
ATOM 7250 O O . ARG B 1 372 ? -0.641 -8.312 11.922 1 94.38 372 ARG B O 1
ATOM 7257 N N . ALA B 1 373 ? -2.338 -8.156 10.469 1 95.88 373 ALA B N 1
ATOM 7258 C CA . ALA B 1 373 ? -3.232 -7.508 11.422 1 95.88 373 ALA B CA 1
ATOM 7259 C C . ALA B 1 373 ? -3.49 -8.398 12.633 1 95.88 373 ALA B C 1
ATOM 7261 O O . ALA B 1 373 ? -3.475 -7.93 13.766 1 95.88 373 ALA B O 1
ATOM 7262 N N . MET B 1 374 ? -3.666 -9.68 12.398 1 93.88 374 MET B N 1
ATOM 7263 C CA . MET B 1 374 ? -3.938 -10.609 13.492 1 93.88 374 MET B CA 1
ATOM 7264 C C . MET B 1 374 ? -2.689 -10.836 14.336 1 93.88 374 MET B C 1
ATOM 7266 O O . MET B 1 374 ? -2.781 -10.984 15.562 1 93.88 374 MET B O 1
ATOM 7270 N N . ALA B 1 375 ? -1.617 -10.82 13.703 1 91.44 375 ALA B N 1
ATOM 7271 C CA . ALA B 1 375 ? -0.358 -11.055 14.406 1 91.44 375 ALA B CA 1
ATOM 7272 C C . ALA B 1 375 ? -0.051 -9.922 15.383 1 91.44 375 ALA B C 1
ATOM 7274 O O . ALA B 1 375 ? 0.524 -10.156 16.453 1 91.44 375 ALA B O 1
ATOM 7275 N N . VAL B 1 376 ? -0.41 -8.75 15.055 1 93.06 376 VAL B N 1
ATOM 7276 C CA . VAL B 1 376 ? -0.039 -7.613 15.898 1 93.06 376 VAL B CA 1
ATOM 7277 C C . VAL B 1 376 ? -1.186 -7.277 16.844 1 93.06 376 VAL B C 1
ATOM 7279 O O . VAL B 1 376 ? -1.012 -6.504 17.797 1 93.06 376 VAL B O 1
ATOM 7282 N N . ALA B 1 377 ? -2.312 -7.871 16.688 1 95.25 377 ALA B N 1
ATOM 7283 C CA . ALA B 1 377 ? -3.523 -7.566 17.438 1 95.25 377 ALA B CA 1
ATOM 7284 C C . ALA B 1 377 ? -3.26 -7.625 18.938 1 95.25 377 ALA B C 1
ATOM 7286 O O . ALA B 1 377 ? -3.721 -6.758 19.688 1 95.25 377 ALA B O 1
ATOM 7287 N N . PRO B 1 378 ? -2.471 -8.578 19.469 1 93.44 378 PRO B N 1
ATOM 7288 C CA . PRO B 1 378 ? -2.264 -8.664 20.906 1 93.44 378 PRO B CA 1
ATOM 7289 C C . PRO B 1 378 ? -1.475 -7.477 21.469 1 93.44 378 PRO B C 1
ATOM 7291 O O . PRO B 1 378 ? -1.514 -7.215 22.672 1 93.44 378 PRO B O 1
ATOM 7294 N N . THR B 1 379 ? -0.748 -6.762 20.609 1 93.12 379 THR B N 1
ATOM 7295 C CA . THR B 1 379 ? 0.041 -5.617 21.047 1 93.12 379 THR B CA 1
ATOM 7296 C C . THR B 1 379 ? -0.789 -4.34 21.016 1 93.12 379 THR B C 1
ATOM 7298 O O . THR B 1 379 ? -0.35 -3.291 21.484 1 93.12 379 THR B O 1
ATOM 7301 N N . TYR B 1 380 ? -1.963 -4.363 20.391 1 96.69 380 TYR B N 1
ATOM 7302 C CA . TYR B 1 380 ? -2.848 -3.211 20.281 1 96.69 380 TYR B CA 1
ATOM 7303 C C . TYR B 1 380 ? -3.77 -3.1 21.484 1 96.69 380 TYR B C 1
ATOM 7305 O O . TYR B 1 380 ? -3.836 -4.012 22.312 1 96.69 380 TYR B O 1
ATOM 7313 N N . ILE B 1 381 ? -4.445 -1.947 21.609 1 97.75 381 ILE B N 1
ATOM 7314 C CA . ILE B 1 381 ? -5.305 -1.723 22.781 1 97.75 381 ILE B CA 1
ATOM 7315 C C . ILE B 1 381 ? -6.703 -1.318 22.312 1 97.75 381 ILE B C 1
ATOM 7317 O O . ILE B 1 381 ? -6.871 -0.81 21.203 1 97.75 381 ILE B O 1
ATOM 7321 N N . GLU B 1 382 ? -7.719 -1.55 23.109 1 96.88 382 GLU B N 1
ATOM 7322 C CA . GLU B 1 382 ? -9.102 -1.157 22.859 1 96.88 382 GLU B CA 1
ATOM 7323 C C . GLU B 1 382 ? -9.328 0.312 23.203 1 96.88 382 GLU B C 1
ATOM 7325 O O . GLU B 1 382 ? -8.656 0.865 24.078 1 96.88 382 GLU B O 1
ATOM 7330 N N . PRO B 1 383 ? -10.203 0.922 22.469 1 96.38 383 PRO B N 1
ATOM 7331 C CA . PRO B 1 383 ? -10.531 2.295 22.844 1 96.38 383 PRO B CA 1
ATOM 7332 C C . PRO B 1 383 ? -11.242 2.373 24.203 1 96.38 383 PRO B C 1
ATOM 7334 O O . PRO B 1 383 ? -11.992 1.462 24.562 1 96.38 383 PRO B O 1
ATOM 7337 N N . PRO B 1 384 ? -10.938 3.441 24.984 1 94.31 384 PRO B N 1
ATOM 7338 C CA . PRO B 1 384 ? -11.609 3.631 26.266 1 94.31 384 PRO B CA 1
ATOM 7339 C C . PRO B 1 384 ? -13.047 4.129 26.125 1 94.31 384 PRO B C 1
ATOM 7341 O O . PRO B 1 384 ? -13.359 5.242 26.547 1 94.31 384 PRO B O 1
ATOM 7344 N N . THR B 1 385 ? -13.922 3.275 25.594 1 94.5 385 THR B N 1
ATOM 7345 C CA . THR B 1 385 ? -15.305 3.643 25.297 1 94.5 385 THR B CA 1
ATOM 7346 C C . THR B 1 385 ? -16.266 2.801 26.125 1 94.5 385 THR B C 1
ATOM 7348 O O . THR B 1 385 ? -15.953 1.678 26.516 1 94.5 385 THR B O 1
ATOM 7351 N N . SER B 1 386 ? -17.422 3.371 26.453 1 93.56 386 SER B N 1
ATOM 7352 C CA . SER B 1 386 ? -18.375 2.662 27.281 1 93.56 386 SER B CA 1
ATOM 7353 C C . SER B 1 386 ? -19.766 2.662 26.641 1 93.56 386 SER B C 1
ATOM 7355 O O . SER B 1 386 ? -20.656 1.909 27.062 1 93.56 386 SER B O 1
ATOM 7357 N N . ASN B 1 387 ? -19.938 3.406 25.578 1 94.88 387 ASN B N 1
ATOM 7358 C CA . ASN B 1 387 ? -21.297 3.621 25.078 1 94.88 387 ASN B CA 1
ATOM 7359 C C . ASN B 1 387 ? -21.469 3.072 23.672 1 94.88 387 ASN B C 1
ATOM 7361 O O . ASN B 1 387 ? -22.562 3.162 23.094 1 94.88 387 ASN B O 1
ATOM 7365 N N . LEU B 1 388 ? -20.516 2.496 23.078 1 97.38 388 LEU B N 1
ATOM 7366 C CA . LEU B 1 388 ? -20.484 2.242 21.641 1 97.38 388 LEU B CA 1
ATOM 7367 C C . LEU B 1 388 ? -20.922 0.812 21.328 1 97.38 388 LEU B C 1
ATOM 7369 O O . LEU B 1 388 ? -20.922 0.389 20.172 1 97.38 388 LEU B O 1
ATOM 7373 N N . LYS B 1 389 ? -21.375 -0.003 22.312 1 96.38 389 LYS B N 1
ATOM 7374 C CA . LYS B 1 389 ? -21.766 -1.394 22.125 1 96.38 389 LYS B CA 1
ATOM 7375 C C . LYS B 1 389 ? -20.75 -2.146 21.281 1 96.38 389 LYS B C 1
ATOM 7377 O O . LYS B 1 389 ? -19.547 -2.131 21.594 1 96.38 389 LYS B O 1
ATOM 7382 N N . ASN B 1 390 ? -21.172 -2.785 20.188 1 96.94 390 ASN B N 1
ATOM 7383 C CA . ASN B 1 390 ? -20.281 -3.588 19.344 1 96.94 390 ASN B CA 1
ATOM 7384 C C . ASN B 1 390 ? -19.25 -2.727 18.641 1 96.94 390 ASN B C 1
ATOM 7386 O O . ASN B 1 390 ? -18.203 -3.225 18.219 1 96.94 390 ASN B O 1
ATOM 7390 N N . MET B 1 391 ? -19.547 -1.437 18.422 1 97.44 391 MET B N 1
ATOM 7391 C CA . MET B 1 391 ? -18.625 -0.545 17.719 1 97.44 391 MET B CA 1
ATOM 7392 C C . MET B 1 391 ? -17.312 -0.413 18.484 1 97.44 391 MET B C 1
ATOM 7394 O O . MET B 1 391 ? -16.281 -0.041 17.891 1 97.44 391 MET B O 1
ATOM 7398 N N . ALA B 1 392 ? -17.328 -0.724 19.781 1 96.69 392 ALA B N 1
ATOM 7399 C CA . ALA B 1 392 ? -16.156 -0.596 20.641 1 96.69 392 ALA B CA 1
ATOM 7400 C C . ALA B 1 392 ? -15.18 -1.748 20.406 1 96.69 392 ALA B C 1
ATOM 7402 O O . ALA B 1 392 ? -14.023 -1.688 20.828 1 96.69 392 ALA B O 1
ATOM 7403 N N . ARG B 1 393 ? -15.594 -2.754 19.672 1 97.12 393 ARG B N 1
ATOM 7404 C CA . ARG B 1 393 ? -14.812 -3.975 19.5 1 97.12 393 ARG B CA 1
ATOM 7405 C C . ARG B 1 393 ? -13.742 -3.795 18.422 1 97.12 393 ARG B C 1
ATOM 7407 O O . ARG B 1 393 ? -13.664 -4.586 17.484 1 97.12 393 ARG B O 1
ATOM 7414 N N . VAL B 1 394 ? -12.914 -2.812 18.594 1 98 394 VAL B N 1
ATOM 7415 C CA . VAL B 1 394 ? -11.797 -2.537 17.703 1 98 394 VAL B CA 1
ATOM 7416 C C . VAL B 1 394 ? -10.516 -2.35 18.516 1 98 394 VAL B C 1
ATOM 7418 O O . VAL B 1 394 ? -10.57 -2.111 19.719 1 98 394 VAL B O 1
ATOM 7421 N N . LEU B 1 395 ? -9.406 -2.602 17.891 1 98.38 395 LEU B N 1
ATOM 7422 C CA . LEU B 1 395 ? -8.078 -2.414 18.469 1 98.38 395 LEU B CA 1
ATOM 7423 C C . LEU B 1 395 ? -7.277 -1.391 17.672 1 98.38 395 LEU B C 1
ATOM 7425 O O . LEU B 1 395 ? -7.426 -1.297 16.438 1 98.38 395 LEU B O 1
ATOM 7429 N N . ALA B 1 396 ? -6.516 -0.614 18.312 1 97.75 396 ALA B N 1
ATOM 7430 C CA . ALA B 1 396 ? -5.594 0.312 17.656 1 97.75 396 ALA B CA 1
ATOM 7431 C C . ALA B 1 396 ? -4.25 0.351 18.391 1 97.75 396 ALA B C 1
ATOM 7433 O O . ALA B 1 396 ? -4.164 0.003 19.562 1 97.75 396 ALA B O 1
ATOM 7434 N N . ARG B 1 397 ? -3.213 0.725 17.672 1 95.94 397 ARG B N 1
ATOM 7435 C CA . ARG B 1 397 ? -1.904 0.934 18.281 1 95.94 397 ARG B CA 1
ATOM 7436 C C . ARG B 1 397 ? -1.976 1.987 19.375 1 95.94 397 ARG B C 1
ATOM 7438 O O . ARG B 1 397 ? -2.758 2.936 19.281 1 95.94 397 ARG B O 1
ATOM 7445 N N . ARG B 1 398 ? -1.146 1.879 20.359 1 96.06 398 ARG B N 1
ATOM 7446 C CA . ARG B 1 398 ? -1.165 2.773 21.516 1 96.06 398 ARG B CA 1
ATOM 7447 C C . ARG B 1 398 ? -0.915 4.215 21.094 1 96.06 398 ARG B C 1
ATOM 7449 O O . ARG B 1 398 ? -1.585 5.133 21.562 1 96.06 398 ARG B O 1
ATOM 7456 N N . ASP B 1 399 ? 0.025 4.457 20.188 1 95.38 399 ASP B N 1
ATOM 7457 C CA . ASP B 1 399 ? 0.353 5.816 19.766 1 95.38 399 ASP B CA 1
ATOM 7458 C C . ASP B 1 399 ? -0.776 6.418 18.938 1 95.38 399 ASP B C 1
ATOM 7460 O O . ASP B 1 399 ? -1.02 7.625 18.984 1 95.38 399 ASP B O 1
ATOM 7464 N N . ILE B 1 400 ? -1.445 5.594 18.203 1 97 400 ILE B N 1
ATOM 7465 C CA . ILE B 1 400 ? -2.59 6.059 17.422 1 97 400 ILE B CA 1
ATOM 7466 C C . ILE B 1 400 ? -3.732 6.434 18.359 1 97 400 ILE B C 1
ATOM 7468 O O . ILE B 1 400 ? -4.395 7.453 18.172 1 97 400 ILE B O 1
ATOM 7472 N N . MET B 1 401 ? -3.934 5.602 19.391 1 97 401 MET B N 1
ATOM 7473 C CA . MET B 1 401 ? -4.965 5.879 20.391 1 97 401 MET B CA 1
ATOM 7474 C C . MET B 1 401 ? -4.676 7.18 21.125 1 97 401 MET B C 1
ATOM 7476 O O . MET B 1 401 ? -5.578 7.984 21.344 1 97 401 MET B O 1
ATOM 7480 N N . GLU B 1 402 ? -3.465 7.395 21.438 1 96.38 402 GLU B N 1
ATOM 7481 C CA . GLU B 1 402 ? -3.047 8.609 22.125 1 96.38 402 GLU B CA 1
ATOM 7482 C C . GLU B 1 402 ? -3.244 9.836 21.234 1 96.38 402 GLU B C 1
ATOM 7484 O O . GLU B 1 402 ? -3.746 10.867 21.688 1 96.38 402 GLU B O 1
ATOM 7489 N N . ARG B 1 403 ? -2.871 9.711 20.031 1 97.19 403 ARG B N 1
ATOM 7490 C CA . ARG B 1 403 ? -3.051 10.812 19.094 1 97.19 403 ARG B CA 1
ATOM 7491 C C . ARG B 1 403 ? -4.527 11.133 18.891 1 97.19 403 ARG B C 1
ATOM 7493 O O . ARG B 1 403 ? -4.922 12.305 18.875 1 97.19 403 ARG B O 1
ATOM 7500 N N . ALA B 1 404 ? -5.332 10.125 18.75 1 96.94 404 ALA B N 1
ATOM 7501 C CA . ALA B 1 404 ? -6.766 10.312 18.562 1 96.94 404 ALA B CA 1
ATOM 7502 C C . ALA B 1 404 ? -7.379 11.055 19.75 1 96.94 404 ALA B C 1
ATOM 7504 O O . ALA B 1 404 ? -8.242 11.914 19.578 1 96.94 404 ALA B O 1
ATOM 7505 N N . SER B 1 405 ? -6.949 10.734 20.906 1 95.62 405 SER B N 1
ATOM 7506 C CA . SER B 1 405 ? -7.434 11.398 22.109 1 95.62 405 SER B CA 1
ATOM 7507 C C . SER B 1 405 ? -7.012 12.867 22.141 1 95.62 405 SER B C 1
ATOM 7509 O O . SER B 1 405 ? -7.797 13.734 22.531 1 95.62 405 SER B O 1
ATOM 7511 N N . LEU B 1 406 ? -5.84 13.133 21.672 1 96.75 406 LEU B N 1
ATOM 7512 C CA . LEU B 1 406 ? -5.324 14.5 21.609 1 96.75 406 LEU B CA 1
ATOM 7513 C C . LEU B 1 406 ? -6.094 15.312 20.562 1 96.75 406 LEU B C 1
ATOM 7515 O O . LEU B 1 406 ? -6.359 16.5 20.781 1 96.75 406 LEU B O 1
ATOM 7519 N N . LEU B 1 407 ? -6.492 14.695 19.5 1 96.5 407 LEU B N 1
ATOM 7520 C CA . LEU B 1 407 ? -7.152 15.367 18.391 1 96.5 407 LEU B CA 1
ATOM 7521 C C . LEU B 1 407 ? -8.531 15.867 18.797 1 96.5 407 LEU B C 1
ATOM 7523 O O . LEU B 1 407 ? -9.023 16.875 18.266 1 96.5 407 LEU B O 1
ATOM 7527 N N . LYS B 1 408 ? -9.141 15.18 19.75 1 92.75 408 LYS B N 1
ATOM 7528 C CA . LYS B 1 408 ? -10.445 15.633 20.234 1 92.75 408 LYS B CA 1
ATOM 7529 C C . LYS B 1 408 ? -10.383 17.078 20.703 1 92.75 408 LYS B C 1
ATOM 7531 O O . LYS B 1 408 ? -11.18 17.906 20.281 1 92.75 408 LYS B O 1
ATOM 7536 N N . ASP B 1 409 ? -9.438 17.375 21.5 1 93.88 409 ASP B N 1
ATOM 7537 C CA . ASP B 1 409 ? -9.258 18.719 22.047 1 93.88 409 ASP B CA 1
ATOM 7538 C C . ASP B 1 409 ? -8.711 19.672 20.984 1 93.88 409 ASP B C 1
ATOM 7540 O O . ASP B 1 409 ? -9.148 20.812 20.875 1 93.88 409 ASP B O 1
ATOM 7544 N N . HIS B 1 410 ? -7.836 19.188 20.188 1 97.12 410 HIS B N 1
ATOM 7545 C CA . HIS B 1 410 ? -7.18 20 19.172 1 97.12 410 HIS B CA 1
ATOM 7546 C C . HIS B 1 410 ? -8.18 20.5 18.125 1 97.12 410 HIS B C 1
ATOM 7548 O O . HIS B 1 410 ? -8.195 21.688 17.781 1 97.12 410 HIS B O 1
ATOM 7554 N N . TYR B 1 411 ? -9.023 19.609 17.641 1 96.81 411 TYR B N 1
ATOM 7555 C CA . TYR B 1 411 ? -9.984 19.969 16.609 1 96.81 411 TYR B CA 1
ATOM 7556 C C . TYR B 1 411 ? -11 20.984 17.141 1 96.81 411 TYR B C 1
ATOM 7558 O O . TYR B 1 411 ? -11.461 21.859 16.406 1 96.81 411 TYR B O 1
ATOM 7566 N N . ALA B 1 412 ? -11.328 20.828 18.391 1 95.12 412 ALA B N 1
ATOM 7567 C CA . ALA B 1 412 ? -12.266 21.75 19.016 1 95.12 412 ALA B CA 1
ATOM 7568 C C . ALA B 1 412 ? -11.648 23.141 19.172 1 95.12 412 ALA B C 1
ATOM 7570 O O . ALA B 1 412 ? -12.273 24.156 18.828 1 95.12 412 ALA B O 1
ATOM 7571 N N . LYS B 1 413 ? -10.438 23.219 19.562 1 95.75 413 LYS B N 1
ATOM 7572 C CA . LYS B 1 413 ? -9.773 24.469 19.906 1 95.75 413 LYS B CA 1
ATOM 7573 C C . LYS B 1 413 ? -9.242 25.172 18.656 1 95.75 413 LYS B C 1
ATOM 7575 O O . LYS B 1 413 ? -9.195 26.406 18.594 1 95.75 413 LYS B O 1
ATOM 7580 N N . GLN B 1 414 ? -8.773 24.406 17.703 1 96.56 414 GLN B N 1
ATOM 7581 C CA . GLN B 1 414 ? -8.141 24.953 16.5 1 96.56 414 GLN B CA 1
ATOM 7582 C C . GLN B 1 414 ? -9.031 24.766 15.273 1 96.56 414 GLN B C 1
ATOM 7584 O O . GLN B 1 414 ? -8.531 24.562 14.172 1 96.56 414 GLN B O 1
ATOM 7589 N N . ASN B 1 415 ? -10.32 24.797 15.43 1 94.25 415 ASN B N 1
ATOM 7590 C CA . ASN B 1 415 ? -11.266 24.453 14.367 1 94.25 415 ASN B CA 1
ATOM 7591 C C . ASN B 1 415 ? -11.18 25.453 13.219 1 94.25 415 ASN B C 1
ATOM 7593 O O . ASN B 1 415 ? -11.547 25.141 12.086 1 94.25 415 ASN B O 1
ATOM 7597 N N . ALA B 1 416 ? -10.742 26.672 13.516 1 94.81 416 ALA B N 1
ATOM 7598 C CA . ALA B 1 416 ? -10.648 27.719 12.492 1 94.81 416 ALA B CA 1
ATOM 7599 C C . ALA B 1 416 ? -9.75 27.266 11.336 1 94.81 416 ALA B C 1
ATOM 7601 O O . ALA B 1 416 ? -10.023 27.578 10.18 1 94.81 416 ALA B O 1
ATOM 7602 N N . ALA B 1 417 ? -8.664 26.609 11.633 1 96.75 417 ALA B N 1
ATOM 7603 C CA . ALA B 1 417 ? -7.738 26.125 10.609 1 96.75 417 ALA B CA 1
ATOM 7604 C C . ALA B 1 417 ? -8.414 25.109 9.695 1 96.75 417 ALA B C 1
ATOM 7606 O O . ALA B 1 417 ? -8.172 25.109 8.484 1 96.75 417 ALA B O 1
ATOM 7607 N N . TYR B 1 418 ? -9.258 24.312 10.273 1 97.12 418 TYR B N 1
ATOM 7608 C CA . TYR B 1 418 ? -9.906 23.266 9.508 1 97.12 418 TYR B CA 1
ATOM 7609 C C . TYR B 1 418 ? -11.102 23.797 8.734 1 97.12 418 TYR B C 1
ATOM 7611 O O . TYR B 1 418 ? -11.414 23.328 7.641 1 97.12 418 TYR B O 1
ATOM 7619 N N . MET B 1 419 ? -11.75 24.781 9.281 1 95.88 419 MET B N 1
ATOM 7620 C CA . MET B 1 419 ? -12.797 25.484 8.547 1 95.88 419 MET B CA 1
ATOM 7621 C C . MET B 1 419 ? -12.227 26.172 7.305 1 95.88 419 MET B C 1
ATOM 7623 O O . MET B 1 419 ? -12.859 26.172 6.246 1 95.88 419 MET B O 1
ATOM 7627 N N . ASP B 1 420 ? -11.031 26.719 7.449 1 96.75 420 ASP B N 1
ATOM 7628 C CA . ASP B 1 420 ? -10.367 27.375 6.328 1 96.75 420 ASP B CA 1
ATOM 7629 C C . ASP B 1 420 ? -10.148 26.391 5.176 1 96.75 420 ASP B C 1
ATOM 7631 O O . ASP B 1 420 ? -10.375 26.734 4.012 1 96.75 420 ASP B O 1
ATOM 7635 N N . LEU B 1 421 ? -9.711 25.203 5.508 1 96.94 421 LEU B N 1
ATOM 7636 C CA . LEU B 1 421 ? -9.5 24.172 4.496 1 96.94 421 LEU B CA 1
ATOM 7637 C C . LEU B 1 421 ? -10.828 23.734 3.891 1 96.94 421 LEU B C 1
ATOM 7639 O O . LEU B 1 421 ? -10.953 23.625 2.67 1 96.94 421 LEU B O 1
ATOM 7643 N N . ALA B 1 422 ? -11.789 23.484 4.734 1 96.19 422 ALA B N 1
ATOM 7644 C CA . ALA B 1 422 ? -13.086 22.984 4.281 1 96.19 422 ALA B CA 1
ATOM 7645 C C . ALA B 1 422 ? -13.742 23.969 3.322 1 96.19 422 ALA B C 1
ATOM 7647 O O . ALA B 1 422 ? -14.336 23.578 2.318 1 96.19 422 ALA B O 1
ATOM 7648 N N . GLU B 1 423 ? -13.688 25.234 3.625 1 94.56 423 GLU B N 1
ATOM 7649 C CA . GLU B 1 423 ? -14.289 26.281 2.803 1 94.56 423 GLU B CA 1
ATOM 7650 C C . GLU B 1 423 ? -13.648 26.328 1.419 1 94.56 423 GLU B C 1
ATOM 7652 O O . GLU B 1 423 ? -14.289 26.75 0.448 1 94.56 423 GLU B O 1
ATOM 7657 N N . LYS B 1 424 ? -12.461 25.891 1.342 1 95.31 424 LYS B N 1
ATOM 7658 C CA . LYS B 1 424 ? -11.75 25.875 0.068 1 95.31 424 LYS B CA 1
ATOM 7659 C C . LYS B 1 424 ? -11.828 24.5 -0.596 1 95.31 424 LYS B C 1
ATOM 7661 O O . LYS B 1 424 ? -11.086 24.219 -1.535 1 95.31 424 LYS B O 1
ATOM 7666 N N . GLY B 1 425 ? -12.617 23.672 -0.045 1 94.06 425 GLY B N 1
ATOM 7667 C CA . GLY B 1 425 ? -12.867 22.359 -0.641 1 94.06 425 GLY B CA 1
ATOM 7668 C C . GLY B 1 425 ? -11.805 21.344 -0.313 1 94.06 425 GLY B C 1
ATOM 7669 O O . GLY B 1 425 ? -11.641 20.359 -1.035 1 94.06 425 GLY B O 1
ATOM 7670 N N . GLN B 1 426 ? -11.008 21.594 0.766 1 95.94 426 GLN B N 1
ATOM 7671 C CA . GLN B 1 426 ? -9.906 20.703 1.101 1 95.94 426 GLN B CA 1
ATOM 7672 C C . GLN B 1 426 ? -10.141 20.016 2.445 1 95.94 426 GLN B C 1
ATOM 7674 O O . GLN B 1 426 ? -10.859 20.547 3.297 1 95.94 426 GLN B O 1
ATOM 7679 N N . LEU B 1 427 ? -9.562 18.859 2.652 1 96 427 LEU B N 1
ATOM 7680 C CA . LEU B 1 427 ? -9.625 18.094 3.895 1 96 427 LEU B CA 1
ATOM 7681 C C . LEU B 1 427 ? -8.43 18.391 4.785 1 96 427 LEU B C 1
ATOM 7683 O O . LEU B 1 427 ? -7.426 18.938 4.316 1 96 427 LEU B O 1
ATOM 7687 N N . PRO B 1 428 ? -8.562 18.078 6.102 1 94.75 428 PRO B N 1
ATOM 7688 C CA . PRO B 1 428 ? -7.406 18.25 6.984 1 94.75 428 PRO B CA 1
ATOM 7689 C C . PRO B 1 428 ? -6.164 17.531 6.484 1 94.75 428 PRO B C 1
ATOM 7691 O O . PRO B 1 428 ? -5.047 18.016 6.645 1 94.75 428 PRO B O 1
ATOM 7694 N N . SER B 1 429 ? -6.34 16.453 5.949 1 94.31 429 SER B N 1
ATOM 7695 C CA . SER B 1 429 ? -5.328 15.711 5.203 1 94.31 429 SER B CA 1
ATOM 7696 C C . SER B 1 429 ? -5.883 15.195 3.885 1 94.31 429 SER B C 1
ATOM 7698 O O . SER B 1 429 ? -7.094 15 3.748 1 94.31 429 SER B O 1
ATOM 7700 N N . PHE B 1 430 ? -4.953 14.992 2.938 1 92.31 430 PHE B N 1
ATOM 7701 C CA . PHE B 1 430 ? -5.387 14.594 1.605 1 92.31 430 PHE B CA 1
ATOM 7702 C C . PHE B 1 430 ? -6.125 13.258 1.656 1 92.31 430 PHE B C 1
ATOM 7704 O O . PHE B 1 430 ? -7.09 13.047 0.918 1 92.31 430 PHE B O 1
ATOM 7711 N N . ARG B 1 431 ? -5.727 12.359 2.523 1 91.19 431 ARG B N 1
ATOM 7712 C CA . ARG B 1 431 ? -6.32 11.031 2.646 1 91.19 431 ARG B CA 1
ATOM 7713 C C . ARG B 1 431 ? -6.941 10.836 4.027 1 91.19 431 ARG B C 1
ATOM 7715 O O . ARG B 1 431 ? -6.773 9.781 4.641 1 91.19 431 ARG B O 1
ATOM 7722 N N . LEU B 1 432 ? -7.629 11.75 4.465 1 95.38 432 LEU B N 1
ATOM 7723 C CA . LEU B 1 432 ? -8.133 11.82 5.828 1 95.38 432 LEU B CA 1
ATOM 7724 C C . LEU B 1 432 ? -8.852 10.531 6.215 1 95.38 432 LEU B C 1
ATOM 7726 O O . LEU B 1 432 ? -8.562 9.945 7.258 1 95.38 432 LEU B O 1
ATOM 7730 N N . TYR B 1 433 ? -9.688 10.023 5.387 1 93.88 433 TYR B N 1
ATOM 7731 C CA . TYR B 1 433 ? -10.586 8.938 5.746 1 93.88 433 TYR B CA 1
ATOM 7732 C C . TYR B 1 433 ? -9.852 7.602 5.762 1 93.88 433 TYR B C 1
ATOM 7734 O O . TYR B 1 433 ? -10.367 6.609 6.289 1 93.88 433 TYR B O 1
ATOM 7742 N N . ALA B 1 434 ? -8.641 7.57 5.203 1 93.75 434 ALA B N 1
ATOM 7743 C CA . ALA B 1 434 ? -7.797 6.379 5.25 1 93.75 434 ALA B CA 1
ATOM 7744 C C . ALA B 1 434 ? -6.906 6.391 6.488 1 93.75 434 ALA B C 1
ATOM 7746 O O . ALA B 1 434 ? -6.32 5.363 6.848 1 93.75 434 ALA B O 1
ATOM 7747 N N . GLU B 1 435 ? -6.836 7.496 7.203 1 95.94 435 GLU B N 1
ATOM 7748 C CA . GLU B 1 435 ? -5.973 7.617 8.375 1 95.94 435 GLU B CA 1
ATOM 7749 C C . GLU B 1 435 ? -6.578 6.91 9.586 1 95.94 435 GLU B C 1
ATOM 7751 O O . GLU B 1 435 ? -7.766 7.074 9.875 1 95.94 435 GLU B O 1
ATOM 7756 N N . LEU B 1 436 ? -5.742 6.176 10.273 1 97.19 436 LEU B N 1
ATOM 7757 C CA . LEU B 1 436 ? -6.227 5.391 11.406 1 97.19 436 LEU B CA 1
ATOM 7758 C C . LEU B 1 436 ? -6.551 6.293 12.594 1 97.19 436 LEU B C 1
ATOM 7760 O O . LEU B 1 436 ? -7.48 6.016 13.352 1 97.19 436 LEU B O 1
ATOM 7764 N N . ASP B 1 437 ? -5.793 7.355 12.773 1 97.06 437 ASP B N 1
ATOM 7765 C CA . ASP B 1 437 ? -6.062 8.273 13.883 1 97.06 437 ASP B CA 1
ATOM 7766 C C . ASP B 1 437 ? -7.418 8.953 13.711 1 97.06 437 ASP B C 1
ATOM 7768 O O . ASP B 1 437 ? -8.133 9.172 14.695 1 97.06 437 ASP B O 1
ATOM 7772 N N . PHE B 1 438 ? -7.785 9.273 12.477 1 96.94 438 PHE B N 1
ATOM 7773 C CA . PHE B 1 438 ? -9.102 9.844 12.234 1 96.94 438 PHE B CA 1
ATOM 7774 C C . PHE B 1 438 ? -10.195 8.836 12.562 1 96.94 438 PHE B C 1
ATOM 7776 O O . PHE B 1 438 ? -11.203 9.18 13.195 1 96.94 438 PHE B O 1
ATOM 7783 N N . GLN B 1 439 ? -10.062 7.602 12.109 1 97.31 439 GLN B N 1
ATOM 7784 C CA . GLN B 1 439 ? -11.07 6.574 12.352 1 97.31 439 GLN B CA 1
ATOM 7785 C C . GLN B 1 439 ? -11.258 6.336 13.852 1 97.31 439 GLN B C 1
ATOM 7787 O O . GLN B 1 439 ? -12.383 6.156 14.32 1 97.31 439 GLN B O 1
ATOM 7792 N N . VAL B 1 440 ? -10.164 6.324 14.617 1 97.56 440 VAL B N 1
ATOM 7793 C CA . VAL B 1 440 ? -10.227 6.145 16.062 1 97.56 440 VAL B CA 1
ATOM 7794 C C . VAL B 1 440 ? -10.828 7.391 16.719 1 97.56 440 VAL B C 1
ATOM 7796 O O . VAL B 1 440 ? -11.648 7.289 17.625 1 97.56 440 VAL B O 1
ATOM 7799 N N . PHE B 1 441 ? -10.406 8.586 16.25 1 97.38 441 PHE B N 1
ATOM 7800 C CA . PHE B 1 441 ? -10.969 9.836 16.75 1 97.38 441 PHE B CA 1
ATOM 7801 C C . PHE B 1 441 ? -12.484 9.844 16.609 1 97.38 441 PHE B C 1
ATOM 7803 O O . PHE B 1 441 ? -13.203 10.242 17.531 1 97.38 441 PHE B O 1
ATOM 7810 N N . TRP B 1 442 ? -12.992 9.438 15.422 1 96.94 442 TRP B N 1
ATOM 7811 C CA . TRP B 1 442 ? -14.422 9.445 15.164 1 96.94 442 TRP B CA 1
ATOM 7812 C C . TRP B 1 442 ? -15.172 8.609 16.203 1 96.94 442 TRP B C 1
ATOM 7814 O O . TRP B 1 442 ? -16.219 9.023 16.703 1 96.94 442 TRP B O 1
ATOM 7824 N N . LEU B 1 443 ? -14.617 7.473 16.547 1 96.94 443 LEU B N 1
ATOM 7825 C CA . LEU B 1 443 ? -15.203 6.586 17.547 1 96.94 443 LEU B CA 1
ATOM 7826 C C . LEU B 1 443 ? -15.227 7.262 18.906 1 96.94 443 LEU B C 1
ATOM 7828 O O . LEU B 1 443 ? -16.25 7.227 19.609 1 96.94 443 LEU B O 1
ATOM 7832 N N . LEU B 1 444 ? -14.109 7.828 19.266 1 96.44 444 LEU B N 1
ATOM 7833 C CA . LEU B 1 444 ? -14.023 8.484 20.562 1 96.44 444 LEU B CA 1
ATOM 7834 C C . LEU B 1 444 ? -14.969 9.68 20.641 1 96.44 444 LEU B C 1
ATOM 7836 O O . LEU B 1 444 ? -15.602 9.906 21.672 1 96.44 444 LEU B O 1
ATOM 7840 N N . SER B 1 445 ? -15.031 10.406 19.562 1 96.31 445 SER B N 1
ATOM 7841 C CA . SER B 1 445 ? -15.938 11.539 19.484 1 96.31 445 SER B CA 1
ATOM 7842 C C . SER B 1 445 ? -17.391 11.102 19.625 1 96.31 445 SER B C 1
ATOM 7844 O O . SER B 1 445 ? -18.156 11.727 20.359 1 96.31 445 SER B O 1
ATOM 7846 N N . ALA B 1 446 ? -17.766 10.031 18.953 1 96.31 446 ALA B N 1
ATOM 7847 C CA . ALA B 1 446 ? -19.125 9.484 19.047 1 96.31 446 ALA B CA 1
ATOM 7848 C C . ALA B 1 446 ? -19.438 9.031 20.469 1 96.31 446 ALA B C 1
ATOM 7850 O O . ALA B 1 446 ? -20.531 9.289 20.969 1 96.31 446 ALA B O 1
ATOM 7851 N N . ASP B 1 447 ? -18.484 8.398 21.094 1 96.31 447 ASP B N 1
ATOM 7852 C CA . ASP B 1 447 ? -18.672 7.891 22.438 1 96.31 447 ASP B CA 1
ATOM 7853 C C . ASP B 1 447 ? -18.969 9.023 23.422 1 96.31 447 ASP B C 1
ATOM 7855 O O . ASP B 1 447 ? -19.875 8.922 24.234 1 96.31 447 ASP B O 1
ATOM 7859 N N . THR B 1 448 ? -18.203 10.055 23.297 1 93.81 448 THR B N 1
ATOM 7860 C CA . THR B 1 448 ? -18.344 11.195 24.188 1 93.81 448 THR B CA 1
ATOM 7861 C C . THR B 1 448 ? -19.672 11.914 23.938 1 93.81 448 THR B C 1
ATOM 7863 O O . THR B 1 448 ? -20.328 12.359 24.875 1 93.81 448 THR B O 1
ATOM 7866 N N . MET B 1 449 ? -20.031 11.977 22.719 1 95.12 449 MET B N 1
ATOM 7867 C CA . MET B 1 449 ? -21.25 12.695 22.328 1 95.12 449 MET B CA 1
ATOM 7868 C C . MET B 1 449 ? -22.484 11.953 22.812 1 95.12 449 MET B C 1
ATOM 7870 O O . MET B 1 449 ? -23.484 12.57 23.188 1 95.12 449 MET B O 1
ATOM 7874 N N . LEU B 1 450 ? -22.5 10.664 22.875 1 94.94 450 LEU B N 1
ATOM 7875 C CA . LEU B 1 450 ? -23.656 9.828 23.156 1 94.94 450 LEU B CA 1
ATOM 7876 C C . LEU B 1 450 ? -24.172 10.055 24.562 1 94.94 450 LEU B C 1
ATOM 7878 O O . LEU B 1 450 ? -25.344 9.789 24.859 1 94.94 450 LEU B O 1
ATOM 7882 N N . LYS B 1 451 ? -23.422 10.586 25.391 1 90.38 451 LYS B N 1
ATOM 7883 C CA . LYS B 1 451 ? -23.875 10.867 26.75 1 90.38 451 LYS B CA 1
ATOM 7884 C C . LYS B 1 451 ? -24.781 12.094 26.797 1 90.38 451 LYS B C 1
ATOM 7886 O O . LYS B 1 451 ? -25.688 12.172 27.625 1 90.38 451 LYS B O 1
ATOM 7891 N N . ALA B 1 452 ? -24.688 12.914 25.891 1 91.94 452 ALA B N 1
ATOM 7892 C CA . ALA B 1 452 ? -25.297 14.242 25.938 1 91.94 452 ALA B CA 1
ATOM 7893 C C . ALA B 1 452 ? -26.781 14.172 25.547 1 91.94 452 ALA B C 1
ATOM 7895 O O . ALA B 1 452 ? -27.625 14.797 26.203 1 91.94 452 ALA B O 1
ATOM 7896 N N . PRO B 1 453 ? -27.125 13.375 24.562 1 91.06 453 PRO B N 1
ATOM 7897 C CA . PRO B 1 453 ? -28.531 13.336 24.172 1 91.06 453 PRO B CA 1
ATOM 7898 C C . PRO B 1 453 ? -29.422 12.781 25.297 1 91.06 453 PRO B C 1
ATOM 7900 O O . PRO B 1 453 ? -30.516 13.305 25.531 1 91.06 453 PRO B O 1
ATOM 7903 N N . THR B 1 454 ? -29 11.781 25.906 1 90.31 454 THR B N 1
ATOM 7904 C CA . THR B 1 454 ? -29.781 11.188 26.984 1 90.31 454 THR B CA 1
ATOM 7905 C C . THR B 1 454 ? -29.922 12.164 28.156 1 90.31 454 THR B C 1
ATOM 7907 O O . THR B 1 454 ? -30.984 12.266 28.766 1 90.31 454 THR B O 1
ATOM 7910 N N . GLN B 1 455 ? -28.859 12.805 28.422 1 92.31 455 GLN B N 1
ATOM 7911 C CA . GLN B 1 455 ? -28.891 13.828 29.469 1 92.31 455 GLN B CA 1
ATOM 7912 C C . GLN B 1 455 ? -29.844 14.961 29.109 1 92.31 455 GLN B C 1
ATOM 7914 O O . GLN B 1 455 ? -30.609 15.438 29.953 1 92.31 455 GLN B O 1
ATOM 7919 N N . PHE B 1 456 ? -29.797 15.375 27.922 1 93.44 456 PHE B N 1
ATOM 7920 C CA . PHE B 1 456 ? -30.672 16.422 27.422 1 93.44 456 PHE B CA 1
ATOM 7921 C C . PHE B 1 456 ? -32.156 16.016 27.547 1 93.44 456 PHE B C 1
ATOM 7923 O O . PHE B 1 456 ? -32.969 16.812 27.969 1 93.44 456 PHE B O 1
ATOM 7930 N N . GLU B 1 457 ? -32.469 14.75 27.172 1 94.19 457 GLU B N 1
ATOM 7931 C CA . GLU B 1 457 ? -33.812 14.219 27.297 1 94.19 457 GLU B CA 1
ATOM 7932 C C . GLU B 1 457 ? -34.312 14.25 28.734 1 94.19 457 GLU B C 1
ATOM 7934 O O . GLU B 1 457 ? -35.406 14.688 29.016 1 94.19 457 GLU B O 1
ATOM 7939 N N . THR B 1 458 ? -33.438 13.836 29.609 1 92.62 458 THR B N 1
ATOM 7940 C CA . THR B 1 458 ? -33.781 13.773 31.031 1 92.62 458 THR B CA 1
ATOM 7941 C C . THR B 1 458 ? -34 15.18 31.594 1 92.62 458 THR B C 1
ATOM 7943 O O . THR B 1 458 ? -34.969 15.422 32.312 1 92.62 458 THR B O 1
ATOM 7946 N N . GLN B 1 459 ? -33.188 16.094 31.219 1 92.56 459 GLN B N 1
ATOM 7947 C CA . GLN B 1 459 ? -33.219 17.453 31.75 1 92.56 459 GLN B CA 1
ATOM 7948 C C . GLN B 1 459 ? -34.406 18.219 31.234 1 92.56 459 GLN B C 1
ATOM 7950 O O . GLN B 1 459 ? -34.969 19.078 31.938 1 92.56 459 GLN B O 1
ATOM 7955 N N . ASN B 1 460 ? -34.844 17.859 30.062 1 92.38 460 ASN B N 1
ATOM 7956 C CA . ASN B 1 460 ? -35.906 18.656 29.438 1 92.38 460 ASN B CA 1
ATOM 7957 C C . ASN B 1 460 ? -37.219 17.875 29.391 1 92.38 460 ASN B C 1
ATOM 7959 O O . ASN B 1 460 ? -38.25 18.422 28.938 1 92.38 460 ASN B O 1
ATOM 7963 N N . GLY B 1 461 ? -37.219 16.625 29.828 1 91.38 461 GLY B N 1
ATOM 7964 C CA . GLY B 1 461 ? -38.406 15.805 29.844 1 91.38 461 GLY B CA 1
ATOM 7965 C C . GLY B 1 461 ? -38.969 15.508 28.453 1 91.38 461 GLY B C 1
ATOM 7966 O O . GLY B 1 461 ? -40.156 15.578 28.234 1 91.38 461 GLY B O 1
ATOM 7967 N N . ILE B 1 462 ? -38.062 15.375 27.531 1 92.56 462 ILE B N 1
ATOM 7968 C CA . ILE B 1 462 ? -38.5 15.047 26.172 1 92.56 462 ILE B CA 1
ATOM 7969 C C . ILE B 1 462 ? -37.812 13.742 25.734 1 92.56 462 ILE B C 1
ATOM 7971 O O . ILE B 1 462 ? -36.906 13.25 26.391 1 92.56 462 ILE B O 1
ATOM 7975 N N . ARG B 1 463 ? -38.375 13.164 24.703 1 93.5 463 ARG B N 1
ATOM 7976 C CA . ARG B 1 463 ? -37.781 11.977 24.094 1 93.5 463 ARG B CA 1
ATOM 7977 C C . ARG B 1 463 ? -37.562 12.188 22.594 1 93.5 463 ARG B C 1
ATOM 7979 O O . ARG B 1 463 ? -38.5 12.5 21.859 1 93.5 463 ARG B O 1
ATOM 7986 N N . LEU B 1 464 ? -36.375 12.125 22.203 1 96.06 464 LEU B N 1
ATOM 7987 C CA . LEU B 1 464 ? -36.062 12.172 20.781 1 96.06 464 LEU B CA 1
ATOM 7988 C C . LEU B 1 464 ? -36.312 10.812 20.125 1 96.06 464 LEU B C 1
ATOM 7990 O O . LEU B 1 464 ? -35.406 9.969 20.094 1 96.06 464 LEU B O 1
ATOM 7994 N N . GLN B 1 465 ? -37.375 10.641 19.516 1 95.88 465 GLN B N 1
ATOM 7995 C CA . GLN B 1 465 ? -37.781 9.344 18.984 1 95.88 465 GLN B CA 1
ATOM 7996 C C . GLN B 1 465 ? -37.094 9.039 17.672 1 95.88 465 GLN B C 1
ATOM 7998 O O . GLN B 1 465 ? -36.844 7.875 17.344 1 95.88 465 GLN B O 1
ATOM 8003 N N . SER B 1 466 ? -36.844 10.047 16.891 1 97.44 466 SER B N 1
ATOM 8004 C CA . SER B 1 466 ? -36.188 9.875 15.602 1 97.44 466 SER B CA 1
ATOM 8005 C C . SER B 1 466 ? -34.938 10.742 15.5 1 97.44 466 SER B C 1
ATOM 8007 O O . SER B 1 466 ? -34.906 11.875 15.992 1 97.44 466 SER B O 1
ATOM 8009 N N . LEU B 1 467 ? -33.938 10.172 14.984 1 97.81 467 LEU B N 1
ATOM 8010 C CA . LEU B 1 467 ? -32.656 10.859 14.867 1 97.81 467 LEU B CA 1
ATOM 8011 C C . LEU B 1 467 ? -32.094 10.75 13.453 1 97.81 467 LEU B C 1
ATOM 8013 O O . LEU B 1 467 ? -32.375 9.766 12.75 1 97.81 467 LEU B O 1
ATOM 8017 N N . MET B 1 468 ? -31.406 11.727 12.969 1 97.62 468 MET B N 1
ATOM 8018 C CA . MET B 1 468 ? -30.578 11.742 11.766 1 97.62 468 MET B CA 1
ATOM 8019 C C . MET B 1 468 ? -29.25 12.438 12.031 1 97.62 468 MET B C 1
ATOM 8021 O O . MET B 1 468 ? -29.141 13.242 12.953 1 97.62 468 MET B O 1
ATOM 8025 N N . THR B 1 469 ? -28.203 12.055 11.312 1 97.94 469 THR B N 1
ATOM 8026 C CA . THR B 1 469 ? -26.891 12.648 11.492 1 97.94 469 THR B CA 1
ATOM 8027 C C . THR B 1 469 ? -26.391 13.273 10.195 1 97.94 469 THR B C 1
ATOM 8029 O O . THR B 1 469 ? -26.516 12.672 9.125 1 97.94 469 THR B O 1
ATOM 8032 N N . LEU B 1 470 ? -25.875 14.492 10.242 1 97.88 470 LEU B N 1
ATOM 8033 C CA . LEU B 1 470 ? -25.297 15.164 9.078 1 97.88 470 LEU B CA 1
ATOM 8034 C C . LEU B 1 470 ? -23.828 14.758 8.898 1 97.88 470 LEU B C 1
ATOM 8036 O O . LEU B 1 470 ? -22.938 15.609 8.898 1 97.88 470 LEU B O 1
ATOM 8040 N N . ASP B 1 471 ? -23.609 13.555 8.734 1 97.31 471 ASP B N 1
ATOM 8041 C CA . ASP B 1 471 ? -22.312 12.93 8.508 1 97.31 471 ASP B CA 1
ATOM 8042 C C . ASP B 1 471 ? -22.438 11.703 7.613 1 97.31 471 ASP B C 1
ATOM 8044 O O . ASP B 1 471 ? -23.547 11.305 7.25 1 97.31 471 ASP B O 1
ATOM 8048 N N . PHE B 1 472 ? -21.375 11.211 7.223 1 96.81 472 PHE B N 1
ATOM 8049 C CA . PHE B 1 472 ? -21.328 10.031 6.363 1 96.81 472 PHE B CA 1
ATOM 8050 C C . PHE B 1 472 ? -21.984 8.836 7.047 1 96.81 472 PHE B C 1
ATOM 8052 O O . PHE B 1 472 ? -22.844 8.18 6.465 1 96.81 472 PHE B O 1
ATOM 8059 N N . ALA B 1 473 ? -21.547 8.531 8.281 1 95.69 473 ALA B N 1
ATOM 8060 C CA . ALA B 1 473 ? -22.062 7.402 9.055 1 95.69 473 ALA B CA 1
ATOM 8061 C C . ALA B 1 473 ? -23.094 7.867 10.078 1 95.69 473 ALA B C 1
ATOM 8063 O O . ALA B 1 473 ? -22.969 8.945 10.656 1 95.69 473 ALA B O 1
ATOM 8064 N N . ASP B 1 474 ? -24.125 7.043 10.273 1 97.44 474 ASP B N 1
ATOM 8065 C CA . ASP B 1 474 ? -25.188 7.383 11.211 1 97.44 474 ASP B CA 1
ATOM 8066 C C . ASP B 1 474 ? -25.578 6.172 12.055 1 97.44 474 ASP B C 1
ATOM 8068 O O . ASP B 1 474 ? -26.703 5.676 11.945 1 97.44 474 ASP B O 1
ATOM 8072 N N . PRO B 1 475 ? -24.734 5.738 12.945 1 97.69 475 PRO B N 1
ATOM 8073 C CA . PRO B 1 475 ? -25.031 4.574 13.781 1 97.69 475 PRO B CA 1
ATOM 8074 C C . PRO B 1 475 ? -25.859 4.938 15.023 1 97.69 475 PRO B C 1
ATOM 8076 O O . PRO B 1 475 ? -26.203 4.059 15.82 1 97.69 475 PRO B O 1
ATOM 8079 N N . PHE B 1 476 ? -26.172 6.184 15.258 1 98 476 PHE B N 1
ATOM 8080 C CA . PHE B 1 476 ? -26.672 6.695 16.531 1 98 476 PHE B CA 1
ATOM 8081 C C . PHE B 1 476 ? -28.094 6.191 16.797 1 98 476 PHE B C 1
ATOM 8083 O O . PHE B 1 476 ? -28.422 5.871 17.938 1 98 476 PHE B O 1
ATOM 8090 N N . PRO B 1 477 ? -28.953 6.133 15.727 1 97.88 477 PRO B N 1
ATOM 8091 C CA . PRO B 1 477 ? -30.25 5.512 16 1 97.88 477 PRO B CA 1
ATOM 8092 C C . PRO B 1 477 ? -30.125 4.098 16.562 1 97.88 477 PRO B C 1
ATOM 8094 O O . PRO B 1 477 ? -30.891 3.701 17.438 1 97.88 477 PRO B O 1
ATOM 8097 N N . TRP B 1 478 ? -29.188 3.336 16.062 1 97.62 478 TRP B N 1
ATOM 8098 C CA . TRP B 1 478 ? -28.969 1.985 16.562 1 97.62 478 TRP B CA 1
ATOM 8099 C C . TRP B 1 478 ? -28.438 2.021 18 1 97.62 478 TRP B C 1
ATOM 8101 O O . TRP B 1 478 ? -28.891 1.262 18.859 1 97.62 478 TRP B O 1
ATOM 8111 N N . LEU B 1 479 ? -27.5 2.891 18.281 1 97.56 479 LEU B N 1
ATOM 8112 C CA . LEU B 1 479 ? -26.859 2.984 19.578 1 97.56 479 LEU B CA 1
ATOM 8113 C C . LEU B 1 479 ? -27.859 3.398 20.656 1 97.56 479 LEU B C 1
ATOM 8115 O O . LEU B 1 479 ? -27.781 2.932 21.797 1 97.56 479 LEU B O 1
ATOM 8119 N N . LEU B 1 480 ? -28.844 4.25 20.281 1 96.25 480 LEU B N 1
ATOM 8120 C CA . LEU B 1 480 ? -29.75 4.828 21.266 1 96.25 480 LEU B CA 1
ATOM 8121 C C . LEU B 1 480 ? -31.125 4.156 21.203 1 96.25 480 LEU B C 1
ATOM 8123 O O . LEU B 1 480 ? -32.031 4.48 21.984 1 96.25 480 LEU B O 1
ATOM 8127 N N . GLY B 1 481 ? -31.25 3.176 20.297 1 94.94 481 GLY B N 1
ATOM 8128 C CA . GLY B 1 481 ? -32.531 2.516 20.141 1 94.94 481 GLY B CA 1
ATOM 8129 C C . GLY B 1 481 ? -33.625 3.453 19.672 1 94.94 481 GLY B C 1
ATOM 8130 O O . GLY B 1 481 ? -34.719 3.496 20.266 1 94.94 481 GLY B O 1
ATOM 8131 N N . ARG B 1 482 ? -33.312 4.332 18.688 1 97.31 482 ARG B N 1
ATOM 8132 C CA . ARG B 1 482 ? -34.25 5.316 18.141 1 97.31 482 ARG B CA 1
ATOM 8133 C C . ARG B 1 482 ? -34.594 4.996 16.688 1 97.31 482 ARG B C 1
ATOM 8135 O O . ARG B 1 482 ? -34 4.125 16.078 1 97.31 482 ARG B O 1
ATOM 8142 N N . ASP B 1 483 ? -35.625 5.629 16.141 1 97.38 483 ASP B N 1
ATOM 8143 C CA . ASP B 1 483 ? -36 5.516 14.727 1 97.38 483 ASP B CA 1
ATOM 8144 C C . ASP B 1 483 ? -35.062 6.344 13.852 1 97.38 483 ASP B C 1
ATOM 8146 O O . ASP B 1 483 ? -34.656 7.449 14.227 1 97.38 483 ASP B O 1
ATOM 8150 N N . ALA B 1 484 ? -34.688 5.766 12.758 1 98.06 484 ALA B N 1
ATOM 8151 C CA . ALA B 1 484 ? -33.906 6.508 11.781 1 98.06 484 ALA B CA 1
ATOM 8152 C C . ALA B 1 484 ? -34.812 7.215 10.773 1 98.06 484 ALA B C 1
ATOM 8154 O O . ALA B 1 484 ? -35.844 6.68 10.367 1 98.06 484 ALA B O 1
ATOM 8155 N N . THR B 1 485 ? -34.406 8.391 10.43 1 98.12 485 THR B N 1
ATOM 8156 C CA . THR B 1 485 ? -35.188 9.219 9.508 1 98.12 485 THR B CA 1
ATOM 8157 C C . THR B 1 485 ? -35.406 8.5 8.18 1 98.12 485 THR B C 1
ATOM 8159 O O . THR B 1 485 ? -34.438 7.961 7.598 1 98.12 485 THR B O 1
ATOM 8162 N N . ARG B 1 486 ? -36.531 8.5 7.617 1 97.19 486 ARG B N 1
ATOM 8163 C CA . ARG B 1 486 ? -36.938 7.785 6.398 1 97.19 486 ARG B CA 1
ATOM 8164 C C . ARG B 1 486 ? -36.469 8.547 5.156 1 97.19 486 ARG B C 1
ATOM 8166 O O . ARG B 1 486 ? -36.25 9.758 5.219 1 97.19 486 ARG B O 1
ATOM 8173 N N . LEU B 1 487 ? -36.312 7.812 4.07 1 96.25 487 LEU B N 1
ATOM 8174 C CA . LEU B 1 487 ? -36.188 8.281 2.693 1 96.25 487 LEU B CA 1
ATOM 8175 C C . LEU B 1 487 ? -34.812 8.883 2.438 1 96.25 487 LEU B C 1
ATOM 8177 O O . LEU B 1 487 ? -34.469 9.234 1.302 1 96.25 487 LEU B O 1
ATOM 8181 N N . ILE B 1 488 ? -34 8.984 3.461 1 96.5 488 ILE B N 1
ATOM 8182 C CA . ILE B 1 488 ? -32.688 9.57 3.242 1 96.5 488 ILE B CA 1
ATOM 8183 C C . ILE B 1 488 ? -31.703 8.469 2.873 1 96.5 488 ILE B C 1
ATOM 8185 O O . ILE B 1 488 ? -31.969 7.285 3.062 1 96.5 488 ILE B O 1
ATOM 8189 N N . GLN B 1 489 ? -30.562 8.898 2.369 1 96 489 GLN B N 1
ATOM 8190 C CA . GLN B 1 489 ? -29.469 8.031 1.938 1 96 489 GLN B CA 1
ATOM 8191 C C . GLN B 1 489 ? -28.625 7.578 3.125 1 96 489 GLN B C 1
ATOM 8193 O O . GLN B 1 489 ? -28.25 8.391 3.967 1 96 489 GLN B O 1
ATOM 8198 N N . ILE B 1 490 ? -28.406 6.254 3.281 1 96 490 ILE B N 1
ATOM 8199 C CA . ILE B 1 490 ? -27.391 5.805 4.223 1 96 490 ILE B CA 1
ATOM 8200 C C . ILE B 1 490 ? -26.016 5.824 3.551 1 96 490 ILE B C 1
ATOM 8202 O O . ILE B 1 490 ? -25.922 5.676 2.33 1 96 490 ILE B O 1
ATOM 8206 N N . GLY B 1 491 ? -24.906 5.898 4.406 1 95.25 491 GLY B N 1
ATOM 8207 C CA . GLY B 1 491 ? -23.625 6.203 3.764 1 95.25 491 GLY B CA 1
ATOM 8208 C C . GLY B 1 491 ? -23.656 7.492 2.965 1 95.25 491 GLY B C 1
ATOM 8209 O O . GLY B 1 491 ? -23.469 7.48 1.748 1 95.25 491 GLY B O 1
ATOM 8210 N N . ALA B 1 492 ? -23.828 8.617 3.637 1 96.5 492 ALA B N 1
ATOM 8211 C CA . ALA B 1 492 ? -24.188 9.891 3.018 1 96.5 492 ALA B CA 1
ATOM 8212 C C . ALA B 1 492 ? -22.953 10.602 2.475 1 96.5 492 ALA B C 1
ATOM 8214 O O . ALA B 1 492 ? -22.406 11.5 3.119 1 96.5 492 ALA B O 1
ATOM 8215 N N . ASP B 1 493 ? -22.562 10.242 1.326 1 93.94 493 ASP B N 1
ATOM 8216 C CA . ASP B 1 493 ? -21.547 10.984 0.579 1 93.94 493 ASP B CA 1
ATOM 8217 C C . ASP B 1 493 ? -22.188 12.047 -0.31 1 93.94 493 ASP B C 1
ATOM 8219 O O . ASP B 1 493 ? -22.75 11.734 -1.359 1 93.94 493 ASP B O 1
ATOM 8223 N N . PRO B 1 494 ? -22.062 13.258 0.06 1 94.62 494 PRO B N 1
ATOM 8224 C CA . PRO B 1 494 ? -22.797 14.305 -0.657 1 94.62 494 PRO B CA 1
ATOM 8225 C C . PRO B 1 494 ? -22.281 14.508 -2.082 1 94.62 494 PRO B C 1
ATOM 8227 O O . PRO B 1 494 ? -22.953 15.18 -2.887 1 94.62 494 PRO B O 1
ATOM 8230 N N . PHE B 1 495 ? -21.219 13.891 -2.424 1 89.44 495 PHE B N 1
ATOM 8231 C CA . PHE B 1 495 ? -20.641 14.078 -3.748 1 89.44 495 PHE B CA 1
ATOM 8232 C C . PHE B 1 495 ? -21 12.922 -4.668 1 89.44 495 PHE B C 1
ATOM 8234 O O . PHE B 1 495 ? -20.844 13.016 -5.887 1 89.44 495 PHE B O 1
ATOM 8241 N N . ARG B 1 496 ? -21.484 11.859 -4.043 1 87 496 ARG B N 1
ATOM 8242 C CA . ARG B 1 496 ? -21.641 10.664 -4.875 1 87 496 ARG B CA 1
ATOM 8243 C C . ARG B 1 496 ? -23 10.016 -4.672 1 87 496 ARG B C 1
ATOM 8245 O O . ARG B 1 496 ? -23.547 9.414 -5.598 1 87 496 ARG B O 1
ATOM 8252 N N . THR B 1 497 ? -23.531 10.141 -3.461 1 91.31 497 THR B N 1
ATOM 8253 C CA . THR B 1 497 ? -24.656 9.258 -3.197 1 91.31 497 THR B CA 1
ATOM 8254 C C . THR B 1 497 ? -25.875 10.062 -2.77 1 91.31 497 THR B C 1
ATOM 8256 O O . THR B 1 497 ? -27.016 9.586 -2.881 1 91.31 497 THR B O 1
ATOM 8259 N N . VAL B 1 498 ? -25.734 11.297 -2.266 1 94.62 498 VAL B N 1
ATOM 8260 C CA . VAL B 1 498 ? -26.859 12.062 -1.74 1 94.62 498 VAL B CA 1
ATOM 8261 C C . VAL B 1 498 ? -27.438 12.945 -2.84 1 94.62 498 VAL B C 1
ATOM 8263 O O . VAL B 1 498 ? -26.797 13.898 -3.281 1 94.62 498 VAL B O 1
ATOM 8266 N N . PRO B 1 499 ? -28.672 12.633 -3.209 1 91.88 499 PRO B N 1
ATOM 8267 C CA . PRO B 1 499 ? -29.297 13.477 -4.223 1 91.88 499 PRO B CA 1
ATOM 8268 C C . PRO B 1 499 ? -29.859 14.781 -3.645 1 91.88 499 PRO B C 1
ATOM 8270 O O . PRO B 1 499 ? -29.828 14.977 -2.426 1 91.88 499 PRO B O 1
ATOM 8273 N N . LYS B 1 500 ? -30.328 15.602 -4.59 1 91.81 500 LYS B N 1
ATOM 8274 C CA . LYS B 1 500 ? -31.062 16.797 -4.152 1 91.81 500 LYS B CA 1
ATOM 8275 C C . LYS B 1 500 ? -32.312 16.422 -3.361 1 91.81 500 LYS B C 1
ATOM 8277 O O . LYS B 1 500 ? -32.969 15.422 -3.668 1 91.81 500 LYS B O 1
ATOM 8282 N N . MET B 1 501 ? -32.594 17.234 -2.438 1 94.69 501 MET B N 1
ATOM 8283 C CA . MET B 1 501 ? -33.688 16.953 -1.539 1 94.69 501 MET B CA 1
ATOM 8284 C C . MET B 1 501 ? -35.031 17.047 -2.279 1 94.69 501 MET B C 1
ATOM 8286 O O . MET B 1 501 ? -35.312 18.047 -2.932 1 94.69 501 MET B O 1
ATOM 8290 N N . THR B 1 502 ? -35.844 16.031 -2.277 1 94.31 502 THR B N 1
ATOM 8291 C CA . THR B 1 502 ? -37.219 16.031 -2.809 1 94.31 502 THR B CA 1
ATOM 8292 C C . THR B 1 502 ? -38.219 16.516 -1.75 1 94.31 502 THR B C 1
ATOM 8294 O O . THR B 1 502 ? -37.875 16.562 -0.563 1 94.31 502 THR B O 1
ATOM 8297 N N . PRO B 1 503 ? -39.406 16.812 -2.156 1 97.25 503 PRO B N 1
ATOM 8298 C CA . PRO B 1 503 ? -40.406 17.219 -1.174 1 97.25 503 PRO B CA 1
ATOM 8299 C C . PRO B 1 503 ? -40.688 16.156 -0.115 1 97.25 503 PRO B C 1
ATOM 8301 O O . PRO B 1 503 ? -40.875 16.484 1.06 1 97.25 503 PRO B O 1
ATOM 8304 N N . ASP B 1 504 ? -40.656 14.914 -0.498 1 96.69 504 ASP B N 1
ATOM 8305 C CA . ASP B 1 504 ? -40.875 13.836 0.45 1 96.69 504 ASP B CA 1
ATOM 8306 C C . ASP B 1 504 ? -39.75 13.727 1.456 1 96.69 504 ASP B C 1
ATOM 8308 O O . ASP B 1 504 ? -39.969 13.5 2.646 1 96.69 504 ASP B O 1
ATOM 8312 N N . VAL B 1 505 ? -38.562 13.844 0.955 1 97.12 505 VAL B N 1
ATOM 8313 C CA . VAL B 1 505 ? -37.406 13.812 1.833 1 97.12 505 VAL B CA 1
ATOM 8314 C C . VAL B 1 505 ? -37.438 15 2.791 1 97.12 505 VAL B C 1
ATOM 8316 O O . VAL B 1 505 ? -37.156 14.859 3.977 1 97.12 505 VAL B O 1
ATOM 8319 N N . LYS B 1 506 ? -37.781 16.203 2.232 1 97.88 506 LYS B N 1
ATOM 8320 C CA . LYS B 1 506 ? -37.906 17.391 3.064 1 97.88 506 LYS B CA 1
ATOM 8321 C C . LYS B 1 506 ? -38.875 17.172 4.211 1 97.88 506 LYS B C 1
ATOM 8323 O O . LYS B 1 506 ? -38.594 17.484 5.363 1 97.88 506 LYS B O 1
ATOM 8328 N N . ALA B 1 507 ? -40 16.609 3.881 1 97.81 507 ALA B N 1
ATOM 8329 C CA . ALA B 1 507 ? -41.031 16.344 4.895 1 97.81 507 ALA B CA 1
ATOM 8330 C C . ALA B 1 507 ? -40.5 15.375 5.949 1 97.81 507 ALA B C 1
ATOM 8332 O O . ALA B 1 507 ? -40.781 15.539 7.141 1 97.81 507 ALA B O 1
ATOM 8333 N N . ALA B 1 508 ? -39.812 14.367 5.527 1 97.94 508 ALA B N 1
ATOM 8334 C CA . ALA B 1 508 ? -39.281 13.375 6.445 1 97.94 508 ALA B CA 1
ATOM 8335 C C . ALA B 1 508 ? -38.25 13.984 7.375 1 97.94 508 ALA B C 1
ATOM 8337 O O . ALA B 1 508 ? -38.219 13.695 8.578 1 97.94 508 ALA B O 1
ATOM 8338 N N . VAL B 1 509 ? -37.375 14.82 6.855 1 98.19 509 VAL B N 1
ATOM 8339 C CA . VAL B 1 509 ? -36.312 15.469 7.641 1 98.19 509 VAL B CA 1
ATOM 8340 C C . VAL B 1 509 ? -36.938 16.484 8.602 1 98.19 509 VAL B C 1
ATOM 8342 O O . VAL B 1 509 ? -36.562 16.562 9.766 1 98.19 509 VAL B O 1
ATOM 8345 N N . GLU B 1 510 ? -37.938 17.234 8.156 1 97.38 510 GLU B N 1
ATOM 8346 C CA . GLU B 1 510 ? -38.656 18.172 9.008 1 97.38 510 GLU B CA 1
ATOM 8347 C C . GLU B 1 510 ? -39.344 17.469 10.18 1 97.38 510 GLU B C 1
ATOM 8349 O O . GLU B 1 510 ? -39.406 18.016 11.273 1 97.38 510 GLU B O 1
ATOM 8354 N N . ALA B 1 511 ? -39.719 16.281 9.93 1 96.38 511 ALA B N 1
ATOM 8355 C CA . ALA B 1 511 ? -40.438 15.531 10.938 1 96.38 511 ALA B CA 1
ATOM 8356 C C . ALA B 1 511 ? -39.5 14.852 11.922 1 96.38 511 ALA B C 1
ATOM 8358 O O . ALA B 1 511 ? -39.938 14.359 12.969 1 96.38 511 ALA B O 1
ATOM 8359 N N . THR B 1 512 ? -38.25 14.781 11.633 1 97.88 512 THR B N 1
ATOM 8360 C CA . THR B 1 512 ? -37.25 14.133 12.492 1 97.88 512 THR B CA 1
ATOM 8361 C C . THR B 1 512 ? -37.062 14.93 13.781 1 97.88 512 THR B C 1
ATOM 8363 O O . THR B 1 512 ? -36.812 16.141 13.742 1 97.88 512 THR B O 1
ATOM 8366 N N . ASP B 1 513 ? -37.031 14.266 14.945 1 97.5 513 ASP B N 1
ATOM 8367 C CA . ASP B 1 513 ? -36.969 14.93 16.25 1 97.5 513 ASP B CA 1
ATOM 8368 C C . ASP B 1 513 ? -35.594 15.602 16.453 1 97.5 513 ASP B C 1
ATOM 8370 O O . ASP B 1 513 ? -35.531 16.75 16.875 1 97.5 513 ASP B O 1
ATOM 8374 N N . GLY B 1 514 ? -34.594 14.867 16.266 1 97.75 514 GLY B N 1
ATOM 8375 C CA . GLY B 1 514 ? -33.25 15.391 16.484 1 97.75 514 GLY B CA 1
ATOM 8376 C C . GLY B 1 514 ? -32.312 15.133 15.328 1 97.75 514 GLY B C 1
ATOM 8377 O O . GLY B 1 514 ? -32.219 14 14.844 1 97.75 514 GLY B O 1
ATOM 8378 N N . VAL B 1 515 ? -31.609 16.156 14.852 1 98.25 515 VAL B N 1
ATOM 8379 C CA . VAL B 1 515 ? -30.562 16.031 13.844 1 98.25 515 VAL B CA 1
ATOM 8380 C C . VAL B 1 515 ? -29.203 16.328 14.477 1 98.25 515 VAL B C 1
ATOM 8382 O O . VAL B 1 515 ? -29 17.406 15.039 1 98.25 515 VAL B O 1
ATOM 8385 N N . LEU B 1 516 ? -28.297 15.344 14.445 1 97.88 516 LEU B N 1
ATOM 8386 C CA . LEU B 1 516 ? -26.953 15.5 14.992 1 97.88 516 LEU B CA 1
ATOM 8387 C C . LEU B 1 516 ? -26.016 16.109 13.953 1 97.88 516 LEU B C 1
ATOM 8389 O O . LEU B 1 516 ? -25.969 15.656 12.805 1 97.88 516 LEU B O 1
ATOM 8393 N N . ARG B 1 517 ? -25.281 17.125 14.312 1 97.44 517 ARG B N 1
ATOM 8394 C CA . ARG B 1 517 ? -24.375 17.828 13.43 1 97.44 517 ARG B CA 1
ATOM 8395 C C . ARG B 1 517 ? -22.953 17.844 14 1 97.44 517 ARG B C 1
ATOM 8397 O O . ARG B 1 517 ? -22.688 18.547 14.984 1 97.44 517 ARG B O 1
ATOM 8404 N N . PRO B 1 518 ? -22.062 17.078 13.406 1 96.06 518 PRO B N 1
ATOM 8405 C CA . PRO B 1 518 ? -20.656 17.172 13.828 1 96.06 518 PRO B CA 1
ATOM 8406 C C . PRO B 1 518 ? -19.969 18.422 13.305 1 96.06 518 PRO B C 1
ATOM 8408 O O . PRO B 1 518 ? -20.219 18.844 12.172 1 96.06 518 PRO B O 1
ATOM 8411 N N . ASN B 1 519 ? -19.016 18.969 14.164 1 93.06 519 ASN B N 1
ATOM 8412 C CA . ASN B 1 519 ? -18.344 20.219 13.805 1 93.06 519 ASN B CA 1
ATOM 8413 C C . ASN B 1 519 ? -16.812 20.062 13.828 1 93.06 519 ASN B C 1
ATOM 8415 O O . ASN B 1 519 ? -16.094 20.984 13.461 1 93.06 519 ASN B O 1
ATOM 8419 N N . CYS B 1 520 ? -16.328 18.844 14.32 1 93.44 520 CYS B N 1
ATOM 8420 C CA . CYS B 1 520 ? -14.883 18.656 14.445 1 93.44 520 CYS B CA 1
ATOM 8421 C C . CYS B 1 520 ? -14.438 17.375 13.734 1 93.44 520 CYS B C 1
ATOM 8423 O O . CYS B 1 520 ? -15.039 16.312 13.922 1 93.44 520 CYS B O 1
ATOM 8425 N N . PRO B 1 521 ? -13.312 17.406 12.984 1 93.94 521 PRO B N 1
ATOM 8426 C CA . PRO B 1 521 ? -12.914 18.641 12.312 1 93.94 521 PRO B CA 1
ATOM 8427 C C . PRO B 1 521 ? -13.906 19.094 11.25 1 93.94 521 PRO B C 1
ATOM 8429 O O . PRO B 1 521 ? -14.719 18.281 10.781 1 93.94 521 PRO B O 1
ATOM 8432 N N . ALA B 1 522 ? -13.867 20.312 10.977 1 94.19 522 ALA B N 1
ATOM 8433 C CA . ALA B 1 522 ? -14.68 20.781 9.859 1 94.19 522 ALA B CA 1
ATOM 8434 C C . ALA B 1 522 ? -14.242 20.125 8.555 1 94.19 522 ALA B C 1
ATOM 8436 O O . ALA B 1 522 ? -13.047 20 8.281 1 94.19 522 ALA B O 1
ATOM 8437 N N . THR B 1 523 ? -15.188 19.562 7.812 1 95.19 523 THR B N 1
ATOM 8438 C CA . THR B 1 523 ? -14.875 18.969 6.516 1 95.19 523 THR B CA 1
ATOM 8439 C C . THR B 1 523 ? -15.828 19.5 5.441 1 95.19 523 THR B C 1
ATOM 8441 O O . THR B 1 523 ? -16.906 20.016 5.754 1 95.19 523 THR B O 1
ATOM 8444 N N . THR B 1 524 ? -15.414 19.359 4.215 1 94.94 524 THR B N 1
ATOM 8445 C CA . THR B 1 524 ? -16.219 19.766 3.066 1 94.94 524 THR B CA 1
ATOM 8446 C C . THR B 1 524 ? -17.516 18.984 3.01 1 94.94 524 THR B C 1
ATOM 8448 O O . THR B 1 524 ? -18.562 19.516 2.633 1 94.94 524 THR B O 1
ATOM 8451 N N . ALA B 1 525 ? -17.516 17.75 3.408 1 95.25 525 ALA B N 1
ATOM 8452 C CA . ALA B 1 525 ? -18.688 16.891 3.365 1 95.25 525 ALA B CA 1
ATOM 8453 C C . ALA B 1 525 ? -19.75 17.359 4.355 1 95.25 525 ALA B C 1
ATOM 8455 O O . ALA B 1 525 ? -20.938 17.312 4.062 1 95.25 525 ALA B O 1
ATOM 8456 N N . HIS B 1 526 ? -19.344 17.797 5.527 1 94.38 526 HIS B N 1
ATOM 8457 C CA . HIS B 1 526 ? -20.266 18.328 6.52 1 94.38 526 HIS B CA 1
ATOM 8458 C C . HIS B 1 526 ? -21.016 19.547 5.988 1 94.38 526 HIS B C 1
ATOM 8460 O O . HIS B 1 526 ? -22.234 19.641 6.113 1 94.38 526 HIS B O 1
ATOM 8466 N N . TYR B 1 527 ? -20.297 20.391 5.34 1 93.25 527 TYR B N 1
ATOM 8467 C CA . TYR B 1 527 ? -20.875 21.625 4.816 1 93.25 527 TYR B CA 1
ATOM 8468 C C . TYR B 1 527 ? -21.844 21.328 3.676 1 93.25 527 TYR B C 1
ATOM 8470 O O . TYR B 1 527 ? -22.922 21.922 3.6 1 93.25 527 TYR B O 1
ATOM 8478 N N . LYS B 1 528 ? -21.406 20.438 2.875 1 95.81 528 LYS B N 1
ATOM 8479 C CA . LYS B 1 528 ? -22.25 20.094 1.728 1 95.81 528 LYS B CA 1
ATOM 8480 C C . LYS B 1 528 ? -23.547 19.422 2.172 1 95.81 528 LYS B C 1
ATOM 8482 O O . LYS B 1 528 ? -24.609 19.672 1.592 1 95.81 528 LYS B O 1
ATOM 8487 N N . LEU B 1 529 ? -23.5 18.547 3.156 1 97 529 LEU B N 1
ATOM 8488 C CA . LEU B 1 529 ? -24.719 17.922 3.684 1 97 529 LEU B CA 1
ATOM 8489 C C . LEU B 1 529 ? -25.641 18.953 4.305 1 97 529 LEU B C 1
ATOM 8491 O O . LEU B 1 529 ? -26.859 18.891 4.117 1 97 529 LEU B O 1
ATOM 8495 N N . GLN B 1 530 ? -25.047 19.875 5.043 1 95.19 530 GLN B N 1
ATOM 8496 C CA . GLN B 1 530 ? -25.844 20.953 5.625 1 95.19 530 GLN B CA 1
ATOM 8497 C C . GLN B 1 530 ? -26.531 21.781 4.539 1 95.19 530 GLN B C 1
ATOM 8499 O O . GLN B 1 530 ? -27.688 22.172 4.691 1 95.19 530 GLN B O 1
ATOM 8504 N N . GLU B 1 531 ? -25.812 22 3.506 1 95.5 531 GLU B N 1
ATOM 8505 C CA . GLU B 1 531 ? -26.375 22.75 2.385 1 95.5 531 GLU B CA 1
ATOM 8506 C C . GLU B 1 531 ? -27.531 22 1.733 1 95.5 531 GLU B C 1
ATOM 8508 O O . GLU B 1 531 ? -28.578 22.594 1.447 1 95.5 531 GLU B O 1
ATOM 8513 N N . ILE B 1 532 ? -27.375 20.75 1.525 1 96.81 532 ILE B N 1
ATOM 8514 C CA . ILE B 1 532 ? -28.375 19.922 0.857 1 96.81 532 ILE B CA 1
ATOM 8515 C C . ILE B 1 532 ? -29.672 19.906 1.677 1 96.81 532 ILE B C 1
ATOM 8517 O O . ILE B 1 532 ? -30.766 20 1.12 1 96.81 532 ILE B O 1
ATOM 8521 N N . TYR B 1 533 ? -29.562 19.875 2.994 1 97.56 533 TYR B N 1
ATOM 8522 C CA . TYR B 1 533 ? -30.734 19.719 3.846 1 97.56 533 TYR B CA 1
ATOM 8523 C C . TYR B 1 533 ? -31.156 21.062 4.445 1 97.56 533 TYR B C 1
ATOM 8525 O O . TYR B 1 533 ? -32 21.109 5.328 1 97.56 533 TYR B O 1
ATOM 8533 N N . ALA B 1 534 ? -30.594 22.141 4.023 1 96.81 534 ALA B N 1
ATOM 8534 C CA . ALA B 1 534 ? -30.734 23.469 4.637 1 96.81 534 ALA B CA 1
ATOM 8535 C C . ALA B 1 534 ? -32.219 23.859 4.75 1 96.81 534 ALA B C 1
ATOM 8537 O O . ALA B 1 534 ? -32.656 24.359 5.789 1 96.81 534 ALA B O 1
ATOM 8538 N N . ASP B 1 535 ? -32.969 23.641 3.699 1 97.19 535 ASP B N 1
ATOM 8539 C CA . ASP B 1 535 ? -34.344 24.062 3.66 1 97.19 535 ASP B CA 1
ATOM 8540 C C . ASP B 1 535 ? -35.188 23.297 4.691 1 97.19 535 ASP B C 1
ATOM 8542 O O . ASP B 1 535 ? -36.156 23.828 5.23 1 97.19 535 ASP B O 1
ATOM 8546 N N . ALA B 1 536 ? -34.812 22.078 4.953 1 97.5 536 ALA B N 1
ATOM 8547 C CA . ALA B 1 536 ? -35.562 21.25 5.902 1 97.5 536 ALA B CA 1
ATOM 8548 C C . ALA B 1 536 ? -35.125 21.531 7.336 1 97.5 536 ALA B C 1
ATOM 8550 O O . ALA B 1 536 ? -35.812 21.172 8.289 1 97.5 536 ALA B O 1
ATOM 8551 N N . LEU B 1 537 ? -34.031 22.125 7.492 1 97.25 537 LEU B N 1
ATOM 8552 C CA . LEU B 1 537 ? -33.438 22.297 8.812 1 97.25 537 LEU B CA 1
ATOM 8553 C C . LEU B 1 537 ? -33.656 23.719 9.32 1 97.25 537 LEU B C 1
ATOM 8555 O O . LEU B 1 537 ? -33.156 24.078 10.398 1 97.25 537 LEU B O 1
ATOM 8559 N N . GLN B 1 538 ? -34.469 24.391 8.602 1 92.88 538 GLN B N 1
ATOM 8560 C CA . GLN B 1 538 ? -34.75 25.766 8.992 1 92.88 538 GLN B CA 1
ATOM 8561 C C . GLN B 1 538 ? -35.5 25.844 10.32 1 92.88 538 GLN B C 1
ATOM 8563 O O . GLN B 1 538 ? -36.281 24.953 10.633 1 92.88 538 GLN B O 1
ATOM 8568 N N . ASN B 1 539 ? -35.281 26.812 11.141 1 90.38 539 ASN B N 1
ATOM 8569 C CA . ASN B 1 539 ? -36 27.188 12.352 1 90.38 539 ASN B CA 1
ATOM 8570 C C . ASN B 1 539 ? -35.75 26.172 13.477 1 90.38 539 ASN B C 1
ATOM 8572 O O . ASN B 1 539 ? -36.469 26.172 14.477 1 90.38 539 ASN B O 1
ATOM 8576 N N . ARG B 1 540 ? -34.844 25.25 13.281 1 96.12 540 ARG B N 1
ATOM 8577 C CA . ARG B 1 540 ? -34.531 24.328 14.367 1 96.12 540 ARG B CA 1
ATOM 8578 C C . ARG B 1 540 ? -33.688 25 15.445 1 96.12 540 ARG B C 1
ATOM 8580 O O . ARG B 1 540 ? -32.844 25.828 15.133 1 96.12 540 ARG B O 1
ATOM 8587 N N . GLU B 1 541 ? -33.969 24.672 16.609 1 94.94 541 GLU B N 1
ATOM 8588 C CA . GLU B 1 541 ? -33.156 25.141 17.719 1 94.94 541 GLU B CA 1
ATOM 8589 C C . GLU B 1 541 ? -31.828 24.375 17.781 1 94.94 541 GLU B C 1
ATOM 8591 O O . GLU B 1 541 ? -31.812 23.156 17.766 1 94.94 541 GLU B O 1
ATOM 8596 N N . VAL B 1 542 ? -30.766 25.125 17.844 1 96.06 542 VAL B N 1
ATOM 8597 C CA . VAL B 1 542 ? -29.453 24.516 17.938 1 96.06 542 VAL B CA 1
ATOM 8598 C C . VAL B 1 542 ? -29.062 24.328 19.406 1 96.06 542 VAL B C 1
ATOM 8600 O O . VAL B 1 542 ? -28.953 25.312 20.141 1 96.06 542 VAL B O 1
ATOM 8603 N N . VAL B 1 543 ? -28.922 23.094 19.812 1 95.06 543 VAL B N 1
ATOM 8604 C CA . VAL B 1 543 ? -28.484 22.75 21.172 1 95.06 543 VAL B CA 1
ATOM 8605 C C . VAL B 1 543 ? -27.062 22.234 21.141 1 95.06 543 VAL B C 1
ATOM 8607 O O . VAL B 1 543 ? -26.766 21.234 20.453 1 95.06 543 VAL B O 1
ATOM 8610 N N . LYS B 1 544 ? -26.172 22.875 21.828 1 95.12 544 LYS B N 1
ATOM 8611 C CA . LYS B 1 544 ? -24.797 22.422 21.922 1 95.12 544 LYS B CA 1
ATOM 8612 C C . LYS B 1 544 ? -24.688 21.188 22.812 1 95.12 544 LYS B C 1
ATOM 8614 O O . LYS B 1 544 ? -24.953 21.25 24.016 1 95.12 544 LYS B O 1
ATOM 8619 N N . LEU B 1 545 ? -24.359 20.109 22.234 1 95.44 545 LEU B N 1
ATOM 8620 C CA . LEU B 1 545 ? -24.156 18.906 23.031 1 95.44 545 LEU B CA 1
ATOM 8621 C C . LEU B 1 545 ? -22.781 18.891 23.672 1 95.44 545 LEU B C 1
ATOM 8623 O O . LEU B 1 545 ? -22.641 18.531 24.844 1 95.44 545 LEU B O 1
ATOM 8627 N N . ASN B 1 546 ? -21.719 19.203 22.938 1 93.44 546 ASN B N 1
ATOM 8628 C CA . ASN B 1 546 ? -20.344 19.469 23.359 1 93.44 546 ASN B CA 1
ATOM 8629 C C . ASN B 1 546 ? -19.594 20.297 22.328 1 93.44 546 ASN B C 1
ATOM 8631 O O . ASN B 1 546 ? -20.203 20.891 21.438 1 93.44 546 ASN B O 1
ATOM 8635 N N . ASP B 1 547 ? -18.312 20.438 22.453 1 92.81 547 ASP B N 1
ATOM 8636 C CA . ASP B 1 547 ? -17.547 21.359 21.625 1 92.81 547 ASP B CA 1
ATOM 8637 C C . ASP B 1 547 ? -17.562 20.922 20.156 1 92.81 547 ASP B C 1
ATOM 8639 O O . ASP B 1 547 ? -17.375 21.75 19.266 1 92.81 547 ASP B O 1
ATOM 8643 N N . CYS B 1 548 ? -17.906 19.641 19.922 1 95.31 548 CYS B N 1
ATOM 8644 C CA . CYS B 1 548 ? -17.734 19.125 18.562 1 95.31 548 CYS B CA 1
ATOM 8645 C C . CYS B 1 548 ? -19.062 18.641 18 1 95.31 548 CYS B C 1
ATOM 8647 O O . CYS B 1 548 ? -19.125 18.203 16.844 1 95.31 548 CYS B O 1
ATOM 8649 N N . TRP B 1 549 ? -20.172 18.75 18.812 1 96.88 549 TRP B N 1
ATOM 8650 C CA . TRP B 1 549 ? -21.453 18.234 18.344 1 96.88 549 TRP B CA 1
ATOM 8651 C C . TRP B 1 549 ? -22.578 19.172 18.734 1 96.88 549 TRP B C 1
ATOM 8653 O O . TRP B 1 549 ? -22.609 19.703 19.844 1 96.88 549 TRP B O 1
ATOM 8663 N N . ASP B 1 550 ? -23.516 19.344 17.797 1 96.94 550 ASP B N 1
ATOM 8664 C CA . ASP B 1 550 ? -24.766 20.047 18.047 1 96.94 550 ASP B CA 1
ATOM 8665 C C . ASP B 1 550 ? -25.969 19.156 17.797 1 96.94 550 ASP B C 1
ATOM 8667 O O . ASP B 1 550 ? -25.875 18.172 17.047 1 96.94 550 ASP B O 1
ATOM 8671 N N . LEU B 1 551 ? -26.984 19.422 18.469 1 97.25 551 LEU B N 1
ATOM 8672 C CA . LEU B 1 551 ? -28.312 18.859 18.219 1 97.25 551 LEU B CA 1
ATOM 8673 C C . LEU B 1 551 ? -29.25 19.906 17.625 1 97.25 551 LEU B C 1
ATOM 8675 O O . LEU B 1 551 ? -29.453 20.984 18.203 1 97.25 551 LEU B O 1
ATOM 8679 N N . LEU B 1 552 ? -29.672 19.703 16.406 1 97.69 552 LEU B N 1
ATOM 8680 C CA . LEU B 1 552 ? -30.734 20.516 15.82 1 97.69 552 LEU B CA 1
ATOM 8681 C C . LEU B 1 552 ? -32.094 19.938 16.172 1 97.69 552 LEU B C 1
ATOM 8683 O O . LEU B 1 552 ? -32.531 18.953 15.586 1 97.69 552 LEU B O 1
ATOM 8687 N N . LEU B 1 553 ? -32.781 20.578 17.062 1 96.88 553 LEU B N 1
ATOM 8688 C CA . LEU B 1 553 ? -34.031 20.094 17.656 1 96.88 553 LEU B CA 1
ATOM 8689 C C . LEU B 1 553 ? -35.219 20.516 16.844 1 96.88 553 LEU B C 1
ATOM 8691 O O . LEU B 1 553 ? -35.344 21.688 16.438 1 96.88 553 LEU B O 1
ATOM 8695 N N . ARG B 1 554 ? -36.156 19.562 16.594 1 96.31 554 ARG B N 1
ATOM 8696 C CA . ARG B 1 554 ? -37.375 19.875 15.875 1 96.31 554 ARG B CA 1
ATOM 8697 C C . ARG B 1 554 ? -38.156 20.969 16.594 1 96.31 554 ARG B C 1
ATOM 8699 O O . ARG B 1 554 ? -38.344 20.922 17.812 1 96.31 554 ARG B O 1
ATOM 8706 N N . PRO B 1 555 ? -38.688 21.891 15.773 1 91.62 555 PRO B N 1
ATOM 8707 C CA . PRO B 1 555 ? -39.5 22.922 16.406 1 91.62 555 PRO B CA 1
ATOM 8708 C C . PRO B 1 555 ? -40.75 22.344 17.078 1 91.62 555 PRO B C 1
ATOM 8710 O O . PRO B 1 555 ? -41.406 21.453 16.531 1 91.62 555 PRO B O 1
ATOM 8713 N N . GLY B 1 556 ? -41.062 22.797 18.25 1 84.25 556 GLY B N 1
ATOM 8714 C CA . GLY B 1 556 ? -42.281 22.438 18.938 1 84.25 556 GLY B CA 1
ATOM 8715 C C . GLY B 1 556 ? -42.156 21.203 19.797 1 84.25 556 GLY B C 1
ATOM 8716 O O . GLY B 1 556 ? -43.094 20.812 20.5 1 84.25 556 GLY B O 1
ATOM 8717 N N . LEU B 1 557 ? -41.094 20.484 19.547 1 83.75 557 LEU B N 1
ATOM 8718 C CA . LEU B 1 557 ? -40.906 19.328 20.422 1 83.75 557 LEU B CA 1
ATOM 8719 C C . LEU B 1 557 ? -40.812 19.766 21.875 1 83.75 557 LEU B C 1
ATOM 8721 O O . LEU B 1 557 ? -39.969 20.594 22.234 1 83.75 557 LEU B O 1
ATOM 8725 N N . LYS B 1 558 ? -42.031 19.812 22.422 1 63.47 558 LYS B N 1
ATOM 8726 C CA . LYS B 1 558 ? -42.312 20.391 23.734 1 63.47 558 LYS B CA 1
ATOM 8727 C C . LYS B 1 558 ? -41.406 19.812 24.797 1 63.47 558 LYS B C 1
ATOM 8729 O O . LYS B 1 558 ? -41.281 18.594 24.938 1 63.47 558 LYS B O 1
ATOM 8734 N N . LYS B 1 559 ? -40.406 20.641 25.281 1 58.31 559 LYS B N 1
ATOM 8735 C CA . LYS B 1 559 ? -39.625 20.453 26.516 1 58.31 559 LYS B CA 1
ATOM 8736 C C . LYS B 1 559 ? -40.531 20.391 27.719 1 58.31 559 LYS B C 1
ATOM 8738 O O . LYS B 1 559 ? -41.594 21.047 27.766 1 58.31 559 LYS B O 1
ATOM 8743 N N . ALA B 1 560 ? -40.781 19.188 28.281 1 46.56 560 ALA B N 1
ATOM 8744 C CA . ALA B 1 560 ? -41.594 19.203 29.469 1 46.56 560 ALA B CA 1
ATOM 8745 C C . ALA B 1 560 ? -41.312 20.453 30.312 1 46.56 560 ALA B C 1
ATOM 8747 O O . ALA B 1 560 ? -40.156 20.797 30.562 1 46.56 560 ALA B O 1
ATOM 8748 N N . GLU B 1 561 ? -42.25 21.406 30.469 1 41.88 561 GLU B N 1
ATOM 8749 C CA . GLU B 1 561 ? -42.188 22.375 31.547 1 41.88 561 GLU B CA 1
ATOM 8750 C C . GLU B 1 561 ? -41.938 21.703 32.906 1 41.88 561 GLU B C 1
ATOM 8752 O O . GLU B 1 561 ? -42.438 20.625 33.156 1 41.88 561 GLU B O 1
#